Protein AF-A0A958LBF4-F1 (afdb_monomer)

Solvent-accessible surface area (backbone atoms only — not comparable to full-atom values): 52488 Å² total; per-residue (Å²): 83,80,51,74,54,86,59,98,53,86,76,56,64,68,56,76,49,94,62,93,76,89,83,53,56,71,64,43,35,74,8,26,39,38,38,33,26,55,41,72,91,46,64,19,62,81,35,43,85,58,71,73,93,57,57,78,72,31,59,48,83,30,60,42,61,59,42,44,60,36,98,88,55,16,48,36,95,36,93,44,46,43,25,23,31,40,34,43,38,33,29,40,54,34,90,59,62,45,45,36,32,69,46,79,40,49,35,83,29,74,34,31,30,48,65,91,47,69,69,59,84,61,76,40,84,43,61,56,44,81,39,42,36,38,41,28,28,4,24,68,37,50,86,35,50,51,34,35,43,25,38,19,59,75,81,46,78,71,38,72,55,59,37,94,35,26,17,25,53,48,73,72,30,47,24,38,68,61,47,56,81,46,63,48,44,30,73,33,68,51,80,44,58,39,35,33,36,27,46,32,60,55,85,54,25,30,45,30,53,54,94,46,73,43,75,48,61,55,66,49,94,44,32,33,36,51,45,67,42,68,60,49,72,52,73,32,50,32,34,40,35,27,92,51,35,62,27,61,72,49,66,32,34,36,36,94,62,82,60,64,90,45,64,50,77,45,76,48,46,70,38,78,82,29,33,27,47,28,63,36,76,44,80,87,68,28,44,34,35,27,16,50,69,12,38,31,41,39,33,36,53,50,88,82,52,45,67,76,46,79,45,80,35,60,68,43,34,85,45,85,34,16,28,27,32,16,39,38,63,59,62,72,62,64,58,47,78,83,88,29,58,66,59,42,38,37,19,17,11,36,56,31,75,73,75,28,38,55,62,94,62,90,38,66,42,50,5,31,33,30,37,28,23,63,78,82,40,65,41,78,41,81,55,31,40,49,34,46,44,12,21,24,90,29,24,27,20,17,42,31,61,54,83,76,46,28,38,35,37,14,15,8,17,17,26,39,21,37,26,52,20,40,59,25,14,48,21,39,26,32,68,59,25,13,14,29,30,39,30,49,64,62,43,95,80,56,32,34,66,52,47,29,17,27,66,91,76,68,45,82,48,71,39,38,70,46,11,57,50,36,40,76,41,88,81,43,40,60,42,66,48,44,47,16,28,32,32,21,40,18,47,38,74,43,97,86,77,48,40,36,32,23,25,39,43,38,52,58,84,33,34,34,28,13,68,34,84,88,44,68,45,79,51,89,56,66,44,57,8,35,36,34,75,63,52,54,56,46,28,57,22,29,14,28,40,27,52,16,77,83,38,64,56,34,7,30,44,49,60,80,84,47,80,61,37,82,79,49,36,48,54,51,52,42,77,45,72,66,53,35,29,18,53,35,63,36,73,20,43,56,41,84,34,76,56,43,69,16,38,36,41,18,17,53,42,28,45,32,34,40,36,37,47,40,98,84,64,75,41,59,78,43,80,41,75,77,48,80,32,77,29,20,27,19,44,45,76,41,66,31,44,20,41,32,34,29,11,45,41,97,80,20,43,24,36,34,36,38,31,38,64,50,54,87,86,67,85,55,52,39,58,22,27,56,36,65,43,53,40,42,37,81,28,61,42,51,36,38,36,7,32,38,59,40,48,46,58,94,43,46,51,45,23,58,54,90,43,68,38,51,75,75,45,46,41,48,34,37,37,31,28,31,42,53,53,56,97,77,68,53,72,57,64,25,37,36,38,36,38,33,70,92,44,74,27,64,36,73,60,48,33,24,35,27,59,60,91,93,56,76,69,47,50,77,47,78,54,74,58,49,98,57,66,26,10,31,24,30,44,39,72,44,42,44,26,40,37,39,38,27,34,74,52,44,61,30,34,37,36,35,68,74,81,65,48,76,48,68,88,51,51,56,53,93,52,32,25,23,32,32,22,54,47,66,52,94,75,27,38,35,38,37,24,5,44,56,58,83,11,30,34,34,26,39,35,38,35,69,92,73,53,41,67,49,74,57,58,62,50,97,56,50,17,16,27,25,31,47,32,64,41,89,83,22,43,39,42,38,24,1,26,21,76,90,74,45,28,46,28,29,54,22,33,38,35,35,71,89,78,52,44,78,43,84,52,64,52,51,95,67,46,27,19,27,21,23,13,23,38,85,57,69,37,42,38,37,42,32,3,34,72,53,50,100,61,70,45,79,27,31,30,48,30,41,38,37,36,73,92,72,57,44,70,51,36,31,83,45,93,85,61,71,41,64,55,48,94,70,56,26,16,31,17,37,31,23,36,60,55,97,79,27,37,40,42,43,38,4,25,29,31,91,84,38,90,89,42,48,88,46,20,9,18,26,48,27,42,34,37,31,77,86,80,44,46,77,48,74,51,60,57,47,97,65,39,25,14,24,23,34,46,43,78,55,90,81,27,40,39,38,53,38,5,9,48,30,49,66,95,38,48,26,30,51,26,38,36,40,39,116

Secondary structure (DSSP, 8-state):
-EEE--SS-SSPPEEE---------TTSEESEEEEEEE-TTS-HHHHTT--TTPPEEEEEEESSSEE-B-TTS-BTTSS--EEEEEEEEEEEEESS-EEEEEEEESSSEEEEEETTEES--S-EEE-SEEEEEEEEEEEEEGGGPPEEEEEEETTPPPEEPPGGGEEE-GGGPPPEEEE---EEETT---EEEEEEE---SGGG-EEEETTEEEES-EEETTTEEEEEPPP--SEEEEEEEETTEE---EEEEEE--PPP--EEEEEEE--TTB-EEEEEE-TTSPEEEEETTS-EEEEEE-TT--EEEEEEE-SSTTSTT-EEEEEE--TTS--BTTTB---EEEEEE-TTTTTTS--SS--B--EEEEEEESGGG-EEEEEEEEE---SSS--EEEEEE-TTS-EEEEE--SSSSBS--GGGTS-PPPTTSSEEEEE-TTSTT---B--EEETTT--B--BGGGGGGEEEPTT-SEEEEEE--S-EEEEEE-TTS-EEEEEPPP-TTS-EEESSSS-EEE--SPPPEEEEEE-TT---S---HHHHTT-GGGGS---TTSPPBTTTBPPPSEEEPSPEEEEEEE---TGGGTTTTEEEEEETTSEEEEEEEPTTSSSEEEEEEEEE-TTEEEEEEETTTEEEEEE--TT-B--EEEEEE--TT--S-EEEEEE-SEEETT---EEEEEEES---GGGEEEEETTEEPEEEEE-SSEEEEEPPPPSS--SSEEEEEEEETTEEEEEEEEEEEEPPTT-S--EEEE-PPPSS-B-S-EEEEETTEEEEE-TT----EEEETTTTEEE--SPPPS---BS-EEEEETTEEEEE--BSTT-TT-EEEEETTTTEEEE-PPPSS--BT-EEEEETTEEEEE--EETTTTEE---EEEEETTTTEEEEEPPPSS--BS-EEEE-SS-EEEE--B-SSSS----B--EEEEETTTTEEEETTSTT--PPPPSS-BB---B-EEETTEEEEE--B-STT-TTPBTTTB---EEEEETTTTEEEE-PPPSS--BS---EEETTEEEEE--BSSSSS--B--EEEEE-

pLDDT: mean 91.41, std 8.75, range [41.84, 98.81]

Nearest PDB structures (foldseek):
  4ch9-assembly1_B  TM=8.287E-01  e=9.960E-17  Homo sapiens
  8pjz-assembly1_A  TM=9.263E-01  e=3.633E-15  synthetic construct
  8pjt-assembly1_A  TM=8.640E-01  e=5.745E-16  synthetic construct
  2xn4-assembly2_B  TM=8.241E-01  e=1.989E-16  Homo sapiens
  2woz-assembly1_A-2  TM=8.251E-01  e=1.599E-12  Rattus norvegicus

Foldseek 3Di:
DWDFDPDPDVVTDIDDDDDDDDDDDLFWAFAWKKWKWAPDPDQLQVCQQPVPPTDTQAIDGDLFQKWAADPVQATRPGPHFFRMKIKTWFKFADQAWAKKDKDKAFAPHKWKDKAPRTRDDGIDTDHGGIIIIMIMHGGGGNVRDIIFIWMDGPPDDTDTRRRVRTTHNLQQDAKAFNDKAQEDALQWFDWIKTFTASCPPLQFKWKDWAPDIDGRADDDPRGIGTDTTHRHAAKTWIWIDGPNGIYDTGIHHHDHDFFDFAWDKDFQDWDFPWAWQDWDQFLVRWIWTFTQLQKIKTFDADLVRHGPDIAIQNLLNVDQQRGWAEKDFQQAQFDDPPVRWGKIKTWTGNELVVPQFADPDFDFQGIFIWIQTDVSSNDTHTPAGLHHAWNHPWGFHYWDADLQRKIKIFGAAQAQFQQADGSGHSFGAAQRHAAIKIAPVSDPPAARYWWKAQQVPRHTDRTRNCRLGIDTDPPHRIGGWGHAANHFNYWDQDLVRWIKTKGAWGAAPRDFHFQWLPDTHHDDHTAFIAIATDFGLAHAFGAHSSVCVLPGLNRGGDGLPDDADPSRHDHGLDTDHPDKHAKDAQCWCASVCPLHRWMWIDHAQFFTWTFRADPVNLHGPDIDTNDTHRFFHYWDADAARKIWGFGRDPSNTGTIMIIHTDHSVDPAWEFIAKPPQEHALQWFRKMKTFHAQFAFPVFKWKDFANHTWAWDGDDRTITMGIGDRDPQFDQFQTKMWMGGPNDIYISHSRHHHRYHPPHDFWDKDWADFAPDWFALKEWDDFSQKIWMDADQDQWIKIARNSNSDIDGPFGGWQFRAGQWAWDDASRKIWTAAHEDSPRQFWIWIAHPVVSDIDTFDTHPAGARQWAWDDAPRKIKTAWHARNVVQWIDQWIWIARPVVSDIDTFDGWPDTFHQWAWDDPNFKIKTAWHDTGGPFAAFIGQKIKIAGPVVSDIDIPPDPPSLAPTHPGGFGQQRYWYDASQKIKGAKHAHDPPDPQADPQRIFQWIWIARPVNNDIDTHDGHPAHFGSWDWDDTPQKIWTAWGARHGDDGTTRIIMIIHD

Mean predicted aligned error: 12.85 Å

Radius of gyration: 39.53 Å; Cα contacts (8 Å, |Δi|>4): 3244; chains: 1; bounding box: 92×86×118 Å

Structure (mmCIF, N/CA/C/O backbone):
data_AF-A0A958LBF4-F1
#
_entry.id   AF-A0A958LBF4-F1
#
loop_
_atom_site.group_PDB
_atom_site.id
_atom_site.type_symbol
_atom_site.label_atom_id
_atom_site.label_alt_id
_atom_site.label_comp_id
_atom_site.label_asym_id
_atom_site.label_entity_id
_atom_site.label_seq_id
_atom_site.pdbx_PDB_ins_code
_atom_site.Cartn_x
_atom_site.Cartn_y
_atom_site.Cartn_z
_atom_site.occupancy
_atom_site.B_iso_or_equiv
_atom_site.auth_seq_id
_atom_site.auth_comp_id
_atom_site.auth_asym_id
_atom_site.auth_atom_id
_atom_site.pdbx_PDB_model_num
ATOM 1 N N . VAL A 1 1 ? -6.743 30.317 44.798 1.00 52.84 1 VAL A N 1
ATOM 2 C CA . VAL A 1 1 ? -6.906 28.929 44.279 1.00 52.84 1 VAL A CA 1
ATOM 3 C C . VAL A 1 1 ? -5.659 28.583 43.491 1.00 52.84 1 VAL A C 1
ATOM 5 O O . VAL A 1 1 ? -5.178 29.447 42.772 1.00 52.84 1 VAL A O 1
ATOM 8 N N . SER A 1 2 ? -5.110 27.378 43.641 1.00 43.31 2 SER A N 1
ATOM 9 C CA . SER A 1 2 ? -3.934 26.956 42.870 1.00 43.31 2 SER A CA 1
ATOM 10 C C . SER A 1 2 ? -4.379 26.064 41.723 1.00 43.31 2 SER A C 1
ATOM 12 O O . SER A 1 2 ? -4.946 24.999 41.963 1.00 43.31 2 SER A O 1
ATOM 14 N N . LEU A 1 3 ? -4.133 26.507 40.491 1.00 42.78 3 LEU A N 1
ATOM 15 C CA . LEU A 1 3 ? -4.229 25.651 39.318 1.00 42.78 3 LEU A CA 1
ATOM 16 C C . LEU A 1 3 ? -2.807 25.210 38.968 1.00 42.78 3 LEU A C 1
ATOM 18 O O . LEU A 1 3 ? -1.949 26.040 38.671 1.00 42.78 3 LEU A O 1
ATOM 22 N N . THR A 1 4 ? -2.548 23.909 39.042 1.00 45.41 4 THR A N 1
ATOM 23 C CA . THR A 1 4 ? -1.289 23.332 38.568 1.00 45.41 4 THR A CA 1
ATOM 24 C C . THR A 1 4 ? -1.542 22.776 37.180 1.00 45.41 4 THR A C 1
ATOM 26 O O . THR A 1 4 ? -2.269 21.794 37.032 1.00 45.41 4 THR A O 1
ATOM 29 N N . ILE A 1 5 ? -0.971 23.422 36.168 1.00 48.47 5 ILE A N 1
ATOM 30 C CA . ILE A 1 5 ? -0.960 22.893 34.808 1.00 48.47 5 ILE A CA 1
ATOM 31 C C . ILE A 1 5 ? 0.285 22.018 34.717 1.00 48.47 5 ILE A C 1
ATOM 33 O O . ILE A 1 5 ? 1.406 22.509 34.794 1.00 48.47 5 ILE A O 1
ATOM 37 N N . ALA A 1 6 ? 0.082 20.706 34.637 1.00 45.62 6 ALA A N 1
ATOM 38 C CA . ALA A 1 6 ? 1.160 19.778 34.335 1.00 45.62 6 ALA A CA 1
ATOM 39 C C . ALA A 1 6 ? 1.329 19.732 32.812 1.00 45.62 6 ALA A C 1
ATOM 41 O O . ALA A 1 6 ? 0.741 18.882 32.148 1.00 45.62 6 ALA A O 1
ATOM 42 N N . ASP A 1 7 ? 2.070 20.694 32.266 1.00 53.75 7 ASP A N 1
ATOM 43 C CA . ASP A 1 7 ? 2.657 20.581 30.931 1.00 53.75 7 ASP A CA 1
ATOM 44 C C . ASP A 1 7 ? 4.134 20.154 31.038 1.00 53.75 7 ASP A C 1
ATOM 46 O O . ASP A 1 7 ? 4.621 19.799 32.114 1.00 53.75 7 ASP A O 1
ATOM 50 N N . SER A 1 8 ? 4.849 20.126 29.914 1.00 41.84 8 SER A N 1
ATOM 51 C CA . SER A 1 8 ? 6.235 19.654 29.821 1.00 41.84 8 SER A CA 1
ATOM 52 C C . SER A 1 8 ? 7.284 20.549 30.506 1.00 41.84 8 SER A C 1
ATOM 54 O O . SER A 1 8 ? 8.477 20.256 30.404 1.00 41.84 8 SER A O 1
ATOM 56 N N . ASN A 1 9 ? 6.900 21.621 31.205 1.00 45.81 9 ASN A N 1
ATOM 57 C CA . ASN A 1 9 ? 7.839 22.463 31.947 1.00 45.81 9 ASN A CA 1
ATOM 58 C C . ASN A 1 9 ? 8.195 21.865 33.324 1.00 45.81 9 ASN A C 1
ATOM 60 O O . ASN A 1 9 ? 7.325 21.453 34.091 1.00 45.81 9 ASN A O 1
ATOM 64 N N . ASN A 1 10 ? 9.493 21.841 33.671 1.00 53.38 10 ASN A N 1
ATOM 65 C CA . ASN A 1 10 ? 9.979 21.375 34.978 1.00 53.38 10 ASN A CA 1
ATOM 66 C C . ASN A 1 10 ? 10.886 22.428 35.660 1.00 53.38 10 ASN A C 1
ATOM 68 O O . ASN A 1 10 ? 11.991 22.681 35.168 1.00 53.38 10 ASN A O 1
ATOM 72 N N . PRO A 1 11 ? 10.476 23.009 36.807 1.00 57.34 11 PRO A N 1
ATOM 73 C CA . PRO A 1 11 ? 9.266 22.687 37.570 1.00 57.34 11 PRO A CA 1
ATOM 74 C C . PRO A 1 11 ? 7.978 23.190 36.890 1.00 57.34 11 PRO A C 1
ATOM 76 O O . PRO A 1 11 ? 8.045 24.178 36.161 1.00 57.34 11 PRO A O 1
ATOM 79 N N . PRO A 1 12 ? 6.818 22.550 37.145 1.00 56.31 12 PRO A N 1
ATOM 80 C CA . PRO A 1 12 ? 5.534 22.999 36.616 1.00 56.31 12 PRO A CA 1
ATOM 81 C C . PRO A 1 12 ? 5.275 24.460 36.976 1.00 56.31 12 PRO A C 1
ATOM 83 O O . PRO A 1 12 ? 5.442 24.861 38.137 1.00 56.31 12 PRO A O 1
ATOM 86 N N . GLU A 1 13 ? 4.836 25.254 36.004 1.00 51.25 13 GLU A N 1
ATOM 87 C CA . GLU A 1 13 ? 4.416 26.618 36.289 1.00 51.25 13 GLU A CA 1
ATOM 88 C C . GLU A 1 13 ? 3.139 26.588 37.131 1.00 51.25 13 GLU A C 1
ATOM 90 O O . GLU A 1 13 ? 2.146 25.929 36.821 1.00 51.25 13 GLU A O 1
ATOM 95 N N . THR A 1 14 ? 3.179 27.287 38.261 1.00 52.84 14 THR A N 1
ATOM 96 C CA . THR A 1 14 ? 2.030 27.406 39.152 1.00 52.84 14 THR A CA 1
ATOM 97 C C . THR A 1 14 ? 1.458 28.802 38.997 1.00 52.84 14 THR A C 1
ATOM 99 O O . THR A 1 14 ? 2.079 29.782 39.406 1.00 52.84 14 THR A O 1
ATOM 102 N N . LEU A 1 15 ? 0.255 28.889 38.433 1.00 48.91 15 LEU A N 1
ATOM 103 C CA . LEU A 1 15 ? -0.544 30.105 38.472 1.00 48.91 15 LEU A CA 1
ATOM 104 C C . LEU A 1 15 ? -1.271 30.140 39.815 1.00 48.91 15 LEU A C 1
ATOM 106 O O . LEU A 1 15 ? -2.221 29.396 40.074 1.00 48.91 15 LEU A O 1
ATOM 110 N N . THR A 1 16 ? -0.771 30.987 40.704 1.00 51.22 16 THR A N 1
ATOM 111 C CA . THR A 1 16 ? -1.457 31.351 41.941 1.00 51.22 16 THR A CA 1
ATOM 112 C C . THR A 1 16 ? -2.230 32.631 41.717 1.00 51.22 16 THR A C 1
ATOM 114 O O . THR A 1 16 ? -1.639 33.663 41.406 1.00 51.22 16 THR A O 1
ATOM 117 N N . ASP A 1 17 ? -3.540 32.542 41.912 1.00 53.88 17 ASP A N 1
ATOM 118 C CA . ASP A 1 17 ? -4.413 33.699 42.030 1.00 53.88 17 ASP A CA 1
ATOM 119 C C . ASP A 1 17 ? -5.045 33.720 43.426 1.00 53.88 17 ASP A C 1
ATOM 121 O O . ASP A 1 17 ? -5.439 32.675 43.976 1.00 53.88 17 ASP A O 1
ATOM 125 N N . ASP A 1 18 ? -5.143 34.919 43.984 1.00 52.12 18 ASP A N 1
ATOM 126 C CA . ASP A 1 18 ? -5.770 35.184 45.269 1.00 52.12 18 ASP A CA 1
ATOM 127 C C . ASP A 1 18 ? -7.205 35.627 44.996 1.00 52.12 18 ASP A C 1
ATOM 129 O O . ASP A 1 18 ? -7.501 36.795 44.749 1.00 52.12 18 ASP A O 1
ATOM 133 N N . THR A 1 19 ? -8.113 34.654 45.024 1.00 53.62 19 THR A N 1
ATOM 134 C CA . THR A 1 19 ? -9.550 34.910 45.005 1.00 53.62 19 THR A CA 1
ATOM 135 C C . THR A 1 19 ? -10.136 34.490 46.343 1.00 53.62 19 THR A C 1
ATOM 137 O O . THR A 1 19 ? -9.820 33.409 46.857 1.00 53.62 19 THR A O 1
ATOM 140 N N . ASP A 1 20 ? -10.969 35.350 46.915 1.00 55.06 20 ASP A N 1
ATOM 141 C CA . ASP A 1 20 ? -11.750 35.013 48.093 1.00 55.06 20 ASP A CA 1
ATOM 142 C C . ASP A 1 20 ? -12.796 33.965 47.689 1.00 55.06 20 ASP A C 1
ATOM 144 O O . ASP A 1 20 ? -13.635 34.197 46.819 1.00 55.06 20 ASP A O 1
ATOM 148 N N . LEU A 1 21 ? -12.724 32.782 48.300 1.00 50.97 21 LEU A N 1
ATOM 149 C CA . LEU A 1 21 ? -13.748 31.753 48.160 1.00 50.97 21 LEU A CA 1
ATOM 150 C C . LEU A 1 21 ? -14.696 31.842 49.347 1.00 50.97 21 LEU A C 1
ATOM 152 O O . LEU A 1 21 ? -14.311 31.551 50.483 1.00 50.97 21 LEU A O 1
ATOM 156 N N . ASP A 1 22 ? -15.954 32.166 49.077 1.00 55.41 22 ASP A N 1
ATOM 157 C CA . ASP A 1 22 ? -17.003 32.031 50.076 1.00 55.41 22 ASP A CA 1
ATOM 158 C C . ASP A 1 22 ? -17.306 30.537 50.292 1.00 55.41 22 ASP A C 1
ATOM 160 O O . ASP A 1 22 ? -17.981 29.878 49.498 1.00 55.41 22 ASP A O 1
ATOM 164 N N . VAL A 1 23 ? -16.763 29.970 51.373 1.00 56.16 23 VAL A N 1
ATOM 165 C CA . VAL A 1 23 ? -17.036 28.587 51.785 1.00 56.16 23 VAL A CA 1
ATOM 166 C C . VAL A 1 23 ? -18.292 28.569 52.642 1.00 56.16 23 VAL A C 1
ATOM 168 O O . VAL A 1 23 ? -18.279 28.920 53.823 1.00 56.16 23 VAL A O 1
ATOM 171 N N . TYR A 1 24 ? -19.388 28.124 52.045 1.00 63.56 24 TYR A N 1
ATOM 172 C CA . TYR A 1 24 ? -20.656 27.988 52.739 1.00 63.56 24 TYR A CA 1
ATOM 173 C C . TYR A 1 24 ? -20.817 26.599 53.370 1.00 63.56 24 TYR A C 1
ATOM 175 O O . TYR A 1 24 ? -20.451 25.589 52.761 1.00 63.56 24 TYR A O 1
ATOM 183 N N . PRO A 1 25 ? -21.426 26.498 54.564 1.00 68.94 25 PRO A N 1
ATOM 184 C CA . PRO A 1 25 ? -21.970 25.239 55.043 1.00 68.94 25 PRO A CA 1
ATOM 185 C C . PRO A 1 25 ? -22.982 24.689 54.039 1.00 68.94 25 PRO A C 1
ATOM 187 O O . PRO A 1 25 ? -23.722 25.440 53.405 1.00 68.94 25 PRO A O 1
ATOM 190 N N . ILE A 1 26 ? -23.086 23.366 53.973 1.00 68.56 26 ILE A N 1
ATOM 191 C CA . ILE A 1 26 ? -24.016 22.669 53.081 1.00 68.56 26 ILE A CA 1
ATOM 192 C C . ILE A 1 26 ? -25.484 23.103 53.256 1.00 68.56 26 ILE A C 1
ATOM 194 O O . ILE A 1 26 ? -26.272 22.955 52.339 1.00 68.56 26 ILE A O 1
ATOM 198 N N . THR A 1 27 ? -25.864 23.648 54.410 1.00 77.81 27 THR A N 1
ATOM 199 C CA . THR A 1 27 ? -27.225 24.124 54.712 1.00 77.81 27 THR A CA 1
ATOM 200 C C . THR A 1 27 ? -27.420 25.626 54.475 1.00 77.81 27 THR A C 1
ATOM 202 O O . THR A 1 27 ? -28.479 26.159 54.789 1.00 77.81 27 THR A O 1
ATOM 205 N N . ALA A 1 28 ? -26.391 26.342 54.017 1.00 79.62 28 ALA A N 1
ATOM 206 C CA . ALA A 1 28 ? -26.402 27.798 53.896 1.00 79.62 28 ALA A CA 1
ATOM 207 C C . ALA A 1 28 ? -25.572 28.273 52.696 1.00 79.62 28 ALA A C 1
ATOM 209 O O . ALA A 1 28 ? -24.772 29.196 52.833 1.00 79.62 28 ALA A O 1
ATOM 210 N N . VAL A 1 29 ? -25.758 27.638 51.537 1.00 85.12 29 VAL A N 1
ATOM 211 C CA . VAL A 1 29 ? -25.072 27.984 50.283 1.00 85.12 29 VAL A CA 1
ATOM 212 C C . VAL A 1 29 ? -25.466 29.385 49.838 1.00 85.12 29 VAL A C 1
ATOM 214 O O . VAL A 1 29 ? -26.648 29.714 49.869 1.00 85.12 29 VAL A O 1
ATOM 217 N N . GLY A 1 30 ? -24.495 30.202 49.429 1.00 86.44 30 GLY A N 1
ATOM 218 C CA . GLY A 1 30 ? -24.724 31.576 48.987 1.00 86.44 30 GLY A CA 1
ATOM 219 C C . GLY A 1 30 ? -25.755 31.697 47.863 1.00 86.44 30 GLY A C 1
ATOM 220 O O . GLY A 1 30 ? -25.855 30.835 46.988 1.00 86.44 30 GLY A O 1
ATOM 221 N N . GLY A 1 31 ? -26.520 32.788 47.887 1.00 90.88 31 GLY A N 1
ATOM 222 C CA . GLY A 1 31 ? -27.554 33.073 46.893 1.00 90.88 31 GLY A CA 1
ATOM 223 C C . GLY A 1 31 ? -28.918 32.450 47.206 1.00 90.88 31 GLY A C 1
ATOM 224 O O . GLY A 1 31 ? -29.181 31.992 48.316 1.00 90.88 31 GLY A O 1
ATOM 225 N N . VAL A 1 32 ? -29.812 32.466 46.220 1.00 92.75 32 VAL A N 1
ATOM 226 C CA . VAL A 1 32 ? -31.219 32.046 46.325 1.00 92.75 32 VAL A CA 1
ATOM 227 C C . VAL A 1 32 ? -31.610 31.125 45.182 1.00 92.75 32 VAL A C 1
ATOM 229 O O . VAL A 1 32 ? -30.976 31.111 44.130 1.00 92.75 32 VAL A O 1
ATOM 232 N N . LEU A 1 33 ? -32.697 30.385 45.361 1.00 92.69 33 LEU A N 1
ATOM 233 C CA . LEU A 1 33 ? -33.246 29.515 44.331 1.00 92.69 33 LEU A CA 1
ATOM 234 C C . LEU A 1 33 ? -34.309 30.256 43.536 1.00 92.69 33 LEU A C 1
ATOM 236 O O . LEU A 1 33 ? -35.301 30.718 44.104 1.00 92.69 33 LEU A O 1
ATOM 240 N N . ALA A 1 34 ? -34.107 30.343 42.226 1.00 94.81 34 ALA A N 1
ATOM 241 C CA . ALA A 1 34 ? -35.078 30.863 41.284 1.00 94.81 34 ALA A CA 1
ATOM 242 C C . ALA A 1 34 ? -35.840 29.710 40.625 1.00 94.81 34 ALA A C 1
ATOM 244 O O . ALA A 1 34 ? -35.262 28.960 39.847 1.00 94.81 34 ALA A O 1
ATOM 245 N N . GLY A 1 35 ? -37.126 29.571 40.940 1.00 94.62 35 GLY A N 1
ATOM 246 C CA . GLY A 1 35 ? -38.040 28.616 40.312 1.00 94.62 35 GLY A CA 1
ATOM 247 C C . GLY A 1 35 ? -38.934 29.296 39.280 1.00 94.62 35 GLY A C 1
ATOM 248 O O . GLY A 1 35 ? -39.452 30.384 39.534 1.00 94.62 35 GLY A O 1
ATOM 249 N N . TYR A 1 36 ? -39.131 28.653 38.132 1.00 95.81 36 TYR A N 1
ATOM 250 C CA . TYR A 1 36 ? -39.909 29.182 37.011 1.00 95.81 36 TYR A CA 1
ATOM 251 C C . TYR A 1 36 ? -41.090 28.264 36.714 1.00 95.81 36 TYR A C 1
ATOM 253 O O . TYR A 1 36 ? -40.898 27.086 36.414 1.00 95.81 36 TYR A O 1
ATOM 261 N N . PHE A 1 37 ? -42.303 28.801 36.791 1.00 94.94 37 PHE A N 1
ATOM 262 C CA . PHE A 1 37 ? -43.543 28.042 36.665 1.00 94.94 37 PHE A CA 1
ATOM 263 C C . PHE A 1 37 ? -44.358 28.575 35.492 1.00 94.94 37 PHE A C 1
ATOM 265 O O . PHE A 1 37 ? -44.768 29.738 35.505 1.00 94.94 37 PHE A O 1
ATOM 272 N N . ASP A 1 38 ? -44.606 27.733 34.494 1.00 92.81 38 ASP A N 1
ATOM 273 C CA . ASP A 1 38 ? -45.508 28.043 33.392 1.00 92.81 38 ASP A CA 1
ATOM 274 C C . ASP A 1 38 ? -46.960 27.964 33.879 1.00 92.81 38 ASP A C 1
ATOM 276 O O . ASP A 1 38 ? -47.402 26.990 34.497 1.00 92.81 38 ASP A O 1
ATOM 280 N N . THR A 1 39 ? -47.709 29.025 33.613 1.00 91.50 39 THR A N 1
ATOM 281 C CA . THR A 1 39 ? -49.126 29.140 33.982 1.00 91.50 39 THR A CA 1
ATOM 282 C C . THR A 1 39 ? -50.067 28.797 32.822 1.00 91.50 39 THR A C 1
ATOM 284 O O . THR A 1 39 ? -51.295 28.784 32.986 1.00 91.50 39 THR A O 1
ATOM 287 N N . GLY A 1 40 ? -49.506 28.470 31.655 1.00 87.69 40 GLY A N 1
ATOM 288 C CA . GLY A 1 40 ? -50.216 28.119 30.437 1.00 87.69 40 GLY A CA 1
ATOM 289 C C . GLY A 1 40 ? -51.094 29.272 29.964 1.00 87.69 40 GLY A C 1
ATOM 290 O O . GLY A 1 40 ? -50.615 30.348 29.612 1.00 87.69 40 GLY A O 1
ATOM 291 N N . THR A 1 41 ? -52.408 29.048 29.950 1.00 86.25 41 THR A N 1
ATOM 292 C CA . THR A 1 41 ? -53.399 30.068 29.574 1.00 86.25 41 THR A CA 1
ATOM 293 C C . THR A 1 41 ? -53.930 30.875 30.761 1.00 86.25 41 THR A C 1
ATOM 295 O O . THR A 1 41 ? -54.724 31.793 30.558 1.00 86.25 41 THR A O 1
ATOM 298 N N . THR A 1 42 ? -53.570 30.520 31.998 1.00 90.38 42 THR A N 1
ATOM 299 C CA . THR A 1 42 ? -54.037 31.237 33.194 1.00 90.38 42 THR A CA 1
ATOM 300 C C . THR A 1 42 ? -53.157 32.464 33.409 1.00 90.38 42 THR A C 1
ATOM 302 O O . THR A 1 42 ? -51.950 32.295 33.515 1.00 90.38 42 THR A O 1
ATOM 305 N N . PRO A 1 43 ? -53.698 33.691 33.516 1.00 92.25 43 PRO A N 1
ATOM 306 C CA . PRO A 1 43 ? -52.864 34.871 33.730 1.00 92.25 43 PRO A CA 1
ATOM 307 C C . PRO A 1 43 ? -52.002 34.738 35.004 1.00 92.25 43 PRO A C 1
ATOM 309 O O . PRO A 1 43 ? -52.573 34.532 36.083 1.00 92.25 43 PRO A O 1
ATOM 312 N N . PRO A 1 44 ? -50.665 34.915 34.936 1.00 93.88 44 PRO A N 1
ATOM 313 C CA . PRO A 1 44 ? -49.764 34.735 36.080 1.00 93.88 44 PRO A CA 1
ATOM 314 C C . PRO A 1 44 ? -50.161 35.537 37.322 1.00 93.88 44 PRO A C 1
ATOM 316 O O . PRO A 1 44 ? -50.053 35.059 38.454 1.00 93.88 44 PRO A O 1
ATOM 319 N N . ALA A 1 45 ? -50.696 36.744 37.121 1.00 93.81 45 ALA A N 1
ATOM 320 C CA . ALA A 1 45 ? -51.154 37.614 38.200 1.00 93.81 45 ALA A CA 1
ATOM 321 C C . ALA A 1 45 ? -52.279 37.004 39.059 1.00 93.81 45 ALA A C 1
ATOM 323 O O . ALA A 1 45 ? -52.408 37.360 40.228 1.00 93.81 45 ALA A O 1
ATOM 324 N N . GLN A 1 46 ? -53.077 36.073 38.519 1.00 92.50 46 GLN A N 1
ATOM 325 C CA . GLN A 1 46 ? -54.143 35.400 39.273 1.00 92.50 46 GLN A CA 1
ATOM 326 C C . GLN A 1 46 ? -53.604 34.324 40.224 1.00 92.50 46 GLN A C 1
ATOM 328 O O . GLN A 1 46 ? -54.245 34.021 41.229 1.00 92.50 46 GLN A O 1
ATOM 333 N N . VAL A 1 47 ? -52.426 33.768 39.931 1.00 91.75 47 VAL A N 1
ATOM 334 C CA . VAL A 1 47 ? -51.862 32.616 40.652 1.00 91.75 47 VAL A CA 1
ATOM 335 C C . VAL A 1 47 ? -50.598 32.946 41.446 1.00 91.75 47 VAL A C 1
ATOM 337 O O . VAL A 1 47 ? -50.214 32.166 42.311 1.00 91.75 47 VAL A O 1
ATOM 340 N N . VAL A 1 48 ? -49.987 34.122 41.256 1.00 92.69 48 VAL A N 1
ATOM 341 C CA . VAL A 1 48 ? -48.733 34.524 41.930 1.00 92.69 48 VAL A CA 1
ATOM 342 C C . VAL A 1 48 ? -48.774 34.370 43.460 1.00 92.69 48 VAL A C 1
ATOM 344 O O . VAL A 1 48 ? -47.815 33.897 44.069 1.00 92.69 48 VAL A O 1
ATOM 347 N N . ALA A 1 49 ? -49.905 34.678 44.102 1.00 89.44 49 ALA A N 1
ATOM 348 C CA . ALA A 1 49 ? -50.074 34.531 45.551 1.00 89.44 49 ALA A CA 1
ATOM 349 C C . ALA A 1 49 ? -50.441 33.098 45.994 1.00 89.44 49 ALA A C 1
ATOM 351 O O . ALA A 1 49 ? -50.284 32.756 47.165 1.00 89.44 49 ALA A O 1
ATOM 352 N N . THR A 1 50 ? -50.931 32.253 45.082 1.00 86.44 50 THR A N 1
ATOM 353 C CA . THR A 1 50 ? -51.556 30.951 45.376 1.00 86.44 50 THR A CA 1
ATOM 354 C C . THR A 1 50 ? -51.038 29.837 44.463 1.00 86.44 50 THR A C 1
ATOM 356 O O . THR A 1 50 ? -51.821 28.988 44.060 1.00 86.44 50 THR A O 1
ATOM 359 N N . LEU A 1 51 ? -49.728 29.834 44.168 1.00 81.56 51 LEU A N 1
ATOM 360 C CA . LEU A 1 51 ? -48.987 28.966 43.223 1.00 81.56 51 LEU A CA 1
ATOM 361 C C . LEU A 1 51 ? -49.041 27.439 43.508 1.00 81.56 51 LEU A C 1
ATOM 363 O O . LEU A 1 51 ? -48.092 26.698 43.282 1.00 81.56 51 LEU A O 1
ATOM 367 N N . ALA A 1 52 ? -50.139 26.940 44.058 1.00 70.44 52 ALA A N 1
ATOM 368 C CA . ALA A 1 52 ? -50.459 25.533 44.142 1.00 70.44 52 ALA A CA 1
ATOM 369 C C . ALA A 1 52 ? -51.038 25.075 42.794 1.00 70.44 52 ALA A C 1
ATOM 371 O O . ALA A 1 52 ? -51.921 25.730 42.242 1.00 70.44 52 ALA A O 1
ATOM 372 N N . ASN A 1 53 ? -50.592 23.911 42.316 1.00 64.19 53 ASN A N 1
ATOM 373 C CA . ASN A 1 53 ? -51.031 23.248 41.075 1.00 64.19 53 ASN A CA 1
ATOM 374 C C . ASN A 1 53 ? -50.404 23.744 39.755 1.00 64.19 53 ASN A C 1
ATOM 376 O O . ASN A 1 53 ? -50.909 23.391 38.692 1.00 64.19 53 ASN A O 1
ATOM 380 N N . THR A 1 54 ? -49.306 24.503 39.788 1.00 73.81 54 THR A N 1
ATOM 381 C CA . THR A 1 54 ? -48.495 24.815 38.592 1.00 73.81 54 THR A CA 1
ATOM 382 C C . THR A 1 54 ? -47.242 23.949 38.539 1.00 73.81 54 THR A C 1
ATOM 384 O O . THR A 1 54 ? -46.589 23.732 39.561 1.00 73.81 54 THR A O 1
ATOM 387 N N . THR A 1 55 ? -46.889 23.466 37.351 1.00 81.81 55 THR A N 1
ATOM 388 C CA . THR A 1 55 ? -45.683 22.660 37.138 1.00 81.81 55 THR A CA 1
ATOM 389 C C . THR A 1 55 ? -44.446 23.556 37.152 1.00 81.81 55 THR A C 1
ATOM 391 O O . THR A 1 55 ? -44.455 24.642 36.584 1.00 81.81 55 THR A O 1
ATOM 394 N N . LEU A 1 56 ? -43.389 23.114 37.830 1.00 90.19 56 LEU A N 1
ATOM 395 C CA . LEU A 1 56 ? -42.081 23.763 37.796 1.00 90.19 56 LEU A CA 1
ATOM 396 C C . LEU A 1 56 ? -41.367 23.381 36.493 1.00 90.19 56 LEU A C 1
ATOM 398 O O . LEU A 1 56 ? -41.230 22.194 36.202 1.00 90.19 56 LEU A O 1
ATOM 402 N N . ASN A 1 57 ? -40.930 24.367 35.714 1.00 92.38 57 ASN A N 1
ATOM 403 C CA . ASN A 1 57 ? -40.320 24.168 34.395 1.00 92.38 57 ASN A CA 1
ATOM 404 C C . ASN A 1 57 ? -38.799 24.323 34.407 1.00 92.38 57 ASN A C 1
ATOM 406 O O . ASN A 1 57 ? -38.124 23.729 33.573 1.00 92.38 57 ASN A O 1
ATOM 410 N N . HIS A 1 58 ? -38.264 25.137 35.315 1.00 93.06 58 HIS A N 1
ATOM 411 C CA . HIS A 1 58 ? -36.831 25.383 35.437 1.00 93.06 58 HIS A CA 1
ATOM 412 C C . HIS A 1 58 ? -36.496 25.818 36.861 1.00 93.06 58 HIS A C 1
ATOM 414 O O . HIS A 1 58 ? -37.324 26.458 37.520 1.00 93.06 58 HIS A O 1
ATOM 420 N N . VAL A 1 59 ? -35.284 25.507 37.321 1.00 92.81 59 VAL A N 1
ATOM 421 C CA . VAL A 1 59 ? -34.749 26.007 38.591 1.00 92.81 59 VAL A CA 1
ATOM 422 C C . VAL A 1 59 ? -33.278 26.348 38.439 1.00 92.81 59 VAL A C 1
ATOM 424 O O . VAL A 1 59 ? -32.509 25.537 37.938 1.00 92.81 59 VAL A O 1
ATOM 427 N N . GLU A 1 60 ? -32.852 27.499 38.942 1.00 91.31 60 GLU A N 1
ATOM 428 C CA . GLU A 1 60 ? -31.432 27.857 38.985 1.00 91.31 60 GLU A CA 1
ATOM 429 C C . GLU A 1 60 ? -31.049 28.495 40.323 1.00 91.31 60 GLU A C 1
ATOM 431 O O . GLU A 1 60 ? -31.886 29.067 41.026 1.00 91.31 60 GLU A O 1
ATOM 436 N N . VAL A 1 61 ? -29.765 28.412 40.671 1.00 89.75 61 VAL A N 1
ATOM 437 C CA . VAL A 1 61 ? -29.200 29.160 41.797 1.00 89.75 61 VAL A CA 1
ATOM 438 C C . VAL A 1 61 ? -28.784 30.540 41.297 1.00 89.75 61 VAL A C 1
ATOM 440 O O . VAL A 1 61 ? -28.033 30.668 40.331 1.00 89.75 61 VAL A O 1
ATOM 443 N N . ARG A 1 62 ? -29.267 31.588 41.960 1.00 91.12 62 ARG A N 1
ATOM 444 C CA . ARG A 1 62 ? -28.942 32.983 41.656 1.00 91.12 62 ARG A CA 1
ATOM 445 C C . ARG A 1 62 ? -28.098 33.568 42.786 1.00 91.12 62 ARG A C 1
ATOM 447 O O . ARG A 1 62 ? -28.490 33.433 43.943 1.00 91.12 62 ARG A O 1
ATOM 454 N N . PRO A 1 63 ? -26.991 34.269 42.493 1.00 90.62 63 PRO A N 1
ATOM 455 C CA . PRO A 1 63 ? -26.186 34.911 43.534 1.00 90.62 63 PRO A CA 1
ATOM 456 C C . PRO A 1 63 ? -26.922 36.090 44.190 1.00 90.62 63 PRO A C 1
ATOM 458 O O . PRO A 1 63 ? -26.628 36.455 45.324 1.00 90.62 63 PRO A O 1
ATOM 461 N N . ASP A 1 64 ? -27.889 36.686 43.490 1.00 92.31 64 ASP A N 1
ATOM 462 C CA . ASP A 1 64 ? -28.668 37.829 43.945 1.00 92.31 64 ASP A CA 1
ATOM 463 C C . ASP A 1 64 ? -30.179 37.616 43.769 1.00 92.31 64 ASP A C 1
ATOM 465 O O . ASP A 1 64 ? -30.655 36.709 43.085 1.00 92.31 64 ASP A O 1
ATOM 469 N N . MET A 1 65 ? -30.967 38.495 44.387 1.00 94.38 65 MET A N 1
ATOM 470 C CA . MET A 1 65 ? -32.423 38.525 44.240 1.00 94.38 65 MET A CA 1
ATOM 471 C C . MET A 1 65 ? -32.849 39.245 42.949 1.00 94.38 65 MET A C 1
ATOM 473 O O . MET A 1 65 ? -33.720 40.120 42.985 1.00 94.38 65 MET A O 1
ATOM 477 N N . LYS A 1 66 ? -32.206 38.937 41.815 1.00 94.94 66 LYS A N 1
ATOM 478 C CA . LYS A 1 66 ? -32.468 39.570 40.517 1.00 94.94 66 LYS A CA 1
ATOM 479 C C . LYS A 1 66 ? -32.613 38.526 39.416 1.00 94.94 66 LYS A C 1
ATOM 481 O O . LYS A 1 66 ? -31.835 37.581 39.350 1.00 94.94 66 LYS A O 1
ATOM 486 N N . VAL A 1 67 ? -33.559 38.739 38.503 1.00 96.00 67 VAL A N 1
ATOM 487 C CA . VAL A 1 67 ? -33.741 37.942 37.279 1.00 96.00 67 VAL A CA 1
ATOM 488 C C . VAL A 1 67 ? -33.806 38.885 36.083 1.00 96.00 67 VAL A C 1
ATOM 490 O O . VAL A 1 67 ? -34.524 39.882 36.106 1.00 96.00 67 VAL A O 1
ATOM 493 N N . VAL A 1 68 ? -33.031 38.591 35.043 1.00 95.56 68 VAL A N 1
ATOM 494 C CA . VAL A 1 68 ? -32.927 39.388 33.808 1.00 95.56 68 VAL A CA 1
ATOM 495 C C . VAL A 1 68 ? -33.341 38.545 32.605 1.00 95.56 68 VAL A C 1
ATOM 497 O O . VAL A 1 68 ? -33.471 37.329 32.733 1.00 95.56 68 VAL A O 1
ATOM 500 N N . SER A 1 69 ? -33.552 39.170 31.444 1.00 91.75 69 SER A N 1
ATOM 501 C CA . SER A 1 69 ? -33.711 38.397 30.212 1.00 91.75 69 SER A CA 1
ATOM 502 C C . SER A 1 69 ? -32.386 37.762 29.813 1.00 91.75 69 SER A C 1
ATOM 504 O O . SER A 1 69 ? -31.340 38.414 29.891 1.00 91.75 69 SER A O 1
ATOM 506 N N . SER A 1 70 ? -32.437 36.525 29.338 1.00 87.06 70 SER A N 1
ATOM 507 C CA . SER A 1 70 ? -31.302 35.912 28.655 1.00 87.06 70 SER A CA 1
ATOM 508 C C . SER A 1 70 ? -31.029 36.618 27.312 1.00 87.06 70 SER A C 1
ATOM 510 O O . SER A 1 70 ? -31.909 37.313 26.786 1.00 87.06 70 SER A O 1
ATOM 512 N N . PRO A 1 71 ? -29.840 36.434 26.705 1.00 82.50 71 PRO A N 1
ATOM 513 C CA . PRO A 1 71 ? -29.547 36.948 25.363 1.00 82.50 71 PRO A CA 1
ATOM 514 C C . PRO A 1 71 ? -30.513 36.448 24.278 1.00 82.50 71 PRO A C 1
ATOM 516 O O . PRO A 1 71 ? -30.707 37.124 23.272 1.00 82.50 71 PRO A O 1
ATOM 519 N N . THR A 1 72 ? -31.137 35.284 24.482 1.00 81.38 72 THR A N 1
ATOM 520 C CA . THR A 1 72 ? -32.120 34.683 23.568 1.00 81.38 72 THR A CA 1
ATOM 521 C C . THR A 1 72 ? -33.556 35.141 23.841 1.00 81.38 72 THR A C 1
ATOM 523 O O . THR A 1 72 ? -34.484 34.684 23.178 1.00 81.38 72 THR A O 1
ATOM 526 N N . GLY A 1 73 ? -33.755 36.071 24.783 1.00 89.69 73 GLY A N 1
ATOM 527 C CA . GLY A 1 73 ? -35.054 36.678 25.065 1.00 89.69 73 GLY A CA 1
ATOM 528 C C . GLY A 1 73 ? -35.968 35.834 25.956 1.00 89.69 73 GLY A C 1
ATOM 529 O O . GLY A 1 73 ? -37.184 35.993 25.879 1.00 89.69 73 GLY A O 1
ATOM 530 N N . THR A 1 74 ? -35.411 34.955 26.793 1.00 94.62 74 THR A N 1
ATOM 531 C CA . THR A 1 74 ? -36.156 34.161 27.789 1.00 94.62 74 THR A CA 1
ATOM 532 C C . THR A 1 74 ? -36.107 34.786 29.186 1.00 94.62 74 THR A C 1
ATOM 534 O O . THR A 1 74 ? -35.322 35.700 29.452 1.00 94.62 74 THR A O 1
ATOM 537 N N . ILE A 1 75 ? -36.982 34.331 30.084 1.00 95.19 75 ILE A N 1
ATOM 538 C CA . ILE A 1 75 ? -37.088 34.787 31.474 1.00 95.19 75 ILE A CA 1
ATOM 539 C C . ILE A 1 75 ? -36.060 34.027 32.325 1.00 95.19 75 ILE A C 1
ATOM 541 O O . ILE A 1 75 ? -36.242 32.838 32.595 1.00 95.19 75 ILE A O 1
ATOM 545 N N . GLY A 1 76 ? -34.995 34.706 32.767 1.00 92.88 76 GLY A N 1
ATOM 546 C CA . GLY A 1 76 ? -33.900 34.077 33.516 1.00 92.88 76 GLY A CA 1
ATOM 547 C C . GLY A 1 76 ? -33.178 32.994 32.710 1.00 92.88 76 GLY A C 1
ATOM 548 O O . GLY A 1 76 ? -33.031 33.131 31.496 1.00 92.88 76 GLY A O 1
ATOM 549 N N . GLY A 1 77 ? -32.745 31.922 33.379 1.00 89.25 77 GLY A N 1
ATOM 550 C CA . GLY A 1 77 ? -32.167 30.730 32.740 1.00 89.25 77 GLY A CA 1
ATOM 551 C C . GLY A 1 77 ? -33.180 29.786 32.072 1.00 89.25 77 GLY A C 1
ATOM 552 O O . GLY A 1 77 ? -32.788 28.799 31.457 1.00 89.25 77 GLY A O 1
ATOM 553 N N . SER A 1 78 ? -34.485 30.069 32.168 1.00 91.94 78 SER A N 1
ATOM 554 C CA . SER A 1 78 ? -35.530 29.179 31.646 1.00 91.94 78 SER A CA 1
ATOM 555 C C . SER A 1 78 ? -35.697 29.251 30.120 1.00 91.94 78 SER A C 1
ATOM 557 O O . SER A 1 78 ? -35.193 30.158 29.456 1.00 91.94 78 SER A O 1
ATOM 559 N N . SER A 1 79 ? -36.488 28.329 29.559 1.00 90.69 79 SER A N 1
ATOM 560 C CA . SER A 1 79 ? -36.958 28.373 28.165 1.00 90.69 79 SER A CA 1
ATOM 561 C C . SER A 1 79 ? -38.232 29.210 27.963 1.00 90.69 79 SER A C 1
ATOM 563 O O . SER A 1 79 ? -38.757 29.270 26.852 1.00 90.69 79 SER A O 1
ATOM 565 N N . LEU A 1 80 ? -38.776 29.818 29.022 1.00 93.69 80 LEU A N 1
ATOM 566 C CA . LEU A 1 80 ? -40.060 30.520 28.987 1.00 93.69 80 LEU A CA 1
ATOM 567 C C . LEU A 1 80 ? -39.885 31.982 28.559 1.00 93.69 80 LEU A C 1
ATOM 569 O O . LEU A 1 80 ? -38.920 32.644 28.937 1.00 93.69 80 LEU A O 1
ATOM 573 N N . THR A 1 81 ? -40.846 32.513 27.801 1.00 94.38 81 THR A N 1
ATOM 574 C CA . THR A 1 81 ? -40.828 33.906 27.302 1.00 94.38 81 THR A CA 1
ATOM 575 C C . THR A 1 81 ? -41.996 34.760 27.807 1.00 94.38 81 THR A C 1
ATOM 577 O O . THR A 1 81 ? -41.986 35.985 27.666 1.00 94.38 81 THR A O 1
ATOM 580 N N . ASN A 1 82 ? -43.036 34.127 28.347 1.00 94.25 82 ASN A N 1
ATOM 581 C CA . ASN A 1 82 ? -44.281 34.748 28.801 1.00 94.25 82 ASN A CA 1
ATOM 582 C C . ASN A 1 82 ? -45.008 33.828 29.793 1.00 94.25 82 ASN A C 1
ATOM 584 O O . ASN A 1 82 ? -44.534 32.728 30.075 1.00 94.25 82 ASN A O 1
ATOM 588 N N . ASN A 1 83 ? -46.135 34.300 30.333 1.00 94.31 83 ASN A N 1
ATOM 589 C CA . ASN A 1 83 ? -47.053 33.539 31.186 1.00 94.31 83 ASN A CA 1
ATOM 590 C C . ASN A 1 83 ? -46.366 32.739 32.308 1.00 94.31 83 ASN A C 1
ATOM 592 O O . ASN A 1 83 ? -46.718 31.594 32.590 1.00 94.31 83 ASN A O 1
ATOM 596 N N . THR A 1 84 ? -45.383 33.345 32.968 1.00 95.44 84 THR A N 1
ATOM 597 C CA . THR A 1 84 ? -44.533 32.672 33.954 1.00 95.44 84 THR A CA 1
ATOM 598 C C . THR A 1 84 ? -44.722 33.277 35.337 1.00 95.44 84 THR A C 1
ATOM 600 O O . THR A 1 84 ? -44.804 34.496 35.477 1.00 95.44 84 THR A O 1
ATOM 603 N N . VAL A 1 85 ? -44.731 32.453 36.383 1.00 97.00 85 VAL A N 1
ATOM 604 C CA . VAL A 1 85 ? -44.449 32.920 37.745 1.00 97.00 85 VAL A CA 1
ATOM 605 C C . VAL A 1 85 ? -43.011 32.567 38.097 1.00 97.00 85 VAL A C 1
ATOM 607 O O . VAL A 1 85 ? -42.621 31.405 38.023 1.00 97.00 85 VAL A O 1
ATOM 610 N N . VAL A 1 86 ? -42.226 33.569 38.485 1.00 97.25 86 VAL A N 1
ATOM 611 C CA . VAL A 1 86 ? -40.854 33.387 38.973 1.00 97.25 86 VAL A CA 1
ATOM 612 C C . VAL A 1 86 ? -40.850 33.500 40.487 1.00 97.25 86 VAL A C 1
ATOM 614 O O . VAL A 1 86 ? -41.351 34.487 41.024 1.00 97.25 86 VAL A O 1
ATOM 617 N N . THR A 1 87 ? -40.278 32.520 41.180 1.00 95.62 87 THR A N 1
ATOM 618 C CA . THR A 1 87 ? -40.137 32.512 42.640 1.00 95.62 87 THR A CA 1
ATOM 619 C C . THR A 1 87 ? -38.668 32.583 43.024 1.00 95.62 87 THR A C 1
ATOM 621 O O . THR A 1 87 ? -37.901 31.744 42.577 1.00 95.62 87 THR A O 1
ATOM 624 N N . LEU A 1 88 ? -38.279 33.522 43.878 1.00 95.94 88 LEU A N 1
ATOM 625 C CA . LEU A 1 88 ? -36.957 33.603 44.490 1.00 95.94 88 LEU A CA 1
ATOM 626 C C . LEU A 1 88 ? -37.078 33.200 45.958 1.00 95.94 88 LEU A C 1
ATOM 628 O O . LEU A 1 88 ? -37.727 33.909 46.730 1.00 95.94 88 LEU A O 1
ATOM 632 N N . VAL A 1 89 ? -36.489 32.065 46.331 1.00 93.75 89 VAL A N 1
ATOM 633 C CA . VAL A 1 89 ? -36.615 31.458 47.663 1.00 93.75 89 VAL A CA 1
ATOM 634 C C . VAL A 1 89 ? -35.243 31.306 48.308 1.00 93.75 89 VAL A C 1
ATOM 636 O O . VAL A 1 89 ? -34.312 30.789 47.694 1.00 93.75 89 VAL A O 1
ATOM 639 N N . GLY A 1 90 ? -35.124 31.717 49.565 1.00 93.69 90 GLY A N 1
ATOM 640 C CA . GLY A 1 90 ? -33.922 31.510 50.361 1.00 93.69 90 GLY A CA 1
ATOM 641 C C . GLY A 1 90 ? -34.058 32.110 51.752 1.00 93.69 90 GLY A C 1
ATOM 642 O O . GLY A 1 90 ? -35.157 32.258 52.287 1.00 93.69 90 GLY A O 1
ATOM 643 N N . SER A 1 91 ? -32.925 32.490 52.314 1.00 93.69 91 SER A N 1
ATOM 644 C CA . SER A 1 91 ? -32.773 33.154 53.594 1.00 93.69 91 SER A CA 1
ATOM 645 C C . SER A 1 91 ? -31.959 34.427 53.410 1.00 93.69 91 SER A C 1
ATOM 647 O O . SER A 1 91 ? -30.995 34.463 52.650 1.00 93.69 91 SER A O 1
ATOM 649 N N . ILE A 1 92 ? -32.345 35.478 54.124 1.00 94.25 92 ILE A N 1
ATOM 650 C CA . ILE A 1 92 ? -31.612 36.732 54.221 1.00 94.25 92 ILE A CA 1
ATOM 651 C C . ILE A 1 92 ? -31.043 36.876 55.635 1.00 94.25 92 ILE A C 1
ATOM 653 O O . ILE A 1 92 ? -31.763 36.793 56.631 1.00 94.25 92 ILE A O 1
ATOM 657 N N . ALA A 1 93 ? -29.735 37.084 55.737 1.00 93.25 93 ALA A N 1
ATOM 658 C CA . ALA A 1 93 ? -29.056 37.410 56.978 1.00 93.25 93 ALA A CA 1
ATOM 659 C C . ALA A 1 93 ? -29.268 38.895 57.300 1.00 93.25 93 ALA A C 1
ATOM 661 O O . ALA A 1 93 ? -28.790 39.784 56.597 1.00 93.25 93 ALA A O 1
ATOM 662 N N . ILE A 1 94 ? -29.992 39.169 58.380 1.00 94.12 94 ILE A N 1
ATOM 663 C CA . ILE A 1 94 ? -30.254 40.511 58.884 1.00 94.12 94 ILE A CA 1
ATOM 664 C C . ILE A 1 94 ? -29.147 40.893 59.878 1.00 94.12 94 ILE A C 1
ATOM 666 O O . ILE A 1 94 ? -29.038 40.274 60.940 1.00 94.12 94 ILE A O 1
ATOM 670 N N . PRO A 1 95 ? -28.315 41.907 59.571 1.00 88.94 95 PRO A N 1
ATOM 671 C CA . PRO A 1 95 ? -27.147 42.237 60.388 1.00 88.94 95 PRO A CA 1
ATOM 672 C C . PRO A 1 95 ? -27.496 42.992 61.679 1.00 88.94 95 PRO A C 1
ATOM 674 O O . PRO A 1 95 ? -26.732 42.950 62.640 1.00 88.94 95 PRO A O 1
ATOM 677 N N . ALA A 1 96 ? -28.634 43.692 61.721 1.00 92.31 96 ALA A N 1
ATOM 678 C CA . ALA A 1 96 ? -29.073 44.469 62.876 1.00 92.31 96 ALA A CA 1
ATOM 679 C C . ALA A 1 96 ? -30.601 44.461 62.988 1.00 92.31 96 ALA A C 1
ATOM 681 O O . ALA A 1 96 ? -31.298 44.521 61.983 1.00 92.31 96 ALA A O 1
ATOM 682 N N . ALA A 1 97 ? -31.132 44.428 64.210 1.00 92.50 97 ALA A N 1
ATOM 683 C CA . ALA A 1 97 ? -32.574 44.523 64.410 1.00 92.50 97 ALA A CA 1
ATOM 684 C C . ALA A 1 97 ? -33.103 45.916 64.012 1.00 92.50 97 ALA A C 1
ATOM 686 O O . ALA A 1 97 ? -32.472 46.931 64.321 1.00 92.50 97 ALA A O 1
ATOM 687 N N . GLY A 1 98 ? -34.269 45.986 63.367 1.00 93.12 98 GLY A N 1
ATOM 688 C CA . GLY A 1 98 ? -34.896 47.259 63.004 1.00 93.12 98 GLY A CA 1
ATOM 689 C C . GLY A 1 98 ? -36.034 47.144 61.992 1.00 93.12 98 GLY A C 1
ATOM 690 O O . GLY A 1 98 ? -36.537 46.054 61.718 1.00 93.12 98 GLY A O 1
ATOM 691 N N . SER A 1 99 ? -36.445 48.294 61.447 1.00 93.25 99 SER A N 1
ATOM 692 C CA . SER A 1 99 ? -37.523 48.390 60.460 1.00 93.25 99 SER A CA 1
ATOM 693 C C . SER A 1 99 ? -36.977 48.177 59.050 1.00 93.25 99 SER A C 1
ATOM 695 O O . SER A 1 99 ? -36.262 49.038 58.534 1.00 93.25 99 SER A O 1
ATOM 697 N N . TYR A 1 100 ? -37.329 47.063 58.417 1.00 94.94 100 TYR A N 1
ATOM 698 C CA . TYR A 1 100 ? -36.946 46.733 57.045 1.00 94.94 100 TYR A CA 1
ATOM 699 C C . TYR A 1 100 ? -38.147 46.834 56.114 1.00 94.94 100 TYR A C 1
ATOM 701 O O . TYR A 1 100 ? -39.219 46.329 56.431 1.00 94.94 100 TYR A O 1
ATOM 709 N N . GLN A 1 101 ? -37.985 47.448 54.946 1.00 94.44 101 GLN A N 1
ATOM 710 C CA . GLN A 1 101 ? -39.015 47.435 53.910 1.00 94.44 101 GLN A CA 1
ATOM 711 C C . GLN A 1 101 ? -38.444 46.856 52.623 1.00 94.44 101 GLN A C 1
ATOM 713 O O . GLN A 1 101 ? -37.464 47.355 52.075 1.00 94.44 101 GLN A O 1
ATOM 718 N N . PHE A 1 102 ? -39.088 45.804 52.132 1.00 94.19 102 PHE A N 1
ATOM 719 C CA . PHE A 1 102 ? -38.739 45.165 50.874 1.00 94.19 102 PHE A CA 1
ATOM 720 C C . PHE A 1 102 ? -39.628 45.714 49.762 1.00 94.19 102 PHE A C 1
ATOM 722 O O . PHE A 1 102 ? -40.841 45.830 49.925 1.00 94.19 102 PHE A O 1
ATOM 729 N N . SER A 1 103 ? -39.020 46.075 48.639 1.00 92.00 103 SER A N 1
ATOM 730 C CA . SER A 1 103 ? -39.710 46.568 47.448 1.00 92.00 103 SER A CA 1
ATOM 731 C C . SER A 1 103 ? -39.418 45.634 46.284 1.00 92.00 103 SER A C 1
ATOM 733 O O . SER A 1 103 ? -38.259 45.344 45.997 1.00 92.00 103 SER A O 1
ATOM 735 N N . LEU A 1 104 ? -40.466 45.162 45.618 1.00 94.56 104 LEU A N 1
ATOM 736 C CA . LEU A 1 104 ? -40.361 44.288 44.454 1.00 94.56 104 LEU A CA 1
ATOM 737 C C . LEU A 1 104 ? -40.476 45.129 43.180 1.00 94.56 104 LEU A C 1
ATOM 739 O O . LEU A 1 104 ? -41.382 45.952 43.066 1.00 94.56 104 LEU A O 1
ATOM 743 N N . ASN A 1 105 ? -39.551 44.935 42.244 1.00 94.69 105 ASN A N 1
ATOM 744 C CA . ASN A 1 105 ? -39.529 45.607 40.945 1.00 94.69 105 ASN A CA 1
ATOM 745 C C . ASN A 1 105 ? -39.676 44.581 39.815 1.00 94.69 105 ASN A C 1
ATOM 747 O O . ASN A 1 105 ? -39.154 43.474 39.938 1.00 94.69 105 ASN A O 1
ATOM 751 N N . GLY A 1 106 ? -40.341 44.973 38.728 1.00 94.88 106 GLY A N 1
ATOM 752 C CA . GLY A 1 106 ? -40.672 44.102 37.602 1.00 94.88 106 GLY A CA 1
ATOM 753 C C . GLY A 1 106 ? -41.919 43.241 37.835 1.00 94.88 106 GLY A C 1
ATOM 754 O O . GLY A 1 106 ? -42.507 43.235 38.918 1.00 94.88 106 GLY A O 1
ATOM 755 N N . GLY A 1 107 ? -42.321 42.513 36.792 1.00 95.81 107 GLY A N 1
ATOM 756 C CA . GLY A 1 107 ? -43.547 41.707 36.767 1.00 95.81 107 GLY A CA 1
ATOM 757 C C . GLY A 1 107 ? -44.847 42.528 36.708 1.00 95.81 107 GLY A C 1
ATOM 758 O O . GLY A 1 107 ? -44.862 43.733 36.958 1.00 95.81 107 GLY A O 1
ATOM 759 N N . SER A 1 108 ? -45.963 41.883 36.361 1.00 95.31 108 SER A N 1
ATOM 760 C CA . SER A 1 108 ? -47.309 42.485 36.377 1.00 95.31 108 SER A CA 1
ATOM 761 C C . SER A 1 108 ? -48.001 42.423 37.732 1.00 95.31 108 SER A C 1
ATOM 763 O O . SER A 1 108 ? -48.871 43.241 38.028 1.00 95.31 108 SER A O 1
ATOM 765 N N . ALA A 1 109 ? -47.613 41.463 38.563 1.00 95.88 109 ALA A N 1
ATOM 766 C CA . ALA A 1 109 ? -48.031 41.346 39.949 1.00 95.88 109 ALA A CA 1
ATOM 767 C C . ALA A 1 109 ? -46.916 40.691 40.759 1.00 95.88 109 ALA A C 1
ATOM 769 O O . ALA A 1 109 ? -46.121 39.910 40.235 1.00 95.88 109 ALA A O 1
ATOM 770 N N . THR A 1 110 ? -46.857 40.998 42.047 1.00 95.94 110 THR A N 1
ATOM 771 C CA . THR A 1 110 ? -45.801 40.499 42.920 1.00 95.94 110 THR A CA 1
ATOM 772 C C . THR A 1 110 ? -46.367 40.050 44.257 1.00 95.94 110 THR A C 1
ATOM 774 O O . THR A 1 110 ? -47.450 40.466 44.673 1.00 95.94 110 THR A O 1
ATOM 777 N N . TRP A 1 111 ? -45.648 39.157 44.924 1.00 95.94 111 TRP A N 1
ATOM 778 C CA . TRP A 1 111 ? -46.017 38.650 46.238 1.00 95.94 111 TRP A CA 1
ATOM 779 C C . TRP A 1 111 ? -44.757 38.374 47.049 1.00 95.94 111 TRP A C 1
ATOM 781 O O . TRP A 1 111 ? -43.796 37.818 46.527 1.00 95.94 111 TRP A O 1
ATOM 791 N N . LEU A 1 112 ? -44.752 38.765 48.321 1.00 95.38 112 LEU A N 1
ATOM 792 C CA . LEU A 1 112 ? -43.607 38.599 49.211 1.00 95.38 112 LEU A CA 1
ATOM 793 C C . LEU A 1 112 ? -44.020 37.895 50.496 1.00 95.38 112 LEU A C 1
ATOM 795 O O . LEU A 1 112 ? -45.018 38.269 51.121 1.00 95.38 112 LEU A O 1
ATOM 799 N N . ARG A 1 113 ? -43.194 36.952 50.938 1.00 95.00 113 ARG A N 1
ATOM 800 C CA . ARG A 1 113 ? -43.229 36.388 52.282 1.00 95.00 113 ARG A CA 1
ATOM 801 C C . ARG A 1 113 ? -41.873 36.545 52.958 1.00 95.00 113 ARG A C 1
ATOM 803 O O . ARG A 1 113 ? -40.849 36.243 52.352 1.00 95.00 113 ARG A O 1
ATOM 810 N N . ILE A 1 114 ? -41.900 36.993 54.211 1.00 94.50 114 ILE A N 1
ATOM 811 C CA . ILE A 1 114 ? -40.749 37.016 55.118 1.00 94.50 114 ILE A CA 1
ATOM 812 C C . ILE A 1 114 ? -41.136 36.214 56.357 1.00 94.50 114 ILE A C 1
ATOM 814 O O . ILE A 1 114 ? -42.122 36.541 57.017 1.00 94.50 114 ILE A O 1
ATOM 818 N N . ASP A 1 115 ? -40.401 35.152 56.666 1.00 93.88 115 ASP A N 1
ATOM 819 C CA . ASP A 1 115 ? -40.767 34.194 57.713 1.00 93.88 115 ASP A CA 1
ATOM 820 C C . ASP A 1 115 ? -42.215 33.696 57.566 1.00 93.88 115 ASP A C 1
ATOM 822 O O . ASP A 1 115 ? -42.632 33.215 56.511 1.00 93.88 115 ASP A O 1
ATOM 826 N N . SER A 1 116 ? -43.011 33.822 58.628 1.00 90.56 116 SER A N 1
ATOM 827 C CA . SER A 1 116 ? -44.434 33.477 58.634 1.00 90.56 116 SER A CA 1
ATOM 828 C C . SER A 1 116 ? -45.340 34.596 58.095 1.00 90.56 116 SER A C 1
ATOM 830 O O . SER A 1 116 ? -46.545 34.388 57.949 1.00 90.56 116 SER A O 1
ATOM 832 N N . MET A 1 117 ? -44.794 35.775 57.774 1.00 91.94 117 MET A N 1
ATOM 833 C CA . MET A 1 117 ? -45.554 36.936 57.303 1.00 91.94 117 MET A CA 1
ATOM 834 C C . MET A 1 117 ? -45.718 36.880 55.786 1.00 91.94 117 MET A C 1
ATOM 836 O O . MET A 1 117 ? -44.772 37.109 55.040 1.00 91.94 117 MET A O 1
ATOM 840 N N . SER A 1 118 ? -46.932 36.585 55.329 1.00 90.00 118 SER A N 1
ATOM 841 C CA . SER A 1 118 ? -47.288 36.434 53.913 1.00 90.00 118 SER A CA 1
ATOM 842 C C . SER A 1 118 ? -47.975 37.685 53.361 1.00 90.00 118 SER A C 1
ATOM 844 O O . SER A 1 118 ? -48.831 38.261 54.029 1.00 90.00 118 SER A O 1
ATOM 846 N N . GLY A 1 119 ? -47.668 38.058 52.115 1.00 85.44 119 GLY A N 1
ATOM 847 C CA . GLY A 1 119 ? -48.252 39.228 51.455 1.00 85.44 119 GLY A CA 1
ATOM 848 C C . GLY A 1 119 ? -47.719 40.549 52.012 1.00 85.44 119 GLY A C 1
ATOM 849 O O . GLY A 1 119 ? -48.482 41.491 52.206 1.00 85.44 119 GLY A O 1
ATOM 850 N N . VAL A 1 120 ? -46.423 40.609 52.321 1.00 89.94 120 VAL A N 1
ATOM 851 C CA . VAL A 1 120 ? -45.776 41.788 52.912 1.00 89.94 120 VAL A CA 1
ATOM 852 C C . VAL A 1 120 ? -45.769 42.951 51.912 1.00 89.94 120 VAL A C 1
ATOM 854 O O . VAL A 1 120 ? -45.173 42.843 50.845 1.00 89.94 120 VAL A O 1
ATOM 857 N N . THR A 1 121 ? -46.395 44.078 52.268 1.00 87.06 121 THR A N 1
ATOM 858 C CA . THR A 1 121 ? -46.470 45.291 51.421 1.00 87.06 121 THR A CA 1
ATOM 859 C C . THR A 1 121 ? -45.928 46.561 52.089 1.00 87.06 121 THR A C 1
ATOM 861 O O . THR A 1 121 ? -45.949 47.631 51.484 1.00 87.06 121 THR A O 1
ATOM 864 N N . GLY A 1 122 ? -45.461 46.478 53.338 1.00 87.31 122 GLY A N 1
ATOM 865 C CA . GLY A 1 122 ? -44.976 47.617 54.126 1.00 87.31 122 GLY A CA 1
ATOM 866 C C . GLY A 1 122 ? -43.791 47.248 55.026 1.00 87.31 122 GLY A C 1
ATOM 867 O O . GLY A 1 122 ? -43.298 46.123 54.942 1.00 87.31 122 GLY A O 1
ATOM 868 N N . PRO A 1 123 ? -43.311 48.180 55.872 1.00 89.56 123 PRO A N 1
ATOM 869 C CA . PRO A 1 123 ? -42.187 47.924 56.768 1.00 89.56 123 PRO A CA 1
ATOM 870 C C . PRO A 1 123 ? -42.467 46.788 57.762 1.00 89.56 123 PRO A C 1
ATOM 872 O O . PRO A 1 123 ? -43.554 46.705 58.335 1.00 89.56 123 PRO A O 1
ATOM 875 N N . VAL A 1 124 ? -41.460 45.955 58.006 1.00 92.88 124 VAL A N 1
ATOM 876 C CA . VAL A 1 124 ? -41.477 44.801 58.908 1.00 92.88 124 VAL A CA 1
ATOM 877 C C . VAL A 1 124 ? -40.368 44.957 59.945 1.00 92.88 124 VAL A C 1
ATOM 879 O O . VAL A 1 124 ? -39.256 45.366 59.618 1.00 92.88 124 VAL A O 1
ATOM 882 N N . GLN A 1 125 ? -40.661 44.636 61.205 1.00 93.44 125 GLN A N 1
ATOM 883 C CA . GLN A 1 125 ? -39.644 44.593 62.256 1.00 93.44 125 GLN A CA 1
ATOM 884 C C . GLN A 1 125 ? -38.939 43.239 62.226 1.00 93.44 125 GLN A C 1
ATOM 886 O O . GLN A 1 125 ? -39.576 42.218 62.476 1.00 93.44 125 GLN A O 1
ATOM 891 N N . LEU A 1 126 ? -37.638 43.241 61.939 1.00 94.44 126 LEU A N 1
ATOM 892 C CA . LEU A 1 126 ? -36.808 42.036 61.934 1.00 94.44 126 LEU A CA 1
ATOM 893 C C . LEU A 1 126 ? -35.752 42.118 63.034 1.00 94.44 126 LEU A C 1
ATOM 895 O O . LEU A 1 126 ? -35.278 43.201 63.384 1.00 94.44 126 LEU A O 1
ATOM 899 N N . THR A 1 127 ? -35.398 40.967 63.596 1.00 94.25 127 THR A N 1
ATOM 900 C CA . THR A 1 127 ? -34.283 40.820 64.539 1.00 94.25 127 THR A CA 1
ATOM 901 C C . THR A 1 127 ? -32.972 40.607 63.785 1.00 94.25 127 THR A C 1
ATOM 903 O O . THR A 1 127 ? -32.984 40.290 62.604 1.00 94.25 127 THR A O 1
ATOM 906 N N . ALA A 1 128 ? -31.823 40.764 64.447 1.00 93.06 128 ALA A N 1
ATOM 907 C CA . ALA A 1 128 ? -30.570 40.294 63.856 1.00 93.06 128 ALA A CA 1
ATOM 908 C C . ALA A 1 128 ? -30.582 38.755 63.790 1.00 93.06 128 ALA A C 1
ATOM 910 O O . ALA A 1 128 ? -30.937 38.111 64.779 1.00 93.06 128 ALA A O 1
ATOM 911 N N . GLY A 1 129 ? -30.208 38.172 62.651 1.00 91.56 129 GLY A N 1
ATOM 912 C CA . GLY A 1 129 ? -30.269 36.724 62.425 1.00 91.56 129 GLY A CA 1
ATOM 913 C C . GLY A 1 129 ? -30.691 36.345 61.007 1.00 91.56 129 GLY A C 1
ATOM 914 O O . GLY A 1 129 ? -30.814 37.198 60.135 1.00 91.56 129 GLY A O 1
ATOM 915 N N . SER A 1 130 ? -30.884 35.050 60.759 1.00 91.56 130 SER A N 1
ATOM 916 C CA . SER A 1 130 ? -31.346 34.539 59.464 1.00 91.56 130 SER A CA 1
ATOM 917 C C . SER A 1 130 ? -32.873 34.540 59.404 1.00 91.56 130 SER A C 1
ATOM 919 O O . SER A 1 130 ? -33.521 34.035 60.321 1.00 91.56 130 SER A O 1
ATOM 921 N N . HIS A 1 131 ? -33.430 35.101 58.334 1.00 94.62 131 HIS A N 1
ATOM 922 C CA . HIS A 1 131 ? -34.867 35.187 58.084 1.00 94.62 131 HIS A CA 1
ATOM 923 C C . HIS A 1 131 ? -35.190 34.566 56.727 1.00 94.62 131 HIS A C 1
ATOM 925 O O . HIS A 1 131 ? -34.496 34.836 55.750 1.00 94.62 131 HIS A O 1
ATOM 931 N N . SER A 1 132 ? -36.240 33.754 56.639 1.00 94.31 132 SER A N 1
ATOM 932 C CA . SER A 1 132 ? -36.637 33.156 55.356 1.00 94.31 132 SER A CA 1
ATOM 933 C C . SER A 1 132 ? -37.332 34.188 54.472 1.00 94.31 132 SER A C 1
ATOM 935 O O . SER A 1 132 ? -38.099 35.022 54.956 1.00 94.31 132 SER A O 1
ATOM 937 N N . ILE A 1 133 ? -37.073 34.136 53.171 1.00 95.12 133 ILE A N 1
ATOM 938 C CA . ILE A 1 133 ? -37.629 35.054 52.182 1.00 95.12 133 ILE A CA 1
ATOM 939 C C . ILE A 1 133 ? -38.103 34.279 50.953 1.00 95.12 133 ILE A C 1
ATOM 941 O O . ILE A 1 133 ? -37.397 33.433 50.409 1.00 95.12 133 ILE A O 1
ATOM 945 N N . GLU A 1 134 ? -39.317 34.589 50.510 1.00 95.31 134 GLU A N 1
ATOM 946 C CA . GLU A 1 134 ? -39.868 34.123 49.242 1.00 95.31 134 GLU A CA 1
ATOM 947 C C . GLU A 1 134 ? -40.503 35.303 48.508 1.00 95.31 134 GLU A C 1
ATOM 949 O O . GLU A 1 134 ? -41.517 35.847 48.949 1.00 95.31 134 GLU A O 1
ATOM 954 N N . ALA A 1 135 ? -39.917 35.690 47.380 1.00 96.38 135 ALA A N 1
ATOM 955 C CA . ALA A 1 135 ? -40.477 36.688 46.479 1.00 96.38 135 ALA A CA 1
ATOM 956 C C . ALA A 1 135 ? -41.018 35.999 45.227 1.00 96.38 135 ALA A C 1
ATOM 958 O O . ALA A 1 135 ? -40.344 35.161 44.641 1.00 96.38 135 ALA A O 1
ATOM 959 N N . ARG A 1 136 ? -42.222 36.358 44.793 1.00 96.94 136 ARG A N 1
ATOM 960 C CA . ARG A 1 136 ? -42.842 35.837 43.575 1.00 96.94 136 ARG A CA 1
ATOM 961 C C . ARG A 1 136 ? -43.224 36.971 42.644 1.00 96.94 136 ARG A C 1
ATOM 963 O O . ARG A 1 136 ? -43.708 38.009 43.098 1.00 96.94 136 ARG A O 1
ATOM 970 N N . PHE A 1 137 ? -43.059 36.741 41.351 1.00 97.56 137 PHE A N 1
ATOM 971 C CA . PHE A 1 137 ? -43.353 37.700 40.295 1.00 97.56 137 PHE A CA 1
ATOM 972 C C . PHE A 1 137 ? -44.178 37.017 39.209 1.00 97.56 137 PHE A C 1
ATOM 974 O O . PHE A 1 137 ? -43.762 36.000 38.664 1.00 97.56 137 PHE A O 1
ATOM 981 N N . ALA A 1 138 ? -45.332 37.586 38.889 1.00 96.81 138 ALA A N 1
ATOM 982 C CA . ALA A 1 138 ? -46.094 37.280 37.688 1.00 96.81 138 ALA A CA 1
ATOM 983 C C . ALA A 1 138 ? -45.441 37.980 36.493 1.00 96.81 138 ALA A C 1
ATOM 985 O O . ALA A 1 138 ? -45.234 39.191 36.537 1.00 96.81 138 ALA A O 1
ATOM 986 N N . VAL A 1 139 ? -45.117 37.231 35.445 1.00 96.88 139 VAL A N 1
ATOM 987 C CA . VAL A 1 139 ? -44.439 37.723 34.245 1.00 96.88 139 VAL A CA 1
ATOM 988 C C . VAL A 1 139 ? -45.253 37.337 33.018 1.00 96.88 139 VAL A C 1
ATOM 990 O O . VAL A 1 139 ? -45.208 36.199 32.555 1.00 96.88 139 VAL A O 1
ATOM 993 N N . ASP A 1 140 ? -45.992 38.297 32.470 1.00 95.44 140 ASP A N 1
ATOM 994 C CA . ASP A 1 140 ? -46.778 38.100 31.250 1.00 95.44 140 ASP A CA 1
ATOM 995 C C . ASP A 1 140 ? -45.884 38.105 30.007 1.00 95.44 140 ASP A C 1
ATOM 997 O O . ASP A 1 140 ? -46.219 37.475 29.014 1.00 95.44 140 ASP A O 1
ATOM 1001 N N . SER A 1 141 ? -44.748 38.811 30.032 1.00 93.94 141 SER A N 1
ATOM 1002 C CA . SER A 1 141 ? -43.734 38.765 28.969 1.00 93.94 141 SER A CA 1
ATOM 1003 C C . SER A 1 141 ? -42.379 39.294 29.445 1.00 93.94 141 SER A C 1
ATOM 1005 O O . SER A 1 141 ? -42.296 40.015 30.443 1.00 93.94 141 SER A O 1
ATOM 1007 N N . VAL A 1 142 ? -41.317 39.000 28.690 1.00 94.25 142 VAL A N 1
ATOM 1008 C CA . VAL A 1 142 ? -39.942 39.446 28.989 1.00 94.25 142 VAL A CA 1
ATOM 1009 C C . VAL A 1 142 ? -39.759 40.962 29.112 1.00 94.25 142 VAL A C 1
ATOM 1011 O O . VAL A 1 142 ? -38.791 41.401 29.726 1.00 94.25 142 VAL A O 1
ATOM 1014 N N . SER A 1 143 ? -40.691 41.783 28.611 1.00 93.69 143 SER A N 1
ATOM 1015 C CA . SER A 1 143 ? -40.627 43.244 28.769 1.00 93.69 143 SER A CA 1
ATOM 1016 C C . SER A 1 143 ? -40.806 43.713 30.219 1.00 93.69 143 SER A C 1
ATOM 1018 O O . SER A 1 143 ? -40.594 44.886 30.510 1.00 93.69 143 SER A O 1
ATOM 1020 N N . GLN A 1 144 ? -41.247 42.830 31.119 1.00 95.62 144 GLN A N 1
ATOM 1021 C CA . GLN A 1 144 ? -41.446 43.114 32.544 1.00 95.62 144 GLN A CA 1
ATOM 1022 C C . GLN A 1 144 ? -40.199 42.808 33.394 1.00 95.62 144 GLN A C 1
ATOM 1024 O O . GLN A 1 144 ? -40.259 42.877 34.623 1.00 95.62 144 GLN A O 1
ATOM 1029 N N . LEU A 1 145 ? -39.081 42.462 32.746 1.00 95.06 145 LEU A N 1
ATOM 1030 C CA . LEU A 1 145 ? -37.770 42.263 33.358 1.00 95.06 145 LEU A CA 1
ATOM 1031 C C . LEU A 1 145 ? -36.982 43.589 33.403 1.00 95.06 145 LEU A C 1
ATOM 1033 O O . LEU A 1 145 ? -37.194 44.457 32.555 1.00 95.06 145 LEU A O 1
ATOM 1037 N N . PRO A 1 146 ? -36.041 43.764 34.350 1.00 96.06 146 PRO A N 1
ATOM 1038 C CA . PRO A 1 146 ? -35.612 42.795 35.356 1.00 96.06 146 PRO A CA 1
ATOM 1039 C C . PRO A 1 146 ? -36.589 42.662 36.528 1.00 96.06 146 PRO A C 1
ATOM 1041 O O . PRO A 1 146 ? -37.183 43.646 36.965 1.00 96.06 146 PRO A O 1
ATOM 1044 N N . LEU A 1 147 ? -36.684 41.454 37.083 1.00 97.38 147 LEU A N 1
ATOM 1045 C CA . LEU A 1 147 ? -37.268 41.246 38.406 1.00 97.38 147 LEU A CA 1
ATOM 1046 C C . LEU A 1 147 ? -36.195 41.528 39.445 1.00 97.38 147 LEU A C 1
ATOM 1048 O O . LEU A 1 147 ? -35.065 41.063 39.285 1.00 97.38 147 LEU A O 1
ATOM 1052 N N . SER A 1 148 ? -36.516 42.254 40.510 1.00 95.19 148 SER A N 1
ATOM 1053 C CA . SER A 1 148 ? -35.570 42.414 41.614 1.00 95.19 148 SER A CA 1
ATOM 1054 C C . SER A 1 148 ? -36.237 42.669 42.955 1.00 95.19 148 SER A C 1
ATOM 1056 O O . SER A 1 148 ? -37.227 43.399 43.023 1.00 95.19 148 SER A O 1
ATOM 1058 N N . VAL A 1 149 ? -35.631 42.155 44.026 1.00 96.00 149 VAL A N 1
ATOM 1059 C CA . VAL A 1 149 ? -35.956 42.531 45.408 1.00 96.00 149 VAL A CA 1
ATOM 1060 C C . VAL A 1 149 ? -34.984 43.613 45.880 1.00 96.00 149 VAL A C 1
ATOM 1062 O O . VAL A 1 149 ? -33.769 43.412 45.911 1.00 96.00 149 VAL A O 1
ATOM 1065 N N . LEU A 1 150 ? -35.526 44.764 46.265 1.00 94.19 150 LEU A N 1
ATOM 1066 C CA . LEU A 1 150 ? -34.805 45.850 46.925 1.00 94.19 150 LEU A CA 1
ATOM 1067 C C . LEU A 1 150 ? -35.171 45.878 48.411 1.00 94.19 150 LEU A C 1
ATOM 1069 O O . LEU A 1 150 ? -36.280 45.503 48.784 1.00 94.19 150 LEU A O 1
ATOM 1073 N N . VAL A 1 151 ? -34.272 46.365 49.257 1.00 94.19 151 VAL A N 1
ATOM 1074 C CA . VAL A 1 151 ? -34.458 46.493 50.704 1.00 94.19 151 VAL A CA 1
ATOM 1075 C C . VAL A 1 151 ? -34.075 47.897 51.167 1.00 94.19 151 VAL A C 1
ATOM 1077 O O . VAL A 1 151 ? -33.094 48.469 50.697 1.00 94.19 151 VAL A O 1
ATOM 1080 N N . SER A 1 152 ? -34.843 48.468 52.091 1.00 92.44 152 SER A N 1
ATOM 1081 C CA . SER A 1 152 ? -34.474 49.665 52.849 1.00 92.44 152 SER A CA 1
ATOM 1082 C C . SER A 1 152 ? -34.450 49.377 54.347 1.00 92.44 152 SER A C 1
ATOM 1084 O O . SER A 1 152 ? -35.214 48.549 54.845 1.00 92.44 152 SER A O 1
ATOM 1086 N N . PHE A 1 153 ? -33.572 50.074 55.070 1.00 92.06 153 PHE A N 1
ATOM 1087 C CA . PHE A 1 153 ? -33.403 49.952 56.515 1.00 92.06 153 PHE A CA 1
ATOM 1088 C C . PHE A 1 153 ? -33.702 51.292 57.186 1.00 92.06 153 PHE A C 1
ATOM 1090 O O . PHE A 1 153 ? -33.124 52.317 56.828 1.00 92.06 153 PHE A O 1
ATOM 1097 N N . ASN A 1 154 ? -34.628 51.298 58.146 1.00 88.44 154 ASN A N 1
ATOM 1098 C CA . ASN A 1 154 ? -35.062 52.481 58.898 1.00 88.44 154 ASN A CA 1
ATOM 1099 C C . ASN A 1 154 ? -35.412 53.694 58.009 1.00 88.44 154 ASN A C 1
ATOM 1101 O O . ASN A 1 154 ? -35.129 54.838 58.359 1.00 88.44 154 ASN A O 1
ATOM 1105 N N . GLY A 1 155 ? -36.041 53.442 56.856 1.00 83.19 155 GLY A N 1
ATOM 1106 C CA . GLY A 1 155 ? -36.476 54.487 55.923 1.00 83.19 155 GLY A CA 1
ATOM 1107 C C . GLY A 1 155 ? -35.391 55.009 54.975 1.00 83.19 155 GLY A C 1
ATOM 1108 O O . GLY A 1 155 ? -35.593 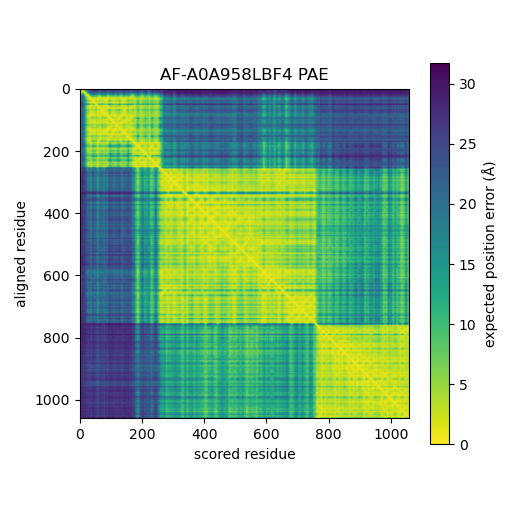56.047 54.348 1.00 83.19 155 GLY A O 1
ATOM 1109 N N . SER A 1 156 ? -34.253 54.314 54.849 1.00 90.69 156 SER A N 1
ATOM 1110 C CA . SER A 1 156 ? -33.249 54.605 53.817 1.00 90.69 156 SER A CA 1
ATOM 1111 C C . SER A 1 156 ? -33.813 54.453 52.395 1.00 90.69 156 SER A C 1
ATOM 1113 O O . SER A 1 156 ? -34.881 53.879 52.180 1.00 90.69 156 SER A O 1
ATOM 1115 N N . SER A 1 157 ? -33.073 54.930 51.389 1.00 90.56 157 SER A N 1
ATOM 1116 C CA . SER A 1 157 ? -33.405 54.608 49.994 1.00 90.56 157 SER A CA 1
ATOM 1117 C C . SER A 1 157 ? -33.320 53.088 49.759 1.00 90.56 157 SER A C 1
ATOM 1119 O O . SER A 1 157 ? -32.400 52.467 50.299 1.00 90.56 157 SER A O 1
ATOM 1121 N N . PRO A 1 158 ? -34.248 52.478 48.993 1.00 92.06 158 PRO A N 1
ATOM 1122 C CA . PRO A 1 158 ? -34.185 51.058 48.653 1.00 92.06 158 PRO A CA 1
ATOM 1123 C C . PRO A 1 158 ? -32.940 50.722 47.826 1.00 92.06 158 PRO A C 1
ATOM 1125 O O . PRO A 1 158 ? -32.673 51.369 46.814 1.00 92.06 158 PRO A O 1
ATOM 1128 N N . THR A 1 159 ? -32.205 49.687 48.226 1.00 93.50 159 THR A N 1
ATOM 1129 C CA . THR A 1 159 ? -31.024 49.168 47.517 1.00 93.50 159 THR A CA 1
ATOM 1130 C C . THR A 1 159 ? -31.179 47.674 47.221 1.00 93.50 159 THR A C 1
ATOM 1132 O O . THR A 1 159 ? -31.928 47.008 47.932 1.00 93.50 159 THR A O 1
ATOM 1135 N N . PRO A 1 160 ? -30.493 47.102 46.214 1.00 93.62 160 PRO A N 1
ATOM 1136 C CA . PRO A 1 160 ? -30.472 45.652 46.005 1.00 93.62 160 PRO A CA 1
ATOM 1137 C C . PRO A 1 160 ? -30.038 44.908 47.269 1.00 93.62 160 PRO A C 1
ATOM 1139 O O . PRO A 1 160 ? -29.180 45.398 48.005 1.00 93.62 160 PRO A O 1
ATOM 1142 N N . VAL A 1 161 ? -30.621 43.734 47.518 1.00 92.69 161 VAL A N 1
ATOM 1143 C CA . VAL A 1 161 ? -30.166 42.871 48.615 1.00 92.69 161 VAL A CA 1
ATOM 1144 C C . VAL A 1 161 ? -28.741 42.395 48.300 1.00 92.69 161 VAL A C 1
ATOM 1146 O O . VAL A 1 161 ? -28.548 41.772 47.254 1.00 92.69 161 VAL A O 1
ATOM 1149 N N . PRO A 1 162 ? -27.741 42.677 49.155 1.00 91.00 162 PRO A N 1
ATOM 1150 C CA . PRO A 1 162 ? -26.378 42.210 48.927 1.00 91.00 162 PRO A CA 1
ATOM 1151 C C . PRO A 1 162 ? -26.317 40.679 48.870 1.00 91.00 162 PRO A C 1
ATOM 1153 O O . PRO A 1 162 ? -26.838 40.015 49.765 1.00 91.00 162 PRO A O 1
ATOM 1156 N N . ALA A 1 163 ? -25.635 40.133 47.860 1.00 89.50 163 ALA A N 1
ATOM 1157 C CA . ALA A 1 163 ? -25.466 38.689 47.665 1.00 89.50 163 ALA A CA 1
ATOM 1158 C C . ALA A 1 163 ? -24.895 37.979 48.906 1.00 89.50 163 ALA A C 1
ATOM 1160 O O . ALA A 1 163 ? -25.370 36.917 49.285 1.00 89.50 163 ALA A O 1
ATOM 1161 N N . ALA A 1 164 ? -23.955 38.622 49.607 1.00 87.94 164 ALA A N 1
ATOM 1162 C CA . ALA A 1 164 ? -23.342 38.099 50.831 1.00 87.94 164 ALA A CA 1
ATOM 1163 C C . ALA A 1 164 ? -24.327 37.895 52.001 1.00 87.94 164 ALA A C 1
ATOM 1165 O O . ALA A 1 164 ? -23.996 37.224 52.975 1.00 87.94 164 ALA A O 1
ATOM 1166 N N . LEU A 1 165 ? -25.525 38.488 51.938 1.00 91.38 165 LEU A N 1
ATOM 1167 C CA . LEU A 1 165 ? -26.576 38.273 52.933 1.00 91.38 165 LEU A CA 1
ATOM 1168 C C . LEU A 1 165 ? -27.539 37.156 52.534 1.00 91.38 165 LEU A C 1
ATOM 1170 O O . LEU A 1 165 ? -28.424 36.834 53.318 1.00 91.38 165 LEU A O 1
ATOM 1174 N N . LEU A 1 166 ? -27.422 36.602 51.332 1.00 93.69 166 LEU A N 1
ATOM 1175 C CA . LEU A 1 166 ? -28.345 35.609 50.810 1.00 93.69 166 LEU A CA 1
ATOM 1176 C C . LEU A 1 166 ? -27.757 34.215 50.952 1.00 93.69 166 LEU A C 1
ATOM 1178 O O . LEU A 1 166 ? -26.605 33.975 50.593 1.00 93.69 166 LEU A O 1
ATOM 1182 N N . SER A 1 167 ? -28.579 33.291 51.425 1.00 91.69 167 SER A N 1
ATOM 1183 C CA . SER A 1 167 ? -28.258 31.874 51.394 1.00 91.69 167 SER A CA 1
ATOM 1184 C C . SER A 1 167 ? -29.494 31.016 51.162 1.00 91.69 167 SER A C 1
ATOM 1186 O O . SER A 1 167 ? -30.625 31.468 51.322 1.00 91.69 167 SER A O 1
ATOM 1188 N N . HIS A 1 168 ? -29.295 29.756 50.808 1.00 89.94 168 HIS A N 1
ATOM 1189 C CA . HIS A 1 168 ? -30.348 28.753 50.742 1.00 89.94 168 HIS A CA 1
ATOM 1190 C C . HIS A 1 168 ? -29.853 27.415 51.298 1.00 89.94 168 HIS A C 1
ATOM 1192 O O . HIS A 1 168 ? -28.650 27.160 51.405 1.00 89.94 168 HIS A O 1
ATOM 1198 N N . ASP A 1 169 ? -30.800 26.555 51.665 1.00 86.81 169 ASP A N 1
ATOM 1199 C CA . ASP A 1 169 ? -30.512 25.204 52.134 1.00 86.81 169 ASP A CA 1
ATOM 1200 C C . ASP A 1 169 ? -30.639 24.215 50.973 1.00 86.81 169 ASP A C 1
ATOM 1202 O O . ASP A 1 169 ? -31.743 23.915 50.518 1.00 86.81 169 ASP A O 1
ATOM 1206 N N . GLN A 1 170 ? -29.507 23.699 50.495 1.00 81.12 170 GLN A N 1
ATOM 1207 C CA . GLN A 1 170 ? -29.497 22.674 49.447 1.00 81.12 170 GLN A CA 1
ATOM 1208 C C . GLN A 1 170 ? -29.822 21.270 49.975 1.00 81.12 170 GLN A C 1
ATOM 1210 O O . GLN A 1 170 ? -30.158 20.381 49.194 1.00 81.12 170 GLN A O 1
ATOM 1215 N N . THR A 1 171 ? -29.763 21.049 51.293 1.00 79.88 171 THR A N 1
ATOM 1216 C CA . THR A 1 171 ? -29.994 19.727 51.890 1.00 79.88 171 THR A CA 1
ATOM 1217 C C . THR A 1 171 ? -31.450 19.302 51.896 1.00 79.88 171 THR A C 1
ATOM 1219 O O . THR A 1 171 ? -31.716 18.120 52.078 1.00 79.88 171 THR A O 1
ATOM 1222 N N . ALA A 1 172 ? -32.372 20.233 51.657 1.00 79.19 172 ALA A N 1
ATOM 1223 C CA . ALA A 1 172 ? -33.807 19.987 51.583 1.00 79.19 172 ALA A CA 1
ATOM 1224 C C . ALA A 1 172 ? -34.356 20.065 50.147 1.00 79.19 172 ALA A C 1
ATOM 1226 O O . ALA A 1 172 ? -35.571 20.010 49.954 1.00 79.19 172 ALA A O 1
ATOM 1227 N N . LEU A 1 173 ? -33.489 20.215 49.136 1.00 86.50 173 LEU A N 1
ATOM 1228 C CA . LEU A 1 173 ? -33.931 20.389 47.756 1.00 86.50 173 LEU A CA 1
ATOM 1229 C C . LEU A 1 173 ? -34.319 19.064 47.108 1.00 86.50 173 LEU A C 1
ATOM 1231 O O . LEU A 1 173 ? -33.484 18.156 47.044 1.00 86.50 173 LEU A O 1
ATOM 1235 N N . PRO A 1 174 ? -35.548 18.960 46.570 1.00 88.69 174 PRO A N 1
ATOM 1236 C CA . PRO A 1 174 ? -35.864 17.931 45.599 1.00 88.69 174 PRO A CA 1
ATOM 1237 C C . PRO A 1 174 ? -34.989 18.145 44.357 1.00 88.69 174 PRO A C 1
ATOM 1239 O O . PRO A 1 174 ? -34.800 19.293 43.941 1.00 88.69 174 PRO A O 1
ATOM 1242 N N . PRO A 1 175 ? -34.462 17.073 43.749 1.00 92.44 175 PRO A N 1
ATOM 1243 C CA . PRO A 1 175 ? -33.673 17.204 42.537 1.00 92.44 175 PRO A CA 1
ATOM 1244 C C . PRO A 1 175 ? -34.546 17.714 41.383 1.00 92.44 175 PRO A C 1
ATOM 1246 O O . PRO A 1 175 ? -35.729 17.385 41.297 1.00 92.44 175 PRO A O 1
ATOM 1249 N N . PHE A 1 176 ? -33.962 18.480 40.467 1.00 94.06 176 PHE A N 1
ATOM 1250 C CA . PHE A 1 176 ? -34.610 18.916 39.229 1.00 94.06 176 PHE A CA 1
ATOM 1251 C C . PHE A 1 176 ? -33.596 18.902 38.087 1.00 94.06 176 PHE A C 1
ATOM 1253 O O . PHE A 1 176 ? -32.494 19.421 38.247 1.00 94.06 176 PHE A O 1
ATOM 1260 N N . ILE A 1 177 ? -33.961 18.313 36.948 1.00 94.81 177 ILE A N 1
ATOM 1261 C CA . ILE A 1 177 ? -33.140 18.285 35.735 1.00 94.81 177 ILE A CA 1
ATOM 1262 C C . ILE A 1 177 ? -33.574 19.443 34.838 1.00 94.81 177 ILE A C 1
ATOM 1264 O O . ILE A 1 177 ? -34.709 19.471 34.359 1.00 94.81 177 ILE A O 1
ATOM 1268 N N . ASN A 1 178 ? -32.660 20.379 34.593 1.00 92.94 178 ASN A N 1
ATOM 1269 C CA . ASN A 1 178 ? -32.867 21.500 33.682 1.00 92.94 178 ASN A CA 1
ATOM 1270 C C . ASN A 1 178 ? -32.652 21.090 32.224 1.00 92.94 178 ASN A C 1
ATOM 1272 O O . ASN A 1 178 ? -33.461 21.443 31.368 1.00 92.94 178 ASN A O 1
ATOM 1276 N N . SER A 1 179 ? -31.578 20.349 31.939 1.00 91.94 179 SER A N 1
ATOM 1277 C CA . SER A 1 179 ? -31.236 19.928 30.578 1.00 91.94 179 SER A CA 1
ATOM 1278 C C . SER A 1 179 ? -30.314 18.714 30.544 1.00 91.94 179 SER A C 1
ATOM 1280 O O . SER A 1 179 ? -29.550 18.461 31.470 1.00 91.94 179 SER A O 1
ATOM 1282 N N . MET A 1 180 ? -30.384 17.974 29.439 1.00 93.62 180 MET A N 1
ATOM 1283 C CA . MET A 1 180 ? -29.427 16.943 29.031 1.00 93.62 180 MET A CA 1
ATOM 1284 C C . MET A 1 180 ? -29.586 16.681 27.523 1.00 93.62 180 MET A C 1
ATOM 1286 O O . MET A 1 180 ? -30.651 16.990 26.974 1.00 93.62 180 MET A O 1
ATOM 1290 N N . PRO A 1 181 ? -28.594 16.084 26.839 1.00 93.50 181 PRO A N 1
ATOM 1291 C CA . PRO A 1 181 ? -28.808 15.493 25.519 1.00 93.50 181 PRO A CA 1
ATOM 1292 C C . PRO A 1 181 ? -29.977 14.497 25.546 1.00 93.50 181 PRO A C 1
ATOM 1294 O O . PRO A 1 181 ? -30.075 13.686 26.463 1.00 93.50 181 PRO A O 1
ATOM 1297 N N . VAL A 1 182 ? -30.869 14.553 24.552 1.00 93.31 182 VAL A N 1
ATOM 1298 C CA . VAL A 1 182 ? -32.118 13.755 24.510 1.00 93.31 182 VAL A CA 1
ATOM 1299 C C . VAL A 1 182 ? -32.090 12.606 23.499 1.00 93.31 182 VAL A C 1
ATOM 1301 O O . VAL A 1 182 ? -33.090 11.912 23.318 1.00 93.31 182 VAL A O 1
ATOM 1304 N N . GLN A 1 183 ? -30.965 12.402 22.819 1.00 91.38 183 GLN A N 1
ATOM 1305 C CA . GLN A 1 183 ? -30.787 11.339 21.836 1.00 91.38 183 GLN A CA 1
ATOM 1306 C C . GLN A 1 183 ? -29.329 10.873 21.774 1.00 91.38 183 GLN A C 1
ATOM 1308 O O . GLN A 1 183 ? -28.428 11.661 22.071 1.00 91.38 183 GLN A O 1
ATOM 1313 N N . GLY A 1 184 ? -29.117 9.627 21.353 1.00 82.25 184 GLY A N 1
ATOM 1314 C CA . GLY A 1 184 ? -27.802 9.058 21.040 1.00 82.25 184 GLY A CA 1
ATOM 1315 C C . GLY A 1 184 ? -27.895 7.606 20.580 1.00 82.25 184 GLY A C 1
ATOM 1316 O O . GLY A 1 184 ? -28.991 7.102 20.327 1.00 82.25 184 GLY A O 1
ATOM 1317 N N . SER A 1 185 ? -26.748 6.963 20.399 1.00 83.19 185 SER A N 1
ATOM 1318 C CA . SER A 1 185 ? -26.607 5.654 19.766 1.00 83.19 185 SER A CA 1
ATOM 1319 C C . SER A 1 185 ? -27.200 4.534 20.609 1.00 83.19 185 SER A C 1
ATOM 1321 O O . SER A 1 185 ? -27.015 4.493 21.824 1.00 83.19 185 SER A O 1
ATOM 1323 N N . GLU A 1 186 ? -27.852 3.564 19.963 1.00 87.06 186 GLU A N 1
ATOM 1324 C CA . GLU A 1 186 ? -28.311 2.321 20.603 1.00 87.06 186 GLU A CA 1
ATOM 1325 C C . GLU A 1 186 ? -27.181 1.523 21.279 1.00 87.06 186 GLU A C 1
ATOM 1327 O O . GLU A 1 186 ? -27.415 0.787 22.242 1.00 87.06 186 GLU A O 1
ATOM 1332 N N . PHE A 1 187 ? -25.937 1.730 20.843 1.00 82.06 187 PHE A N 1
ATOM 1333 C CA . PHE A 1 187 ? -24.756 1.128 21.457 1.00 82.06 187 PHE A CA 1
ATOM 1334 C C . PHE A 1 187 ? -24.314 1.822 22.756 1.00 82.06 187 PHE A C 1
ATOM 1336 O O . PHE A 1 187 ? -23.561 1.225 23.524 1.00 82.06 187 PHE A O 1
ATOM 1343 N N . GLY A 1 188 ? -24.798 3.035 23.042 1.00 79.94 188 GLY A N 1
ATOM 1344 C CA . GLY A 1 188 ? -24.358 3.846 24.177 1.00 79.94 188 GLY A CA 1
ATOM 1345 C C . GLY A 1 188 ? -22.877 4.245 24.102 1.00 79.94 188 GLY A C 1
ATOM 1346 O O . GLY A 1 188 ? -22.252 4.240 23.042 1.00 79.94 188 GLY A O 1
ATOM 1347 N N . GLY A 1 189 ? -22.298 4.557 25.263 1.00 74.06 189 GLY A N 1
ATOM 1348 C CA . GLY A 1 189 ? -20.892 4.931 25.425 1.00 74.06 189 GLY A CA 1
ATOM 1349 C C . GLY A 1 189 ? -20.621 6.434 25.338 1.00 74.06 189 GLY A C 1
ATOM 1350 O O . GLY A 1 189 ? -19.523 6.870 25.675 1.00 74.06 189 GLY A O 1
ATOM 1351 N N . GLU A 1 190 ? -21.602 7.247 24.948 1.00 80.94 190 GLU A N 1
ATOM 1352 C CA . GLU A 1 190 ? -21.445 8.696 24.913 1.00 80.94 190 GLU A CA 1
ATOM 1353 C C . GLU A 1 190 ? -21.342 9.281 26.325 1.00 80.94 190 GLU A C 1
ATOM 1355 O O . GLU A 1 190 ? -22.123 8.945 27.220 1.00 80.94 190 GLU A O 1
ATOM 1360 N N . HIS A 1 191 ? -20.406 10.210 26.518 1.00 81.44 191 HIS A N 1
ATOM 1361 C CA . HIS A 1 191 ? -20.322 11.007 27.737 1.00 81.44 191 HIS A CA 1
ATOM 1362 C C . HIS A 1 191 ? -21.238 12.225 27.621 1.00 81.44 191 HIS A C 1
ATOM 1364 O O . HIS A 1 191 ? -21.046 13.081 26.758 1.00 81.44 191 HIS A O 1
ATOM 1370 N N . ILE A 1 192 ? -22.229 12.313 28.504 1.00 87.12 192 ILE A N 1
ATOM 1371 C CA . ILE A 1 192 ? -23.196 13.407 28.548 1.00 87.12 192 ILE A CA 1
ATOM 1372 C C . ILE A 1 192 ? -23.140 14.138 29.887 1.00 87.12 192 ILE A C 1
ATOM 1374 O O . ILE A 1 192 ? -22.792 13.563 30.922 1.00 87.12 192 ILE A O 1
ATOM 1378 N N . VAL A 1 193 ? -23.534 15.408 29.862 1.00 91.38 193 VAL A N 1
ATOM 1379 C CA . VAL A 1 193 ? -23.737 16.224 31.061 1.00 91.38 193 VAL A CA 1
ATOM 1380 C C . VAL A 1 193 ? -25.236 16.390 31.285 1.00 91.38 193 VAL A C 1
ATOM 1382 O O . VAL A 1 193 ? -25.980 16.727 30.362 1.00 91.38 193 VAL A O 1
ATOM 1385 N N . ILE A 1 194 ? -25.675 16.113 32.510 1.00 93.31 194 ILE A N 1
ATOM 1386 C CA . ILE A 1 194 ? -27.038 16.356 32.979 1.00 93.31 194 ILE A CA 1
ATOM 1387 C C . ILE A 1 194 ? -26.980 17.548 33.934 1.00 93.31 194 ILE A C 1
ATOM 1389 O O . ILE A 1 194 ? -26.434 17.436 35.034 1.00 93.31 194 ILE A O 1
ATOM 1393 N N . ASP A 1 195 ? -27.543 18.676 33.511 1.00 92.81 195 ASP A N 1
ATOM 1394 C CA . ASP A 1 195 ? -27.598 19.919 34.277 1.00 92.81 195 ASP A CA 1
ATOM 1395 C C . ASP A 1 195 ? -28.874 19.989 35.113 1.00 92.81 195 ASP A C 1
ATOM 1397 O O . ASP A 1 195 ? -29.974 19.669 34.651 1.00 92.81 195 ASP A O 1
ATOM 1401 N N . GLY A 1 196 ? -28.753 20.473 36.344 1.00 91.94 196 GLY A N 1
ATOM 1402 C CA . GLY A 1 196 ? -29.866 20.558 37.273 1.00 91.94 196 GLY A CA 1
ATOM 1403 C C . GLY A 1 196 ? -29.515 21.197 38.610 1.00 91.94 196 GLY A C 1
ATOM 1404 O O . GLY A 1 196 ? -28.510 21.886 38.765 1.00 91.94 196 GLY A O 1
ATOM 1405 N N . VAL A 1 197 ? -30.381 20.969 39.592 1.00 90.00 197 VAL A N 1
ATOM 1406 C CA . VAL A 1 197 ? -30.197 21.383 40.989 1.00 90.00 197 VAL A CA 1
ATOM 1407 C C . VAL A 1 197 ? -30.663 20.271 41.927 1.00 90.00 197 VAL A C 1
ATOM 1409 O O . VAL A 1 197 ? -31.421 19.387 41.530 1.00 90.00 197 VAL A O 1
ATOM 1412 N N . GLY A 1 198 ? -30.240 20.322 43.191 1.00 88.81 198 GLY A N 1
ATOM 1413 C CA . GLY A 1 198 ? -30.704 19.387 44.221 1.00 88.81 198 GLY A CA 1
ATOM 1414 C C . GLY A 1 198 ? -30.070 17.993 44.147 1.00 88.81 198 GLY A C 1
ATOM 1415 O O . GLY A 1 198 ? -30.618 17.044 44.708 1.00 88.81 198 GLY A O 1
ATOM 1416 N N . PHE A 1 199 ? -28.909 17.846 43.496 1.00 90.00 199 PHE A N 1
ATOM 1417 C CA . PHE A 1 199 ? -28.131 16.599 43.471 1.00 90.00 199 PHE A CA 1
ATOM 1418 C C . PHE A 1 199 ? -27.358 16.399 44.789 1.00 90.00 199 PHE A C 1
ATOM 1420 O O . PHE A 1 199 ? -26.128 16.353 44.821 1.00 90.00 199 PHE A O 1
ATOM 1427 N N . PHE A 1 200 ? -28.093 16.313 45.904 1.00 83.62 200 PHE A N 1
ATOM 1428 C CA . PHE A 1 200 ? -27.540 16.283 47.257 1.00 83.62 200 PHE A CA 1
ATOM 1429 C C . PHE A 1 200 ? -28.249 15.265 48.188 1.00 83.62 200 PHE A C 1
ATOM 1431 O O . PHE A 1 200 ? -29.469 15.120 48.102 1.00 83.62 200 PHE A O 1
ATOM 1438 N N . PRO A 1 201 ? -27.530 14.599 49.124 1.00 84.38 201 PRO A N 1
ATOM 1439 C CA . PRO A 1 201 ? -26.071 14.515 49.208 1.00 84.38 201 PRO A CA 1
ATOM 1440 C C . PRO A 1 201 ? -25.506 13.710 48.046 1.00 84.38 201 PRO A C 1
ATOM 1442 O O . PRO A 1 201 ? -26.099 12.709 47.656 1.00 84.38 201 PRO A O 1
ATOM 1445 N N . ALA A 1 202 ? -24.350 14.125 47.519 1.00 80.88 202 ALA A N 1
ATOM 1446 C CA . ALA A 1 202 ? -23.743 13.527 46.326 1.00 80.88 202 ALA A CA 1
ATOM 1447 C C . ALA A 1 202 ? -23.622 11.991 46.413 1.00 80.88 202 ALA A C 1
ATOM 1449 O O . ALA A 1 202 ? -23.913 11.280 45.458 1.00 80.88 202 ALA A O 1
ATOM 1450 N N . SER A 1 203 ? -23.296 11.466 47.598 1.00 82.88 203 SER A N 1
ATOM 1451 C CA . SER A 1 203 ? -23.181 10.026 47.866 1.00 82.88 203 SER A CA 1
ATOM 1452 C C . SER A 1 203 ? -24.503 9.247 47.830 1.00 82.88 203 SER A C 1
ATOM 1454 O O . SER A 1 203 ? -24.482 8.021 47.865 1.00 82.88 203 SER A O 1
ATOM 1456 N N . SER A 1 204 ? -25.649 9.929 47.809 1.00 87.12 204 SER A N 1
ATOM 1457 C CA . SER A 1 204 ? -26.995 9.334 47.787 1.00 87.12 204 SER A CA 1
ATOM 1458 C C . SER A 1 204 ? -27.782 9.684 46.522 1.00 87.12 204 SER A C 1
ATOM 1460 O O . SER A 1 204 ? -28.981 9.417 46.462 1.00 87.12 204 SER A O 1
ATOM 1462 N N . VAL A 1 205 ? -27.135 10.297 45.528 1.00 90.88 205 VAL A N 1
ATOM 1463 C CA . VAL A 1 205 ? -27.750 10.582 44.229 1.00 90.88 205 VAL A CA 1
ATOM 1464 C C . VAL A 1 205 ? -27.832 9.292 43.421 1.00 90.88 205 VAL A C 1
ATOM 1466 O O . VAL A 1 205 ? -26.835 8.589 43.246 1.00 90.88 205 VAL A O 1
ATOM 1469 N N . VAL A 1 206 ? -29.028 8.994 42.919 1.00 93.94 206 VAL A N 1
ATOM 1470 C CA . VAL A 1 206 ? -29.299 7.861 42.034 1.00 93.94 206 VAL A CA 1
ATOM 1471 C C . VAL A 1 206 ? -29.834 8.391 40.712 1.00 93.94 206 VAL A C 1
ATOM 1473 O O . VAL A 1 206 ? -30.895 9.012 40.681 1.00 93.94 206 VAL A O 1
ATOM 1476 N N . LEU A 1 207 ? -29.116 8.145 39.619 1.00 95.50 207 LEU A N 1
ATOM 1477 C CA . LEU A 1 207 ? -29.606 8.422 38.272 1.00 95.50 207 LEU A CA 1
ATOM 1478 C C . LEU A 1 207 ? -30.392 7.207 37.773 1.00 95.50 207 LEU A C 1
ATOM 1480 O O . LEU A 1 207 ? -29.841 6.116 37.649 1.00 95.50 207 LEU A O 1
ATOM 1484 N N . ASN A 1 208 ? -31.675 7.390 37.485 1.00 95.62 208 ASN A N 1
ATOM 1485 C CA . ASN A 1 208 ? -32.532 6.373 36.891 1.00 95.62 208 ASN A CA 1
ATOM 1486 C C . ASN A 1 208 ? -32.594 6.582 35.378 1.00 95.62 208 ASN A C 1
ATOM 1488 O O . ASN A 1 208 ? -32.952 7.667 34.917 1.00 95.62 208 ASN A O 1
ATOM 1492 N N . TRP A 1 209 ? -32.289 5.532 34.625 1.00 94.62 209 TRP A N 1
ATOM 1493 C CA . TRP A 1 209 ? -32.251 5.502 33.169 1.00 94.62 209 TRP A CA 1
ATOM 1494 C C . TRP A 1 209 ? -33.138 4.358 32.667 1.00 94.62 209 TRP A C 1
ATOM 1496 O O . TRP A 1 209 ? -32.734 3.193 32.608 1.00 94.62 209 TRP A O 1
ATOM 1506 N N . GLY A 1 210 ? -34.403 4.665 32.383 1.00 91.69 210 GLY A N 1
ATOM 1507 C CA . GLY A 1 210 ? -35.421 3.648 32.134 1.00 91.69 210 GLY A CA 1
ATOM 1508 C C . GLY A 1 210 ? -35.618 2.740 33.351 1.00 91.69 210 GLY A C 1
ATOM 1509 O O . GLY A 1 210 ? -36.024 3.199 34.416 1.00 91.69 210 GLY A O 1
ATOM 1510 N N . THR A 1 211 ? -35.348 1.442 33.195 1.00 89.31 211 THR A N 1
ATOM 1511 C CA . THR A 1 211 ? -35.434 0.450 34.283 1.00 89.31 211 THR A CA 1
ATOM 1512 C C . THR A 1 211 ? -34.125 0.273 35.057 1.00 89.31 211 THR A C 1
ATOM 1514 O O . THR A 1 211 ? -34.085 -0.527 35.990 1.00 89.31 211 THR A O 1
ATOM 1517 N N . GLN A 1 212 ? -33.048 0.951 34.650 1.00 91.56 212 GLN A N 1
ATOM 1518 C CA . GLN A 1 212 ? -31.733 0.861 35.286 1.00 91.56 212 GLN A CA 1
ATOM 1519 C C . GLN A 1 212 ? -31.524 2.027 36.258 1.00 91.56 212 GLN A C 1
ATOM 1521 O O . GLN A 1 212 ? -32.007 3.132 36.018 1.00 91.56 212 GLN A O 1
ATOM 1526 N N . SER A 1 213 ? -30.774 1.795 37.336 1.00 92.38 213 SER A N 1
ATOM 1527 C CA . SER A 1 213 ? -30.444 2.815 38.337 1.00 92.38 213 SER A CA 1
ATOM 1528 C C . SER A 1 213 ? -28.948 2.790 38.641 1.00 92.38 213 SER A C 1
ATOM 1530 O O . SER A 1 213 ? -28.385 1.730 38.914 1.00 92.38 213 SER A O 1
ATOM 1532 N N . PHE A 1 214 ? -28.318 3.961 38.635 1.00 91.06 214 PHE A N 1
ATOM 1533 C CA . PHE A 1 214 ? -26.885 4.151 38.842 1.00 91.06 214 PHE A CA 1
ATOM 1534 C C . PHE A 1 214 ? -26.658 4.985 40.102 1.00 91.06 214 PHE A C 1
ATOM 1536 O O . PHE A 1 214 ? -27.111 6.127 40.190 1.00 91.06 214 PHE A O 1
ATOM 1543 N N . VAL A 1 215 ? -25.984 4.405 41.096 1.00 85.88 215 VAL A N 1
ATOM 1544 C CA . VAL A 1 215 ? -25.725 5.045 42.395 1.00 85.88 215 VAL A CA 1
ATOM 1545 C C . VAL A 1 215 ? -24.409 5.816 42.341 1.00 85.88 215 VAL A C 1
ATOM 1547 O O . VAL A 1 215 ? -23.409 5.274 41.879 1.00 85.88 215 VAL A O 1
ATOM 1550 N N . ALA A 1 216 ? -24.411 7.041 42.871 1.00 68.38 216 ALA A N 1
ATOM 1551 C CA . ALA A 1 216 ? -23.238 7.908 42.998 1.00 68.38 216 ALA A CA 1
ATOM 1552 C C . ALA A 1 216 ? -22.504 8.189 41.665 1.00 68.38 216 ALA A C 1
ATOM 1554 O O . ALA A 1 216 ? -21.301 7.934 41.565 1.00 68.38 216 ALA A O 1
ATOM 1555 N N . PRO A 1 217 ? -23.193 8.721 40.635 1.00 72.44 217 PRO A N 1
ATOM 1556 C CA . PRO A 1 217 ? -22.513 9.179 39.425 1.00 72.44 217 PRO A CA 1
ATOM 1557 C C . PRO A 1 217 ? -21.565 10.355 39.740 1.00 72.44 217 PRO A C 1
ATOM 1559 O O . PRO A 1 217 ? -21.689 10.999 40.785 1.00 72.44 217 PRO A O 1
ATOM 1562 N N . THR A 1 218 ? -20.610 10.653 38.851 1.00 79.75 218 THR A N 1
ATOM 1563 C CA . THR A 1 218 ? -19.662 11.760 39.065 1.00 79.75 218 THR A CA 1
ATOM 1564 C C . THR A 1 218 ? -20.412 13.091 39.045 1.00 79.75 218 THR A C 1
ATOM 1566 O O . THR A 1 218 ? -20.916 13.514 38.006 1.00 79.75 218 THR A O 1
ATOM 1569 N N . ILE A 1 219 ? -20.484 13.756 40.201 1.00 76.69 219 ILE A N 1
ATOM 1570 C CA . ILE A 1 219 ? -21.176 15.038 40.374 1.00 76.69 219 ILE A CA 1
ATOM 1571 C C . ILE A 1 219 ? -20.162 16.174 40.394 1.00 76.69 219 ILE A C 1
ATOM 1573 O O . ILE A 1 219 ? -19.204 16.146 41.166 1.00 76.69 219 ILE A O 1
ATOM 1577 N N . GLN A 1 220 ? -20.421 17.209 39.603 1.00 72.69 220 GLN A N 1
ATOM 1578 C CA . GLN A 1 220 ? -19.691 18.469 39.658 1.00 72.69 220 GLN A CA 1
ATOM 1579 C C . GLN A 1 220 ? -20.577 19.529 40.323 1.00 72.69 220 GLN A C 1
ATOM 1581 O O . GLN A 1 220 ? -21.709 19.772 39.906 1.00 72.69 220 GLN A O 1
ATOM 1586 N N . TYR A 1 221 ? -20.079 20.109 41.420 1.00 67.50 221 TYR A N 1
ATOM 1587 C CA . TYR A 1 221 ? -20.676 21.244 42.146 1.00 67.50 221 TYR A CA 1
ATOM 1588 C C . TYR A 1 221 ? -22.145 21.092 42.605 1.00 67.50 221 TYR A C 1
ATOM 1590 O O . TYR A 1 221 ? -22.779 22.080 42.959 1.00 67.50 221 TYR A O 1
ATOM 1598 N N . GLY A 1 222 ? -22.703 19.874 42.636 1.00 71.12 222 GLY A N 1
ATOM 1599 C CA . GLY A 1 222 ? -24.094 19.623 43.052 1.00 71.12 222 GLY A CA 1
ATOM 1600 C C . GLY A 1 222 ? -25.163 20.041 42.030 1.00 71.12 222 GLY A C 1
ATOM 1601 O O . GLY A 1 222 ? -26.356 19.917 42.316 1.00 71.12 222 GLY A O 1
ATOM 1602 N N . THR A 1 223 ? -24.748 20.506 40.850 1.00 82.25 223 THR A N 1
ATOM 1603 C CA . THR A 1 223 ? -25.619 20.992 39.765 1.00 82.25 223 THR A CA 1
ATOM 1604 C C . THR A 1 223 ? -25.412 20.253 38.447 1.00 82.25 223 THR A C 1
ATOM 1606 O O . THR A 1 223 ? -26.210 20.410 37.529 1.00 82.25 223 THR A O 1
ATOM 1609 N N . GLN A 1 224 ? -24.375 19.421 38.342 1.00 89.12 224 GLN A N 1
ATOM 1610 C CA . GLN A 1 224 ? -24.088 18.644 37.141 1.00 89.12 224 GLN A CA 1
ATOM 1611 C C . GLN A 1 224 ? -23.783 17.191 37.475 1.00 89.12 224 GLN A C 1
ATOM 1613 O O . GLN A 1 224 ? -23.074 16.901 38.440 1.00 89.12 224 GLN A O 1
ATOM 1618 N N . ILE A 1 225 ? -24.288 16.283 36.643 1.00 90.31 225 ILE A N 1
ATOM 1619 C CA . ILE A 1 225 ? -23.918 14.867 36.634 1.00 90.31 225 ILE A CA 1
ATOM 1620 C C . ILE A 1 225 ? -23.222 14.571 35.305 1.00 90.31 225 ILE A C 1
ATOM 1622 O O . ILE A 1 225 ? -23.821 14.747 34.245 1.00 90.31 225 ILE A O 1
ATOM 1626 N N . LEU A 1 226 ? -21.979 14.091 35.364 1.00 86.62 226 LEU A N 1
ATOM 1627 C CA . LEU A 1 226 ? -21.286 13.512 34.216 1.00 86.62 226 LEU A CA 1
ATOM 1628 C C . LEU A 1 226 ? -21.633 12.023 34.142 1.00 86.62 226 LEU A C 1
ATOM 1630 O O . LEU A 1 226 ? -21.397 11.275 35.096 1.00 86.62 226 LEU A O 1
ATOM 1634 N N . PHE A 1 227 ? -22.205 11.592 33.021 1.00 90.38 227 PHE A N 1
ATOM 1635 C CA . PHE A 1 227 ? -22.732 10.240 32.864 1.00 90.38 227 PHE A CA 1
ATOM 1636 C C . PHE A 1 227 ? -22.333 9.626 31.523 1.00 90.38 227 PHE A C 1
ATOM 1638 O O . PHE A 1 227 ? -22.279 10.319 30.513 1.00 90.38 227 PHE A O 1
ATOM 1645 N N . THR A 1 228 ? -22.069 8.319 31.519 1.00 86.06 228 THR A N 1
ATOM 1646 C CA . THR A 1 228 ? -21.833 7.554 30.287 1.00 86.06 228 THR A CA 1
ATOM 1647 C C . THR A 1 228 ? -23.108 6.801 29.948 1.00 86.06 228 THR A C 1
ATOM 1649 O O . THR A 1 228 ? -23.578 6.002 30.759 1.00 86.06 228 THR A O 1
ATOM 1652 N N . VAL A 1 229 ? -23.675 7.078 28.777 1.00 87.94 229 VAL A N 1
ATOM 1653 C CA . VAL A 1 229 ? -24.944 6.501 28.329 1.00 87.94 229 VAL A CA 1
ATOM 1654 C C . VAL A 1 229 ? -24.811 4.973 28.235 1.00 87.94 229 VAL A C 1
ATOM 1656 O O . VAL A 1 229 ? -23.895 4.488 27.572 1.00 87.94 229 VAL A O 1
ATOM 1659 N N . PRO A 1 230 ? -25.683 4.177 28.880 1.00 87.75 230 PRO A N 1
ATOM 1660 C CA . PRO A 1 230 ? -25.660 2.727 28.721 1.00 87.75 230 PRO A CA 1
ATOM 1661 C C . PRO A 1 230 ? -26.227 2.334 27.346 1.00 87.75 230 PRO A C 1
ATOM 1663 O O . PRO A 1 230 ? -27.050 3.075 26.807 1.00 87.75 230 PRO A O 1
ATOM 1666 N N . PRO A 1 231 ? -25.879 1.162 26.793 1.00 85.25 231 PRO A N 1
ATOM 1667 C CA . PRO A 1 231 ? -26.552 0.632 25.608 1.00 85.25 231 PRO A CA 1
ATOM 1668 C C . PRO A 1 231 ? -28.060 0.461 25.845 1.00 85.25 231 PRO A C 1
ATOM 1670 O O . PRO A 1 231 ? -28.496 0.140 26.959 1.00 85.25 231 PRO A O 1
ATOM 1673 N N . GLY A 1 232 ? -28.871 0.636 24.804 1.00 86.56 232 GLY A N 1
ATOM 1674 C CA . GLY A 1 232 ? -30.323 0.526 24.911 1.00 86.56 232 GLY A CA 1
ATOM 1675 C C . GLY A 1 232 ? -31.047 0.715 23.584 1.00 86.56 232 GLY A C 1
ATOM 1676 O O . GLY A 1 232 ? -30.443 0.942 22.548 1.00 86.56 232 GLY A O 1
ATOM 1677 N N . THR A 1 233 ? -32.372 0.591 23.602 1.00 88.19 233 THR A N 1
ATOM 1678 C CA . THR A 1 233 ? -33.210 0.765 22.406 1.00 88.19 233 THR A CA 1
ATOM 1679 C C . THR A 1 233 ? -34.470 1.555 22.743 1.00 88.19 233 THR A C 1
ATOM 1681 O O . THR A 1 233 ? -34.924 1.577 23.890 1.00 88.19 233 THR A O 1
ATOM 1684 N N . GLY A 1 234 ? -35.050 2.209 21.736 1.00 90.44 234 GLY A N 1
ATOM 1685 C CA . GLY A 1 234 ? -36.288 2.972 21.887 1.00 90.44 234 GLY A CA 1
ATOM 1686 C C . GLY A 1 234 ? -36.142 4.210 22.776 1.00 90.44 234 GLY A C 1
ATOM 1687 O O . GLY A 1 234 ? -35.097 4.852 22.814 1.00 90.44 234 GLY A O 1
ATOM 1688 N N . GLN A 1 235 ? -37.220 4.582 23.465 1.00 94.44 235 GLN A N 1
ATOM 1689 C CA . GLN A 1 235 ? -37.261 5.759 24.335 1.00 94.44 235 GLN A CA 1
ATOM 1690 C C . GLN A 1 235 ? -37.230 5.351 25.805 1.00 94.44 235 GLN A C 1
ATOM 1692 O O . GLN A 1 235 ? -38.010 4.495 26.226 1.00 94.44 235 GLN A O 1
ATOM 1697 N N . VAL A 1 236 ? -36.371 5.996 26.595 1.00 95.00 236 VAL A N 1
ATOM 1698 C CA . VAL A 1 236 ? -36.240 5.751 28.035 1.00 95.00 236 VAL A CA 1
ATOM 1699 C C . VAL A 1 236 ? -36.400 7.046 28.838 1.00 95.00 236 VAL A C 1
ATOM 1701 O O . VAL A 1 236 ? -35.810 8.068 28.487 1.00 95.00 236 VAL A O 1
ATOM 1704 N N . PRO A 1 237 ? -37.199 7.048 29.919 1.00 96.75 237 PRO A N 1
ATOM 1705 C CA . PRO A 1 237 ? -37.280 8.190 30.820 1.00 96.75 237 PRO A CA 1
ATOM 1706 C C . PRO A 1 237 ? -36.039 8.257 31.717 1.00 96.75 237 PRO A C 1
ATOM 1708 O O . PRO A 1 237 ? -35.603 7.247 32.270 1.00 96.75 237 PRO A O 1
ATOM 1711 N N . VAL A 1 238 ? -35.513 9.461 31.908 1.00 96.94 238 VAL A N 1
ATOM 1712 C CA . VAL A 1 238 ? -34.350 9.753 32.746 1.00 96.94 238 VAL A CA 1
ATOM 1713 C C . VAL A 1 238 ? -34.779 10.647 33.899 1.00 96.94 238 VAL A C 1
ATOM 1715 O O . VAL A 1 238 ? -35.434 11.665 33.686 1.00 96.94 238 VAL A O 1
ATOM 1718 N N . SER A 1 239 ? -34.443 10.257 35.128 1.00 96.38 239 SER A N 1
ATOM 1719 C CA . SER A 1 239 ? -34.732 11.032 36.345 1.00 96.38 239 SER A CA 1
ATOM 1720 C C . SER A 1 239 ? -33.642 10.846 37.389 1.00 96.38 239 SER A C 1
ATOM 1722 O O . SER A 1 239 ? -32.927 9.850 37.374 1.00 96.38 239 SER A O 1
ATOM 1724 N N . VAL A 1 240 ? -33.540 11.776 38.331 1.00 95.44 240 VAL A N 1
ATOM 1725 C CA . VAL A 1 240 ? -32.615 11.702 39.461 1.00 95.44 240 VAL A CA 1
ATOM 1726 C C . VAL A 1 240 ? -33.410 11.557 40.752 1.00 95.44 240 VAL A C 1
ATOM 1728 O O . VAL A 1 240 ? -34.342 12.320 41.003 1.00 95.44 240 VAL A O 1
ATOM 1731 N N . THR A 1 241 ? -33.033 10.594 41.587 1.00 94.56 241 THR A N 1
ATOM 1732 C CA . THR A 1 241 ? -33.580 10.397 42.930 1.00 94.56 241 THR A CA 1
ATOM 1733 C C . THR A 1 241 ? -32.525 10.736 43.977 1.00 94.56 241 THR A C 1
ATOM 1735 O O . THR A 1 241 ? -31.376 10.310 43.885 1.00 94.56 241 THR A O 1
ATOM 1738 N N . THR A 1 242 ? -32.933 11.481 44.998 1.00 91.81 242 THR A N 1
ATOM 1739 C CA . THR A 1 242 ? -32.164 11.736 46.222 1.00 91.81 242 THR A CA 1
ATOM 1740 C C . THR A 1 242 ? -33.048 11.436 47.440 1.00 91.81 242 THR A C 1
ATOM 1742 O O . THR A 1 242 ? -34.250 11.191 47.281 1.00 91.81 242 THR A O 1
ATOM 1745 N N . PRO A 1 243 ? -32.522 11.475 48.681 1.00 90.25 243 PRO A N 1
ATOM 1746 C CA . PRO A 1 243 ? -33.353 11.352 49.882 1.00 90.25 243 PRO A CA 1
ATOM 1747 C C . PRO A 1 243 ? -34.496 12.379 49.967 1.00 90.25 243 PRO A C 1
ATOM 1749 O O . PRO A 1 243 ? -35.474 12.141 50.672 1.00 90.25 243 PRO A O 1
ATOM 1752 N N . ASN A 1 244 ? -34.392 13.494 49.235 1.00 88.56 244 ASN A N 1
ATOM 1753 C CA . ASN A 1 244 ? -35.361 14.590 49.248 1.00 88.56 244 ASN A CA 1
ATOM 1754 C C . ASN A 1 244 ? -36.446 14.477 48.169 1.00 88.56 244 ASN A C 1
ATOM 1756 O O . ASN A 1 244 ? -37.353 15.308 48.129 1.00 88.56 244 ASN A O 1
ATOM 1760 N N . GLY A 1 245 ? -36.374 13.479 47.285 1.00 92.50 245 GLY A N 1
ATOM 1761 C CA . GLY A 1 245 ? -37.393 13.248 46.265 1.00 92.50 245 GLY A CA 1
ATOM 1762 C C . GLY A 1 245 ? -36.836 12.735 44.944 1.00 92.50 245 GLY A C 1
ATOM 1763 O O . GLY A 1 245 ? -35.677 12.347 44.832 1.00 92.50 245 GLY A O 1
ATOM 1764 N N . THR A 1 246 ? -37.694 12.721 43.928 1.00 93.38 246 THR A N 1
ATOM 1765 C CA . THR A 1 246 ? -37.332 12.374 42.547 1.00 93.38 246 THR A CA 1
ATOM 1766 C C . THR A 1 246 ? -37.630 13.556 41.640 1.00 93.38 246 THR A C 1
ATOM 1768 O O . THR A 1 246 ? -38.626 14.251 41.845 1.00 93.38 246 THR A O 1
ATOM 1771 N N . SER A 1 247 ? -36.757 13.786 40.665 1.00 94.94 247 SER A N 1
ATOM 1772 C CA . SER A 1 247 ? -36.857 14.901 39.734 1.00 94.94 247 SER A CA 1
ATOM 1773 C C . SER A 1 247 ? -37.998 14.735 38.735 1.00 94.94 247 SER A C 1
ATOM 1775 O O . SER A 1 247 ? -38.639 13.686 38.635 1.00 94.94 247 SER A O 1
ATOM 1777 N N . ASN A 1 248 ? -38.199 15.770 37.921 1.00 93.69 248 ASN A N 1
ATOM 1778 C CA . ASN A 1 248 ? -38.848 15.632 36.622 1.00 93.69 248 ASN A CA 1
ATOM 1779 C C . ASN A 1 248 ? -38.151 14.563 35.757 1.00 93.69 248 ASN A C 1
ATOM 1781 O O . ASN A 1 248 ? -36.994 14.198 35.991 1.00 93.69 248 ASN A O 1
ATOM 1785 N N . GLN A 1 249 ? -38.875 14.077 34.749 1.00 94.44 249 GLN A N 1
ATOM 1786 C CA . GLN A 1 249 ? -38.359 13.132 33.765 1.00 94.44 249 GLN A CA 1
ATOM 1787 C C . GLN A 1 249 ? -38.040 13.842 32.451 1.00 94.44 249 GLN A C 1
ATOM 1789 O O . GLN A 1 249 ? -38.863 14.606 31.945 1.00 94.44 249 GLN A O 1
ATOM 1794 N N . ILE A 1 250 ? -36.877 13.541 31.878 1.00 95.00 250 ILE A N 1
ATOM 1795 C CA . ILE A 1 250 ? -36.530 13.878 30.493 1.00 95.00 250 ILE A CA 1
ATOM 1796 C C . ILE A 1 250 ? -36.470 12.574 29.696 1.00 95.00 250 ILE A C 1
ATOM 1798 O O . ILE A 1 250 ? -35.967 11.571 30.189 1.00 95.00 250 ILE A O 1
ATOM 1802 N N . THR A 1 251 ? -37.028 12.548 28.485 1.00 96.25 251 THR A N 1
ATOM 1803 C CA . THR A 1 251 ? -36.977 11.351 27.629 1.00 96.25 251 THR A CA 1
ATOM 1804 C C . THR A 1 251 ? -35.688 11.345 26.819 1.00 96.25 251 THR A C 1
ATOM 1806 O O . THR A 1 251 ? -35.406 12.315 26.119 1.00 96.25 251 THR A O 1
ATOM 1809 N N . TYR A 1 252 ? -34.947 10.242 26.881 1.00 94.81 252 TYR A N 1
ATOM 1810 C CA . TYR A 1 252 ? -33.809 9.962 26.016 1.00 94.81 252 TYR A CA 1
ATOM 1811 C C . TYR A 1 252 ? -34.209 8.958 24.931 1.00 94.81 252 TYR A C 1
ATOM 1813 O O . TYR A 1 252 ? -34.861 7.956 25.223 1.00 94.81 252 TYR A O 1
ATOM 1821 N N . THR A 1 253 ? -33.841 9.218 23.679 1.00 94.12 253 THR A N 1
ATOM 1822 C CA . THR A 1 253 ? -34.173 8.367 22.528 1.00 94.12 253 THR A CA 1
ATOM 1823 C C . THR A 1 253 ? -32.919 7.709 21.964 1.00 94.12 253 THR A C 1
ATOM 1825 O O . THR A 1 253 ? -32.050 8.395 21.431 1.00 94.12 253 THR A O 1
ATOM 1828 N N . TYR A 1 254 ? -32.863 6.381 22.020 1.00 89.44 254 TYR A N 1
ATOM 1829 C CA . TYR A 1 254 ? -31.863 5.597 21.307 1.00 89.44 254 TYR A CA 1
ATOM 1830 C C . TYR A 1 254 ? -32.172 5.571 19.812 1.00 89.44 254 TYR A C 1
ATOM 1832 O O . TYR A 1 254 ? -33.296 5.264 19.401 1.00 89.44 254 TYR A O 1
ATOM 1840 N N . GLN A 1 255 ? -31.170 5.895 19.007 1.00 85.31 255 GLN A N 1
ATOM 1841 C CA . GLN A 1 255 ? -31.228 5.885 17.553 1.00 85.31 255 GLN A CA 1
ATOM 1842 C C . GLN A 1 255 ? -30.340 4.770 17.016 1.00 85.31 255 GLN A C 1
ATOM 1844 O O . GLN A 1 255 ? -29.269 4.504 17.564 1.00 85.31 255 GLN A O 1
ATOM 1849 N N . SER A 1 256 ? -30.783 4.137 15.927 1.00 74.44 256 SER A N 1
ATOM 1850 C CA . SER A 1 256 ? -29.904 3.227 15.203 1.00 74.44 256 SER A CA 1
ATOM 1851 C C . SER A 1 256 ? -28.771 4.037 14.587 1.00 74.44 256 SER A C 1
ATOM 1853 O O . SER A 1 256 ? -29.015 5.046 13.920 1.00 74.44 256 SER A O 1
ATOM 1855 N N . GLY A 1 257 ? -27.542 3.645 14.900 1.00 68.31 257 GLY A N 1
ATOM 1856 C CA . GLY A 1 257 ? -26.344 4.430 14.637 1.00 68.31 257 GLY A CA 1
ATOM 1857 C C . GLY A 1 257 ? -25.201 3.568 14.125 1.00 68.31 257 GLY A C 1
ATOM 1858 O O . GLY A 1 257 ? -25.303 2.346 14.027 1.00 68.31 257 GLY A O 1
ATOM 1859 N N . THR A 1 258 ? -24.094 4.216 13.780 1.00 73.00 258 THR A N 1
ATOM 1860 C CA . THR A 1 258 ? -22.851 3.522 13.452 1.00 73.00 258 THR A CA 1
ATOM 1861 C C . THR A 1 258 ? -22.266 2.878 14.705 1.00 73.00 258 THR A C 1
ATOM 1863 O O . THR A 1 258 ? -22.358 3.421 15.808 1.00 73.00 258 THR A O 1
ATOM 1866 N N . VAL A 1 259 ? -21.665 1.698 14.541 1.00 83.25 259 VAL A N 1
ATOM 1867 C CA . VAL A 1 259 ? -20.948 1.038 15.635 1.00 83.25 259 VAL A CA 1
ATOM 1868 C C . VAL A 1 259 ? -19.751 1.921 16.002 1.00 83.25 259 VAL A C 1
ATOM 1870 O O . VAL A 1 259 ? -18.958 2.228 15.109 1.00 83.25 259 VAL A O 1
ATOM 1873 N N . PRO A 1 260 ? -19.594 2.357 17.262 1.00 83.56 260 PRO A N 1
ATOM 1874 C CA . PRO A 1 260 ? -18.445 3.163 17.652 1.00 83.56 260 PRO A CA 1
ATOM 1875 C C . PRO A 1 260 ? -17.133 2.420 17.385 1.00 83.56 260 PRO A C 1
ATOM 1877 O O . PRO A 1 260 ? -17.005 1.245 17.724 1.00 83.56 260 PRO A O 1
ATOM 1880 N N . ILE A 1 261 ? -16.145 3.109 16.811 1.00 89.19 261 ILE A N 1
ATOM 1881 C CA . ILE A 1 261 ? -14.790 2.570 16.651 1.00 89.19 261 ILE A CA 1
ATOM 1882 C C . ILE A 1 261 ? -14.074 2.751 17.989 1.00 89.19 261 ILE A C 1
ATOM 1884 O O . ILE A 1 261 ? -13.645 3.852 18.331 1.00 89.19 261 ILE A O 1
ATOM 1888 N N . GLN A 1 262 ? -14.004 1.682 18.778 1.00 89.75 262 GLN A N 1
ATOM 1889 C CA . GLN A 1 262 ? -13.433 1.698 20.124 1.00 89.75 262 GLN A CA 1
ATOM 1890 C C . GLN A 1 262 ? -12.480 0.528 20.335 1.00 89.75 262 GLN A C 1
ATOM 1892 O O . GLN A 1 262 ? -12.753 -0.600 19.930 1.00 89.75 262 GLN A O 1
ATOM 1897 N N . PHE A 1 263 ? -11.380 0.790 21.035 1.00 93.31 263 PHE A N 1
ATOM 1898 C CA . PHE A 1 263 ? -10.385 -0.215 21.387 1.00 93.31 263 PHE A CA 1
ATOM 1899 C C . PHE A 1 263 ? -10.086 -0.166 22.886 1.00 93.31 263 PHE A C 1
ATOM 1901 O O . PHE A 1 263 ? -10.032 0.907 23.485 1.00 93.31 263 PHE A O 1
ATOM 1908 N N . SER A 1 264 ? -9.848 -1.327 23.494 1.00 93.19 264 SER A N 1
ATOM 1909 C CA . SER A 1 264 ? -9.190 -1.415 24.798 1.00 93.19 264 SER A CA 1
ATOM 1910 C C . SER A 1 264 ? -7.683 -1.514 24.595 1.00 93.19 264 SER A C 1
ATOM 1912 O O . SER A 1 264 ? -7.246 -2.378 23.834 1.00 93.19 264 SER A O 1
ATOM 1914 N N . SER A 1 265 ? -6.904 -0.711 25.312 1.00 93.19 265 SER A N 1
ATOM 1915 C CA . SER A 1 265 ? -5.440 -0.699 25.211 1.00 93.19 265 SER A CA 1
ATOM 1916 C C . SER A 1 265 ? -4.795 -1.342 26.437 1.00 93.19 265 SER A C 1
ATOM 1918 O O . SER A 1 265 ? -5.179 -1.039 27.569 1.00 93.19 265 SER A O 1
ATOM 1920 N N . ALA A 1 266 ? -3.797 -2.197 26.230 1.00 93.44 266 ALA A N 1
ATOM 1921 C CA . ALA A 1 266 ? -2.990 -2.772 27.301 1.00 93.44 266 ALA A CA 1
ATOM 1922 C C . ALA A 1 266 ? -1.547 -3.006 26.842 1.00 93.44 266 ALA A C 1
ATOM 1924 O O . ALA A 1 266 ? -1.314 -3.494 25.739 1.00 93.44 266 ALA A O 1
ATOM 1925 N N . VAL A 1 267 ? -0.577 -2.709 27.710 1.00 92.94 267 VAL A N 1
ATOM 1926 C CA . VAL A 1 267 ? 0.822 -3.094 27.482 1.00 92.94 267 VAL A CA 1
ATOM 1927 C C . VAL A 1 267 ? 0.931 -4.605 27.669 1.00 92.94 267 VAL A C 1
ATOM 1929 O O . VAL A 1 267 ? 0.746 -5.108 28.778 1.00 92.94 267 VAL A O 1
ATOM 1932 N N . ALA A 1 268 ? 1.203 -5.334 26.589 1.00 92.38 268 ALA A N 1
ATOM 1933 C CA . ALA A 1 268 ? 1.321 -6.789 26.618 1.00 92.38 268 ALA A CA 1
ATOM 1934 C C . ALA A 1 268 ? 2.647 -7.242 27.235 1.00 92.38 268 ALA A C 1
ATOM 1936 O O . ALA A 1 268 ? 2.693 -8.253 27.937 1.00 92.38 268 ALA A O 1
ATOM 1937 N N . THR A 1 269 ? 3.726 -6.500 26.983 1.00 94.38 269 THR A N 1
ATOM 1938 C CA . THR A 1 269 ? 5.051 -6.772 27.547 1.00 94.38 269 THR A CA 1
ATOM 1939 C C . THR A 1 269 ? 5.941 -5.536 27.493 1.00 94.38 269 THR A C 1
ATOM 1941 O O . THR A 1 269 ? 5.751 -4.661 26.649 1.00 94.38 269 THR A O 1
ATOM 1944 N N . THR A 1 270 ? 6.938 -5.507 28.378 1.00 92.38 270 THR A N 1
ATOM 1945 C CA . THR A 1 270 ? 8.044 -4.545 28.375 1.00 92.38 270 THR A CA 1
ATOM 1946 C C . THR A 1 270 ? 9.369 -5.302 28.410 1.00 92.38 270 THR A C 1
ATOM 1948 O O . THR A 1 270 ? 9.460 -6.379 29.009 1.00 92.38 270 THR A O 1
ATOM 1951 N N . THR A 1 271 ? 10.396 -4.769 27.754 1.00 92.56 271 THR A N 1
ATOM 1952 C CA . THR A 1 271 ? 11.733 -5.373 27.683 1.00 92.56 271 THR A CA 1
ATOM 1953 C C . THR A 1 271 ? 12.781 -4.303 27.989 1.00 92.56 271 THR A C 1
ATOM 1955 O O . THR A 1 271 ? 13.314 -3.680 27.073 1.00 92.56 271 THR A O 1
ATOM 1958 N N . PRO A 1 272 ? 13.077 -4.057 29.280 1.00 90.38 272 PRO A N 1
ATOM 1959 C CA . PRO A 1 272 ? 13.991 -2.993 29.678 1.00 90.38 272 PRO A CA 1
ATOM 1960 C C . PRO A 1 272 ? 15.390 -3.150 29.074 1.00 90.38 272 PRO A C 1
ATOM 1962 O O . PRO A 1 272 ? 15.987 -4.225 29.156 1.00 90.38 272 PRO A O 1
ATOM 1965 N N . GLY A 1 273 ? 15.937 -2.052 28.552 1.00 89.19 273 GLY A N 1
ATOM 1966 C CA . GLY A 1 273 ? 17.246 -2.013 27.897 1.00 89.19 273 GLY A CA 1
ATOM 1967 C C . GLY A 1 273 ? 17.198 -2.214 26.382 1.00 89.19 273 GLY A C 1
ATOM 1968 O O . GLY A 1 273 ? 18.255 -2.311 25.764 1.00 89.19 273 GLY A O 1
ATOM 1969 N N . GLU A 1 274 ? 16.004 -2.253 25.792 1.00 91.25 274 GLU A N 1
ATOM 1970 C CA . GLU A 1 274 ? 15.787 -2.334 24.347 1.00 91.25 274 GLU A CA 1
ATOM 1971 C C . GLU A 1 274 ? 14.943 -1.162 23.847 1.00 91.25 274 GLU A C 1
ATOM 1973 O O . GLU A 1 274 ? 14.091 -0.633 24.563 1.00 91.25 274 GLU A O 1
ATOM 1978 N N . THR A 1 275 ? 15.134 -0.811 22.578 1.00 91.69 275 THR A N 1
ATOM 1979 C CA . THR A 1 275 ? 14.152 -0.059 21.788 1.00 91.69 275 THR A CA 1
ATOM 1980 C C . THR A 1 275 ? 13.720 -0.915 20.615 1.00 91.69 275 THR A C 1
ATOM 1982 O O . THR A 1 275 ? 14.564 -1.481 19.914 1.00 91.69 275 THR A O 1
ATOM 1985 N N . PHE A 1 276 ? 12.408 -1.039 20.424 1.00 95.06 276 PHE A N 1
ATOM 1986 C CA . PHE A 1 276 ? 11.848 -1.815 19.331 1.00 95.06 276 PHE A CA 1
ATOM 1987 C C . PHE A 1 276 ? 11.631 -0.937 18.113 1.00 95.06 276 PHE A C 1
ATOM 1989 O O . PHE A 1 276 ? 11.171 0.195 18.219 1.00 95.06 276 PHE A O 1
ATOM 1996 N N . SER A 1 277 ? 11.995 -1.477 16.959 1.00 93.81 277 SER A N 1
ATOM 1997 C CA . SER A 1 277 ? 11.950 -0.782 15.672 1.00 93.81 277 SER A CA 1
ATOM 1998 C C . SER A 1 277 ? 10.915 -1.373 14.728 1.00 93.81 277 SER A C 1
ATOM 2000 O O . SER A 1 277 ? 10.338 -0.649 13.926 1.00 93.81 277 SER A O 1
ATOM 2002 N N . ARG A 1 278 ? 10.697 -2.691 14.809 1.00 95.38 278 ARG A N 1
ATOM 2003 C CA . ARG A 1 278 ? 9.862 -3.416 13.855 1.00 95.38 278 ARG A CA 1
ATOM 2004 C C . ARG A 1 278 ? 9.213 -4.648 14.461 1.00 95.38 278 ARG A C 1
ATOM 2006 O O . ARG A 1 278 ? 9.844 -5.338 15.268 1.00 95.38 278 ARG A O 1
ATOM 2013 N N . ALA A 1 279 ? 8.016 -4.993 13.996 1.00 96.88 279 ALA A N 1
ATOM 2014 C CA . ALA A 1 279 ? 7.402 -6.288 14.254 1.00 96.88 279 ALA A CA 1
ATOM 2015 C C . ALA A 1 279 ? 6.930 -7.027 12.991 1.00 96.88 279 ALA A C 1
ATOM 2017 O O . ALA A 1 279 ? 6.673 -6.435 11.952 1.00 96.88 279 ALA A O 1
ATOM 2018 N N . ALA A 1 280 ? 6.806 -8.352 13.097 1.00 96.38 280 ALA A N 1
ATOM 2019 C CA . ALA A 1 280 ? 6.191 -9.207 12.084 1.00 96.38 280 ALA A CA 1
ATOM 2020 C C . ALA A 1 280 ? 5.503 -10.417 12.735 1.00 96.38 280 ALA A C 1
ATOM 2022 O O . ALA A 1 280 ? 6.040 -11.030 13.664 1.00 96.38 280 ALA A O 1
ATOM 2023 N N . TRP A 1 281 ? 4.336 -10.815 12.225 1.00 94.25 281 TRP A N 1
ATOM 2024 C CA . TRP A 1 281 ? 3.715 -12.085 12.605 1.00 94.25 281 TRP A CA 1
ATOM 2025 C C . TRP A 1 281 ? 4.349 -13.245 11.845 1.00 94.25 281 TRP A C 1
ATOM 2027 O O . TRP A 1 281 ? 4.414 -13.243 10.616 1.00 94.25 281 TRP A O 1
ATOM 2037 N N . GLY A 1 282 ? 4.799 -14.256 12.584 1.00 93.00 282 GLY A N 1
ATOM 2038 C CA . GLY A 1 282 ? 5.299 -15.497 12.013 1.00 93.00 282 GLY A CA 1
ATOM 2039 C C . GLY A 1 282 ? 4.168 -16.453 11.633 1.00 93.00 282 GLY A C 1
ATOM 2040 O O . GLY A 1 282 ? 3.122 -16.471 12.287 1.00 93.00 282 GLY A O 1
ATOM 2041 N N . PRO A 1 283 ? 4.371 -17.322 10.626 1.00 89.94 283 PRO A N 1
ATOM 2042 C CA . PRO A 1 283 ? 3.409 -18.369 10.278 1.00 89.94 283 PRO A CA 1
ATOM 2043 C C . PRO A 1 283 ? 3.197 -19.369 11.425 1.00 89.94 283 PRO A C 1
ATOM 2045 O O . PRO A 1 283 ? 2.179 -20.042 11.479 1.00 89.94 283 PRO A O 1
ATOM 2048 N N . ASP A 1 284 ? 4.108 -19.451 12.390 1.00 89.62 284 ASP A N 1
ATOM 2049 C CA . ASP A 1 284 ? 3.926 -20.251 13.601 1.00 89.62 284 ASP A CA 1
ATOM 2050 C C . ASP A 1 284 ? 3.008 -19.596 14.655 1.00 89.62 284 ASP A C 1
ATOM 2052 O O . ASP A 1 284 ? 2.843 -20.137 15.750 1.00 89.62 284 ASP A O 1
ATOM 2056 N N . GLY A 1 285 ? 2.400 -18.449 14.332 1.00 89.62 285 GLY A N 1
ATOM 2057 C CA . GLY A 1 285 ? 1.446 -17.739 15.181 1.00 89.62 285 GLY A CA 1
ATOM 2058 C C . GLY A 1 285 ? 2.089 -16.913 16.295 1.00 89.62 285 GLY A C 1
ATOM 2059 O O . GLY A 1 285 ? 1.382 -16.493 17.210 1.00 89.62 285 GLY A O 1
ATOM 2060 N N . ARG A 1 286 ? 3.410 -16.693 16.255 1.00 94.50 286 ARG A N 1
ATOM 2061 C CA . ARG A 1 286 ? 4.132 -15.840 17.211 1.00 94.50 286 ARG A CA 1
ATOM 2062 C C . ARG A 1 286 ? 4.373 -14.446 16.645 1.00 94.50 286 ARG A C 1
ATOM 2064 O O . ARG A 1 286 ? 4.547 -14.280 15.439 1.00 94.50 286 ARG A O 1
ATOM 2071 N N . LEU A 1 287 ? 4.433 -13.456 17.530 1.00 97.38 287 LEU A N 1
ATOM 2072 C CA . LEU A 1 287 ? 4.840 -12.095 17.189 1.00 97.38 287 LEU A CA 1
ATOM 2073 C C . LEU A 1 287 ? 6.356 -11.974 17.341 1.00 97.38 287 LEU A C 1
ATOM 2075 O O . LEU A 1 287 ? 6.880 -12.239 18.421 1.00 97.38 287 LEU A O 1
ATOM 2079 N N . TYR A 1 288 ? 7.051 -11.564 16.287 1.00 98.12 288 TYR A N 1
ATOM 2080 C CA . TYR A 1 288 ? 8.488 -11.309 16.295 1.00 98.12 288 TYR A CA 1
ATOM 2081 C C . TYR A 1 288 ? 8.727 -9.812 16.347 1.00 98.12 288 TYR A C 1
ATOM 2083 O O . TYR A 1 288 ? 8.211 -9.096 15.498 1.00 98.12 288 TYR A O 1
ATOM 2091 N N . VAL A 1 289 ? 9.510 -9.351 17.319 1.00 98.12 289 VAL A N 1
ATOM 2092 C CA . VAL A 1 289 ? 9.811 -7.929 17.512 1.00 98.12 289 VAL A CA 1
ATOM 2093 C C . VAL A 1 289 ? 11.321 -7.722 17.511 1.00 98.12 289 VAL A C 1
ATOM 2095 O O . VAL A 1 289 ? 12.036 -8.369 18.278 1.00 98.12 289 VAL A O 1
ATOM 2098 N N . GLY A 1 290 ? 11.806 -6.869 16.613 1.00 97.25 290 GLY A N 1
ATOM 2099 C CA . GLY A 1 290 ? 13.218 -6.548 16.432 1.00 97.25 290 GLY A CA 1
ATOM 2100 C C . GLY A 1 290 ? 13.633 -5.354 17.282 1.00 97.25 290 GLY A C 1
ATOM 2101 O O . GLY A 1 290 ? 12.918 -4.354 17.344 1.00 97.25 290 GLY A O 1
ATOM 2102 N N . GLY A 1 291 ? 14.786 -5.473 17.939 1.00 95.12 291 GLY A N 1
ATOM 2103 C CA . GLY A 1 291 ? 15.403 -4.403 18.714 1.00 95.12 291 GLY A CA 1
ATOM 2104 C C . GLY A 1 291 ? 16.652 -3.826 18.049 1.00 95.12 291 GLY A C 1
ATOM 2105 O O . GLY A 1 291 ? 17.371 -4.512 17.316 1.00 95.12 291 GLY A O 1
ATOM 2106 N N . THR A 1 292 ? 16.959 -2.570 18.366 1.00 92.56 292 THR A N 1
ATOM 2107 C CA . THR A 1 292 ? 18.143 -1.855 17.850 1.00 92.56 292 THR A CA 1
ATOM 2108 C C . THR A 1 292 ? 19.478 -2.425 18.341 1.00 92.56 292 THR A C 1
ATOM 2110 O O . THR A 1 292 ? 20.521 -2.131 17.763 1.00 92.56 292 THR A O 1
ATOM 2113 N N . THR A 1 293 ? 19.475 -3.283 19.365 1.00 93.38 293 THR A N 1
ATOM 2114 C CA . THR A 1 293 ? 20.677 -3.987 19.850 1.00 93.38 293 THR A CA 1
ATOM 2115 C C . THR A 1 293 ? 20.972 -5.294 19.093 1.00 93.38 293 THR A C 1
ATOM 2117 O O . THR A 1 293 ? 21.950 -5.986 19.390 1.00 93.38 293 THR A O 1
ATOM 2120 N N . GLY A 1 294 ? 20.123 -5.663 18.125 1.00 96.44 294 GLY A N 1
ATOM 2121 C CA . GLY A 1 294 ? 20.243 -6.884 17.322 1.00 96.44 294 GLY A CA 1
ATOM 2122 C C . GLY A 1 294 ? 19.625 -8.134 17.934 1.00 96.44 294 GLY A C 1
ATOM 2123 O O . GLY A 1 294 ? 19.855 -9.244 17.439 1.00 96.44 294 GLY A O 1
ATOM 2124 N N . ASN A 1 295 ? 18.841 -7.978 18.999 1.00 97.44 295 ASN A N 1
ATOM 2125 C CA . ASN A 1 295 ? 17.996 -9.039 19.529 1.00 97.44 295 ASN A CA 1
ATOM 2126 C C . ASN A 1 295 ? 16.620 -9.031 18.854 1.00 97.44 295 ASN A C 1
ATOM 2128 O O . ASN A 1 295 ? 16.047 -7.978 18.585 1.00 97.44 295 ASN A O 1
ATOM 2132 N N . ILE A 1 296 ? 16.070 -10.223 18.634 1.00 98.44 296 ILE A N 1
ATOM 2133 C CA . ILE A 1 296 ? 14.683 -10.424 18.205 1.00 98.44 296 ILE A CA 1
ATOM 2134 C C . ILE A 1 296 ? 13.953 -11.187 19.304 1.00 98.44 296 ILE A C 1
ATOM 2136 O O . ILE A 1 296 ? 14.446 -12.204 19.798 1.00 98.44 296 ILE A O 1
ATOM 2140 N N . TYR A 1 297 ? 12.765 -10.724 19.667 1.00 97.88 297 TYR A N 1
ATOM 2141 C CA . TYR A 1 297 ? 11.920 -11.329 20.686 1.00 97.88 297 TYR A CA 1
ATOM 2142 C C . TYR A 1 297 ? 10.702 -11.961 20.019 1.00 97.88 297 TYR A C 1
ATOM 2144 O O . TYR A 1 297 ? 9.864 -11.269 19.452 1.00 97.88 297 TYR A O 1
ATOM 2152 N N . ALA A 1 298 ? 10.618 -13.291 20.061 1.00 98.00 298 ALA A N 1
ATOM 2153 C CA . ALA A 1 298 ? 9.471 -14.043 19.570 1.00 98.00 298 ALA A CA 1
ATOM 2154 C C . ALA A 1 298 ? 8.513 -14.339 20.734 1.00 98.00 298 ALA A C 1
ATOM 2156 O O . ALA A 1 298 ? 8.792 -15.198 21.580 1.00 98.00 298 ALA A O 1
ATOM 2157 N N . TYR A 1 299 ? 7.388 -13.630 20.773 1.00 97.94 299 TYR A N 1
ATOM 2158 C CA . TYR A 1 299 ? 6.351 -13.743 21.792 1.00 97.94 299 TYR A CA 1
ATOM 2159 C C . TYR A 1 299 ? 5.251 -14.715 21.359 1.00 97.94 299 TYR A C 1
ATOM 2161 O O . TYR A 1 299 ? 4.670 -14.601 20.280 1.00 97.94 299 TYR A O 1
ATOM 2169 N N . THR A 1 300 ? 4.935 -15.668 22.233 1.00 96.88 300 THR A N 1
ATOM 2170 C CA . THR A 1 300 ? 3.739 -16.510 22.116 1.00 96.88 300 THR A CA 1
ATOM 2171 C C . THR A 1 300 ? 2.611 -15.838 22.878 1.00 96.88 300 THR A C 1
ATOM 2173 O O . THR A 1 300 ? 2.677 -15.708 24.102 1.00 96.88 300 THR A O 1
ATOM 2176 N N . LEU A 1 301 ? 1.589 -15.409 22.150 1.00 95.31 301 LEU A N 1
ATOM 2177 C CA . LEU A 1 301 ? 0.448 -14.675 22.684 1.00 95.31 301 LEU A CA 1
ATOM 2178 C C . LEU A 1 301 ? -0.761 -15.609 22.759 1.00 95.31 301 LEU A C 1
ATOM 2180 O O . LEU A 1 301 ? -1.019 -16.368 21.824 1.00 95.31 301 LEU A O 1
ATOM 2184 N N . ASP A 1 302 ? -1.490 -15.576 23.873 1.00 94.31 302 ASP A N 1
ATOM 2185 C CA . ASP A 1 302 ? -2.771 -16.274 23.962 1.00 94.31 302 ASP A CA 1
ATOM 2186 C C . ASP A 1 302 ? -3.896 -15.507 23.237 1.00 94.31 302 ASP A C 1
ATOM 2188 O O . ASP A 1 302 ? -3.697 -14.478 22.589 1.00 94.31 302 ASP A O 1
ATOM 2192 N N . GLU A 1 303 ? -5.120 -16.017 23.332 1.00 92.56 303 GLU A N 1
ATOM 2193 C CA . GLU A 1 303 ? -6.305 -15.415 22.710 1.00 92.56 303 GLU A CA 1
ATOM 2194 C C . GLU A 1 303 ? -6.727 -14.055 23.287 1.00 92.56 303 GLU A C 1
ATOM 2196 O O . GLU A 1 303 ? -7.573 -13.377 22.702 1.00 92.56 303 GLU A O 1
ATOM 2201 N N . ASN A 1 304 ? -6.157 -13.662 24.427 1.00 93.50 304 ASN A N 1
ATOM 2202 C CA . ASN A 1 304 ? -6.331 -12.358 25.056 1.00 93.50 304 ASN A CA 1
ATOM 2203 C C . ASN A 1 304 ? -5.079 -11.484 24.899 1.00 93.50 304 ASN A C 1
ATOM 2205 O O . ASN A 1 304 ? -4.988 -10.451 25.556 1.00 93.50 304 ASN A O 1
ATOM 2209 N N . TYR A 1 305 ? -4.137 -11.891 24.040 1.00 95.31 305 TYR A N 1
ATOM 2210 C CA . TYR A 1 305 ? -2.855 -11.226 23.825 1.00 95.31 305 TYR A CA 1
ATOM 2211 C C . TYR A 1 305 ? -1.965 -11.137 25.072 1.00 95.31 305 TYR A C 1
ATOM 2213 O O . TYR A 1 305 ? -1.065 -10.300 25.140 1.00 95.31 305 TYR A O 1
ATOM 2221 N N . ALA A 1 306 ? -2.160 -12.021 26.051 1.00 95.44 306 ALA A N 1
ATOM 2222 C CA . ALA A 1 306 ? -1.204 -12.164 27.136 1.00 95.44 306 ALA A CA 1
ATOM 2223 C C . ALA A 1 306 ? 0.013 -12.962 26.647 1.00 95.44 306 ALA A C 1
ATOM 2225 O O . ALA A 1 306 ? -0.127 -14.004 25.997 1.00 95.44 306 ALA A O 1
ATOM 2226 N N . VAL A 1 307 ? 1.219 -12.493 26.974 1.00 97.06 307 VAL A N 1
ATOM 2227 C CA . VAL A 1 307 ? 2.455 -13.220 26.663 1.00 97.06 307 VAL A CA 1
ATOM 2228 C C . VAL A 1 307 ? 2.550 -14.461 27.550 1.00 97.06 307 VAL A C 1
ATOM 2230 O O . VAL A 1 307 ? 2.641 -14.370 28.772 1.00 97.06 307 VAL A O 1
ATOM 2233 N N . THR A 1 308 ? 2.555 -15.636 26.924 1.00 97.62 308 THR A N 1
ATOM 2234 C CA . THR A 1 308 ? 2.653 -16.940 27.604 1.00 97.62 308 THR A CA 1
ATOM 2235 C C . THR A 1 308 ? 4.050 -17.547 27.528 1.00 97.62 308 THR A C 1
ATOM 2237 O O . THR A 1 308 ? 4.432 -18.332 28.396 1.00 97.62 308 THR A O 1
ATOM 2240 N N . ALA A 1 309 ? 4.829 -17.178 26.512 1.00 98.00 309 ALA A N 1
ATOM 2241 C CA . ALA A 1 309 ? 6.225 -17.566 26.366 1.00 98.00 309 ALA A CA 1
ATOM 2242 C C . ALA A 1 309 ? 6.985 -16.541 25.520 1.00 98.00 309 ALA A C 1
ATOM 2244 O O . ALA A 1 309 ? 6.424 -15.955 24.595 1.00 98.00 309 ALA A O 1
ATOM 2245 N N . THR A 1 310 ? 8.280 -16.399 25.794 1.00 97.31 310 THR A N 1
ATOM 2246 C CA . THR A 1 310 ? 9.191 -15.522 25.049 1.00 97.31 310 THR A CA 1
ATOM 2247 C C . THR A 1 310 ? 10.441 -16.300 24.667 1.00 97.31 310 THR A C 1
ATOM 2249 O O . THR A 1 310 ? 11.030 -16.986 25.504 1.00 97.31 310 THR A O 1
ATOM 2252 N N . GLN A 1 311 ? 10.867 -16.173 23.413 1.00 97.19 311 GLN A N 1
ATOM 2253 C CA . GLN A 1 311 ? 12.178 -16.615 22.945 1.00 97.19 311 GLN A CA 1
ATOM 2254 C C . GLN A 1 311 ? 12.987 -15.399 22.496 1.00 97.19 311 GLN A C 1
ATOM 2256 O O . GLN A 1 311 ? 12.545 -14.663 21.621 1.00 97.19 311 GLN A O 1
ATOM 2261 N N . THR A 1 312 ? 14.192 -15.233 23.037 1.00 97.31 312 THR A N 1
ATOM 2262 C CA . THR A 1 312 ? 15.160 -14.246 22.542 1.00 97.31 312 THR A CA 1
ATOM 2263 C C . THR A 1 312 ? 16.083 -14.896 21.515 1.00 97.31 312 THR A C 1
ATOM 2265 O O . THR A 1 312 ? 16.654 -15.962 21.761 1.00 97.31 312 THR A O 1
ATOM 2268 N N . ILE A 1 313 ? 16.225 -14.256 20.360 1.00 98.12 313 ILE A N 1
ATOM 2269 C CA . ILE A 1 313 ? 17.091 -14.650 19.251 1.00 98.12 313 ILE A CA 1
ATOM 2270 C C . ILE A 1 313 ? 18.160 -13.565 19.112 1.00 98.12 313 ILE A C 1
ATOM 2272 O O . ILE A 1 313 ? 17.884 -12.467 18.643 1.00 98.12 313 ILE A O 1
ATOM 2276 N N . SER A 1 314 ? 19.389 -13.885 19.506 1.00 97.25 314 SER A N 1
ATOM 2277 C CA . SER A 1 314 ? 20.519 -12.940 19.521 1.00 97.25 314 SER A CA 1
ATOM 2278 C C . SER A 1 314 ? 21.520 -13.213 18.398 1.00 97.25 314 SER A C 1
ATOM 2280 O O . SER A 1 314 ? 22.713 -12.990 18.565 1.00 97.25 314 SER A O 1
ATOM 2282 N N . ALA A 1 315 ? 21.071 -13.778 17.274 1.00 97.25 315 ALA A N 1
ATOM 2283 C CA . ALA A 1 315 ? 21.965 -14.177 16.185 1.00 97.25 315 ALA A CA 1
ATOM 2284 C C . ALA A 1 315 ? 22.572 -12.972 15.435 1.00 97.25 315 ALA A C 1
ATOM 2286 O O . ALA A 1 315 ? 23.681 -13.079 14.919 1.00 97.25 315 ALA A O 1
ATOM 2287 N N . ILE A 1 316 ? 21.867 -11.833 15.409 1.00 98.31 316 ILE A N 1
ATOM 2288 C CA . ILE A 1 316 ? 22.308 -10.582 14.767 1.00 98.31 316 ILE A CA 1
ATOM 2289 C C . ILE A 1 316 ? 23.112 -9.696 15.729 1.00 98.31 316 ILE A C 1
ATOM 2291 O O . ILE A 1 316 ? 24.060 -9.047 15.299 1.00 98.31 316 ILE A O 1
ATOM 2295 N N . ALA A 1 317 ? 22.805 -9.720 17.030 1.00 97.44 317 ALA A N 1
ATOM 2296 C CA . ALA A 1 317 ? 23.455 -8.899 18.059 1.00 97.44 317 ALA A CA 1
ATOM 2297 C C . ALA A 1 317 ? 25.004 -8.842 18.014 1.00 97.44 317 ALA A C 1
ATOM 2299 O O . ALA A 1 317 ? 25.543 -7.766 18.274 1.00 97.44 317 ALA A O 1
ATOM 2300 N N . PRO A 1 318 ? 25.749 -9.923 17.683 1.00 97.50 318 PRO A N 1
ATOM 2301 C CA . PRO A 1 318 ? 27.212 -9.890 17.605 1.00 97.50 318 PRO A CA 1
ATOM 2302 C C . PRO A 1 318 ? 27.780 -9.174 16.371 1.00 97.50 318 PRO A C 1
ATOM 2304 O O . PRO A 1 318 ? 28.996 -8.983 16.299 1.00 97.50 318 PRO A O 1
ATOM 2307 N N . LEU A 1 319 ? 26.952 -8.858 15.372 1.00 96.94 319 LEU A N 1
ATOM 2308 C CA . LEU A 1 319 ? 27.379 -8.178 14.151 1.00 96.94 319 LEU A CA 1
ATOM 2309 C C . LEU A 1 319 ? 27.603 -6.681 14.415 1.00 96.94 319 LEU A C 1
ATOM 2311 O O . LEU A 1 319 ? 27.046 -6.111 15.346 1.00 96.94 319 LEU A O 1
ATOM 2315 N N . GLN A 1 320 ? 28.428 -6.025 13.596 1.00 94.44 320 GLN A N 1
ATOM 2316 C CA . GLN A 1 320 ? 28.651 -4.575 13.724 1.00 94.44 320 GLN A CA 1
ATOM 2317 C C . GLN A 1 320 ? 27.451 -3.752 13.238 1.00 94.44 320 GLN A C 1
ATOM 2319 O O . GLN A 1 320 ? 27.203 -2.665 13.744 1.00 94.44 320 GLN A O 1
ATOM 2324 N N . ASN A 1 321 ? 26.712 -4.280 12.266 1.00 96.81 321 ASN A N 1
ATOM 2325 C CA . ASN A 1 321 ? 25.495 -3.719 11.693 1.00 96.81 321 ASN A CA 1
ATOM 2326 C C . ASN A 1 321 ? 24.256 -4.365 12.322 1.00 96.81 321 ASN A C 1
ATOM 2328 O O . ASN A 1 321 ? 23.437 -4.949 11.620 1.00 96.81 321 ASN A O 1
ATOM 2332 N N . ASN A 1 322 ? 24.171 -4.359 13.649 1.00 97.19 322 ASN A N 1
ATOM 2333 C CA . ASN A 1 322 ? 23.173 -5.130 14.385 1.00 97.19 322 ASN A CA 1
ATOM 2334 C C . ASN A 1 322 ? 21.840 -4.407 14.616 1.00 97.19 322 ASN A C 1
ATOM 2336 O O . ASN A 1 322 ? 20.928 -5.042 15.136 1.00 97.19 322 ASN A O 1
ATOM 2340 N N . ALA A 1 323 ? 21.684 -3.137 14.234 1.00 96.81 323 ALA A N 1
ATOM 2341 C CA . ALA A 1 323 ? 20.406 -2.453 14.391 1.00 96.81 323 ALA A CA 1
ATOM 2342 C C . ALA A 1 323 ? 19.387 -3.052 13.421 1.00 96.81 323 ALA A C 1
ATOM 2344 O O . ALA A 1 323 ? 19.517 -2.893 12.210 1.00 96.81 323 ALA A O 1
ATOM 2345 N N . ILE A 1 324 ? 18.400 -3.773 13.950 1.00 98.06 324 ILE A N 1
ATOM 2346 C CA . ILE A 1 324 ? 17.327 -4.378 13.158 1.00 98.06 324 ILE A CA 1
ATOM 2347 C C . ILE A 1 324 ? 16.304 -3.297 12.852 1.00 98.06 324 ILE A C 1
ATOM 2349 O O . ILE A 1 324 ? 15.896 -2.596 13.772 1.00 98.06 324 ILE A O 1
ATOM 2353 N N . LEU A 1 325 ? 15.883 -3.170 11.597 1.00 96.88 325 LEU A N 1
ATOM 2354 C CA . LEU A 1 325 ? 14.909 -2.153 11.170 1.00 96.88 325 LEU A CA 1
ATOM 2355 C C . LEU A 1 325 ? 13.774 -2.738 10.313 1.00 96.88 325 LEU A C 1
ATOM 2357 O O . LEU A 1 325 ? 12.781 -2.067 10.061 1.00 96.88 325 LEU A O 1
ATOM 2361 N N . GLY A 1 326 ? 13.871 -4.010 9.923 1.00 97.38 326 GLY A N 1
ATOM 2362 C CA . GLY A 1 326 ? 12.852 -4.704 9.141 1.00 97.38 326 GLY A CA 1
ATOM 2363 C C . GLY A 1 326 ? 12.830 -6.200 9.437 1.00 97.38 326 GLY A C 1
ATOM 2364 O O . GLY A 1 326 ? 13.868 -6.840 9.626 1.00 97.38 326 GLY A O 1
ATOM 2365 N N . LEU A 1 327 ? 11.625 -6.764 9.477 1.00 98.38 327 LEU A N 1
ATOM 2366 C CA . LEU A 1 327 ? 11.356 -8.181 9.693 1.00 98.38 327 LEU A CA 1
ATOM 2367 C C . LEU A 1 327 ? 10.283 -8.626 8.705 1.00 98.38 327 LEU A C 1
ATOM 2369 O O . LEU A 1 327 ? 9.265 -7.958 8.568 1.00 98.38 327 LEU A O 1
ATOM 2373 N N . ALA A 1 328 ? 10.485 -9.766 8.049 1.00 97.62 328 ALA A N 1
ATOM 2374 C CA . ALA A 1 328 ? 9.487 -10.336 7.153 1.00 97.62 328 ALA A CA 1
ATOM 2375 C C . ALA A 1 328 ? 9.577 -11.863 7.071 1.00 97.62 328 ALA A C 1
ATOM 2377 O O . ALA A 1 328 ? 10.618 -12.479 7.319 1.00 97.62 328 ALA A O 1
ATOM 2378 N N . PHE A 1 329 ? 8.472 -12.471 6.651 1.00 96.00 329 PHE A N 1
ATOM 2379 C CA . PHE A 1 329 ? 8.384 -13.885 6.306 1.00 96.00 329 PHE A CA 1
ATOM 2380 C C . PHE A 1 329 ? 7.993 -14.011 4.836 1.00 96.00 329 PHE A C 1
ATOM 2382 O O . PHE A 1 329 ? 7.019 -13.394 4.403 1.00 96.00 329 PHE A O 1
ATOM 2389 N N . ASN A 1 330 ? 8.739 -14.810 4.070 1.00 94.56 330 ASN A N 1
ATOM 2390 C CA . ASN A 1 330 ? 8.385 -15.073 2.680 1.00 94.56 330 ASN A CA 1
ATOM 2391 C C . ASN A 1 330 ? 7.118 -15.942 2.645 1.00 94.56 330 ASN A C 1
ATOM 2393 O O . ASN A 1 330 ? 7.140 -17.049 3.191 1.00 94.56 330 ASN A O 1
ATOM 2397 N N . PRO A 1 331 ? 6.022 -15.502 2.002 1.00 91.62 331 PRO A N 1
ATOM 2398 C CA . PRO A 1 331 ? 4.797 -16.288 1.966 1.00 91.62 331 PRO A CA 1
ATOM 2399 C C . PRO A 1 331 ? 4.945 -17.607 1.185 1.00 91.62 331 PRO A C 1
ATOM 2401 O O . PRO A 1 331 ? 4.127 -18.500 1.377 1.00 91.62 331 PRO A O 1
ATOM 2404 N N . TYR A 1 332 ? 5.978 -17.770 0.347 1.00 88.06 332 TYR A N 1
ATOM 2405 C CA . TYR A 1 332 ? 6.279 -19.026 -0.354 1.00 88.06 332 TYR A CA 1
ATOM 2406 C C . TYR A 1 332 ? 7.122 -20.017 0.453 1.00 88.06 332 TYR A C 1
ATOM 2408 O O . TYR A 1 332 ? 7.210 -21.188 0.070 1.00 88.06 332 TYR A O 1
ATOM 2416 N N . ASP A 1 333 ? 7.728 -19.602 1.568 1.00 88.25 333 ASP A N 1
ATOM 2417 C CA . ASP A 1 333 ? 8.463 -20.537 2.412 1.00 88.25 333 ASP A CA 1
ATOM 2418 C C . ASP A 1 333 ? 7.488 -21.506 3.088 1.00 88.25 333 ASP A C 1
ATOM 2420 O O . ASP A 1 333 ? 6.665 -21.138 3.928 1.00 88.25 333 ASP A O 1
ATOM 2424 N N . SER A 1 334 ? 7.590 -22.788 2.739 1.00 72.75 334 SER A N 1
ATOM 2425 C CA . SER A 1 334 ? 6.781 -23.818 3.382 1.00 72.75 334 SER A CA 1
ATOM 2426 C C . SER A 1 334 ? 7.159 -23.960 4.856 1.00 72.75 334 SER A C 1
ATOM 2428 O O . SER A 1 334 ? 8.325 -24.177 5.180 1.00 72.75 334 SER A O 1
ATOM 2430 N N . TYR A 1 335 ? 6.167 -23.920 5.745 1.00 76.62 335 TYR A N 1
ATOM 2431 C CA . TYR A 1 335 ? 6.342 -24.190 7.170 1.00 76.62 335 TYR A CA 1
ATOM 2432 C C . TYR A 1 335 ? 5.753 -25.560 7.529 1.00 76.62 335 TYR A C 1
ATOM 2434 O O . TYR A 1 335 ? 4.539 -25.737 7.583 1.00 76.62 335 TYR A O 1
ATOM 2442 N N . ASN A 1 336 ? 6.628 -26.544 7.760 1.00 70.31 336 ASN A N 1
ATOM 2443 C CA . ASN A 1 336 ? 6.261 -27.892 8.212 1.00 70.31 336 ASN A CA 1
ATOM 2444 C C . ASN A 1 336 ? 7.362 -28.451 9.135 1.00 70.31 336 ASN A C 1
ATOM 2446 O O . ASN A 1 336 ? 8.215 -29.240 8.703 1.00 70.31 336 ASN A O 1
ATOM 2450 N N . PRO A 1 337 ? 7.415 -28.000 10.397 1.00 61.62 337 PRO A N 1
ATOM 2451 C CA . PRO A 1 337 ? 8.465 -28.407 11.319 1.00 61.62 337 PRO A CA 1
ATOM 2452 C C . PRO A 1 337 ? 8.333 -29.900 11.699 1.00 61.62 337 PRO A C 1
ATOM 2454 O O . PRO A 1 337 ? 7.226 -30.376 11.939 1.00 61.62 337 PRO A O 1
ATOM 2457 N N . PRO A 1 338 ? 9.443 -30.663 11.806 1.00 59.78 338 PRO A N 1
ATOM 2458 C CA . PRO A 1 338 ? 10.837 -30.215 11.723 1.00 59.78 338 PRO A CA 1
ATOM 2459 C C . PRO A 1 338 ? 11.444 -30.274 10.310 1.00 59.78 338 PRO A C 1
ATOM 2461 O O . PRO A 1 338 ? 12.574 -29.830 10.134 1.00 59.78 338 PRO A O 1
ATOM 2464 N N . ALA A 1 339 ? 10.744 -30.845 9.323 1.00 66.81 339 ALA A N 1
ATOM 2465 C CA . ALA A 1 339 ? 11.285 -31.092 7.982 1.00 66.81 339 ALA A CA 1
ATOM 2466 C C . ALA A 1 339 ? 11.583 -29.798 7.206 1.00 66.81 339 ALA A C 1
ATOM 2468 O O . ALA A 1 339 ? 12.523 -29.753 6.418 1.00 66.81 339 ALA A O 1
ATOM 2469 N N . GLN A 1 340 ? 10.785 -28.760 7.450 1.00 74.94 340 GLN A N 1
ATOM 2470 C CA . GLN A 1 340 ? 10.880 -27.435 6.846 1.00 74.94 340 GLN A CA 1
ATOM 2471 C C . GLN A 1 340 ? 10.833 -26.397 7.985 1.00 74.94 340 GLN A C 1
ATOM 2473 O O . GLN A 1 340 ? 9.738 -26.031 8.429 1.00 74.94 340 GLN A O 1
ATOM 2478 N N . PRO A 1 341 ? 11.992 -26.012 8.560 1.00 80.94 341 PRO A N 1
ATOM 2479 C CA . PRO A 1 341 ? 12.051 -25.035 9.643 1.00 80.94 341 PRO A CA 1
ATOM 2480 C C . PRO A 1 341 ? 11.732 -23.623 9.141 1.00 80.94 341 PRO A C 1
ATOM 2482 O O . PRO A 1 341 ? 11.947 -23.300 7.975 1.00 80.94 341 PRO A O 1
ATOM 2485 N N . LEU A 1 342 ? 11.256 -22.778 10.054 1.00 90.62 342 LEU A N 1
ATOM 2486 C CA . LEU A 1 342 ? 10.908 -21.391 9.766 1.00 90.62 342 LEU A CA 1
ATOM 2487 C C . LEU A 1 342 ? 12.140 -20.572 9.340 1.00 90.62 342 LEU A C 1
ATOM 2489 O O . LEU A 1 342 ? 13.217 -20.721 9.924 1.00 90.62 342 LEU A O 1
ATOM 2493 N N . LYS A 1 343 ? 11.959 -19.696 8.348 1.00 94.69 343 LYS A N 1
ATOM 2494 C CA . LYS A 1 343 ? 12.946 -18.706 7.910 1.00 94.69 343 LYS A CA 1
ATOM 2495 C C . LYS A 1 343 ? 12.438 -17.306 8.228 1.00 94.69 343 LYS A C 1
ATOM 2497 O O . LYS A 1 343 ? 11.295 -16.995 7.914 1.00 94.69 343 LYS A O 1
ATOM 2502 N N . LEU A 1 344 ? 13.279 -16.486 8.846 1.00 97.88 344 LEU A N 1
ATOM 2503 C CA . LEU A 1 344 ? 12.982 -15.088 9.154 1.00 97.88 344 LEU A CA 1
ATOM 2504 C C . LEU A 1 344 ? 13.942 -14.191 8.373 1.00 97.88 344 LEU A C 1
ATOM 2506 O O . LEU A 1 344 ? 15.156 -14.355 8.488 1.00 97.88 344 LEU A O 1
ATOM 2510 N N . TYR A 1 345 ? 13.402 -13.264 7.590 1.00 98.62 345 TYR A N 1
ATOM 2511 C CA . TYR A 1 345 ? 14.171 -12.278 6.838 1.00 98.62 345 TYR A CA 1
ATOM 2512 C C . TYR A 1 345 ? 14.313 -11.029 7.701 1.00 98.62 345 TYR A C 1
ATOM 2514 O O . TYR A 1 345 ? 13.325 -10.537 8.243 1.00 98.62 345 TYR A O 1
ATOM 2522 N N . VAL A 1 346 ? 15.545 -10.559 7.861 1.00 98.81 346 VAL A N 1
ATOM 2523 C CA . VAL A 1 346 ? 15.900 -9.480 8.784 1.00 98.81 346 VAL A CA 1
ATOM 2524 C C . VAL A 1 346 ? 16.752 -8.474 8.037 1.00 98.81 346 VAL A C 1
ATOM 2526 O O . VAL A 1 346 ? 17.839 -8.834 7.578 1.00 98.81 346 VAL A O 1
ATOM 2529 N N . SER A 1 347 ? 16.291 -7.232 7.927 1.00 98.62 347 SER A N 1
ATOM 2530 C CA . SER A 1 347 ? 17.157 -6.126 7.527 1.00 98.62 347 SER A CA 1
ATOM 2531 C C . SER A 1 347 ? 17.838 -5.549 8.758 1.00 98.62 347 SER A C 1
ATOM 2533 O O . SER A 1 347 ? 17.238 -5.409 9.831 1.00 98.62 347 SER A O 1
ATOM 2535 N N . HIS A 1 348 ? 19.131 -5.281 8.618 1.00 98.38 348 HIS A N 1
ATOM 2536 C CA . HIS A 1 348 ? 19.934 -4.748 9.698 1.00 98.38 348 HIS A CA 1
ATOM 2537 C C . HIS A 1 348 ? 21.061 -3.847 9.179 1.00 98.38 348 HIS A C 1
ATOM 2539 O O . HIS A 1 348 ? 21.658 -4.098 8.125 1.00 98.38 348 HIS A O 1
ATOM 2545 N N . SER A 1 349 ? 21.336 -2.787 9.937 1.00 97.31 349 SER A N 1
ATOM 2546 C CA . SER A 1 349 ? 22.225 -1.685 9.562 1.00 97.31 349 SER A CA 1
ATOM 2547 C C . SER A 1 349 ? 23.175 -1.304 10.694 1.00 97.31 349 SER A C 1
ATOM 2549 O O . SER A 1 349 ? 22.939 -1.593 11.868 1.00 97.31 349 SER A O 1
ATOM 2551 N N . GLN A 1 350 ? 24.278 -0.642 10.340 1.00 95.50 350 GLN A N 1
ATOM 2552 C CA . GLN A 1 350 ? 25.139 0.027 11.312 1.00 95.50 350 GLN A CA 1
ATOM 2553 C C . GLN A 1 350 ? 24.776 1.510 11.359 1.00 95.50 350 GLN A C 1
ATOM 2555 O O . GLN A 1 350 ? 25.343 2.315 10.624 1.00 95.50 350 GLN A O 1
ATOM 2560 N N . LEU A 1 351 ? 23.843 1.858 12.240 1.00 93.75 351 LEU A N 1
ATOM 2561 C CA . LEU A 1 351 ? 23.475 3.249 12.493 1.00 93.75 351 LEU A CA 1
ATOM 2562 C C . LEU A 1 351 ? 24.584 3.962 13.277 1.00 93.75 351 LEU A C 1
ATOM 2564 O O . LEU A 1 351 ? 25.285 3.339 14.080 1.00 93.75 351 LEU A O 1
ATOM 2568 N N . PHE A 1 352 ? 24.743 5.267 13.050 1.00 93.88 352 PHE A N 1
ATOM 2569 C CA . PHE A 1 352 ? 25.709 6.115 13.765 1.00 93.88 352 PHE A CA 1
ATOM 2570 C C . PHE A 1 352 ? 27.141 5.537 13.837 1.00 93.88 352 PHE A C 1
ATOM 2572 O O . PHE A 1 352 ? 27.810 5.641 14.870 1.00 93.88 352 PHE A O 1
ATOM 2579 N N . ALA A 1 353 ? 27.645 4.930 12.757 1.00 91.06 353 ALA A N 1
ATOM 2580 C CA . ALA A 1 353 ? 28.948 4.253 12.709 1.00 91.06 353 ALA A CA 1
ATOM 2581 C C . ALA A 1 353 ? 30.141 5.095 13.229 1.00 91.06 353 ALA A C 1
ATOM 2583 O O . ALA A 1 353 ? 31.063 4.541 13.832 1.00 91.06 353 ALA A O 1
ATOM 2584 N N . GLN A 1 354 ? 30.127 6.422 13.038 1.00 88.12 354 GLN A N 1
ATOM 2585 C CA . GLN A 1 354 ? 31.078 7.377 13.644 1.00 88.12 354 GLN A CA 1
ATOM 2586 C C . GLN A 1 354 ? 30.390 8.401 14.566 1.00 88.12 354 GLN A C 1
ATOM 2588 O O . GLN A 1 354 ? 30.815 9.551 14.663 1.00 88.12 354 GLN A O 1
ATOM 2593 N N . GLY A 1 355 ? 29.310 7.996 15.235 1.00 87.88 355 GLY A N 1
ATOM 2594 C CA . GLY A 1 355 ? 28.588 8.814 16.208 1.00 87.88 355 GLY A CA 1
ATOM 2595 C C . GLY A 1 355 ? 27.756 9.953 15.612 1.00 87.88 355 GLY A C 1
ATOM 2596 O O . GLY A 1 355 ? 27.521 10.927 16.320 1.00 87.88 355 GLY A O 1
ATOM 2597 N N . GLY A 1 356 ? 27.344 9.874 14.340 1.00 86.88 356 GLY A N 1
ATOM 2598 C CA . GLY A 1 356 ? 26.500 10.907 13.714 1.00 86.88 356 GLY A CA 1
ATOM 2599 C C . GLY A 1 356 ? 27.239 12.004 12.942 1.00 86.88 356 GLY A C 1
ATOM 2600 O O . GLY A 1 356 ? 26.595 12.832 12.313 1.00 86.88 356 GLY A O 1
ATOM 2601 N N . GLY A 1 357 ? 28.575 12.064 13.010 1.00 88.19 357 GLY A N 1
ATOM 2602 C CA . GLY A 1 357 ? 29.372 13.124 12.368 1.00 88.19 357 GLY A CA 1
ATOM 2603 C C . GLY A 1 357 ? 29.789 12.819 10.925 1.00 88.19 357 GLY A C 1
ATOM 2604 O O . GLY A 1 357 ? 29.438 11.786 10.372 1.00 88.19 357 GLY A O 1
ATOM 2605 N N . CYS A 1 358 ? 30.612 13.673 10.310 1.00 91.25 358 CYS A N 1
ATOM 2606 C CA . CYS A 1 358 ? 31.154 13.390 8.974 1.00 91.25 358 CYS A CA 1
ATOM 2607 C C . CYS A 1 358 ? 32.109 12.182 8.997 1.00 91.25 358 CYS A C 1
ATOM 2609 O O . CYS A 1 358 ? 32.922 12.041 9.917 1.00 91.25 358 CYS A O 1
ATOM 2611 N N . PHE A 1 359 ? 32.089 11.369 7.942 1.00 92.19 359 PHE A N 1
ATOM 2612 C CA . PHE A 1 359 ? 33.125 10.368 7.716 1.00 92.19 359 PHE A CA 1
ATOM 2613 C C . PHE A 1 359 ? 34.460 11.045 7.364 1.00 92.19 359 PHE A C 1
ATOM 2615 O O . PHE A 1 359 ? 34.549 11.888 6.480 1.00 92.19 359 PHE A O 1
ATOM 2622 N N . SER A 1 360 ? 35.532 10.660 8.059 1.00 86.62 360 SER A N 1
ATOM 2623 C CA . SER A 1 360 ? 36.897 11.172 7.813 1.00 86.62 360 SER A CA 1
ATOM 2624 C C . SER A 1 360 ? 37.740 10.284 6.881 1.00 86.62 360 SER A C 1
ATOM 2626 O O . SER A 1 360 ? 38.917 10.560 6.643 1.00 86.62 360 SER A O 1
ATOM 2628 N N . GLY A 1 361 ? 37.148 9.205 6.367 1.00 88.31 361 GLY A N 1
ATOM 2629 C CA . GLY A 1 361 ? 37.773 8.179 5.534 1.00 88.31 361 GLY A CA 1
ATOM 2630 C C . GLY A 1 361 ? 36.706 7.325 4.837 1.00 88.31 361 GLY A C 1
ATOM 2631 O O . GLY A 1 361 ? 35.582 7.800 4.694 1.00 88.31 361 GLY A O 1
ATOM 2632 N N . PRO A 1 362 ? 37.024 6.080 4.437 1.00 92.69 362 PRO A N 1
ATOM 2633 C CA . PRO A 1 362 ? 36.072 5.219 3.740 1.00 92.69 362 PRO A CA 1
ATOM 2634 C C . PRO A 1 362 ? 34.788 4.979 4.536 1.00 92.69 362 PRO A C 1
ATOM 2636 O O . PRO A 1 362 ? 34.840 4.723 5.745 1.00 92.69 362 PRO A O 1
ATOM 2639 N N . ALA A 1 363 ? 33.658 4.996 3.839 1.00 95.06 363 ALA A N 1
ATOM 2640 C CA . ALA A 1 363 ? 32.342 4.667 4.363 1.00 95.06 363 ALA A CA 1
ATOM 2641 C C . ALA A 1 363 ? 31.866 3.358 3.707 1.00 95.06 363 ALA A C 1
ATOM 2643 O O . ALA A 1 363 ? 31.425 3.375 2.561 1.00 95.06 363 ALA A O 1
ATOM 2644 N N . PRO A 1 364 ? 31.984 2.193 4.368 1.00 94.25 364 PRO A N 1
ATOM 2645 C CA . PRO A 1 364 ? 31.553 0.930 3.774 1.00 94.25 364 PRO A CA 1
ATOM 2646 C C . PRO A 1 364 ? 30.023 0.840 3.676 1.00 94.25 364 PRO A C 1
ATOM 2648 O O . PRO A 1 364 ? 29.310 1.337 4.544 1.00 94.25 364 PRO A O 1
ATOM 2651 N N . TYR A 1 365 ? 29.521 0.128 2.665 1.00 96.75 365 TYR A N 1
ATOM 2652 C CA . TYR A 1 365 ? 28.111 -0.271 2.583 1.00 96.75 365 TYR A CA 1
ATOM 2653 C C . TYR A 1 365 ? 27.821 -1.377 3.609 1.00 96.75 365 TYR A C 1
ATOM 2655 O O . TYR A 1 365 ? 28.157 -2.544 3.389 1.00 96.75 365 TYR A O 1
ATOM 2663 N N . THR A 1 366 ? 27.245 -1.010 4.755 1.00 95.50 366 THR A N 1
ATOM 2664 C CA . THR A 1 366 ? 27.011 -1.925 5.889 1.00 95.50 366 THR A CA 1
ATOM 2665 C C . THR A 1 366 ? 25.585 -2.459 5.970 1.00 95.50 366 THR A C 1
ATOM 2667 O O . THR A 1 366 ? 25.339 -3.384 6.744 1.00 95.50 366 THR A O 1
ATOM 2670 N N . GLY A 1 367 ? 24.648 -1.919 5.191 1.00 97.88 367 GLY A N 1
ATOM 2671 C CA . GLY A 1 367 ? 23.274 -2.402 5.147 1.00 97.88 367 GLY A CA 1
ATOM 2672 C C . GLY A 1 367 ? 23.198 -3.823 4.586 1.00 97.88 367 GLY A C 1
ATOM 2673 O O . GLY A 1 367 ? 23.893 -4.178 3.622 1.00 97.88 367 GLY A O 1
ATOM 2674 N N . GLN A 1 368 ? 22.351 -4.652 5.193 1.00 98.44 368 GLN A N 1
ATOM 2675 C CA . GLN A 1 368 ? 22.230 -6.060 4.834 1.00 98.44 368 GLN A CA 1
ATOM 2676 C C . GLN A 1 368 ? 20.817 -6.591 5.088 1.00 98.44 368 GLN A C 1
ATOM 2678 O O . GLN A 1 368 ? 20.158 -6.202 6.048 1.00 98.44 368 GLN A O 1
ATOM 2683 N N . VAL A 1 369 ? 20.387 -7.541 4.254 1.00 98.81 369 VAL A N 1
ATOM 2684 C CA . VAL A 1 369 ? 19.263 -8.438 4.552 1.00 98.81 369 VAL A CA 1
ATOM 2685 C C . VAL A 1 369 ? 19.810 -9.844 4.774 1.00 98.81 369 VAL A C 1
ATOM 2687 O O . VAL A 1 369 ? 20.506 -10.396 3.918 1.00 98.81 369 VAL A O 1
ATOM 2690 N N . SER A 1 370 ? 19.489 -10.437 5.920 1.00 98.62 370 SER A N 1
ATOM 2691 C CA . SER A 1 370 ? 19.882 -11.795 6.303 1.00 98.62 370 SER A CA 1
ATOM 2692 C C . SER A 1 370 ? 18.671 -12.701 6.469 1.00 98.62 370 SER A C 1
ATOM 2694 O O . SER A 1 370 ? 17.617 -12.270 6.924 1.00 98.62 370 SER A O 1
ATOM 2696 N N . VAL A 1 371 ? 18.849 -13.988 6.177 1.00 98.31 371 VAL A N 1
ATOM 2697 C CA . VAL A 1 371 ? 17.884 -15.041 6.499 1.00 98.31 371 VAL A CA 1
ATOM 2698 C C . VAL A 1 371 ? 18.359 -15.792 7.734 1.00 98.31 371 VAL A C 1
ATOM 2700 O O . VAL A 1 371 ? 19.419 -16.426 7.724 1.00 98.31 371 VAL A O 1
ATOM 2703 N N . LEU A 1 372 ? 17.557 -15.743 8.794 1.00 98.00 372 LEU A N 1
ATOM 2704 C CA . LEU A 1 372 ? 17.735 -16.547 9.992 1.00 98.00 372 LEU A CA 1
ATOM 2705 C C . LEU A 1 372 ? 16.979 -17.867 9.857 1.00 98.00 372 LEU A C 1
ATOM 2707 O O . LEU A 1 372 ? 15.787 -17.882 9.555 1.00 98.00 372 LEU A O 1
ATOM 2711 N N . SER A 1 373 ? 17.664 -18.982 10.097 1.00 94.31 373 SER A N 1
ATOM 2712 C CA . SER A 1 373 ? 17.090 -20.325 9.966 1.00 94.31 373 SER A CA 1
ATOM 2713 C C . SER A 1 373 ? 17.742 -21.344 10.909 1.00 94.31 373 SER A C 1
ATOM 2715 O O . SER A 1 373 ? 18.616 -21.020 11.723 1.00 94.31 373 SER A O 1
ATOM 2717 N N . GLY A 1 374 ? 17.296 -22.599 10.815 1.00 89.44 374 GLY A N 1
ATOM 2718 C CA . GLY A 1 374 ? 17.784 -23.703 11.637 1.00 89.44 374 GLY A CA 1
ATOM 2719 C C . GLY A 1 374 ? 17.248 -23.671 13.075 1.00 89.44 374 GLY A C 1
ATOM 2720 O O . GLY A 1 374 ? 16.399 -22.845 13.422 1.00 89.44 374 GLY A O 1
ATOM 2721 N N . PRO A 1 375 ? 17.712 -24.589 13.942 1.00 87.12 375 PRO A N 1
ATOM 2722 C CA . PRO A 1 375 ? 17.277 -24.640 15.332 1.00 87.12 375 PRO A CA 1
ATOM 2723 C C . PRO A 1 375 ? 17.522 -23.302 16.037 1.00 87.12 375 PRO A C 1
ATOM 2725 O O . PRO A 1 375 ? 18.636 -22.773 16.006 1.00 87.12 375 PRO A O 1
ATOM 2728 N N . ASN A 1 376 ? 16.478 -22.765 16.672 1.00 87.69 376 ASN A N 1
ATOM 2729 C CA . ASN A 1 376 ? 16.503 -21.483 17.383 1.00 87.69 376 ASN A CA 1
ATOM 2730 C C . ASN A 1 376 ? 17.023 -20.295 16.553 1.00 87.69 376 ASN A C 1
ATOM 2732 O O . ASN A 1 376 ? 17.581 -19.372 17.137 1.00 87.69 376 ASN A O 1
ATOM 2736 N N . PHE A 1 377 ? 16.868 -20.320 15.221 1.00 94.88 377 PHE A N 1
ATOM 2737 C CA . PHE A 1 377 ? 17.325 -19.240 14.331 1.00 94.88 377 PHE A CA 1
ATOM 2738 C C . PHE A 1 377 ? 18.837 -18.964 14.413 1.00 94.88 377 PHE A C 1
ATOM 2740 O O . PHE A 1 377 ? 19.300 -17.853 14.174 1.00 94.88 377 PHE A O 1
ATOM 2747 N N . SER A 1 378 ? 19.622 -19.983 14.774 1.00 92.00 378 SER A N 1
ATOM 2748 C CA . SER A 1 378 ? 21.069 -19.858 14.998 1.00 92.00 378 SER A CA 1
ATOM 2749 C C . SER A 1 378 ? 21.898 -19.723 13.717 1.00 92.00 378 SER A C 1
ATOM 2751 O O . SER A 1 378 ? 23.073 -19.369 13.792 1.00 92.00 378 SER A O 1
ATOM 2753 N N . THR A 1 379 ? 21.324 -20.011 12.545 1.00 95.44 379 THR A N 1
ATOM 2754 C CA . THR A 1 379 ? 22.017 -19.883 11.256 1.00 95.44 379 THR A CA 1
ATOM 2755 C C . THR A 1 379 ? 21.668 -18.552 10.610 1.00 95.44 379 THR A C 1
ATOM 2757 O O . THR A 1 379 ? 20.524 -18.359 10.205 1.00 95.44 379 THR A O 1
ATOM 2760 N N . VAL A 1 380 ? 22.659 -17.671 10.474 1.00 97.50 380 VAL A N 1
ATOM 2761 C CA . VAL A 1 380 ? 22.553 -16.391 9.760 1.00 97.50 380 VAL A CA 1
ATOM 2762 C C . VAL A 1 380 ? 23.120 -16.571 8.355 1.00 97.50 380 VAL A C 1
ATOM 2764 O O . VAL A 1 380 ? 24.305 -16.864 8.206 1.00 97.50 380 VAL A O 1
ATOM 2767 N N . THR A 1 381 ? 22.292 -16.411 7.326 1.00 97.69 381 THR A N 1
ATOM 2768 C CA . THR A 1 381 ? 22.737 -16.437 5.923 1.00 97.69 381 THR A CA 1
ATOM 2769 C C . THR A 1 381 ? 22.542 -15.053 5.311 1.00 97.69 381 THR A C 1
ATOM 2771 O O . THR A 1 381 ? 21.392 -14.637 5.177 1.00 97.69 381 THR A O 1
ATOM 2774 N N . PRO A 1 382 ? 23.611 -14.328 4.937 1.00 97.81 382 PRO A N 1
ATOM 2775 C CA . PRO A 1 382 ? 23.477 -13.086 4.181 1.00 97.81 382 PRO A CA 1
ATOM 2776 C C . PRO A 1 382 ? 22.758 -13.363 2.858 1.00 97.81 382 PRO A C 1
ATOM 2778 O O . PRO A 1 382 ? 23.215 -14.195 2.075 1.00 97.81 382 PRO A O 1
ATOM 2781 N N . LEU A 1 383 ? 21.627 -12.699 2.632 1.00 98.31 383 LEU A N 1
ATOM 2782 C CA . LEU A 1 383 ? 20.869 -12.796 1.385 1.00 98.31 383 LEU A CA 1
ATOM 2783 C C . LEU A 1 383 ? 21.226 -11.643 0.454 1.00 98.31 383 LEU A C 1
ATOM 2785 O O . LEU A 1 383 ? 21.477 -11.868 -0.725 1.00 98.31 383 LEU A O 1
ATOM 2789 N N . ILE A 1 384 ? 21.255 -10.425 0.998 1.00 98.75 384 ILE A N 1
ATOM 2790 C CA . ILE A 1 384 ? 21.593 -9.204 0.269 1.00 98.75 384 ILE A CA 1
ATOM 2791 C C . ILE A 1 384 ? 22.635 -8.441 1.066 1.00 98.75 384 ILE A C 1
ATOM 2793 O O . ILE A 1 384 ? 22.403 -8.129 2.229 1.00 98.75 384 ILE A O 1
ATOM 2797 N N . THR A 1 385 ? 23.768 -8.131 0.447 1.00 98.44 385 THR A N 1
ATOM 2798 C CA . THR A 1 385 ? 24.886 -7.415 1.080 1.00 98.44 385 THR A CA 1
ATOM 2799 C C . THR A 1 385 ? 25.291 -6.219 0.237 1.00 98.44 385 THR A C 1
ATOM 2801 O O . THR A 1 385 ? 25.194 -6.292 -0.986 1.00 98.44 385 THR A O 1
ATOM 2804 N N . GLY A 1 386 ? 25.834 -5.176 0.867 1.00 97.69 386 GLY A N 1
ATOM 2805 C CA . GLY A 1 386 ? 26.272 -3.970 0.161 1.00 97.69 386 GLY A CA 1
ATOM 2806 C C . GLY A 1 386 ? 25.147 -2.952 -0.037 1.00 97.69 386 GLY A C 1
ATOM 2807 O O . GLY A 1 386 ? 25.179 -2.177 -0.991 1.00 97.69 386 GLY A O 1
ATOM 2808 N N . LEU A 1 387 ? 24.141 -2.953 0.842 1.00 98.44 387 LEU A N 1
ATOM 2809 C CA . LEU A 1 387 ? 23.109 -1.919 0.848 1.00 98.44 387 LEU A CA 1
ATOM 2810 C C . LEU A 1 387 ? 23.618 -0.669 1.577 1.00 98.44 387 LEU A C 1
ATOM 2812 O O . LEU A 1 387 ? 24.452 -0.787 2.487 1.00 98.44 387 LEU A O 1
ATOM 2816 N N . PRO A 1 388 ? 23.153 0.525 1.179 1.00 97.44 388 PRO A N 1
ATOM 2817 C CA . PRO A 1 388 ? 23.602 1.750 1.805 1.00 97.44 388 PRO A CA 1
ATOM 2818 C C . PRO A 1 388 ? 23.026 1.924 3.211 1.00 97.44 388 PRO A C 1
ATOM 2820 O O . PRO A 1 388 ? 21.989 1.362 3.562 1.00 97.44 388 PRO A O 1
ATOM 2823 N N . SER A 1 389 ? 23.749 2.684 4.024 1.00 95.50 389 SER A N 1
ATOM 2824 C CA . SER A 1 389 ? 23.331 3.117 5.355 1.00 95.50 389 SER A CA 1
ATOM 2825 C C . SER A 1 389 ? 23.980 4.466 5.636 1.00 95.50 389 SER A C 1
ATOM 2827 O O . SER A 1 389 ? 25.187 4.624 5.403 1.00 95.50 389 SER A O 1
ATOM 2829 N N . SER A 1 390 ? 23.209 5.418 6.157 1.00 94.50 390 SER A N 1
ATOM 2830 C CA . SER A 1 390 ? 23.756 6.725 6.516 1.00 94.50 390 SER A CA 1
ATOM 2831 C C . SER A 1 390 ? 24.595 6.625 7.788 1.00 94.50 390 SER A C 1
ATOM 2833 O O . SER A 1 390 ? 24.581 5.613 8.497 1.00 94.50 390 SER A O 1
ATOM 2835 N N . ASN A 1 391 ? 25.323 7.696 8.120 1.00 94.19 391 ASN A N 1
ATOM 2836 C CA . ASN A 1 391 ? 25.981 7.778 9.423 1.00 94.19 391 ASN A CA 1
ATOM 2837 C C . ASN A 1 391 ? 25.048 8.254 10.543 1.00 94.19 391 ASN A C 1
ATOM 2839 O O . ASN A 1 391 ? 25.525 8.835 11.512 1.00 94.19 391 ASN A O 1
ATOM 2843 N N . HIS A 1 392 ? 23.743 8.061 10.409 1.00 93.88 392 HIS A N 1
ATOM 2844 C CA . HIS A 1 392 ? 22.745 8.536 11.358 1.00 93.88 392 HIS A CA 1
ATOM 2845 C C . HIS A 1 392 ? 21.718 7.419 11.595 1.00 93.88 392 HIS A C 1
ATOM 2847 O O . HIS A 1 392 ? 22.115 6.267 11.772 1.00 93.88 392 HIS A O 1
ATOM 2853 N N . ASP A 1 393 ? 20.432 7.745 11.613 1.00 90.62 393 ASP A N 1
ATOM 2854 C CA . ASP A 1 393 ? 19.287 6.855 11.821 1.00 90.62 393 ASP A CA 1
ATOM 2855 C C . ASP A 1 393 ? 18.673 6.295 10.524 1.00 90.62 393 ASP A C 1
ATOM 2857 O O . ASP A 1 393 ? 17.741 5.498 10.599 1.00 90.62 393 ASP A O 1
ATOM 2861 N N . HIS A 1 394 ? 19.211 6.625 9.344 1.00 95.06 394 HIS A N 1
ATOM 2862 C CA . HIS A 1 394 ? 18.746 6.051 8.075 1.00 95.06 394 HIS A CA 1
ATOM 2863 C C . HIS A 1 394 ? 19.485 4.742 7.748 1.00 95.06 394 HIS A C 1
ATOM 2865 O O . HIS A 1 394 ? 20.721 4.687 7.715 1.00 95.06 394 HIS A O 1
ATOM 2871 N N . GLY A 1 395 ? 18.730 3.684 7.448 1.00 95.88 395 GLY A N 1
ATOM 2872 C CA . GLY A 1 395 ? 19.276 2.361 7.151 1.00 95.88 395 GLY A CA 1
ATOM 2873 C C . GLY A 1 395 ? 18.400 1.534 6.214 1.00 95.88 395 GLY A C 1
ATOM 2874 O O . GLY A 1 395 ? 17.618 2.063 5.428 1.00 95.88 395 GLY A O 1
ATOM 2875 N N . VAL A 1 396 ? 18.561 0.212 6.276 1.00 98.12 396 VAL A N 1
ATOM 2876 C CA . VAL A 1 396 ? 17.730 -0.739 5.529 1.00 98.12 396 VAL A CA 1
ATOM 2877 C C . VAL A 1 396 ? 16.512 -1.062 6.387 1.00 98.12 396 VAL A C 1
ATOM 2879 O O . VAL A 1 396 ? 16.618 -1.868 7.308 1.00 98.12 396 VAL A O 1
ATOM 2882 N N . ASN A 1 397 ? 15.387 -0.417 6.100 1.00 97.19 397 ASN A N 1
ATOM 2883 C CA . ASN A 1 397 ? 14.188 -0.384 6.934 1.00 97.19 397 ASN A CA 1
ATOM 2884 C C . ASN A 1 397 ? 13.226 -1.543 6.595 1.00 97.19 397 ASN A C 1
ATOM 2886 O O . ASN A 1 397 ? 13.662 -2.695 6.478 1.00 97.19 397 ASN A O 1
ATOM 2890 N N . GLY A 1 398 ? 11.924 -1.253 6.472 1.00 96.88 398 GLY A N 1
ATOM 2891 C CA . GLY A 1 398 ? 10.849 -2.214 6.236 1.00 96.88 398 GLY A CA 1
ATOM 2892 C C . GLY A 1 398 ? 11.079 -3.164 5.054 1.00 96.88 398 GLY A C 1
ATOM 2893 O O . GLY A 1 398 ? 11.688 -2.824 4.036 1.00 96.88 398 GLY A O 1
ATOM 2894 N N . LEU A 1 399 ? 10.569 -4.388 5.212 1.00 98.44 399 LEU A N 1
ATOM 2895 C CA . LEU A 1 399 ? 10.671 -5.484 4.252 1.00 98.44 399 LEU A CA 1
ATOM 2896 C C . LEU A 1 399 ? 9.273 -5.971 3.875 1.00 98.44 399 LEU A C 1
ATOM 2898 O O . LEU A 1 399 ? 8.501 -6.349 4.753 1.00 98.44 399 LEU A O 1
ATOM 2902 N N . GLN A 1 400 ? 8.984 -6.064 2.579 1.00 97.44 400 GLN A N 1
ATOM 2903 C CA . GLN A 1 400 ? 7.676 -6.497 2.092 1.00 97.44 400 GLN A CA 1
ATOM 2904 C C . GLN A 1 400 ? 7.818 -7.446 0.907 1.00 97.44 400 GLN A C 1
ATOM 2906 O O . GLN A 1 400 ? 8.389 -7.101 -0.122 1.00 97.44 400 GLN A O 1
ATOM 2911 N N . PHE A 1 401 ? 7.263 -8.651 1.026 1.00 96.44 401 PHE A N 1
ATOM 2912 C CA . PHE A 1 401 ? 7.166 -9.565 -0.112 1.00 96.44 401 PHE A CA 1
ATOM 2913 C C . PHE A 1 401 ? 5.974 -9.205 -1.000 1.00 96.44 401 PHE A C 1
ATOM 2915 O O . PHE A 1 401 ? 4.899 -8.855 -0.496 1.00 96.44 401 PHE A O 1
ATOM 2922 N N . ASP A 1 402 ? 6.126 -9.344 -2.312 1.00 91.31 402 ASP A N 1
ATOM 2923 C CA . ASP A 1 402 ? 4.997 -9.293 -3.235 1.00 91.31 402 ASP A CA 1
ATOM 2924 C C . ASP A 1 402 ? 4.231 -10.633 -3.282 1.00 91.31 402 ASP A C 1
ATOM 2926 O O . ASP A 1 402 ? 4.474 -11.552 -2.492 1.00 91.31 402 ASP A O 1
ATOM 2930 N N . ASN A 1 403 ? 3.245 -10.746 -4.175 1.00 88.31 403 ASN A N 1
ATOM 2931 C CA . ASN A 1 403 ? 2.474 -11.985 -4.343 1.00 88.31 403 ASN A CA 1
ATOM 2932 C C . ASN A 1 403 ? 3.234 -13.073 -5.129 1.00 88.31 403 ASN A C 1
ATOM 2934 O O . ASN A 1 403 ? 2.740 -14.193 -5.259 1.00 88.31 403 ASN A O 1
ATOM 2938 N N . PHE A 1 404 ? 4.433 -12.771 -5.623 1.00 82.06 404 PHE A N 1
ATOM 2939 C CA . PHE A 1 404 ? 5.280 -13.642 -6.445 1.00 82.06 404 PHE A CA 1
ATOM 2940 C C . PHE A 1 404 ? 6.536 -14.097 -5.685 1.00 82.06 404 PHE A C 1
ATOM 2942 O O . PHE A 1 404 ? 7.272 -14.965 -6.140 1.00 82.06 404 PHE A O 1
ATOM 2949 N N . GLY A 1 405 ? 6.730 -13.577 -4.471 1.00 87.12 405 GLY A N 1
ATOM 2950 C CA . GLY A 1 405 ? 7.816 -13.960 -3.582 1.00 87.12 405 GLY A CA 1
ATOM 2951 C C . GLY A 1 405 ? 9.075 -13.121 -3.764 1.00 87.12 405 GLY A C 1
ATOM 2952 O O . GLY A 1 405 ? 10.075 -13.450 -3.130 1.00 87.12 405 GLY A O 1
ATOM 2953 N N . ASP A 1 406 ? 9.033 -12.046 -4.557 1.00 91.38 406 ASP A N 1
ATOM 2954 C CA . ASP A 1 406 ? 10.110 -11.059 -4.620 1.00 91.38 406 ASP A CA 1
ATOM 2955 C C . ASP A 1 406 ? 10.026 -10.082 -3.446 1.00 91.38 406 ASP A C 1
ATOM 2957 O O . ASP A 1 406 ? 8.955 -9.831 -2.886 1.00 91.38 406 ASP A O 1
ATOM 2961 N N . LEU A 1 407 ? 11.180 -9.545 -3.050 1.00 97.38 407 LEU A N 1
ATOM 2962 C CA . LEU A 1 407 ? 11.326 -8.743 -1.842 1.00 97.38 407 LEU A CA 1
ATOM 2963 C C . LEU A 1 407 ? 11.492 -7.262 -2.188 1.00 97.38 407 LEU A C 1
ATOM 2965 O O . LEU A 1 407 ? 12.391 -6.895 -2.940 1.00 97.38 407 LEU A O 1
ATOM 2969 N N . TYR A 1 408 ? 10.667 -6.420 -1.581 1.00 97.88 408 TYR A N 1
ATOM 2970 C CA . TYR A 1 408 ? 10.775 -4.967 -1.600 1.00 97.88 408 TYR A CA 1
ATOM 2971 C C . TYR A 1 408 ? 11.395 -4.497 -0.286 1.00 97.88 408 TYR A C 1
ATOM 2973 O O . TYR A 1 408 ? 11.087 -5.030 0.784 1.00 97.88 408 TYR A O 1
ATOM 2981 N N . ILE A 1 409 ? 12.313 -3.540 -0.388 1.00 98.50 409 ILE A N 1
ATOM 2982 C CA . ILE A 1 409 ? 13.188 -3.119 0.706 1.00 98.50 409 ILE A CA 1
ATOM 2983 C C . ILE A 1 409 ? 13.163 -1.600 0.757 1.00 98.50 409 ILE A C 1
ATOM 2985 O O . ILE A 1 409 ? 13.626 -0.962 -0.187 1.00 98.50 409 ILE A O 1
ATOM 2989 N N . ALA A 1 410 ? 12.646 -1.033 1.841 1.00 98.25 410 ALA A N 1
ATOM 2990 C CA . ALA A 1 410 ? 12.740 0.398 2.086 1.00 98.25 410 ALA A CA 1
ATOM 2991 C C . ALA A 1 410 ? 14.168 0.740 2.546 1.00 98.25 410 ALA A C 1
ATOM 2993 O O . ALA A 1 410 ? 14.709 0.095 3.448 1.00 98.25 410 ALA A O 1
ATOM 2994 N N . ILE A 1 411 ? 14.821 1.692 1.881 1.00 98.25 411 ILE A N 1
ATOM 2995 C CA . ILE A 1 411 ? 16.221 2.048 2.119 1.00 98.25 411 ILE A CA 1
ATOM 2996 C C . ILE A 1 411 ? 16.325 3.559 2.294 1.00 98.25 411 ILE A C 1
ATOM 2998 O O . ILE A 1 411 ? 16.076 4.334 1.366 1.00 98.25 411 ILE A O 1
ATOM 3002 N N . GLY A 1 412 ? 16.740 3.967 3.488 1.00 97.06 412 GLY A N 1
ATOM 3003 C CA . GLY A 1 412 ? 16.971 5.361 3.815 1.00 97.06 412 GLY A CA 1
ATOM 3004 C C . GLY A 1 412 ? 18.098 5.992 2.996 1.00 97.06 412 GLY A C 1
ATOM 3005 O O . GLY A 1 412 ? 19.056 5.336 2.578 1.00 97.06 412 GLY A O 1
ATOM 3006 N N . GLY A 1 413 ? 17.954 7.283 2.733 1.00 95.88 413 GLY A N 1
ATOM 3007 C CA . GLY A 1 413 ? 18.921 8.113 2.032 1.00 95.88 413 GLY A CA 1
ATOM 3008 C C . GLY A 1 413 ? 20.110 8.484 2.908 1.00 95.88 413 GLY A C 1
ATOM 3009 O O . GLY A 1 413 ? 20.044 8.493 4.137 1.00 95.88 413 GLY A O 1
ATOM 3010 N N . ASN A 1 414 ? 21.216 8.828 2.263 1.00 96.38 414 ASN A N 1
ATOM 3011 C CA . ASN A 1 414 ? 22.415 9.337 2.928 1.00 96.38 414 ASN A CA 1
ATOM 3012 C C . ASN A 1 414 ? 22.407 10.867 3.073 1.00 96.38 414 ASN A C 1
ATOM 3014 O O . ASN A 1 414 ? 23.304 11.442 3.691 1.00 96.38 414 ASN A O 1
ATOM 3018 N N . THR A 1 415 ? 21.411 11.535 2.493 1.00 96.19 415 THR A N 1
ATOM 3019 C CA . THR A 1 415 ? 21.292 12.991 2.468 1.00 96.19 415 THR A CA 1
ATOM 3020 C C . THR A 1 415 ? 19.921 13.448 2.948 1.00 96.19 415 THR A C 1
ATOM 3022 O O . THR A 1 415 ? 18.971 12.673 2.997 1.00 96.19 415 THR A O 1
ATOM 3025 N N . ASN A 1 416 ? 19.816 14.730 3.300 1.00 95.19 416 ASN A N 1
ATOM 3026 C CA . ASN A 1 416 ? 18.563 15.299 3.785 1.00 95.19 416 ASN A CA 1
ATOM 3027 C C . ASN A 1 416 ? 17.607 15.657 2.642 1.00 95.19 416 ASN A C 1
ATOM 3029 O O . ASN A 1 416 ? 16.410 15.476 2.767 1.00 95.19 416 ASN A O 1
ATOM 3033 N N . ALA A 1 417 ? 18.150 16.178 1.540 1.00 96.19 417 ALA A N 1
ATOM 3034 C CA . ALA A 1 417 ? 17.391 16.603 0.362 1.00 96.19 417 ALA A CA 1
ATOM 3035 C C . ALA A 1 417 ? 18.255 16.554 -0.916 1.00 96.19 417 ALA A C 1
ATOM 3037 O O . ALA A 1 417 ? 18.255 17.468 -1.746 1.00 96.19 417 ALA A O 1
ATOM 3038 N N . GLY A 1 418 ? 19.071 15.505 -1.048 1.00 95.44 418 GLY A N 1
ATOM 3039 C CA . GLY A 1 418 ? 19.953 15.252 -2.191 1.00 95.44 418 GLY A CA 1
ATOM 3040 C C . GLY A 1 418 ? 21.309 15.951 -2.159 1.00 95.44 418 GLY A C 1
ATOM 3041 O O . GLY A 1 418 ? 22.079 15.815 -3.109 1.00 95.44 418 GLY A O 1
ATOM 3042 N N . VAL A 1 419 ? 21.621 16.697 -1.095 1.00 96.88 419 VAL A N 1
ATOM 3043 C CA . VAL A 1 419 ? 22.951 17.273 -0.853 1.00 96.88 419 VAL A CA 1
ATOM 3044 C C . VAL A 1 419 ? 23.531 16.667 0.412 1.00 96.88 419 VAL A C 1
ATOM 3046 O O . VAL A 1 419 ? 22.931 16.748 1.485 1.00 96.88 419 VAL A O 1
ATOM 3049 N N . HIS A 1 420 ? 24.704 16.055 0.287 1.00 93.94 420 HIS A N 1
ATOM 3050 C CA . HIS A 1 420 ? 25.396 15.469 1.425 1.00 93.94 420 HIS A CA 1
ATOM 3051 C C . HIS A 1 420 ? 25.853 16.551 2.411 1.00 93.94 420 HIS A C 1
ATOM 3053 O O . HIS A 1 420 ? 26.272 17.647 2.035 1.00 93.94 420 HIS A O 1
ATOM 3059 N N . ALA A 1 421 ? 25.731 16.235 3.695 1.00 94.00 421 ALA A N 1
ATOM 3060 C CA . ALA A 1 421 ? 26.133 17.101 4.788 1.00 94.00 421 ALA A CA 1
ATOM 3061 C C . ALA A 1 421 ? 26.591 16.254 5.974 1.00 94.00 421 ALA A C 1
ATOM 3063 O O . ALA A 1 421 ? 26.154 15.116 6.164 1.00 94.00 421 ALA A O 1
ATOM 3064 N N . CYS A 1 422 ? 27.437 16.834 6.821 1.00 92.88 422 CYS A N 1
ATOM 3065 C CA . CYS A 1 422 ? 27.991 16.149 7.987 1.00 92.88 422 CYS A CA 1
ATOM 3066 C C . CYS A 1 422 ? 26.949 15.579 8.954 1.00 92.88 422 CYS A C 1
ATOM 3068 O O . CYS A 1 422 ? 27.254 14.591 9.611 1.00 92.88 422 CYS A O 1
ATOM 3070 N N . ALA A 1 423 ? 25.752 16.169 9.030 1.00 91.31 423 ALA A N 1
ATOM 3071 C CA . ALA A 1 423 ? 24.674 15.696 9.899 1.00 91.31 423 ALA A CA 1
ATOM 3072 C C . ALA A 1 423 ? 24.205 14.264 9.565 1.00 91.31 423 ALA A C 1
ATOM 3074 O O . ALA A 1 423 ? 23.666 13.585 10.429 1.00 91.31 423 ALA A O 1
ATOM 3075 N N . LEU A 1 424 ? 24.451 13.797 8.334 1.00 92.81 424 LEU A N 1
ATOM 3076 C CA . LEU A 1 424 ? 24.118 12.445 7.864 1.00 92.81 424 LEU A CA 1
ATOM 3077 C C . LEU A 1 424 ? 25.354 11.642 7.424 1.00 92.81 424 LEU A C 1
ATOM 3079 O O . LEU A 1 424 ? 25.245 10.588 6.799 1.00 92.81 424 LEU A O 1
ATOM 3083 N N . GLY A 1 425 ? 26.554 12.112 7.774 1.00 93.44 425 GLY A N 1
ATOM 3084 C CA . GLY A 1 425 ? 27.805 11.423 7.456 1.00 93.44 425 GLY A CA 1
ATOM 3085 C C . GLY A 1 425 ? 28.662 12.061 6.376 1.00 93.44 425 GLY A C 1
ATOM 3086 O O . GLY A 1 425 ? 29.785 11.602 6.191 1.00 93.44 425 GLY A O 1
ATOM 3087 N N . ASP A 1 426 ? 28.186 13.119 5.714 1.00 94.50 426 ASP A N 1
ATOM 3088 C CA . ASP A 1 426 ? 28.808 13.691 4.508 1.00 94.50 426 ASP A CA 1
ATOM 3089 C C . ASP A 1 426 ? 28.973 12.648 3.387 1.00 94.50 426 ASP A C 1
ATOM 3091 O O . ASP A 1 426 ? 29.975 12.600 2.678 1.00 94.50 426 ASP A O 1
ATOM 3095 N N . ILE A 1 427 ? 27.977 11.765 3.270 1.00 95.50 427 ILE A N 1
ATOM 3096 C CA . ILE A 1 427 ? 27.938 10.677 2.299 1.00 95.50 427 ILE A CA 1
ATOM 3097 C C . ILE A 1 427 ? 26.910 11.039 1.220 1.00 95.50 427 ILE A C 1
ATOM 3099 O O . ILE A 1 427 ? 25.773 11.367 1.559 1.00 95.50 427 ILE A O 1
ATOM 3103 N N . PRO A 1 428 ? 27.264 10.984 -0.071 1.00 96.31 428 PRO A N 1
ATOM 3104 C CA . PRO A 1 428 ? 26.289 11.170 -1.132 1.00 96.31 428 PRO A CA 1
ATOM 3105 C C . PRO A 1 428 ? 25.326 9.990 -1.294 1.00 96.31 428 PRO A C 1
ATOM 3107 O O . PRO A 1 428 ? 25.577 8.865 -0.852 1.00 96.31 428 PRO A O 1
ATOM 3110 N N . GLU A 1 429 ? 24.236 10.229 -2.020 1.00 97.19 429 GLU A N 1
ATOM 3111 C CA . GLU A 1 429 ? 23.346 9.146 -2.427 1.00 97.19 429 GLU A CA 1
ATOM 3112 C C . GLU A 1 429 ? 24.043 8.190 -3.402 1.00 97.19 429 GLU A C 1
ATOM 3114 O O . GLU A 1 429 ? 24.734 8.605 -4.332 1.00 97.19 429 GLU A O 1
ATOM 3119 N N . SER A 1 430 ? 23.826 6.894 -3.192 1.00 97.06 430 SER A N 1
ATOM 3120 C CA . SER A 1 430 ? 24.191 5.817 -4.119 1.00 97.06 430 SER A CA 1
ATOM 3121 C C . SER A 1 430 ? 22.943 5.346 -4.887 1.00 97.06 430 SER A C 1
ATOM 3123 O O . SER A 1 430 ? 21.832 5.745 -4.526 1.00 97.06 430 SER A O 1
ATOM 3125 N N . PRO A 1 431 ? 23.057 4.487 -5.922 1.00 95.88 431 PRO A N 1
ATOM 3126 C CA . PRO A 1 431 ? 21.899 4.059 -6.714 1.00 95.88 431 PRO A CA 1
ATOM 3127 C C . PRO A 1 431 ? 20.735 3.438 -5.923 1.00 95.88 431 PRO A C 1
ATOM 3129 O O . PRO A 1 431 ? 19.606 3.487 -6.399 1.00 95.88 431 PRO A O 1
ATOM 3132 N N . LEU A 1 432 ? 20.998 2.836 -4.754 1.00 97.44 432 LEU A N 1
ATOM 3133 C CA . LEU A 1 432 ? 19.982 2.207 -3.897 1.00 97.44 432 LEU A CA 1
ATOM 3134 C C . LEU A 1 432 ? 19.594 3.053 -2.675 1.00 97.44 432 LEU A C 1
ATOM 3136 O O . LEU A 1 432 ? 18.730 2.630 -1.917 1.00 97.44 432 LEU A O 1
ATOM 3140 N N . ALA A 1 433 ? 20.246 4.195 -2.450 1.00 97.06 433 ALA A N 1
ATOM 3141 C CA . ALA A 1 433 ? 19.966 5.043 -1.296 1.00 97.06 433 ALA A CA 1
ATOM 3142 C C . ALA A 1 433 ? 18.786 5.980 -1.589 1.00 97.06 433 ALA A C 1
ATOM 3144 O O . ALA A 1 433 ? 18.660 6.497 -2.705 1.00 97.06 433 ALA A O 1
ATOM 3145 N N . GLY A 1 434 ? 17.933 6.188 -0.587 1.00 95.44 434 GLY A N 1
ATOM 3146 C CA . GLY A 1 434 ? 16.789 7.087 -0.693 1.00 95.44 434 GLY A CA 1
ATOM 3147 C C . GLY A 1 434 ? 15.691 6.556 -1.621 1.00 95.44 434 GLY A C 1
ATOM 3148 O O . GLY A 1 434 ? 15.371 7.150 -2.661 1.00 95.44 434 GLY A O 1
ATOM 3149 N N . GLY A 1 435 ? 15.140 5.390 -1.280 1.00 95.56 435 GLY A N 1
ATOM 3150 C CA . GLY A 1 435 ? 14.091 4.759 -2.073 1.00 95.56 435 GLY A CA 1
ATOM 3151 C C . GLY A 1 435 ? 13.733 3.346 -1.642 1.00 95.56 435 GLY A C 1
ATOM 3152 O O . GLY A 1 435 ? 14.206 2.829 -0.634 1.00 95.56 435 GLY A O 1
ATOM 3153 N N . ILE A 1 436 ? 12.904 2.698 -2.455 1.00 97.44 436 ILE A N 1
ATOM 3154 C CA . ILE A 1 436 ? 12.545 1.291 -2.308 1.00 97.44 436 ILE A CA 1
ATOM 3155 C C . ILE A 1 436 ? 13.223 0.488 -3.414 1.00 97.44 436 ILE A C 1
ATOM 3157 O O . ILE A 1 436 ? 13.035 0.741 -4.610 1.00 97.44 436 ILE A O 1
ATOM 3161 N N . ALA A 1 437 ? 14.011 -0.504 -3.012 1.00 97.06 437 ALA A N 1
ATOM 3162 C CA . ALA A 1 437 ? 14.641 -1.456 -3.915 1.00 97.06 437 ALA A CA 1
ATOM 3163 C C . ALA A 1 437 ? 13.769 -2.705 -4.094 1.00 97.06 437 ALA A C 1
ATOM 3165 O O . ALA A 1 437 ? 13.108 -3.144 -3.152 1.00 97.06 437 ALA A O 1
ATOM 3166 N N . LYS A 1 438 ? 13.822 -3.317 -5.283 1.00 95.31 438 LYS A N 1
ATOM 3167 C CA . LYS A 1 438 ? 13.271 -4.655 -5.543 1.00 95.31 438 LYS A CA 1
ATOM 3168 C C . LYS A 1 438 ? 14.416 -5.654 -5.666 1.00 95.31 438 LYS A C 1
ATOM 3170 O O . LYS A 1 438 ? 15.356 -5.441 -6.432 1.00 95.31 438 LYS A O 1
ATOM 3175 N N . ALA A 1 439 ? 14.320 -6.749 -4.927 1.00 96.44 439 ALA A N 1
ATOM 3176 C CA . ALA A 1 439 ? 15.210 -7.893 -4.999 1.00 96.44 439 ALA A CA 1
ATOM 3177 C C . ALA A 1 439 ? 14.452 -9.094 -5.570 1.00 96.44 439 ALA A C 1
ATOM 3179 O O . ALA A 1 439 ? 13.482 -9.571 -4.975 1.00 96.44 439 ALA A O 1
ATOM 3180 N N . PHE A 1 440 ? 14.921 -9.602 -6.710 1.00 88.50 440 PHE A N 1
ATOM 3181 C CA . PHE A 1 440 ? 14.282 -10.703 -7.438 1.00 88.50 440 PHE A CA 1
ATOM 3182 C C . PHE A 1 440 ? 14.592 -12.077 -6.820 1.00 88.50 440 PHE A C 1
ATOM 3184 O O . PHE A 1 440 ? 15.147 -12.961 -7.476 1.00 88.50 440 PHE A O 1
ATOM 3191 N N . VAL A 1 441 ? 14.308 -12.242 -5.526 1.00 92.31 441 VAL A N 1
ATOM 3192 C CA . VAL A 1 441 ? 14.687 -13.426 -4.735 1.00 92.31 441 VAL A CA 1
ATOM 3193 C C . VAL A 1 441 ? 13.956 -14.702 -5.162 1.00 92.31 441 VAL A C 1
ATOM 3195 O O . VAL A 1 441 ? 14.389 -15.794 -4.794 1.00 92.31 441 VAL A O 1
ATOM 3198 N N . SER A 1 442 ? 12.890 -14.590 -5.961 1.00 84.38 442 SER A N 1
ATOM 3199 C CA . SER A 1 442 ? 12.236 -15.728 -6.621 1.00 84.38 442 SER A CA 1
ATOM 3200 C C . SER A 1 442 ? 13.128 -16.399 -7.680 1.00 84.38 442 SER A C 1
ATOM 3202 O O . SER A 1 442 ? 12.947 -17.581 -7.986 1.00 84.38 442 SER A O 1
ATOM 3204 N N . LYS A 1 443 ? 14.143 -15.699 -8.213 1.00 80.38 443 LYS A N 1
ATOM 3205 C CA . LYS A 1 443 ? 15.077 -16.262 -9.199 1.00 80.38 443 LYS A CA 1
ATOM 3206 C C . LYS A 1 443 ? 15.904 -17.398 -8.578 1.00 80.38 443 LYS A C 1
ATOM 3208 O O . LYS A 1 443 ? 16.642 -17.164 -7.620 1.00 80.38 443 LYS A O 1
ATOM 3213 N N . PRO A 1 444 ? 15.934 -18.607 -9.176 1.00 78.56 444 PRO A N 1
ATOM 3214 C CA . PRO A 1 444 ? 16.762 -19.709 -8.673 1.00 78.56 444 PRO A CA 1
ATOM 3215 C C . PRO A 1 444 ? 18.267 -19.400 -8.610 1.00 78.56 444 PRO A C 1
ATOM 3217 O O . PRO A 1 444 ? 18.994 -20.011 -7.831 1.00 78.56 444 PRO A O 1
ATOM 3220 N N . SER A 1 445 ? 18.739 -18.469 -9.443 1.00 85.50 445 SER A N 1
ATOM 3221 C CA . SER A 1 445 ? 20.127 -18.003 -9.507 1.00 85.50 445 SER A CA 1
ATOM 3222 C C . SER A 1 445 ? 20.320 -16.609 -8.901 1.00 85.50 445 SER A C 1
ATOM 3224 O O . SER A 1 445 ? 21.228 -15.903 -9.333 1.00 85.50 445 SER A O 1
ATOM 3226 N N . PHE A 1 446 ? 19.452 -16.200 -7.968 1.00 93.06 446 PHE A N 1
ATOM 3227 C CA . PHE A 1 446 ? 19.463 -14.865 -7.370 1.00 93.06 446 PHE A CA 1
ATOM 3228 C C . PHE A 1 446 ? 20.855 -14.456 -6.867 1.00 93.06 446 PHE A C 1
ATOM 3230 O O . PHE A 1 446 ? 21.465 -15.145 -6.044 1.00 93.06 446 PHE A O 1
ATOM 3237 N N . ASN A 1 447 ? 21.330 -13.303 -7.335 1.00 95.75 447 ASN A N 1
ATOM 3238 C CA . ASN A 1 447 ? 22.561 -12.669 -6.884 1.00 95.75 447 ASN A CA 1
ATOM 3239 C C . ASN A 1 447 ? 22.271 -11.405 -6.057 1.00 95.75 447 ASN A C 1
ATOM 3241 O O . ASN A 1 447 ? 22.121 -10.307 -6.599 1.00 95.75 447 ASN A O 1
ATOM 3245 N N . GLY A 1 448 ? 22.252 -11.555 -4.731 1.00 97.25 448 GLY A N 1
ATOM 3246 C CA . GLY A 1 448 ? 22.080 -10.451 -3.781 1.00 97.25 448 GLY A CA 1
ATOM 3247 C C . GLY A 1 448 ? 23.374 -9.750 -3.349 1.00 97.25 448 GLY A C 1
ATOM 3248 O O . GLY A 1 448 ? 23.338 -8.877 -2.482 1.00 97.25 448 GLY A O 1
ATOM 3249 N N . THR A 1 449 ? 24.538 -10.104 -3.903 1.00 97.88 449 THR A N 1
ATOM 3250 C CA . THR A 1 449 ? 25.788 -9.394 -3.596 1.00 97.88 449 THR A CA 1
ATOM 3251 C C . THR A 1 449 ? 25.874 -8.118 -4.428 1.00 97.88 449 THR A C 1
ATOM 3253 O O . THR A 1 449 ? 26.354 -8.133 -5.563 1.00 97.88 449 THR A O 1
ATOM 3256 N N . VAL A 1 450 ? 25.424 -6.999 -3.857 1.00 98.00 450 VAL A N 1
ATOM 3257 C CA . VAL A 1 450 ? 25.479 -5.698 -4.524 1.00 98.00 450 VAL A CA 1
ATOM 3258 C C . VAL A 1 450 ? 26.934 -5.254 -4.629 1.00 98.00 450 VAL A C 1
ATOM 3260 O O . VAL A 1 450 ? 27.636 -5.089 -3.633 1.00 98.00 450 VAL A O 1
ATOM 3263 N N . THR A 1 451 ? 27.394 -5.097 -5.866 1.00 95.75 451 THR A N 1
ATOM 3264 C CA . THR A 1 451 ? 28.716 -4.559 -6.189 1.00 95.75 451 THR A CA 1
ATOM 3265 C C . THR A 1 451 ? 28.521 -3.284 -6.983 1.00 95.75 451 THR A C 1
ATOM 3267 O O . THR A 1 451 ? 27.729 -3.267 -7.925 1.00 95.75 451 THR A O 1
ATOM 3270 N N . TYR A 1 452 ? 29.261 -2.244 -6.627 1.00 97.56 452 TYR A N 1
ATOM 3271 C CA . TYR A 1 452 ? 29.222 -0.965 -7.321 1.00 97.56 452 TYR A CA 1
ATOM 3272 C C . TYR A 1 452 ? 30.452 -0.814 -8.209 1.00 97.56 452 TYR A C 1
ATOM 3274 O O . TYR A 1 452 ? 31.553 -1.200 -7.812 1.00 97.56 452 TYR A O 1
ATOM 3282 N N . LEU A 1 453 ? 30.274 -0.266 -9.407 1.00 95.50 453 LEU A N 1
ATOM 3283 C CA . LEU A 1 453 ? 31.341 0.043 -10.353 1.00 95.50 453 LEU A CA 1
ATOM 3284 C C . LEU A 1 453 ? 31.447 1.555 -10.501 1.00 95.50 453 LEU A C 1
ATOM 3286 O O . LEU A 1 453 ? 30.442 2.218 -10.726 1.00 95.50 453 LEU A O 1
ATOM 3290 N N . GLU A 1 454 ? 32.650 2.110 -10.415 1.00 96.62 454 GLU A N 1
ATOM 3291 C CA . GLU A 1 454 ? 32.873 3.516 -10.744 1.00 96.62 454 GLU A CA 1
ATOM 3292 C C . GLU A 1 454 ? 32.510 3.763 -12.213 1.00 96.62 454 GLU A C 1
ATOM 3294 O O . GLU A 1 454 ? 33.083 3.146 -13.111 1.00 96.62 454 GLU A O 1
ATOM 3299 N N . THR A 1 455 ? 31.591 4.693 -12.471 1.00 88.69 455 THR A N 1
ATOM 3300 C CA . THR A 1 455 ? 31.025 4.921 -13.810 1.00 88.69 455 THR A CA 1
ATOM 3301 C C . THR A 1 455 ? 32.094 5.234 -14.856 1.00 88.69 455 THR A C 1
ATOM 3303 O O . THR A 1 455 ? 32.005 4.799 -16.001 1.00 88.69 455 THR A O 1
ATOM 3306 N N . ALA A 1 456 ? 33.133 5.984 -14.475 1.00 90.12 456 ALA A N 1
ATOM 3307 C CA . ALA A 1 456 ? 34.180 6.411 -15.398 1.00 90.12 456 ALA A CA 1
ATOM 3308 C C . ALA A 1 456 ? 35.134 5.276 -15.812 1.00 90.12 456 ALA A C 1
ATOM 3310 O O . ALA A 1 456 ? 35.691 5.318 -16.911 1.00 90.12 456 ALA A O 1
ATOM 3311 N N . THR A 1 457 ? 35.363 4.289 -14.940 1.00 93.75 457 THR A N 1
ATOM 3312 C CA . THR A 1 457 ? 36.405 3.263 -15.134 1.00 93.75 457 THR A CA 1
ATOM 3313 C C . THR A 1 457 ? 35.849 1.849 -15.284 1.00 93.75 457 THR A C 1
ATOM 3315 O O . THR A 1 457 ? 36.549 0.977 -15.800 1.00 93.75 457 THR A O 1
ATOM 3318 N N . GLY A 1 458 ? 34.614 1.604 -14.840 1.00 90.19 458 GLY A N 1
ATOM 3319 C CA . GLY A 1 458 ? 34.008 0.277 -14.738 1.00 90.19 458 GLY A CA 1
ATOM 3320 C C . GLY A 1 458 ? 34.642 -0.612 -13.662 1.00 90.19 458 GLY A C 1
ATOM 3321 O O . GLY A 1 458 ? 34.376 -1.814 -13.638 1.00 90.19 458 GLY A O 1
ATOM 3322 N N . LEU A 1 459 ? 35.506 -0.066 -12.797 1.00 94.88 459 LEU A N 1
ATOM 3323 C CA . LEU A 1 459 ? 36.180 -0.821 -11.739 1.00 94.88 459 LEU A CA 1
ATOM 3324 C C . LEU A 1 459 ? 35.337 -0.857 -10.454 1.00 94.88 459 LEU A C 1
ATOM 3326 O O . LEU A 1 459 ? 34.686 0.139 -10.139 1.00 94.88 459 LEU A O 1
ATOM 3330 N N . PRO A 1 460 ? 35.369 -1.956 -9.675 1.00 96.31 460 PRO A N 1
ATOM 3331 C CA . PRO A 1 460 ? 34.635 -2.034 -8.416 1.00 96.31 460 PRO A CA 1
ATOM 3332 C C . PRO A 1 460 ? 35.029 -0.944 -7.411 1.00 96.31 460 PRO A C 1
ATOM 3334 O O . PRO A 1 460 ? 36.214 -0.778 -7.116 1.00 96.31 460 PRO A O 1
ATOM 3337 N N . ASN A 1 461 ? 34.038 -0.258 -6.843 1.00 95.94 461 ASN A N 1
ATOM 3338 C CA . ASN A 1 461 ? 34.211 0.752 -5.802 1.00 95.94 461 ASN A CA 1
ATOM 3339 C C . ASN A 1 461 ? 33.062 0.688 -4.780 1.00 95.94 461 ASN A C 1
ATOM 3341 O O . ASN A 1 461 ? 32.006 1.277 -4.976 1.00 95.94 461 ASN A O 1
ATOM 3345 N N . ASN A 1 462 ? 33.286 -0.027 -3.674 1.00 91.75 462 ASN A N 1
ATOM 3346 C CA . ASN A 1 462 ? 32.295 -0.242 -2.612 1.00 91.75 462 ASN A CA 1
ATOM 3347 C C . ASN A 1 462 ? 32.483 0.726 -1.427 1.00 91.75 462 ASN A C 1
ATOM 3349 O O . ASN A 1 462 ? 32.377 0.320 -0.268 1.00 91.75 462 ASN A O 1
ATOM 3353 N N . ASP A 1 463 ? 32.791 1.988 -1.713 1.00 95.94 463 ASP A N 1
ATOM 3354 C CA . ASP A 1 463 ? 32.901 3.057 -0.721 1.00 95.94 463 ASP A CA 1
ATOM 3355 C C . ASP A 1 463 ? 31.827 4.122 -0.993 1.00 95.94 463 ASP A C 1
ATOM 3357 O O . ASP A 1 463 ? 31.770 4.711 -2.075 1.00 95.94 463 ASP A O 1
ATOM 3361 N N . GLN A 1 464 ? 30.941 4.339 -0.017 1.00 96.12 464 GLN A N 1
ATOM 3362 C CA . GLN A 1 464 ? 29.776 5.214 -0.144 1.00 96.12 464 GLN A CA 1
ATOM 3363 C C . GLN A 1 464 ? 30.164 6.676 -0.389 1.00 96.12 464 GLN A C 1
ATOM 3365 O O . GLN A 1 464 ? 29.360 7.418 -0.945 1.00 96.12 464 GLN A O 1
ATOM 3370 N N . VAL A 1 465 ? 31.388 7.102 -0.046 1.00 95.19 465 VAL A N 1
ATOM 3371 C CA . VAL A 1 465 ? 31.852 8.474 -0.342 1.00 95.19 465 VAL A CA 1
ATOM 3372 C C . VAL A 1 465 ? 31.912 8.762 -1.850 1.00 95.19 465 VAL A C 1
ATOM 3374 O O . VAL A 1 465 ? 31.922 9.920 -2.254 1.00 95.19 465 VAL A O 1
ATOM 3377 N N . PHE A 1 466 ? 31.905 7.720 -2.691 1.00 95.25 466 PHE A N 1
ATOM 3378 C CA . PHE A 1 466 ? 31.806 7.812 -4.152 1.00 95.25 466 PHE A CA 1
ATOM 3379 C C . PHE A 1 466 ? 30.387 7.546 -4.676 1.00 95.25 466 PHE A C 1
ATOM 3381 O O . PHE A 1 466 ? 30.212 7.297 -5.869 1.00 95.25 466 PHE A O 1
ATOM 3388 N N . GLY A 1 467 ? 29.376 7.592 -3.803 1.00 95.19 467 GLY A N 1
ATOM 3389 C CA . GLY A 1 467 ? 27.979 7.281 -4.108 1.00 95.19 467 GLY A CA 1
ATOM 3390 C C . GLY A 1 467 ? 27.452 7.952 -5.377 1.00 95.19 467 GLY A C 1
ATOM 3391 O O . GLY A 1 467 ? 26.817 7.269 -6.169 1.00 95.19 467 GLY A O 1
ATOM 3392 N N . GLU A 1 468 ? 27.787 9.220 -5.661 1.00 94.44 468 GLU A N 1
ATOM 3393 C CA . GLU A 1 468 ? 27.299 9.930 -6.866 1.00 94.44 468 GLU A CA 1
ATOM 3394 C C . GLU A 1 468 ? 27.922 9.443 -8.184 1.00 94.44 468 GLU A C 1
ATOM 3396 O O . GLU A 1 468 ? 27.411 9.757 -9.259 1.00 94.44 468 GLU A O 1
ATOM 3401 N N . THR A 1 469 ? 29.029 8.696 -8.128 1.00 95.19 469 THR A N 1
ATOM 3402 C CA . THR A 1 469 ? 29.858 8.350 -9.297 1.00 95.19 469 THR A CA 1
ATOM 3403 C C . THR A 1 469 ? 29.985 6.848 -9.533 1.00 95.19 469 THR A C 1
ATOM 3405 O O . THR A 1 469 ? 30.924 6.404 -10.199 1.00 95.19 469 THR A O 1
ATOM 3408 N N . VAL A 1 470 ? 29.072 6.055 -8.974 1.00 97.12 470 VAL A N 1
ATOM 3409 C CA . VAL A 1 470 ? 29.049 4.598 -9.134 1.00 97.12 470 VAL A CA 1
ATOM 3410 C C . VAL A 1 470 ? 27.725 4.103 -9.707 1.00 97.12 470 VAL A C 1
ATOM 3412 O O . VAL A 1 470 ? 26.685 4.721 -9.513 1.00 97.12 470 VAL A O 1
ATOM 3415 N N . ASP A 1 471 ? 27.749 2.954 -10.370 1.00 94.06 471 ASP A N 1
ATOM 3416 C CA . ASP A 1 471 ? 26.570 2.239 -10.856 1.00 94.06 471 ASP A CA 1
ATOM 3417 C C . ASP A 1 471 ? 26.535 0.824 -10.275 1.00 94.06 471 ASP A C 1
ATOM 3419 O O . ASP A 1 471 ? 27.564 0.273 -9.881 1.00 94.06 471 ASP A O 1
ATOM 3423 N N . ILE A 1 472 ? 25.355 0.208 -10.234 1.00 94.06 472 ILE A N 1
ATOM 3424 C CA . ILE A 1 472 ? 25.230 -1.201 -9.846 1.00 94.06 472 ILE A CA 1
ATOM 3425 C C . ILE A 1 472 ? 25.850 -2.072 -10.948 1.00 94.06 472 ILE A C 1
ATOM 3427 O O . ILE A 1 472 ? 25.570 -1.889 -12.133 1.00 94.06 472 ILE A O 1
ATOM 3431 N N . ALA A 1 473 ? 26.692 -3.031 -10.563 1.00 90.12 473 ALA A N 1
ATOM 3432 C CA . ALA A 1 473 ? 27.326 -3.949 -11.499 1.00 90.12 473 ALA A CA 1
ATOM 3433 C C . ALA A 1 473 ? 26.285 -4.809 -12.255 1.00 90.12 473 ALA A C 1
ATOM 3435 O O . ALA A 1 473 ? 25.306 -5.265 -11.654 1.00 90.12 473 ALA A O 1
ATOM 3436 N N . PRO A 1 474 ? 26.504 -5.118 -13.548 1.00 83.50 474 PRO A N 1
ATOM 3437 C CA . PRO A 1 474 ? 25.652 -6.052 -14.280 1.00 83.50 474 PRO A CA 1
ATOM 3438 C C . PRO A 1 474 ? 25.549 -7.420 -13.588 1.00 83.50 474 PRO A C 1
ATOM 3440 O O . PRO A 1 474 ? 26.545 -7.956 -13.101 1.00 83.50 474 PRO A O 1
ATOM 3443 N N . GLY A 1 475 ? 24.350 -8.009 -13.586 1.00 80.50 475 GLY A N 1
ATOM 3444 C CA . GLY A 1 475 ? 24.086 -9.322 -12.983 1.00 80.50 475 GLY A CA 1
ATOM 3445 C C . GLY A 1 475 ? 23.781 -9.300 -11.480 1.00 80.50 475 GLY A C 1
ATOM 3446 O O . GLY A 1 475 ? 23.627 -10.367 -10.891 1.00 80.50 475 GLY A O 1
ATOM 3447 N N . VAL A 1 476 ? 23.696 -8.123 -10.855 1.00 91.62 476 VAL A N 1
ATOM 3448 C CA . VAL A 1 476 ? 23.089 -7.946 -9.525 1.00 91.62 476 VAL A CA 1
ATOM 3449 C C . VAL A 1 476 ? 21.563 -7.984 -9.664 1.00 91.62 476 VAL A C 1
ATOM 3451 O O . VAL A 1 476 ? 21.002 -7.309 -10.524 1.00 91.62 476 VAL A O 1
ATOM 3454 N N . ASP A 1 477 ? 20.886 -8.759 -8.815 1.00 93.00 477 ASP A N 1
ATOM 3455 C CA . ASP A 1 477 ? 19.424 -8.945 -8.851 1.00 93.00 477 ASP A CA 1
ATOM 3456 C C . ASP A 1 477 ? 18.668 -8.036 -7.862 1.00 93.00 477 ASP A C 1
ATOM 3458 O O . ASP A 1 477 ? 17.516 -8.299 -7.512 1.00 93.00 477 ASP A O 1
ATOM 3462 N N . VAL A 1 478 ? 19.318 -6.966 -7.403 1.00 96.88 478 VAL A N 1
ATOM 3463 C CA . VAL A 1 478 ? 18.754 -5.933 -6.527 1.00 96.88 478 VAL A CA 1
ATOM 3464 C C . VAL A 1 478 ? 18.844 -4.597 -7.249 1.00 96.88 478 VAL A C 1
ATOM 3466 O O . VAL A 1 478 ? 19.939 -4.158 -7.600 1.00 96.88 478 VAL A O 1
ATOM 3469 N N . VAL A 1 479 ? 17.698 -3.967 -7.496 1.00 91.50 479 VAL A N 1
ATOM 3470 C CA . VAL A 1 479 ? 17.596 -2.766 -8.337 1.00 91.50 479 VAL A CA 1
ATOM 3471 C C . VAL A 1 479 ? 16.793 -1.666 -7.643 1.00 91.50 479 VAL A C 1
ATOM 3473 O O . VAL A 1 479 ? 15.874 -1.985 -6.882 1.00 91.50 479 VAL A O 1
ATOM 3476 N N . PRO A 1 480 ? 17.085 -0.377 -7.906 1.00 91.62 480 PRO A N 1
ATOM 3477 C CA . PRO A 1 480 ? 16.192 0.700 -7.493 1.00 91.62 480 PRO A CA 1
ATOM 3478 C C . PRO A 1 480 ? 14.848 0.540 -8.210 1.00 91.62 480 PRO A C 1
ATOM 3480 O O . PRO A 1 480 ? 14.826 0.376 -9.432 1.00 91.62 480 PRO A O 1
ATOM 3483 N N . TYR A 1 481 ? 13.743 0.569 -7.462 1.00 90.25 481 TYR A N 1
ATOM 3484 C CA . TYR A 1 481 ? 12.406 0.320 -8.010 1.00 90.25 481 TYR A CA 1
ATOM 3485 C C . TYR A 1 481 ? 11.484 1.536 -7.856 1.00 90.25 481 TYR A C 1
ATOM 3487 O O . TYR A 1 481 ? 11.026 2.071 -8.865 1.00 90.25 481 TYR A O 1
ATOM 3495 N N . PHE A 1 482 ? 11.304 2.041 -6.631 1.00 90.81 482 PHE A N 1
ATOM 3496 C CA . PHE A 1 482 ? 10.622 3.315 -6.364 1.00 90.81 482 PHE A CA 1
ATOM 3497 C C . PHE A 1 482 ? 11.617 4.307 -5.737 1.00 90.81 482 PHE A C 1
ATOM 3499 O O . PHE A 1 482 ? 11.828 4.277 -4.525 1.00 90.81 482 PHE A O 1
ATOM 3506 N N . PRO A 1 483 ? 12.320 5.125 -6.536 1.00 88.81 483 PRO A N 1
ATOM 3507 C CA . PRO A 1 483 ? 13.251 6.123 -6.019 1.00 88.81 483 PRO A CA 1
ATOM 3508 C C . PRO A 1 483 ? 12.511 7.388 -5.569 1.00 88.81 483 PRO A C 1
ATOM 3510 O O . PRO A 1 483 ? 11.366 7.614 -5.953 1.00 88.81 483 PRO A O 1
ATOM 3513 N N . GLY A 1 484 ? 13.209 8.261 -4.848 1.00 93.06 484 GLY A N 1
ATOM 3514 C CA . GLY A 1 484 ? 12.704 9.600 -4.541 1.00 93.06 484 GLY A CA 1
ATOM 3515 C C . GLY A 1 484 ? 12.184 9.763 -3.120 1.00 93.06 484 GLY A C 1
ATOM 3516 O O . GLY A 1 484 ? 11.365 10.639 -2.888 1.00 93.06 484 GLY A O 1
ATOM 3517 N N . PHE A 1 485 ? 12.690 8.951 -2.194 1.00 95.56 485 PHE A N 1
ATOM 3518 C CA . PHE A 1 485 ? 12.364 8.982 -0.770 1.00 95.56 485 PHE A CA 1
ATOM 3519 C C . PHE A 1 485 ? 13.601 9.403 0.028 1.00 95.56 485 PHE A C 1
ATOM 3521 O O . PHE A 1 485 ? 14.700 8.965 -0.298 1.00 95.56 485 PHE A O 1
ATOM 3528 N N . ARG A 1 486 ? 13.475 10.240 1.053 1.00 95.62 486 ARG A N 1
ATOM 3529 C CA . ARG A 1 486 ? 14.570 10.596 1.965 1.00 95.62 486 ARG A CA 1
ATOM 3530 C C . ARG A 1 486 ? 14.802 9.489 2.983 1.00 95.62 486 ARG A C 1
ATOM 3532 O O . ARG A 1 486 ? 15.943 9.065 3.136 1.00 95.62 486 ARG A O 1
ATOM 3539 N N . ASN A 1 487 ? 13.774 9.002 3.671 1.00 95.50 487 ASN A N 1
ATOM 3540 C CA . ASN A 1 487 ? 13.882 7.866 4.585 1.00 95.50 487 ASN A CA 1
ATOM 3541 C C . ASN A 1 487 ? 12.565 7.089 4.658 1.00 95.50 487 ASN A C 1
ATOM 3543 O O . ASN A 1 487 ? 11.816 7.253 5.627 1.00 95.50 487 ASN A O 1
ATOM 3547 N N . PRO A 1 488 ? 12.304 6.199 3.683 1.00 96.25 488 PRO A N 1
ATOM 3548 C CA . PRO A 1 488 ? 11.081 5.434 3.708 1.00 96.25 488 PRO A CA 1
ATOM 3549 C C . PRO A 1 488 ? 11.220 4.422 4.837 1.00 96.25 488 PRO A C 1
ATOM 3551 O O . PRO A 1 488 ? 12.108 3.559 4.806 1.00 96.25 488 PRO A O 1
ATOM 3554 N N . PHE A 1 489 ? 10.413 4.557 5.886 1.00 95.44 489 PHE A N 1
ATOM 3555 C CA . PHE A 1 489 ? 10.519 3.655 7.032 1.00 95.44 489 PHE A CA 1
ATOM 3556 C C . PHE A 1 489 ? 9.846 2.321 6.725 1.00 95.44 489 PHE A C 1
ATOM 3558 O O . PHE A 1 489 ? 10.339 1.258 7.112 1.00 95.44 489 PHE A O 1
ATOM 3565 N N . ASP A 1 490 ? 8.742 2.369 5.982 1.00 96.06 490 ASP A N 1
ATOM 3566 C CA . ASP A 1 490 ? 7.963 1.194 5.659 1.00 96.06 490 ASP A CA 1
ATOM 3567 C C . ASP A 1 490 ? 7.445 1.181 4.222 1.00 96.06 490 ASP A C 1
ATOM 3569 O O . ASP A 1 490 ? 7.240 2.219 3.598 1.00 96.06 490 ASP A O 1
ATOM 3573 N N . VAL A 1 491 ? 7.208 -0.025 3.713 1.00 97.38 491 VAL A N 1
ATOM 3574 C CA . VAL A 1 491 ? 6.564 -0.293 2.432 1.00 97.38 491 VAL A CA 1
ATOM 3575 C C . VAL A 1 491 ? 5.511 -1.380 2.629 1.00 97.38 491 VAL A C 1
ATOM 3577 O O . VAL A 1 491 ? 5.791 -2.440 3.181 1.00 97.38 491 VAL A O 1
ATOM 3580 N N . LEU A 1 492 ? 4.296 -1.138 2.146 1.00 97.19 492 LEU A N 1
ATOM 3581 C CA . LEU A 1 492 ? 3.143 -2.005 2.365 1.00 97.19 492 LEU A CA 1
ATOM 3582 C C . LEU A 1 492 ? 2.492 -2.395 1.039 1.00 97.19 492 LEU A C 1
ATOM 3584 O O . LEU A 1 492 ? 2.138 -1.538 0.232 1.00 97.19 492 LEU A O 1
ATOM 3588 N N . LEU A 1 493 ? 2.261 -3.697 0.857 1.00 95.00 493 LEU A N 1
ATOM 3589 C CA . LEU A 1 493 ? 1.386 -4.231 -0.186 1.00 95.00 493 LEU A CA 1
ATOM 3590 C C . LEU A 1 493 ? 0.045 -4.621 0.437 1.00 95.00 493 LEU A C 1
ATOM 3592 O O . LEU A 1 493 ? -0.021 -5.547 1.247 1.00 95.00 493 LEU A O 1
ATOM 3596 N N . THR A 1 494 ? -1.019 -3.951 0.011 1.00 94.06 494 THR A N 1
ATOM 3597 C CA . THR A 1 494 ? -2.379 -4.188 0.516 1.00 94.06 494 THR A CA 1
ATOM 3598 C C . THR A 1 494 ? -3.064 -5.374 -0.162 1.00 94.06 494 THR A C 1
ATOM 3600 O O . THR A 1 494 ? -2.693 -5.801 -1.261 1.00 94.06 494 THR A O 1
ATOM 3603 N N . THR A 1 495 ? -4.144 -5.868 0.449 1.00 91.38 495 THR A N 1
ATOM 3604 C CA . THR A 1 495 ? -5.017 -6.897 -0.137 1.00 91.38 495 THR A CA 1
ATOM 3605 C C . THR A 1 495 ? -5.582 -6.504 -1.507 1.00 91.38 495 THR A C 1
ATOM 3607 O O . THR A 1 495 ? -5.843 -7.376 -2.334 1.00 91.38 495 THR A O 1
ATOM 3610 N N . ARG A 1 496 ? -5.700 -5.200 -1.790 1.00 86.12 496 ARG A N 1
ATOM 3611 C CA . ARG A 1 496 ? -6.165 -4.643 -3.072 1.00 86.12 496 ARG A CA 1
ATOM 3612 C C . ARG A 1 496 ? -5.059 -4.460 -4.122 1.00 86.12 496 ARG A C 1
ATOM 3614 O O . ARG A 1 496 ? -5.320 -3.876 -5.166 1.00 86.12 496 ARG A O 1
ATOM 3621 N N . ASN A 1 497 ? -3.848 -4.968 -3.875 1.00 85.38 497 ASN A N 1
ATOM 3622 C CA . ASN A 1 497 ? -2.678 -4.847 -4.757 1.00 85.38 497 ASN A CA 1
ATOM 3623 C C . ASN A 1 497 ? -2.199 -3.406 -5.002 1.00 85.38 497 ASN A C 1
ATOM 3625 O O . ASN A 1 497 ? -1.623 -3.118 -6.050 1.00 85.38 497 ASN A O 1
ATOM 3629 N N . PHE A 1 498 ? -2.408 -2.518 -4.031 1.00 88.81 498 PHE A N 1
ATOM 3630 C CA . PHE A 1 498 ? -1.777 -1.200 -4.014 1.00 88.81 498 PHE A CA 1
ATOM 3631 C C . PHE A 1 498 ? -0.563 -1.204 -3.098 1.00 88.81 498 PHE A C 1
ATOM 3633 O O . PHE A 1 498 ? -0.586 -1.838 -2.035 1.00 88.81 498 PHE A O 1
ATOM 3640 N N . TRP A 1 499 ? 0.463 -0.483 -3.535 1.00 92.88 499 TRP A N 1
ATOM 3641 C CA . TRP A 1 499 ? 1.708 -0.283 -2.818 1.00 92.88 499 TRP A CA 1
ATOM 3642 C C . TRP A 1 499 ? 1.716 1.094 -2.172 1.00 92.88 499 TRP A C 1
ATOM 3644 O O . TRP A 1 499 ? 1.414 2.081 -2.838 1.00 92.88 499 TRP A O 1
ATOM 3654 N N . PHE A 1 500 ? 2.093 1.153 -0.902 1.00 97.12 500 PHE A N 1
ATOM 3655 C CA . PHE A 1 500 ? 2.236 2.404 -0.169 1.00 97.12 500 PHE A CA 1
ATOM 3656 C C . PHE A 1 500 ? 3.575 2.456 0.554 1.00 97.12 500 PHE A C 1
ATOM 3658 O O . PHE A 1 500 ? 4.109 1.406 0.918 1.00 97.12 500 PHE A O 1
ATOM 3665 N N . ALA A 1 501 ? 4.091 3.659 0.781 1.00 97.25 501 ALA A N 1
ATOM 3666 C CA . ALA A 1 501 ? 5.221 3.888 1.672 1.00 97.25 501 ALA A CA 1
ATOM 3667 C C . ALA A 1 501 ? 4.928 5.033 2.631 1.00 97.25 501 ALA A C 1
ATOM 3669 O O . ALA A 1 501 ? 4.212 5.971 2.283 1.00 97.25 501 ALA A O 1
ATOM 3670 N N . SER A 1 502 ? 5.489 4.931 3.828 1.00 96.00 502 SER A N 1
ATOM 3671 C CA . SER A 1 502 ? 5.651 6.070 4.722 1.00 96.00 502 SER A CA 1
ATOM 3672 C C . SER A 1 502 ? 7.004 6.709 4.474 1.00 96.00 502 SER A C 1
ATOM 3674 O O . SER A 1 502 ? 7.985 6.001 4.238 1.00 96.00 502 SER A O 1
ATOM 3676 N N . GLU A 1 503 ? 7.060 8.030 4.567 1.00 94.56 503 GLU A N 1
ATOM 3677 C CA . GLU A 1 503 ? 8.254 8.789 4.235 1.00 94.56 503 GLU A CA 1
ATOM 3678 C C . GLU A 1 503 ? 8.488 9.944 5.211 1.00 94.56 503 GLU A C 1
ATOM 3680 O O . GLU A 1 503 ? 7.569 10.700 5.529 1.00 94.56 503 GLU A O 1
ATOM 3685 N N . ASN A 1 504 ? 9.727 10.073 5.702 1.00 94.19 504 ASN A N 1
ATOM 3686 C CA . ASN A 1 504 ? 10.096 11.156 6.612 1.00 94.19 504 ASN A CA 1
ATOM 3687 C C . ASN A 1 504 ? 10.576 12.392 5.849 1.00 94.19 504 ASN A C 1
ATOM 3689 O O . ASN A 1 504 ? 11.575 12.324 5.133 1.00 94.19 504 ASN A O 1
ATOM 3693 N N . GLY A 1 505 ? 9.937 13.536 6.092 1.00 92.06 505 GLY A N 1
ATOM 3694 C CA . GLY A 1 505 ? 10.279 14.807 5.459 1.00 92.06 505 GLY A CA 1
ATOM 3695 C C . GLY A 1 505 ? 11.703 15.292 5.768 1.00 92.06 505 GLY A C 1
ATOM 3696 O O . GLY A 1 505 ? 12.370 14.832 6.697 1.00 92.06 505 GLY A O 1
ATOM 3697 N N . ALA A 1 506 ? 12.207 16.229 4.961 1.00 93.94 506 ALA A N 1
ATOM 3698 C CA . ALA A 1 506 ? 13.503 16.861 5.200 1.00 93.94 506 ALA A CA 1
ATOM 3699 C C . ALA A 1 506 ? 13.470 17.849 6.379 1.00 93.94 506 ALA A C 1
ATOM 3701 O O . ALA A 1 506 ? 12.544 18.649 6.505 1.00 93.94 506 ALA A O 1
ATOM 3702 N N . ASP A 1 507 ? 14.544 17.862 7.174 1.00 92.62 507 ASP A N 1
ATOM 3703 C CA . ASP A 1 507 ? 14.658 18.678 8.390 1.00 92.62 507 ASP A CA 1
ATOM 3704 C C . ASP A 1 507 ? 15.564 19.903 8.195 1.00 92.62 507 ASP A C 1
ATOM 3706 O O . ASP A 1 507 ? 16.606 19.845 7.525 1.00 92.62 507 ASP A O 1
ATOM 3710 N N . ILE A 1 508 ? 15.245 21.019 8.849 1.00 94.31 508 ILE A N 1
ATOM 3711 C CA . ILE A 1 508 ? 16.129 22.181 8.893 1.00 94.31 508 ILE A CA 1
ATOM 3712 C C . ILE A 1 508 ? 17.445 21.835 9.611 1.00 94.31 508 ILE A C 1
ATOM 3714 O O . ILE A 1 508 ? 17.481 21.263 10.697 1.00 94.31 508 ILE A O 1
ATOM 3718 N N . GLY A 1 509 ? 18.573 22.222 9.009 1.00 91.06 509 GLY A N 1
ATOM 3719 C CA . GLY A 1 509 ? 19.906 22.023 9.594 1.00 91.06 509 GLY A CA 1
ATOM 3720 C C . GLY A 1 509 ? 20.596 20.701 9.238 1.00 91.06 509 GLY A C 1
ATOM 3721 O O . GLY A 1 509 ? 21.758 20.529 9.607 1.00 91.06 509 GLY A O 1
ATOM 3722 N N . PHE A 1 510 ? 19.951 19.817 8.469 1.00 93.75 510 PHE A N 1
ATOM 3723 C CA . PHE A 1 510 ? 20.529 18.535 8.036 1.00 93.75 510 PHE A CA 1
ATOM 3724 C C . PHE A 1 510 ? 21.146 18.553 6.626 1.00 93.75 510 PHE A C 1
ATOM 3726 O O . PHE A 1 510 ? 21.652 17.537 6.156 1.00 93.75 510 PHE A O 1
ATOM 3733 N N . GLY A 1 511 ? 21.165 19.706 5.958 1.00 94.06 511 GLY A N 1
ATOM 3734 C CA . GLY A 1 511 ? 21.773 19.888 4.639 1.00 94.06 511 GLY A CA 1
ATOM 3735 C C . GLY A 1 511 ? 20.949 20.813 3.749 1.00 94.06 511 GLY A C 1
ATOM 3736 O O . GLY A 1 511 ? 19.842 21.210 4.109 1.00 94.06 511 GLY A O 1
ATOM 3737 N N . ASP A 1 512 ? 21.506 21.158 2.593 1.00 97.00 512 ASP A N 1
ATOM 3738 C CA . ASP A 1 512 ? 20.802 21.930 1.568 1.00 97.00 512 ASP A CA 1
ATOM 3739 C C . ASP A 1 512 ? 19.902 21.019 0.712 1.00 97.00 512 ASP A C 1
ATOM 3741 O O . ASP A 1 512 ? 20.107 19.808 0.627 1.00 97.00 512 ASP A O 1
ATOM 3745 N N . ALA A 1 513 ? 18.930 21.620 0.028 1.00 97.56 513 ALA A N 1
ATOM 3746 C CA . ALA A 1 513 ? 18.113 20.970 -0.987 1.00 97.56 513 ALA A CA 1
ATOM 3747 C C . ALA A 1 513 ? 18.776 21.053 -2.366 1.00 97.56 513 ALA A C 1
ATOM 3749 O O . ALA A 1 513 ? 19.244 22.112 -2.800 1.00 97.56 513 ALA A O 1
ATOM 3750 N N . SER A 1 514 ? 18.801 19.933 -3.084 1.00 98.06 514 SER A N 1
ATOM 3751 C CA . SER A 1 514 ? 19.322 19.869 -4.445 1.00 98.06 514 SER A CA 1
ATOM 3752 C C . SER A 1 514 ? 18.357 20.541 -5.425 1.00 98.06 514 SER A C 1
ATOM 3754 O O . SER A 1 514 ? 17.178 20.206 -5.475 1.00 98.06 514 SER A O 1
ATOM 3756 N N . THR A 1 515 ? 18.856 21.475 -6.239 1.00 96.38 515 THR A N 1
ATOM 3757 C CA . THR A 1 515 ? 18.062 22.158 -7.284 1.00 96.38 515 THR A CA 1
ATOM 3758 C C . THR A 1 515 ? 18.471 21.757 -8.700 1.00 96.38 515 THR A C 1
ATOM 3760 O O . THR A 1 515 ? 17.783 22.075 -9.666 1.00 96.38 515 THR A O 1
ATOM 3763 N N . SER A 1 516 ? 19.604 21.072 -8.838 1.00 94.19 516 SER A N 1
ATOM 3764 C CA . SER A 1 516 ? 20.053 20.374 -10.042 1.00 94.19 516 SER A CA 1
ATOM 3765 C C . SER A 1 516 ? 21.200 19.430 -9.666 1.00 94.19 516 SER A C 1
ATOM 3767 O O . SER A 1 516 ? 21.617 19.376 -8.509 1.00 94.19 516 SER A O 1
ATOM 3769 N N . LEU A 1 517 ? 21.801 18.766 -10.656 1.00 92.81 517 LEU A N 1
ATOM 3770 C CA . LEU A 1 517 ? 23.026 17.980 -10.468 1.00 92.81 517 LEU A CA 1
ATOM 3771 C C . LEU A 1 517 ? 24.199 18.766 -9.860 1.00 92.81 517 LEU A C 1
ATOM 3773 O O . LEU A 1 517 ? 25.101 18.161 -9.293 1.00 92.81 517 LEU A O 1
ATOM 3777 N N . THR A 1 518 ? 24.224 20.095 -9.998 1.00 93.06 518 THR A N 1
ATOM 3778 C CA . THR A 1 518 ? 25.375 20.923 -9.590 1.00 93.06 518 THR A CA 1
ATOM 3779 C C . THR A 1 518 ? 24.997 22.153 -8.770 1.00 93.06 518 THR A C 1
ATOM 3781 O O . THR A 1 518 ? 25.863 22.968 -8.458 1.00 93.06 518 THR A O 1
ATOM 3784 N N . THR A 1 519 ? 23.715 22.345 -8.458 1.00 96.81 519 THR A N 1
ATOM 3785 C CA . THR A 1 519 ? 23.227 23.512 -7.710 1.00 96.81 519 THR A CA 1
ATOM 3786 C C . THR A 1 519 ? 22.354 23.085 -6.542 1.00 96.81 519 THR A C 1
ATOM 3788 O O . THR A 1 519 ? 21.736 22.021 -6.555 1.00 96.81 519 THR A O 1
ATOM 3791 N N . GLN A 1 520 ? 22.304 23.935 -5.522 1.00 97.56 520 GLN A N 1
ATOM 3792 C CA . GLN A 1 520 ? 21.564 23.693 -4.289 1.00 97.56 520 GLN A CA 1
ATOM 3793 C C . GLN A 1 520 ? 21.033 24.997 -3.697 1.00 97.56 520 GLN A C 1
ATOM 3795 O O . GLN A 1 520 ? 21.483 26.082 -4.078 1.00 97.56 520 GLN A O 1
ATOM 3800 N N . ALA A 1 521 ? 20.081 24.876 -2.779 1.00 97.12 521 ALA A N 1
ATOM 3801 C CA . ALA A 1 521 ? 19.519 25.977 -2.011 1.00 97.12 521 ALA A CA 1
ATOM 3802 C C . ALA A 1 521 ? 19.300 25.557 -0.545 1.00 97.12 521 ALA A C 1
ATOM 3804 O O . ALA A 1 521 ? 19.041 24.382 -0.296 1.00 97.12 521 ALA A O 1
ATOM 3805 N N . PRO A 1 522 ? 19.366 26.483 0.427 1.00 96.19 522 PRO A N 1
ATOM 3806 C CA . PRO A 1 522 ? 19.102 26.156 1.827 1.00 96.19 522 PRO A CA 1
ATOM 3807 C C . PRO A 1 522 ? 17.670 25.663 2.060 1.00 96.19 522 PRO A C 1
ATOM 3809 O O . PRO A 1 522 ? 16.729 26.218 1.489 1.00 96.19 522 PRO A O 1
ATOM 3812 N N . ILE A 1 523 ? 17.504 24.693 2.961 1.00 94.12 523 ILE A N 1
ATOM 3813 C CA . ILE A 1 523 ? 16.198 24.346 3.539 1.00 94.12 523 ILE A CA 1
ATOM 3814 C C . ILE A 1 523 ? 15.845 25.378 4.611 1.00 94.12 523 ILE A C 1
ATOM 3816 O O . ILE A 1 523 ? 16.661 25.691 5.479 1.00 94.12 523 ILE A O 1
ATOM 3820 N N . THR A 1 524 ? 14.632 25.929 4.538 1.00 90.00 524 THR A N 1
ATOM 3821 C CA . THR A 1 524 ? 14.172 27.002 5.439 1.00 90.00 524 THR A CA 1
ATOM 3822 C C . THR A 1 524 ? 13.097 26.568 6.429 1.00 90.00 524 THR A C 1
ATOM 3824 O O . THR A 1 524 ? 12.757 27.354 7.312 1.00 90.00 524 THR A O 1
ATOM 3827 N N . GLN A 1 525 ? 12.552 25.362 6.279 1.00 91.00 525 GLN A N 1
ATOM 3828 C CA . GLN A 1 525 ? 11.515 24.793 7.137 1.00 91.00 525 GLN A CA 1
ATOM 3829 C C . GLN A 1 525 ? 11.587 23.266 7.102 1.00 91.00 525 GLN A C 1
ATOM 3831 O O . GLN A 1 525 ? 12.029 22.713 6.094 1.00 91.00 525 GLN A O 1
ATOM 3836 N N . ASP A 1 526 ? 11.118 22.624 8.167 1.00 92.38 526 ASP A N 1
ATOM 3837 C CA . ASP A 1 526 ? 10.882 21.181 8.179 1.00 92.38 526 ASP A CA 1
ATOM 3838 C C . ASP 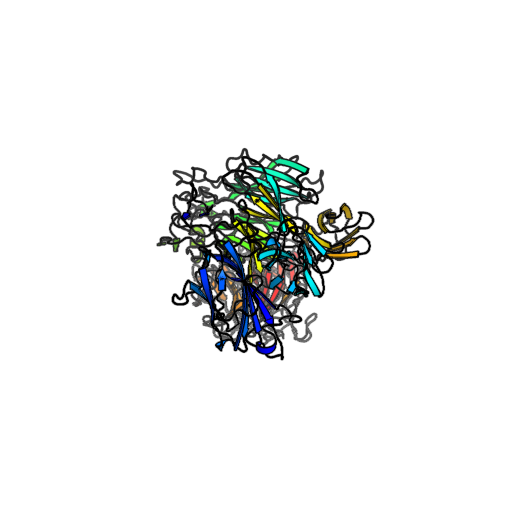A 1 526 ? 9.748 20.838 7.201 1.00 92.38 526 ASP A C 1
ATOM 3840 O O . ASP A 1 526 ? 8.805 21.624 7.023 1.00 92.38 526 ASP A O 1
ATOM 3844 N N . ALA A 1 527 ? 9.858 19.694 6.534 1.00 92.56 527 ALA A N 1
ATOM 3845 C CA . ALA A 1 527 ? 8.783 19.131 5.732 1.00 92.56 527 ALA A CA 1
ATOM 3846 C C . ALA A 1 527 ? 7.932 18.181 6.585 1.00 92.56 527 ALA A C 1
ATOM 3848 O O . ALA A 1 527 ? 8.452 17.477 7.448 1.00 92.56 527 ALA A O 1
ATOM 3849 N N . ASP A 1 528 ? 6.622 18.176 6.337 1.00 92.56 528 ASP A N 1
ATOM 3850 C CA . ASP A 1 528 ? 5.735 17.153 6.889 1.00 92.56 528 ASP A CA 1
ATOM 3851 C C . ASP A 1 528 ? 6.101 15.774 6.325 1.00 92.56 528 ASP A C 1
ATOM 3853 O O . ASP A 1 528 ? 6.708 15.667 5.258 1.00 92.56 528 ASP A O 1
ATOM 3857 N N . ASP A 1 529 ? 5.702 14.727 7.039 1.00 94.75 529 ASP A N 1
ATOM 3858 C CA . ASP A 1 529 ? 5.890 13.354 6.590 1.00 94.75 529 ASP A CA 1
ATOM 3859 C C . ASP A 1 529 ? 4.796 12.959 5.599 1.00 94.75 529 ASP A C 1
ATOM 3861 O O . ASP A 1 529 ? 3.677 13.483 5.619 1.00 94.75 529 ASP A O 1
ATOM 3865 N N . GLU A 1 530 ? 5.116 12.004 4.740 1.00 94.94 530 GLU A N 1
ATOM 3866 C CA . GLU A 1 530 ? 4.322 11.666 3.568 1.00 94.94 530 GLU A CA 1
ATOM 3867 C C . GLU A 1 530 ? 3.792 10.228 3.659 1.00 94.94 530 GLU A C 1
ATOM 3869 O O . GLU A 1 530 ? 4.442 9.312 4.173 1.00 94.94 530 GLU A O 1
ATOM 3874 N N . LEU A 1 531 ? 2.564 10.034 3.175 1.00 96.75 531 LEU A N 1
ATOM 3875 C CA . LEU A 1 531 ? 2.070 8.738 2.729 1.00 96.75 531 LEU A CA 1
ATOM 3876 C C . LEU A 1 531 ? 2.027 8.766 1.204 1.00 96.75 531 LEU A C 1
ATOM 3878 O O . LEU A 1 531 ? 1.248 9.528 0.628 1.00 96.75 531 LEU A O 1
ATOM 3882 N N . ASP A 1 532 ? 2.763 7.867 0.567 1.00 95.38 532 ASP A N 1
ATOM 3883 C CA . ASP A 1 532 ? 2.869 7.802 -0.887 1.00 95.38 532 ASP A CA 1
ATOM 3884 C C . ASP A 1 532 ? 2.157 6.592 -1.470 1.00 95.38 532 ASP A C 1
ATOM 3886 O O . ASP A 1 532 ? 2.261 5.480 -0.953 1.00 95.38 532 ASP A O 1
ATOM 3890 N N . LEU A 1 533 ? 1.468 6.804 -2.594 1.00 94.06 533 LEU A N 1
ATOM 3891 C CA . LEU A 1 533 ? 0.980 5.729 -3.453 1.00 94.06 533 LEU A CA 1
ATOM 3892 C C . LEU A 1 533 ? 2.058 5.384 -4.488 1.00 94.06 533 LEU A C 1
ATOM 3894 O O . LEU A 1 533 ? 2.409 6.204 -5.344 1.00 94.06 533 LEU A O 1
ATOM 3898 N N . LEU A 1 534 ? 2.569 4.154 -4.428 1.00 90.88 534 LEU A N 1
ATOM 3899 C CA . LEU A 1 534 ? 3.727 3.751 -5.219 1.00 90.88 534 LEU A CA 1
ATOM 3900 C C . LEU A 1 534 ? 3.341 3.260 -6.618 1.00 90.88 534 LEU A C 1
ATOM 3902 O O . LEU A 1 534 ? 2.462 2.410 -6.772 1.00 90.88 534 LEU A O 1
ATOM 3906 N N . ALA A 1 535 ? 4.051 3.764 -7.625 1.00 82.19 535 ALA A N 1
ATOM 3907 C CA . ALA A 1 535 ? 3.944 3.393 -9.031 1.00 82.19 535 ALA A CA 1
ATOM 3908 C C . ALA A 1 535 ? 5.323 3.510 -9.700 1.00 82.19 535 ALA A C 1
ATOM 3910 O O . ALA A 1 535 ? 6.126 4.390 -9.378 1.00 82.19 535 ALA A O 1
ATOM 3911 N N . SER A 1 536 ? 5.649 2.603 -10.616 1.00 72.00 536 SER A N 1
ATOM 3912 C CA . SER A 1 536 ? 6.978 2.568 -11.227 1.00 72.00 536 SER A CA 1
ATOM 3913 C C . SER A 1 536 ? 7.219 3.780 -12.125 1.00 72.00 536 SER A C 1
ATOM 3915 O O . SER A 1 536 ? 6.338 4.275 -12.820 1.00 72.00 536 SER A O 1
ATOM 3917 N N . GLY A 1 537 ? 8.450 4.292 -12.122 1.00 72.25 537 GLY A N 1
ATOM 3918 C CA . GLY A 1 537 ? 8.840 5.463 -12.918 1.00 72.25 537 GLY A CA 1
ATOM 3919 C C . GLY A 1 537 ? 8.432 6.824 -12.335 1.00 72.25 537 GLY A C 1
ATOM 3920 O O . GLY A 1 537 ? 8.876 7.854 -12.866 1.00 72.25 537 GLY A O 1
ATOM 3921 N N . HIS A 1 538 ? 7.662 6.830 -11.244 1.00 82.00 538 HIS A N 1
ATOM 3922 C CA . HIS A 1 538 ? 7.346 8.021 -10.457 1.00 82.00 538 HIS A CA 1
ATOM 3923 C C . HIS A 1 538 ? 8.551 8.473 -9.612 1.00 82.00 538 HIS A C 1
ATOM 3925 O O . HIS A 1 538 ? 9.534 7.746 -9.446 1.00 82.00 538 HIS A O 1
ATOM 3931 N N . HIS A 1 539 ? 8.479 9.714 -9.130 1.00 88.12 539 HIS A N 1
ATOM 3932 C CA . HIS A 1 539 ? 9.473 10.362 -8.273 1.00 88.12 539 HIS A CA 1
ATOM 3933 C C . HIS A 1 539 ? 8.744 11.119 -7.163 1.00 88.12 539 HIS A C 1
ATOM 3935 O O . HIS A 1 539 ? 7.887 11.949 -7.476 1.00 88.12 539 HIS A O 1
ATOM 3941 N N . TYR A 1 540 ? 9.101 10.839 -5.911 1.00 92.38 540 TYR A N 1
ATOM 3942 C CA . TYR A 1 540 ? 8.366 11.259 -4.706 1.00 92.38 540 TYR A CA 1
ATOM 3943 C C . TYR A 1 540 ? 9.012 12.437 -3.967 1.00 92.38 540 TYR A C 1
ATOM 3945 O O . TYR A 1 540 ? 8.689 12.740 -2.835 1.00 92.38 540 TYR A O 1
ATOM 3953 N N . GLY A 1 541 ? 9.911 13.157 -4.639 1.00 93.38 541 GLY A N 1
ATOM 3954 C CA . GLY A 1 541 ? 10.379 14.462 -4.177 1.00 93.38 541 GLY A CA 1
ATOM 3955 C C . GLY A 1 541 ? 11.795 14.476 -3.620 1.00 93.38 541 GLY A C 1
ATOM 3956 O O . GLY A 1 541 ? 12.501 15.442 -3.895 1.00 93.38 541 GLY A O 1
ATOM 3957 N N . HIS A 1 542 ? 12.294 13.423 -2.965 1.00 96.12 542 HIS A N 1
ATOM 3958 C CA . HIS A 1 542 ? 13.690 13.421 -2.495 1.00 96.12 542 HIS A CA 1
ATOM 3959 C C . HIS A 1 542 ? 14.686 13.262 -3.642 1.00 96.12 542 HIS A C 1
ATOM 3961 O O . HIS A 1 542 ? 14.597 12.340 -4.447 1.00 96.12 542 HIS A O 1
ATOM 3967 N N . ALA A 1 543 ? 15.692 14.128 -3.709 1.00 96.81 543 ALA A N 1
ATOM 3968 C CA . ALA A 1 543 ? 16.681 14.073 -4.775 1.00 96.81 543 ALA A CA 1
ATOM 3969 C C . ALA A 1 543 ? 17.758 13.001 -4.530 1.00 96.81 543 ALA A C 1
ATOM 3971 O O . ALA A 1 543 ? 18.388 12.948 -3.481 1.00 96.81 543 ALA A O 1
ATOM 3972 N N . ASN A 1 544 ? 18.068 12.227 -5.567 1.00 97.00 544 ASN A N 1
ATOM 3973 C CA . ASN A 1 544 ? 19.230 11.356 -5.662 1.00 97.00 544 ASN A CA 1
ATOM 3974 C C . ASN A 1 544 ? 20.073 11.769 -6.882 1.00 97.00 544 ASN A C 1
ATOM 3976 O O . ASN A 1 544 ? 19.777 11.416 -8.028 1.00 97.00 544 ASN A O 1
ATOM 3980 N N . ARG A 1 545 ? 21.156 12.522 -6.640 1.00 96.12 545 ARG A N 1
ATOM 3981 C CA . ARG A 1 545 ? 22.044 13.033 -7.701 1.00 96.12 545 ARG A CA 1
ATOM 3982 C C . ARG A 1 545 ? 22.770 11.939 -8.480 1.00 96.12 545 ARG A C 1
ATOM 3984 O O . ARG A 1 545 ? 23.081 12.169 -9.647 1.00 96.12 545 ARG A O 1
ATOM 3991 N N . ASN A 1 546 ? 22.984 10.751 -7.901 1.00 95.81 546 ASN A N 1
ATOM 3992 C CA . ASN A 1 546 ? 23.516 9.615 -8.654 1.00 95.81 546 ASN A CA 1
ATOM 3993 C C . ASN A 1 546 ? 22.564 9.241 -9.799 1.00 95.81 546 ASN A C 1
ATOM 3995 O O . ASN A 1 546 ? 22.975 9.220 -10.962 1.00 95.81 546 ASN A O 1
ATOM 3999 N N . LEU A 1 547 ? 21.293 8.993 -9.469 1.00 92.88 547 LEU A N 1
ATOM 4000 C CA . LEU A 1 547 ? 20.262 8.647 -10.451 1.00 92.88 547 LEU A CA 1
ATOM 4001 C C . LEU A 1 547 ? 19.928 9.842 -11.359 1.00 92.88 547 LEU A C 1
ATOM 4003 O O . LEU A 1 547 ? 19.610 9.664 -12.536 1.00 92.88 547 LEU A O 1
ATOM 4007 N N . GLY A 1 548 ? 20.095 11.058 -10.836 1.00 91.25 548 GLY A N 1
ATOM 4008 C CA . GLY A 1 548 ? 19.974 12.328 -11.546 1.00 91.25 548 GLY A CA 1
ATOM 4009 C C . GLY A 1 548 ? 20.801 12.436 -12.832 1.00 91.25 548 GLY A C 1
ATOM 4010 O O . GLY A 1 548 ? 20.437 13.187 -13.735 1.00 91.25 548 GLY A O 1
ATOM 4011 N N . ARG A 1 549 ? 21.918 11.696 -12.931 1.00 90.19 549 ARG A N 1
ATOM 4012 C CA . ARG A 1 549 ? 22.803 11.681 -14.114 1.00 90.19 549 ARG A CA 1
ATOM 4013 C C . ARG A 1 549 ? 22.124 11.094 -15.350 1.00 90.19 549 ARG A C 1
ATOM 4015 O O . ARG A 1 549 ? 22.496 11.442 -16.468 1.00 90.19 549 ARG A O 1
ATOM 4022 N N . TYR A 1 550 ? 21.154 10.211 -15.130 1.00 82.44 550 TYR A N 1
ATOM 4023 C CA . TYR A 1 550 ? 20.389 9.526 -16.172 1.00 82.44 550 TYR A CA 1
ATOM 4024 C C . TYR A 1 550 ? 18.966 10.076 -16.290 1.00 82.44 550 TYR A C 1
ATOM 4026 O O . TYR A 1 550 ? 18.366 10.018 -17.359 1.00 82.44 550 TYR A O 1
ATOM 4034 N N . ASP A 1 551 ? 18.439 10.636 -15.202 1.00 83.00 551 ASP A N 1
ATOM 4035 C CA . ASP A 1 551 ? 17.094 11.190 -15.123 1.00 83.00 551 ASP A CA 1
ATOM 4036 C C . ASP A 1 551 ? 17.106 12.482 -14.298 1.00 83.00 551 ASP A C 1
ATOM 4038 O O . ASP A 1 551 ? 17.051 12.453 -13.069 1.00 83.00 551 ASP A O 1
ATOM 4042 N N . ALA A 1 552 ? 17.171 13.628 -14.981 1.00 85.31 552 ALA A N 1
ATOM 4043 C CA . ALA A 1 552 ? 17.361 14.937 -14.352 1.00 85.31 552 ALA A CA 1
ATOM 4044 C C . ALA A 1 552 ? 16.297 15.285 -13.294 1.00 85.31 552 ALA A C 1
ATOM 4046 O O . ALA A 1 552 ? 16.582 16.067 -12.386 1.00 85.31 552 ALA A O 1
ATOM 4047 N N . ARG A 1 553 ? 15.101 14.682 -13.370 1.00 86.00 553 ARG A N 1
ATOM 4048 C CA . ARG A 1 553 ? 14.032 14.841 -12.370 1.00 86.00 553 ARG A CA 1
ATOM 4049 C C . ARG A 1 553 ? 14.493 14.426 -10.979 1.00 86.00 553 ARG A C 1
ATOM 4051 O O . ARG A 1 553 ? 14.206 15.098 -9.997 1.00 86.00 553 ARG A O 1
ATOM 4058 N N . ARG A 1 554 ? 15.286 13.354 -10.917 1.00 91.31 554 ARG A N 1
ATOM 4059 C CA . ARG A 1 554 ? 15.794 12.772 -9.673 1.00 91.31 554 ARG A CA 1
ATOM 4060 C C . ARG A 1 554 ? 16.891 13.616 -9.035 1.00 91.31 554 ARG A C 1
ATOM 4062 O O . ARG A 1 554 ? 17.292 13.327 -7.921 1.00 91.31 554 ARG A O 1
ATOM 4069 N N . ALA A 1 555 ? 17.387 14.658 -9.703 1.00 94.62 555 ALA A N 1
ATOM 4070 C CA . ALA A 1 555 ? 18.366 15.582 -9.133 1.00 94.62 555 ALA A CA 1
ATOM 4071 C C . ALA A 1 555 ? 17.726 16.781 -8.411 1.00 94.62 555 ALA A C 1
ATOM 4073 O O . ALA A 1 555 ? 18.460 17.621 -7.882 1.00 94.62 555 ALA A O 1
ATOM 4074 N N . VAL A 1 556 ? 16.396 16.900 -8.427 1.00 95.44 556 VAL A N 1
ATOM 4075 C CA . VAL A 1 556 ? 15.661 18.049 -7.891 1.00 95.44 556 VAL A CA 1
ATOM 4076 C C . VAL A 1 556 ? 14.822 17.610 -6.701 1.00 95.44 556 VAL A C 1
ATOM 4078 O O . VAL A 1 556 ? 14.095 16.619 -6.783 1.00 95.44 556 VAL A O 1
ATOM 4081 N N . TYR A 1 557 ? 14.966 18.344 -5.599 1.00 96.44 557 TYR A N 1
ATOM 4082 C CA . TYR A 1 557 ? 14.139 18.177 -4.417 1.00 96.44 557 TYR A CA 1
ATOM 4083 C C . TYR A 1 557 ? 12.804 18.906 -4.602 1.00 96.44 557 TYR A C 1
ATOM 4085 O O . TYR A 1 557 ? 12.797 20.061 -5.037 1.00 96.44 557 TYR A O 1
ATOM 4093 N N . PHE A 1 558 ? 11.707 18.249 -4.239 1.00 95.00 558 PHE A N 1
ATOM 4094 C CA . PHE A 1 558 ? 10.369 18.834 -4.172 1.00 95.00 558 PHE A CA 1
ATOM 4095 C C . PHE A 1 558 ? 9.843 18.707 -2.747 1.00 95.00 558 PHE A C 1
ATOM 4097 O O . PHE A 1 558 ? 10.038 17.676 -2.109 1.00 95.00 558 PHE A O 1
ATOM 4104 N N . TYR A 1 559 ? 9.190 19.754 -2.250 1.00 93.50 559 TYR A N 1
ATOM 4105 C CA . TYR A 1 559 ? 8.480 19.682 -0.980 1.00 93.50 559 TYR A CA 1
ATOM 4106 C C . TYR A 1 559 ? 7.139 18.959 -1.164 1.00 93.50 559 TYR A C 1
ATOM 4108 O O . TYR A 1 559 ? 6.497 19.167 -2.193 1.00 93.50 559 TYR A O 1
ATOM 4116 N N . PRO A 1 560 ? 6.622 18.269 -0.131 1.00 92.44 560 PRO A N 1
ATOM 4117 C CA . PRO A 1 560 ? 5.290 17.650 -0.157 1.00 92.44 560 PRO A CA 1
ATOM 4118 C C . PRO A 1 560 ? 4.136 18.604 -0.515 1.00 92.44 560 PRO A C 1
ATOM 4120 O O . PRO A 1 560 ? 3.058 18.183 -0.927 1.00 92.44 560 PRO A O 1
ATOM 4123 N N . THR A 1 561 ? 4.341 19.912 -0.323 1.00 91.06 561 THR A N 1
ATOM 4124 C CA . THR A 1 561 ? 3.353 20.965 -0.615 1.00 91.06 561 THR A CA 1
ATOM 4125 C C . THR A 1 561 ? 3.504 21.584 -2.006 1.00 91.06 561 THR A C 1
ATOM 4127 O O . THR A 1 561 ? 2.668 22.405 -2.402 1.00 91.06 561 THR A O 1
ATOM 4130 N N . ASP A 1 562 ? 4.546 21.212 -2.754 1.00 92.12 562 ASP A N 1
ATOM 4131 C CA . ASP A 1 562 ? 4.721 21.659 -4.128 1.00 92.12 562 ASP A CA 1
ATOM 4132 C C . ASP A 1 562 ? 3.626 21.066 -5.020 1.00 92.12 562 ASP A C 1
ATOM 4134 O O . ASP A 1 562 ? 3.108 19.970 -4.805 1.00 92.12 562 ASP A O 1
ATOM 4138 N N . SER A 1 563 ? 3.242 21.809 -6.058 1.00 89.88 563 SER A N 1
ATOM 4139 C CA . SER A 1 563 ? 2.278 21.283 -7.024 1.00 89.88 563 SER A CA 1
ATOM 4140 C C . SER A 1 563 ? 2.902 20.113 -7.794 1.00 89.88 563 SER A C 1
ATOM 4142 O O . SER A 1 563 ? 4.024 20.265 -8.288 1.00 89.88 563 SER A O 1
ATOM 4144 N N . PRO A 1 564 ? 2.191 18.981 -7.961 1.00 87.56 564 PRO A N 1
ATOM 4145 C CA . PRO A 1 564 ? 2.700 17.873 -8.755 1.00 87.56 564 PRO A CA 1
ATOM 4146 C C . PRO A 1 564 ? 2.976 18.344 -10.182 1.00 87.56 564 PRO A C 1
ATOM 4148 O O . PRO A 1 564 ? 2.198 19.092 -10.782 1.00 87.56 564 PRO A O 1
ATOM 4151 N N . VAL A 1 565 ? 4.092 17.884 -10.736 1.00 82.56 565 VAL A N 1
ATOM 4152 C CA . VAL A 1 565 ? 4.479 18.168 -12.116 1.00 82.56 565 VAL A CA 1
ATOM 4153 C C . VAL A 1 565 ? 4.402 16.851 -12.863 1.00 82.56 565 VAL A C 1
ATOM 4155 O O . VAL A 1 565 ? 5.153 15.923 -12.578 1.00 82.56 565 VAL A O 1
ATOM 4158 N N . HIS A 1 566 ? 3.470 16.751 -13.805 1.00 71.38 566 HIS A N 1
ATOM 4159 C CA . HIS A 1 566 ? 3.195 15.510 -14.524 1.00 71.38 566 HIS A CA 1
ATOM 4160 C C . HIS A 1 566 ? 4.465 14.907 -15.148 1.00 71.38 566 HIS A C 1
ATOM 4162 O O . HIS A 1 566 ? 5.275 15.627 -15.730 1.00 71.38 566 HIS A O 1
ATOM 4168 N N . SER A 1 567 ? 4.647 13.588 -15.011 1.00 70.69 567 SER A N 1
ATOM 4169 C CA . SER A 1 567 ? 5.874 12.862 -15.384 1.00 70.69 567 SER A CA 1
ATOM 4170 C C . SER A 1 567 ? 7.164 13.343 -14.696 1.00 70.69 567 SER A C 1
ATOM 4172 O O . SER A 1 567 ? 8.230 12.833 -15.034 1.00 70.69 567 SER A O 1
ATOM 4174 N N . VAL A 1 568 ? 7.120 14.291 -13.751 1.00 82.25 568 VAL A N 1
ATOM 4175 C CA . VAL A 1 568 ? 8.299 14.887 -13.095 1.00 82.25 568 VAL A CA 1
ATOM 4176 C C . VAL A 1 568 ? 8.326 14.655 -11.588 1.00 82.25 568 VAL A C 1
ATOM 4178 O O . VAL A 1 568 ? 9.297 14.096 -11.090 1.00 82.25 568 VAL A O 1
ATOM 4181 N N . TYR A 1 569 ? 7.269 15.063 -10.892 1.00 89.12 569 TYR A N 1
ATOM 4182 C CA . TYR A 1 569 ? 7.104 14.961 -9.446 1.00 89.12 569 TYR A CA 1
ATOM 4183 C C . TYR A 1 569 ? 5.685 14.485 -9.134 1.00 89.12 569 TYR A C 1
ATOM 4185 O O . TYR A 1 569 ? 4.710 15.045 -9.643 1.00 89.12 569 TYR A O 1
ATOM 4193 N N . THR A 1 570 ? 5.589 13.440 -8.318 1.00 89.31 570 THR A N 1
ATOM 4194 C CA . THR A 1 570 ? 4.330 12.895 -7.806 1.00 89.31 570 THR A CA 1
ATOM 4195 C C . THR A 1 570 ? 4.142 13.399 -6.388 1.00 89.31 570 THR A C 1
ATOM 4197 O O . THR A 1 570 ? 4.989 13.143 -5.544 1.00 89.31 570 THR A O 1
ATOM 4200 N N . ALA A 1 571 ? 3.050 14.124 -6.154 1.00 90.69 571 ALA A N 1
ATOM 4201 C CA . ALA A 1 571 ? 2.699 14.584 -4.819 1.00 90.69 571 ALA A CA 1
ATOM 4202 C C . ALA A 1 571 ? 2.243 13.405 -3.941 1.00 90.69 571 ALA A C 1
ATOM 4204 O O . ALA A 1 571 ? 1.655 12.453 -4.477 1.00 90.69 571 ALA A O 1
ATOM 4205 N N . PRO A 1 572 ? 2.446 13.492 -2.618 1.00 94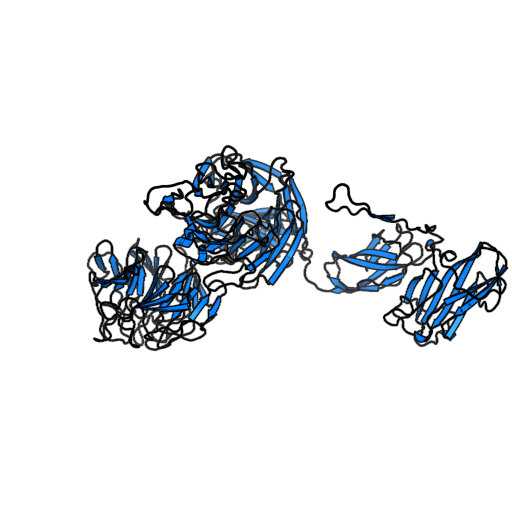.31 572 PRO A N 1
ATOM 4206 C CA . PRO A 1 572 ? 2.008 12.461 -1.694 1.00 94.31 572 PRO A CA 1
ATOM 4207 C C . PRO A 1 572 ? 0.489 12.309 -1.690 1.00 94.31 572 PRO A C 1
ATOM 4209 O O . PRO A 1 572 ? -0.274 13.238 -1.974 1.00 94.31 572 PRO A O 1
ATOM 4212 N N . LEU A 1 573 ? 0.034 11.118 -1.309 1.00 93.69 573 LEU A N 1
ATOM 4213 C CA . LEU A 1 573 ? -1.384 10.810 -1.144 1.00 93.69 573 LEU A CA 1
ATOM 4214 C C . LEU A 1 573 ? -1.991 11.555 0.052 1.00 93.69 573 LEU A C 1
ATOM 4216 O O . LEU A 1 573 ? -3.162 11.941 0.024 1.00 93.69 573 LEU A O 1
ATOM 4220 N N . ALA A 1 574 ? -1.198 11.720 1.112 1.00 94.19 574 ALA A N 1
ATOM 4221 C CA . ALA A 1 574 ? -1.511 12.527 2.280 1.00 94.19 574 ALA A CA 1
ATOM 4222 C C . ALA A 1 574 ? -0.224 12.991 2.970 1.00 94.19 574 ALA A C 1
ATOM 4224 O O . ALA A 1 574 ? 0.790 12.300 2.925 1.00 94.19 574 ALA A O 1
ATOM 4225 N N . VAL A 1 575 ? -0.308 14.128 3.660 1.00 93.44 575 VAL A N 1
ATOM 4226 C CA . VAL A 1 575 ? 0.734 14.614 4.572 1.00 93.44 575 VAL A CA 1
ATOM 4227 C C . VAL A 1 575 ? 0.285 14.423 6.019 1.00 93.44 575 VAL A C 1
ATOM 4229 O O . VAL A 1 575 ? -0.896 14.603 6.339 1.00 93.44 575 VAL A O 1
ATOM 4232 N N . VAL A 1 576 ? 1.213 14.048 6.893 1.00 90.88 576 VAL A N 1
ATOM 4233 C CA . VAL A 1 576 ? 0.985 13.826 8.326 1.00 90.88 576 VAL A CA 1
ATOM 4234 C C . VAL A 1 576 ? 2.098 14.457 9.158 1.00 90.88 576 VAL A C 1
ATOM 4236 O O . VAL A 1 576 ? 3.188 14.739 8.670 1.00 90.88 576 VAL A O 1
ATOM 4239 N N . ALA A 1 577 ? 1.827 14.680 10.445 1.00 88.44 577 ALA A N 1
ATOM 4240 C CA . ALA A 1 577 ? 2.816 15.284 11.328 1.00 88.44 577 ALA A CA 1
ATOM 4241 C C . ALA A 1 577 ? 4.056 14.389 11.476 1.00 88.44 577 ALA A C 1
ATOM 4243 O O . ALA A 1 577 ? 3.944 13.188 11.754 1.00 88.44 577 ALA A O 1
ATOM 4244 N N . SER A 1 578 ? 5.230 15.006 11.366 1.00 88.81 578 SER A N 1
ATOM 4245 C CA . SER A 1 578 ? 6.510 14.326 11.533 1.00 88.81 578 SER A CA 1
ATOM 4246 C C . SER A 1 578 ? 6.801 13.974 13.009 1.00 88.81 578 SER A C 1
ATOM 4248 O O . SER A 1 578 ? 6.378 14.671 13.940 1.00 88.81 578 SER A O 1
ATOM 4250 N N . SER A 1 579 ? 7.494 12.877 13.324 1.00 91.25 579 SER A N 1
ATOM 4251 C CA . SER A 1 579 ? 7.885 11.773 12.432 1.00 91.25 579 SER A CA 1
ATOM 4252 C C . SER A 1 579 ? 6.829 10.659 12.461 1.00 91.25 579 SER A C 1
ATOM 4254 O O . SER A 1 579 ? 6.346 10.319 13.540 1.00 91.25 579 SER A O 1
ATOM 4256 N N . SER A 1 580 ? 6.450 10.123 11.302 1.00 93.81 580 SER A N 1
ATOM 4257 C CA . SER A 1 580 ? 5.507 9.028 11.069 1.00 93.81 580 SER A CA 1
ATOM 4258 C C . SER A 1 580 ? 6.194 7.889 10.312 1.00 93.81 580 SER A C 1
ATOM 4260 O O . SER A 1 580 ? 6.897 8.110 9.333 1.00 93.81 580 SER A O 1
ATOM 4262 N N . ASN A 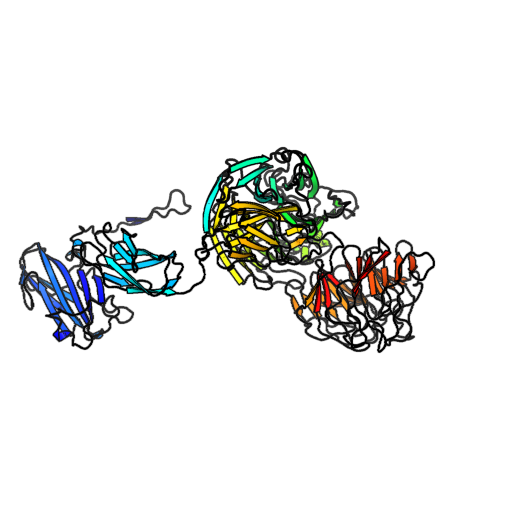1 581 ? 6.033 6.656 10.795 1.00 94.62 581 ASN A N 1
ATOM 4263 C CA . ASN A 1 581 ? 6.913 5.542 10.446 1.00 94.62 581 ASN A CA 1
ATOM 4264 C C . ASN A 1 581 ? 6.135 4.274 10.064 1.00 94.62 581 ASN A C 1
ATOM 4266 O O . ASN A 1 581 ? 5.890 4.062 8.883 1.00 94.62 581 ASN A O 1
ATOM 4270 N N . GLY A 1 582 ? 5.763 3.400 11.004 1.00 95.62 582 GLY A N 1
ATOM 4271 C CA . GLY A 1 582 ? 5.162 2.105 10.651 1.00 95.62 582 GLY A CA 1
ATOM 4272 C C . GLY A 1 582 ? 3.836 2.220 9.905 1.00 95.62 582 GLY A C 1
ATOM 4273 O O . GLY A 1 582 ? 3.015 3.078 10.238 1.00 95.62 582 GLY A O 1
ATOM 4274 N N . LEU A 1 583 ? 3.619 1.325 8.940 1.00 97.19 583 LEU A N 1
ATOM 4275 C CA . LEU A 1 583 ? 2.479 1.333 8.031 1.00 97.19 583 LEU A CA 1
ATOM 4276 C C . LEU A 1 583 ? 1.835 -0.062 7.947 1.00 97.19 583 LEU A C 1
ATOM 4278 O O . LEU A 1 583 ? 2.507 -1.063 7.726 1.00 97.19 583 LEU A O 1
ATOM 4282 N N . GLU A 1 584 ? 0.511 -0.143 8.076 1.00 97.31 584 GLU A N 1
ATOM 4283 C CA . GLU A 1 584 ? -0.219 -1.421 8.047 1.00 97.31 584 GLU A CA 1
ATOM 4284 C C . GLU A 1 584 ? -1.632 -1.264 7.463 1.00 97.31 584 GLU A C 1
ATOM 4286 O O . GLU A 1 584 ? -2.237 -0.198 7.549 1.00 97.31 584 GLU A O 1
ATOM 4291 N N . GLU A 1 585 ? -2.203 -2.327 6.889 1.00 97.25 585 GLU A N 1
ATOM 4292 C CA . GLU A 1 585 ? -3.594 -2.329 6.415 1.00 97.25 585 GLU A CA 1
ATOM 4293 C C . GLU A 1 585 ? -4.550 -2.830 7.509 1.00 97.25 585 GLU A C 1
ATOM 4295 O O . GLU A 1 585 ? -4.416 -3.952 8.006 1.00 97.25 585 GLU A O 1
ATOM 4300 N N . TYR A 1 586 ? -5.608 -2.076 7.826 1.00 97.44 586 TYR A N 1
ATOM 4301 C CA . TYR A 1 586 ? -6.654 -2.572 8.724 1.00 97.44 586 TYR A CA 1
ATOM 4302 C C . TYR A 1 586 ? -7.604 -3.536 7.993 1.00 97.44 586 TYR A C 1
ATOM 4304 O O . TYR A 1 586 ? -8.566 -3.133 7.345 1.00 97.44 586 TYR A O 1
ATOM 4312 N N . ARG A 1 587 ? -7.360 -4.847 8.099 1.00 95.81 587 ARG A N 1
ATOM 4313 C CA . ARG A 1 587 ? -8.108 -5.889 7.351 1.00 95.81 587 ARG A CA 1
ATOM 4314 C C . ARG A 1 587 ? -9.388 -6.399 8.033 1.00 95.81 587 ARG A C 1
ATOM 4316 O O . ARG A 1 587 ? -10.168 -7.133 7.423 1.00 95.81 587 ARG A O 1
ATOM 4323 N N . SER A 1 588 ? -9.613 -6.023 9.290 1.00 96.38 588 SER A N 1
ATOM 4324 C CA . SER A 1 588 ? -10.678 -6.593 10.123 1.00 96.38 588 SER A CA 1
ATOM 4325 C C . SER A 1 588 ? -12.075 -6.078 9.773 1.00 96.38 588 SER A C 1
ATOM 4327 O O . SER A 1 588 ? -12.269 -4.909 9.453 1.00 96.38 588 SER A O 1
ATOM 4329 N N . GLN A 1 589 ? -13.070 -6.955 9.916 1.00 94.88 589 GLN A N 1
ATOM 4330 C CA . GLN A 1 589 ? -14.495 -6.639 9.779 1.00 94.88 589 GLN A CA 1
ATOM 4331 C C . GLN A 1 589 ? -15.141 -6.097 11.063 1.00 94.88 589 GLN A C 1
ATOM 4333 O O . GLN A 1 589 ? -16.356 -5.887 11.092 1.00 94.88 589 GLN A O 1
ATOM 4338 N N . ALA A 1 590 ? -14.358 -5.881 12.125 1.00 94.31 590 ALA A N 1
ATOM 4339 C CA . ALA A 1 590 ? -14.835 -5.215 13.335 1.00 94.31 590 ALA A CA 1
ATOM 4340 C C . ALA A 1 590 ? -15.490 -3.858 13.013 1.00 94.31 590 ALA A C 1
ATOM 4342 O O . ALA A 1 590 ? -15.187 -3.217 12.003 1.00 94.31 590 ALA A O 1
ATOM 4343 N N . PHE A 1 591 ? -16.402 -3.432 13.884 1.00 92.69 591 PHE A N 1
ATOM 4344 C CA . PHE A 1 591 ? -17.190 -2.208 13.746 1.00 92.69 591 PHE A CA 1
ATOM 4345 C C . PHE A 1 591 ? -18.009 -2.186 12.449 1.00 92.69 591 PHE A C 1
ATOM 4347 O O . PHE A 1 591 ? -18.107 -1.149 11.794 1.00 92.69 591 PHE A O 1
ATOM 4354 N N . ASN A 1 592 ? -18.572 -3.328 12.040 1.00 90.31 592 ASN A N 1
ATOM 4355 C CA . ASN A 1 592 ? -19.241 -3.499 10.742 1.00 90.31 592 ASN A CA 1
ATOM 4356 C C . ASN A 1 592 ? -18.364 -3.084 9.544 1.00 90.31 592 ASN A C 1
ATOM 4358 O O . ASN A 1 592 ? -18.844 -2.464 8.598 1.00 90.31 592 ASN A O 1
ATOM 4362 N N . SER A 1 593 ? -17.072 -3.422 9.580 1.00 93.12 593 SER A N 1
ATOM 4363 C CA . SER A 1 593 ? -16.095 -3.129 8.519 1.00 93.12 593 SER A CA 1
ATOM 4364 C C . SER A 1 593 ? -15.911 -1.641 8.185 1.00 93.12 593 SER A C 1
ATOM 4366 O O . SER A 1 593 ? -15.368 -1.328 7.129 1.00 93.12 593 SER A O 1
ATOM 4368 N N . GLN A 1 594 ? -16.318 -0.715 9.065 1.00 91.06 594 GLN A N 1
ATOM 4369 C CA . GLN A 1 594 ? -16.271 0.735 8.800 1.00 91.06 594 GLN A CA 1
ATOM 4370 C C . GLN A 1 594 ? -14.882 1.259 8.409 1.00 91.06 594 GLN A C 1
ATOM 4372 O O . GLN A 1 594 ? -14.785 2.233 7.670 1.00 91.06 594 GLN A O 1
ATOM 4377 N N . ILE A 1 595 ? -13.818 0.621 8.899 1.00 93.94 595 ILE A N 1
ATOM 4378 C CA . ILE A 1 595 ? -12.425 0.983 8.599 1.00 93.94 595 ILE A CA 1
ATOM 4379 C C . ILE A 1 595 ? -11.668 -0.151 7.894 1.00 93.94 595 ILE A C 1
ATOM 4381 O O . ILE A 1 595 ? -10.447 -0.158 7.860 1.00 93.94 595 ILE A O 1
ATOM 4385 N N . LYS A 1 596 ? -12.370 -1.141 7.326 1.00 94.69 596 LYS A N 1
ATOM 4386 C CA . LYS A 1 596 ? -11.722 -2.236 6.592 1.00 94.69 596 LYS A CA 1
ATOM 4387 C C . LYS A 1 596 ? -11.084 -1.714 5.299 1.00 94.69 596 LYS A C 1
ATOM 4389 O O . LYS A 1 596 ? -11.765 -1.122 4.462 1.00 94.69 596 LYS A O 1
ATOM 4394 N N . GLY A 1 597 ? -9.802 -2.005 5.104 1.00 94.12 597 GLY A N 1
ATOM 4395 C CA . GLY A 1 597 ? -9.010 -1.556 3.958 1.00 94.12 597 GLY A CA 1
ATOM 4396 C C . GLY A 1 597 ? -8.494 -0.120 4.079 1.00 94.12 597 GLY A C 1
ATOM 4397 O O . GLY A 1 597 ? -8.038 0.433 3.080 1.00 94.12 597 GLY A O 1
ATOM 4398 N N . SER A 1 598 ? -8.591 0.497 5.262 1.00 96.94 598 SER A N 1
ATOM 4399 C CA . SER A 1 598 ? -7.860 1.726 5.571 1.00 96.94 598 SER A CA 1
ATOM 4400 C C . SER A 1 598 ? -6.394 1.428 5.889 1.00 96.94 598 SER A C 1
ATOM 4402 O O . SER A 1 598 ? -6.021 0.277 6.148 1.00 96.94 598 SER A O 1
ATOM 4404 N N . LEU A 1 599 ? -5.568 2.473 5.889 1.00 98.25 599 LEU A N 1
ATOM 4405 C CA . LEU A 1 599 ? -4.173 2.383 6.310 1.00 98.25 599 LEU A CA 1
ATOM 4406 C C . LEU A 1 599 ? -4.015 2.898 7.738 1.00 98.25 599 LEU A C 1
ATOM 4408 O O . LEU A 1 599 ? -4.598 3.916 8.114 1.00 98.25 599 LEU A O 1
ATOM 4412 N N . LEU A 1 600 ? -3.215 2.191 8.521 1.00 97.88 600 LEU A N 1
ATOM 4413 C CA . LEU A 1 600 ? -2.749 2.604 9.831 1.00 97.88 600 LEU A CA 1
ATOM 4414 C C . LEU A 1 600 ? -1.334 3.151 9.692 1.00 97.88 600 LEU A C 1
ATOM 4416 O O . LEU A 1 600 ? -0.484 2.462 9.136 1.00 97.88 600 LEU A O 1
ATOM 4420 N N . LEU A 1 601 ? -1.088 4.352 10.208 1.00 97.44 601 LEU A N 1
ATOM 4421 C CA . LEU A 1 601 ? 0.227 4.992 10.166 1.00 97.44 601 LEU A CA 1
ATOM 4422 C C . LEU A 1 601 ? 0.609 5.472 11.564 1.00 97.44 601 LEU A C 1
ATOM 4424 O O . LEU A 1 601 ? -0.115 6.267 12.167 1.00 97.44 601 LEU A O 1
ATOM 4428 N N . GLN A 1 602 ? 1.721 4.963 12.091 1.00 96.44 602 GLN A N 1
ATOM 4429 C CA . GLN A 1 602 ? 2.171 5.259 13.450 1.00 96.44 602 GLN A CA 1
ATOM 4430 C C . GLN A 1 602 ? 3.102 6.466 13.470 1.00 96.44 602 GLN A C 1
ATOM 4432 O O . GLN A 1 602 ? 4.208 6.408 12.937 1.00 96.44 602 GLN A O 1
ATOM 4437 N N . LYS A 1 603 ? 2.689 7.532 14.161 1.00 94.06 603 LYS A N 1
ATOM 4438 C CA . LYS A 1 603 ? 3.577 8.634 14.523 1.00 94.06 603 LYS A CA 1
ATOM 4439 C C . LYS A 1 603 ? 4.528 8.201 15.636 1.00 94.06 603 LYS A C 1
ATOM 4441 O O . LYS A 1 603 ? 4.084 7.656 16.647 1.00 94.06 603 LYS A O 1
ATOM 4446 N N . TRP A 1 604 ? 5.813 8.509 15.515 1.00 92.56 604 TRP A N 1
ATOM 4447 C CA . TRP A 1 604 ? 6.778 8.323 16.587 1.00 92.56 604 TRP A CA 1
ATOM 4448 C C . TRP A 1 604 ? 6.336 9.043 17.872 1.00 92.56 604 TRP A C 1
ATOM 4450 O O . TRP A 1 604 ? 6.114 10.263 17.873 1.00 92.56 604 TRP A O 1
ATOM 4460 N N . GLN A 1 605 ? 6.193 8.263 18.950 1.00 91.44 605 GLN A N 1
ATOM 4461 C CA . GLN A 1 605 ? 5.762 8.690 20.288 1.00 91.44 605 GLN A CA 1
ATOM 4462 C C . GLN A 1 605 ? 4.503 9.574 20.287 1.00 91.44 605 GLN A C 1
ATOM 4464 O O . GLN A 1 605 ? 4.429 10.568 21.014 1.00 91.44 605 GLN A O 1
ATOM 4469 N N . GLY A 1 606 ? 3.513 9.242 19.457 1.00 91.75 606 GLY A N 1
ATOM 4470 C CA . GLY A 1 606 ? 2.281 10.021 19.362 1.00 91.75 606 GLY A CA 1
ATOM 4471 C C . GLY A 1 606 ? 1.105 9.259 18.766 1.00 91.75 606 GLY A C 1
ATOM 4472 O O . GLY A 1 606 ? 0.826 8.113 19.116 1.00 91.75 606 GLY A O 1
ATOM 4473 N N . GLU A 1 607 ? 0.369 9.934 17.895 1.00 92.81 607 GLU A N 1
ATOM 4474 C CA . GLU A 1 607 ? -0.854 9.443 17.276 1.00 92.81 607 GLU A CA 1
ATOM 4475 C C . GLU A 1 607 ? -0.639 8.171 16.441 1.00 92.81 607 GLU A C 1
ATOM 4477 O O . GLU A 1 607 ? 0.257 8.108 15.601 1.00 92.81 607 GLU A O 1
ATOM 4482 N N . LEU A 1 608 ? -1.542 7.196 16.574 1.00 95.69 608 LEU A N 1
ATOM 4483 C CA . LEU A 1 608 ? -1.812 6.264 15.480 1.00 95.69 608 LEU A CA 1
ATOM 4484 C C . LEU A 1 608 ? -2.926 6.834 14.602 1.00 95.69 608 LEU A C 1
ATOM 4486 O O . LEU A 1 608 ? -4.072 6.989 15.049 1.00 95.69 608 LEU A O 1
ATOM 4490 N N . TYR A 1 609 ? -2.603 7.091 13.340 1.00 96.38 609 TYR A N 1
ATOM 4491 C CA . TYR A 1 609 ? -3.561 7.538 12.342 1.00 96.38 609 TYR A CA 1
ATOM 4492 C C . TYR A 1 609 ? -4.296 6.364 11.694 1.00 96.38 609 TYR A C 1
ATOM 4494 O O . TYR A 1 609 ? -3.731 5.300 11.465 1.00 96.38 609 TYR A O 1
ATOM 4502 N N . ASN A 1 610 ? -5.556 6.599 11.342 1.00 96.69 610 ASN A N 1
ATOM 4503 C CA . ASN A 1 610 ? -6.367 5.786 10.448 1.00 96.69 610 ASN A CA 1
ATOM 4504 C C . ASN A 1 610 ? -6.725 6.622 9.217 1.00 96.69 610 ASN A C 1
ATOM 4506 O O . ASN A 1 610 ? -7.525 7.560 9.310 1.00 96.69 610 ASN A O 1
ATOM 4510 N N . LEU A 1 611 ? -6.128 6.273 8.081 1.00 97.38 611 LEU A N 1
ATOM 4511 C CA . LEU A 1 611 ? -6.295 6.940 6.799 1.00 97.38 611 LEU A CA 1
ATOM 4512 C C . LEU A 1 611 ? -7.307 6.158 5.960 1.00 97.38 611 LEU A C 1
ATOM 4514 O O . LEU A 1 611 ? -7.019 5.082 5.432 1.00 97.38 611 LEU A O 1
ATOM 4518 N N . ILE A 1 612 ? -8.522 6.695 5.864 1.00 95.19 612 ILE A N 1
ATOM 4519 C CA . ILE A 1 612 ? -9.608 6.100 5.085 1.00 95.19 612 ILE A CA 1
ATOM 4520 C C . ILE A 1 612 ? -9.355 6.404 3.612 1.00 95.19 612 ILE A C 1
ATOM 4522 O O . ILE A 1 612 ? -9.366 7.568 3.206 1.00 95.19 612 ILE A O 1
ATOM 4526 N N . LEU A 1 613 ? -9.142 5.351 2.827 1.00 93.25 613 LEU A N 1
ATOM 4527 C CA . LEU A 1 613 ? -8.922 5.442 1.388 1.00 93.25 613 LEU A CA 1
ATOM 4528 C C . LEU A 1 613 ? -10.248 5.554 0.623 1.00 93.25 613 LEU A C 1
ATOM 4530 O O . LEU A 1 613 ? -11.267 4.990 1.033 1.00 93.25 613 LEU A O 1
ATOM 4534 N N . SER A 1 614 ? -10.220 6.218 -0.533 1.00 88.31 614 SER A N 1
ATOM 4535 C CA . SER A 1 614 ? -11.288 6.129 -1.533 1.00 88.31 614 SER A CA 1
ATOM 4536 C C . SER A 1 614 ? -11.475 4.692 -2.039 1.00 88.31 614 SER A C 1
ATOM 4538 O O . SER A 1 614 ? -10.633 3.812 -1.845 1.00 88.31 614 SER A O 1
ATOM 4540 N N . SER A 1 615 ? -12.602 4.422 -2.703 1.00 82.38 615 SER A N 1
ATOM 4541 C CA . SER A 1 615 ? -12.932 3.078 -3.201 1.00 82.38 615 SER A CA 1
ATOM 4542 C C . SER A 1 615 ? -11.922 2.523 -4.211 1.00 82.38 615 SER A C 1
ATOM 4544 O O . SER A 1 615 ? -11.742 1.311 -4.270 1.00 82.38 615 SER A O 1
ATOM 4546 N N . ASP A 1 616 ? -11.269 3.395 -4.979 1.00 79.06 616 ASP A N 1
ATOM 4547 C CA . ASP A 1 616 ? -10.201 3.067 -5.933 1.00 79.06 616 ASP A CA 1
ATOM 4548 C C . ASP A 1 616 ? -8.796 3.073 -5.304 1.00 79.06 616 ASP A C 1
ATOM 4550 O O . ASP A 1 616 ? -7.819 2.826 -6.003 1.00 79.06 616 ASP A O 1
ATOM 4554 N N . SER A 1 617 ? -8.687 3.350 -3.997 1.00 83.88 617 SER A N 1
ATOM 4555 C CA . SER A 1 617 ? -7.434 3.434 -3.236 1.00 83.88 617 SER A CA 1
ATOM 4556 C C . SER A 1 617 ? -6.434 4.495 -3.728 1.00 83.88 617 SER A C 1
ATOM 4558 O O . SER A 1 617 ? -5.263 4.446 -3.355 1.00 83.88 617 SER A O 1
ATOM 4560 N N . ARG A 1 618 ? -6.891 5.480 -4.515 1.00 85.81 618 ARG A N 1
ATOM 4561 C CA . ARG A 1 618 ? -6.056 6.538 -5.119 1.00 85.81 618 ARG A CA 1
ATOM 4562 C C . ARG A 1 618 ? -6.161 7.906 -4.447 1.00 85.81 618 ARG A C 1
ATOM 4564 O O . ARG A 1 618 ? -5.555 8.865 -4.911 1.00 85.81 618 ARG A O 1
ATOM 4571 N N . SER A 1 619 ? -6.896 8.011 -3.341 1.00 89.69 619 SER A N 1
ATOM 4572 C CA . SER A 1 619 ? -6.921 9.207 -2.490 1.00 89.69 619 SER A CA 1
ATOM 4573 C C . SER A 1 619 ? -7.234 8.860 -1.034 1.00 89.69 619 SER A C 1
ATOM 4575 O O . SER A 1 619 ? -7.843 7.825 -0.750 1.00 89.69 619 SER A O 1
ATOM 4577 N N . VAL A 1 620 ? -6.852 9.738 -0.104 1.00 94.12 620 VAL A N 1
ATOM 4578 C CA . VAL A 1 620 ? -7.284 9.672 1.298 1.00 94.12 620 VAL A CA 1
ATOM 4579 C C . VAL A 1 620 ? -8.503 10.572 1.482 1.00 94.12 620 VAL A C 1
ATOM 4581 O O . VAL A 1 620 ? -8.416 11.791 1.361 1.00 94.12 620 VAL A O 1
ATOM 4584 N N . SER A 1 621 ? -9.655 9.980 1.799 1.00 91.00 621 SER A N 1
ATOM 4585 C CA . SER A 1 621 ? -10.889 10.733 2.045 1.00 91.00 621 SER A CA 1
ATOM 4586 C C . SER A 1 621 ? -10.948 11.338 3.447 1.00 91.00 621 SER A C 1
ATOM 4588 O O . SER A 1 621 ? -11.647 12.327 3.659 1.00 91.00 621 SER A O 1
ATOM 4590 N N . GLN A 1 622 ? -10.258 10.729 4.420 1.00 89.06 622 GLN A N 1
ATOM 4591 C CA . GLN A 1 622 ? -10.273 11.176 5.812 1.00 89.06 622 GLN A CA 1
ATOM 4592 C C . GLN A 1 622 ? -9.058 10.650 6.585 1.00 89.06 622 GLN A C 1
ATOM 4594 O O . GLN A 1 622 ? -8.705 9.480 6.457 1.00 89.06 622 GLN A O 1
ATOM 4599 N N . VAL A 1 623 ? -8.481 11.494 7.443 1.00 91.38 623 VAL A N 1
ATOM 4600 C CA . VAL A 1 623 ? -7.440 11.125 8.414 1.00 91.38 623 VAL A CA 1
ATOM 4601 C C . VAL A 1 623 ? -8.025 11.255 9.817 1.00 91.38 623 VAL A C 1
ATOM 4603 O O . VAL A 1 623 ? -8.492 12.326 10.201 1.00 91.38 623 VAL A O 1
ATOM 4606 N N . ASN A 1 624 ? -8.025 10.162 10.576 1.00 90.31 624 ASN A N 1
ATOM 4607 C CA . ASN A 1 624 ? -8.514 10.116 11.954 1.00 90.31 624 ASN A CA 1
ATOM 4608 C C . ASN A 1 624 ? -7.393 9.707 12.905 1.00 90.31 624 ASN A C 1
ATOM 4610 O O . ASN A 1 624 ? -6.571 8.873 12.548 1.00 90.31 624 ASN A O 1
ATOM 4614 N N . VAL A 1 625 ? -7.406 10.205 14.138 1.00 92.25 625 VAL A N 1
ATOM 4615 C CA . VAL A 1 625 ? -6.561 9.667 15.214 1.00 92.25 625 VAL A CA 1
ATOM 4616 C C . VAL A 1 625 ? -7.332 8.549 15.913 1.00 92.25 625 VAL A C 1
ATOM 4618 O O . VAL A 1 625 ? -8.420 8.797 16.433 1.00 92.25 625 VAL A O 1
ATOM 4621 N N . LEU A 1 626 ? -6.796 7.324 15.922 1.00 90.00 626 LEU A N 1
ATOM 4622 C CA . LEU A 1 626 ? -7.404 6.204 16.653 1.00 90.00 626 LEU A CA 1
ATOM 4623 C C . LEU A 1 626 ? -7.038 6.230 18.136 1.00 90.00 626 LEU A C 1
ATOM 4625 O O . LEU A 1 626 ? -7.897 6.010 18.990 1.00 90.00 626 LEU A O 1
ATOM 4629 N N . PHE A 1 627 ? -5.767 6.478 18.446 1.00 86.25 627 PHE A N 1
ATOM 4630 C CA . PHE A 1 627 ? -5.261 6.548 19.813 1.00 86.25 627 PHE A CA 1
ATOM 4631 C C . PHE A 1 627 ? -3.921 7.282 19.878 1.00 86.25 627 PHE A C 1
ATOM 4633 O O . PHE A 1 627 ? -3.267 7.507 18.864 1.00 86.25 627 PHE A O 1
ATOM 4640 N N . GLN A 1 628 ? -3.541 7.656 21.098 1.00 90.38 628 GLN A N 1
ATOM 4641 C CA . GLN A 1 628 ? -2.234 8.208 21.442 1.00 90.38 628 GLN A CA 1
ATOM 4642 C C . GLN A 1 628 ? -1.360 7.084 22.004 1.00 90.38 628 GLN A C 1
ATOM 4644 O O . GLN A 1 628 ? -1.759 6.433 22.975 1.00 90.38 628 GLN A O 1
ATOM 4649 N N . ASP A 1 629 ? -0.183 6.871 21.424 1.00 86.25 629 ASP A N 1
ATOM 4650 C CA . ASP A 1 629 ? 0.835 5.955 21.929 1.00 86.25 629 ASP A CA 1
ATOM 4651 C C . ASP A 1 629 ? 2.155 6.708 22.168 1.00 86.25 629 ASP A C 1
ATOM 4653 O O . ASP A 1 629 ? 2.930 6.925 21.236 1.00 86.25 629 ASP A O 1
ATOM 4657 N N . PRO A 1 630 ? 2.474 7.059 23.426 1.00 84.38 630 PRO A N 1
ATOM 4658 C CA . PRO A 1 630 ? 3.675 7.822 23.759 1.00 84.38 630 PRO A CA 1
ATOM 4659 C C . PRO A 1 630 ? 4.984 7.049 23.533 1.00 84.38 630 PRO A C 1
ATOM 4661 O O . PRO A 1 630 ? 6.055 7.599 23.770 1.00 84.38 630 PRO A O 1
ATOM 4664 N N . SER A 1 631 ? 4.923 5.778 23.127 1.00 87.94 631 SER A N 1
ATOM 4665 C CA . SER A 1 631 ? 6.094 4.974 22.780 1.00 87.94 631 SER A CA 1
ATOM 4666 C C . SER A 1 631 ? 6.121 4.522 21.322 1.00 87.94 631 SER A C 1
ATOM 4668 O O . SER A 1 631 ? 7.188 4.135 20.866 1.00 87.94 631 SER A O 1
ATOM 4670 N N . GLY A 1 632 ? 5.004 4.562 20.593 1.00 92.12 632 GLY A N 1
ATOM 4671 C CA . GLY A 1 632 ? 4.851 3.884 19.302 1.00 92.12 632 GLY A CA 1
ATOM 4672 C C . GLY A 1 632 ? 5.840 4.346 18.228 1.00 92.12 632 GLY A C 1
ATOM 4673 O O . GLY A 1 632 ? 6.166 5.526 18.148 1.00 92.12 632 GLY A O 1
ATOM 4674 N N . LEU A 1 633 ? 6.305 3.412 17.399 1.00 94.75 633 LEU A N 1
ATOM 4675 C CA . LEU A 1 633 ? 7.083 3.673 16.179 1.00 94.75 633 LEU A CA 1
ATOM 4676 C C . LEU A 1 633 ? 6.562 2.847 15.005 1.00 94.75 633 LEU A C 1
ATOM 4678 O O . LEU A 1 633 ? 6.386 3.368 13.909 1.00 94.75 633 LEU A O 1
ATOM 4682 N N . ASP A 1 634 ? 6.289 1.566 15.247 1.00 96.12 634 ASP A N 1
ATOM 4683 C CA . ASP A 1 634 ? 5.772 0.649 14.238 1.00 96.12 634 ASP A CA 1
ATOM 4684 C C . ASP A 1 634 ? 4.416 0.063 14.653 1.00 96.12 634 ASP A C 1
ATOM 4686 O O . ASP A 1 634 ? 4.090 0.013 15.845 1.00 96.12 634 ASP A O 1
ATOM 4690 N N . VAL A 1 635 ? 3.614 -0.342 13.666 1.00 96.81 635 VAL A N 1
ATOM 4691 C CA . VAL A 1 635 ? 2.250 -0.851 13.845 1.00 96.81 635 VAL A CA 1
ATOM 4692 C C . VAL A 1 635 ? 2.053 -2.134 13.050 1.00 96.81 635 VAL A C 1
ATOM 4694 O O . VAL A 1 635 ? 2.485 -2.247 11.911 1.00 96.81 635 VAL A O 1
ATOM 4697 N N . ILE A 1 636 ? 1.374 -3.109 13.652 1.00 95.56 636 ILE A N 1
ATOM 4698 C CA . ILE A 1 636 ? 1.042 -4.375 13.003 1.00 95.56 636 ILE A CA 1
ATOM 4699 C C . ILE A 1 636 ? -0.343 -4.867 13.411 1.00 95.56 636 ILE A C 1
ATOM 4701 O O . ILE A 1 636 ? -0.781 -4.721 14.556 1.00 95.56 636 ILE A O 1
ATOM 4705 N N . MET A 1 637 ? -1.038 -5.513 12.480 1.00 93.81 637 MET A N 1
ATOM 4706 C CA . MET A 1 637 ? -2.341 -6.120 12.743 1.00 93.81 637 MET A CA 1
ATOM 4707 C C . MET A 1 637 ? -2.207 -7.518 13.349 1.00 93.81 637 MET A C 1
ATOM 4709 O O . MET A 1 637 ? -1.484 -8.372 12.843 1.00 93.81 637 MET A O 1
ATOM 4713 N N . GLY A 1 638 ? -2.948 -7.778 14.424 1.00 92.50 638 GLY A N 1
ATOM 4714 C CA . GLY A 1 638 ? -3.090 -9.087 15.058 1.00 92.50 638 GLY A CA 1
ATOM 4715 C C . GLY A 1 638 ? -4.456 -9.740 14.796 1.00 92.50 638 GLY A C 1
ATOM 4716 O O . GLY A 1 638 ? -5.439 -9.052 14.497 1.00 92.50 638 GLY A O 1
ATOM 4717 N N . PRO A 1 639 ? -4.583 -11.072 14.973 1.00 91.94 639 PRO A N 1
ATOM 4718 C CA . PRO A 1 639 ? -5.826 -11.776 14.671 1.00 91.94 639 PRO A CA 1
ATOM 4719 C C . PRO A 1 639 ? -7.051 -11.241 15.440 1.00 91.94 639 PRO A C 1
ATOM 4721 O O . PRO A 1 639 ? -7.034 -11.021 16.656 1.00 91.94 639 PRO A O 1
ATOM 4724 N N . GLY A 1 640 ? -8.180 -11.108 14.748 1.00 92.69 640 GLY A N 1
ATOM 4725 C CA . GLY A 1 640 ? -9.420 -10.580 15.331 1.00 92.69 640 GLY A CA 1
ATOM 4726 C C . GLY A 1 640 ? -9.471 -9.054 15.377 1.00 92.69 640 GLY A C 1
ATOM 4727 O O . GLY A 1 640 ? -10.233 -8.497 16.159 1.00 92.69 640 GLY A O 1
ATOM 4728 N N . GLY A 1 641 ? -8.646 -8.392 14.562 1.00 94.38 641 GLY A N 1
ATOM 4729 C CA . GLY A 1 641 ? -8.654 -6.942 14.398 1.00 94.38 641 GLY A CA 1
ATOM 4730 C C . GLY A 1 641 ? -7.943 -6.159 15.486 1.00 94.38 641 GLY A C 1
ATOM 4731 O O . GLY A 1 641 ? -8.188 -4.960 15.602 1.00 94.38 641 GLY A O 1
ATOM 4732 N N . ALA A 1 642 ? -7.104 -6.820 16.289 1.00 95.88 642 ALA A N 1
ATOM 4733 C CA . ALA A 1 642 ? -6.265 -6.097 17.231 1.00 95.88 642 ALA A CA 1
ATOM 4734 C C . ALA A 1 642 ? -5.184 -5.332 16.477 1.00 95.88 642 ALA A C 1
ATOM 4736 O O . ALA A 1 642 ? -4.624 -5.845 15.514 1.00 95.88 642 ALA A O 1
ATOM 4737 N N . VAL A 1 643 ? -4.875 -4.139 16.957 1.00 97.00 643 VAL A N 1
ATOM 4738 C CA . VAL A 1 643 ? -3.749 -3.346 16.477 1.00 97.00 643 VAL A CA 1
ATOM 4739 C C . VAL A 1 643 ? -2.660 -3.426 17.531 1.00 97.00 643 VAL A C 1
ATOM 4741 O O . VAL A 1 643 ? -2.941 -3.252 18.716 1.00 97.00 643 VAL A O 1
ATOM 4744 N N . LEU A 1 644 ? -1.440 -3.748 17.128 1.00 96.12 644 LEU A N 1
ATOM 4745 C CA . LEU A 1 644 ? -0.292 -3.796 18.016 1.00 96.12 644 LEU A CA 1
ATOM 4746 C C . LEU A 1 644 ? 0.676 -2.702 17.608 1.00 96.12 644 LEU A C 1
ATOM 4748 O O . LEU A 1 644 ? 1.010 -2.593 16.433 1.00 96.12 644 LEU A O 1
ATOM 4752 N N . THR A 1 645 ? 1.140 -1.932 18.578 1.00 95.81 645 THR A N 1
ATOM 4753 C CA . THR A 1 645 ? 2.199 -0.947 18.385 1.00 95.81 645 THR A CA 1
ATOM 4754 C C . THR A 1 645 ? 3.452 -1.410 19.113 1.00 95.81 645 THR A C 1
ATOM 4756 O O . THR A 1 645 ? 3.383 -2.052 20.172 1.00 95.81 645 THR A O 1
ATOM 4759 N N . VAL A 1 646 ? 4.615 -1.120 18.535 1.00 94.06 646 VAL A N 1
ATOM 4760 C CA . VAL A 1 646 ? 5.910 -1.414 19.159 1.00 94.06 646 VAL A CA 1
ATOM 4761 C C . VAL A 1 646 ? 6.675 -0.137 19.460 1.00 94.06 646 VAL A C 1
ATOM 4763 O O . VAL A 1 646 ? 6.677 0.812 18.675 1.00 94.06 646 VAL A O 1
ATOM 4766 N N . GLY A 1 647 ? 7.272 -0.121 20.650 1.00 87.06 647 GLY A N 1
ATOM 4767 C CA . GLY A 1 647 ? 7.754 1.086 21.294 1.00 87.06 647 GLY A CA 1
ATOM 4768 C C . GLY A 1 647 ? 9.218 1.422 21.005 1.00 87.06 647 GLY A C 1
ATOM 4769 O O . GLY A 1 647 ? 10.113 0.628 21.311 1.00 87.06 647 GLY A O 1
ATOM 4770 N N . PHE A 1 648 ? 9.458 2.644 20.531 1.00 88.75 648 PHE A N 1
ATOM 4771 C CA . PHE A 1 648 ? 10.762 3.290 20.430 1.00 88.75 648 PHE A CA 1
ATOM 4772 C C . PHE A 1 648 ? 10.808 4.529 21.328 1.00 88.75 648 PHE A C 1
ATOM 4774 O O . PHE A 1 648 ? 10.439 5.643 20.939 1.00 88.75 648 PHE A O 1
ATOM 4781 N N . ASP A 1 649 ? 11.290 4.343 22.553 1.00 84.00 649 ASP A N 1
ATOM 4782 C CA . ASP A 1 649 ? 11.342 5.398 23.558 1.00 84.00 649 ASP A CA 1
ATOM 4783 C C . ASP A 1 649 ? 12.753 5.649 24.101 1.00 84.00 649 ASP A C 1
ATOM 4785 O O . ASP A 1 649 ? 13.594 4.754 24.181 1.00 84.00 649 ASP A O 1
ATOM 4789 N N . ALA A 1 650 ? 13.005 6.891 24.522 1.00 79.44 650 ALA A N 1
ATOM 4790 C CA . ALA A 1 650 ? 14.293 7.298 25.088 1.00 79.44 650 ALA A CA 1
ATOM 4791 C C . ALA A 1 650 ? 14.597 6.651 26.454 1.00 79.44 650 ALA A C 1
ATOM 4793 O O . ALA A 1 650 ? 15.728 6.728 26.936 1.00 79.44 650 ALA A O 1
ATOM 4794 N N . ALA A 1 651 ? 13.599 6.037 27.097 1.00 79.81 651 ALA A N 1
ATOM 4795 C CA . ALA A 1 651 ? 13.753 5.306 28.348 1.00 79.81 651 ALA A CA 1
ATOM 4796 C C . ALA A 1 651 ? 14.113 3.821 28.128 1.00 79.81 651 ALA A C 1
ATOM 4798 O O . ALA A 1 651 ? 14.340 3.113 29.112 1.00 79.81 651 ALA A O 1
ATOM 4799 N N . TYR A 1 652 ? 14.235 3.372 26.869 1.00 82.94 652 TYR A N 1
ATOM 4800 C CA . TYR A 1 652 ? 14.573 2.004 26.472 1.00 82.94 652 TYR A CA 1
ATOM 4801 C C . TYR A 1 652 ? 13.661 0.968 27.146 1.00 82.94 652 TYR A C 1
ATOM 4803 O O . TYR A 1 652 ? 14.135 -0.006 27.744 1.00 82.94 652 TYR A O 1
ATOM 4811 N N . THR A 1 653 ? 12.345 1.212 27.129 1.00 85.12 653 THR A N 1
ATOM 4812 C CA . THR A 1 653 ? 11.385 0.337 27.820 1.00 85.12 653 THR A CA 1
ATOM 4813 C C . THR A 1 653 ? 10.980 -0.899 27.017 1.00 85.12 653 THR A C 1
ATOM 4815 O O . THR A 1 653 ? 10.581 -1.899 27.622 1.00 85.12 653 THR A O 1
ATOM 4818 N N . GLY A 1 654 ? 11.128 -0.870 25.686 1.00 87.88 654 GLY A N 1
ATOM 4819 C CA . GLY A 1 654 ? 10.836 -1.999 24.799 1.00 87.88 654 GLY A CA 1
ATOM 4820 C C . GLY A 1 654 ? 9.387 -2.472 24.929 1.00 87.88 654 GLY A C 1
ATOM 4821 O O . GLY A 1 654 ? 9.142 -3.621 25.310 1.00 87.88 654 GLY A O 1
ATOM 4822 N N . ASN A 1 655 ? 8.429 -1.572 24.695 1.00 92.88 655 ASN A N 1
ATOM 4823 C CA . ASN A 1 655 ? 7.006 -1.852 24.888 1.00 92.88 655 ASN A CA 1
ATOM 4824 C C . ASN A 1 655 ? 6.374 -2.507 23.659 1.00 92.88 655 ASN A C 1
ATOM 4826 O O . ASN A 1 655 ? 6.649 -2.125 22.525 1.00 92.88 655 ASN A O 1
ATOM 4830 N N . VAL A 1 656 ? 5.462 -3.446 23.901 1.00 95.56 656 VAL A N 1
ATOM 4831 C CA . VAL A 1 656 ? 4.457 -3.867 22.918 1.00 95.56 656 VAL A CA 1
ATOM 4832 C C . VAL A 1 656 ? 3.091 -3.561 23.511 1.00 95.56 656 VAL A C 1
ATOM 4834 O O . VAL A 1 656 ? 2.725 -4.137 24.543 1.00 95.56 656 VAL A O 1
ATOM 4837 N N . THR A 1 657 ? 2.339 -2.670 22.874 1.00 95.00 657 THR A N 1
ATOM 4838 C CA . THR A 1 657 ? 0.981 -2.309 23.294 1.00 95.00 657 THR A CA 1
ATOM 4839 C C . THR A 1 657 ? -0.024 -2.958 22.358 1.00 95.00 657 THR A C 1
ATOM 4841 O O . THR A 1 657 ? 0.171 -3.010 21.149 1.00 95.00 657 THR A O 1
ATOM 4844 N N . VAL A 1 658 ? -1.097 -3.507 22.923 1.00 96.00 658 VAL A N 1
ATOM 4845 C CA . VAL A 1 658 ? -2.166 -4.174 22.181 1.00 96.00 658 VAL A CA 1
ATOM 4846 C C . VAL A 1 658 ? -3.451 -3.385 22.354 1.00 96.00 658 VAL A C 1
ATOM 4848 O O . VAL A 1 658 ? -3.903 -3.143 23.475 1.00 96.00 658 VAL A O 1
ATOM 4851 N N . HIS A 1 659 ? -4.073 -3.057 21.231 1.00 96.31 659 HIS A N 1
ATOM 4852 C CA . HIS A 1 659 ? -5.356 -2.386 21.122 1.00 96.31 659 HIS A CA 1
ATOM 4853 C C . HIS A 1 659 ? -6.381 -3.386 20.580 1.00 96.31 659 HIS A C 1
ATOM 4855 O O . HIS A 1 659 ? -6.365 -3.739 19.403 1.00 96.31 659 HIS A O 1
ATOM 4861 N N . THR A 1 660 ? -7.264 -3.892 21.439 1.00 95.50 660 THR A N 1
ATOM 4862 C CA . THR A 1 660 ? -8.271 -4.905 21.070 1.00 95.50 660 THR A CA 1
ATOM 4863 C C . THR A 1 660 ? -9.619 -4.244 20.764 1.00 95.50 660 THR A C 1
ATOM 4865 O O . THR A 1 660 ? -10.069 -3.447 21.590 1.00 95.50 660 THR A O 1
ATOM 4868 N N . PRO A 1 661 ? -10.294 -4.568 19.642 1.00 95.31 661 PRO A N 1
ATOM 4869 C CA . PRO A 1 661 ? -11.604 -4.015 19.312 1.00 95.31 661 PRO A CA 1
ATOM 4870 C C . PRO A 1 661 ? -12.654 -4.269 20.394 1.00 95.31 661 PRO A C 1
ATOM 4872 O O . PRO A 1 661 ? -12.821 -5.398 20.865 1.00 95.31 661 PRO A O 1
ATOM 4875 N N . ILE A 1 662 ? -13.408 -3.226 20.730 1.00 92.25 662 ILE A N 1
ATOM 4876 C CA . ILE A 1 662 ? -14.628 -3.295 21.532 1.00 92.25 662 ILE A CA 1
ATOM 4877 C C . ILE A 1 662 ? -15.799 -3.115 20.569 1.00 92.25 662 ILE A C 1
ATOM 4879 O O . ILE A 1 662 ? -16.192 -1.995 20.261 1.00 92.25 662 ILE A O 1
ATOM 4883 N N . ASP A 1 663 ? -16.332 -4.227 20.068 1.00 91.12 663 ASP A N 1
ATOM 4884 C CA . ASP A 1 663 ? -17.417 -4.215 19.086 1.00 91.12 663 ASP A CA 1
ATOM 4885 C C . ASP A 1 663 ? -18.748 -4.654 19.726 1.00 91.12 663 ASP A C 1
ATOM 4887 O O . ASP A 1 663 ? -19.009 -5.856 19.847 1.00 91.12 663 ASP A O 1
ATOM 4891 N N . PRO A 1 664 ? -19.606 -3.706 20.152 1.00 84.94 664 PRO A N 1
ATOM 4892 C CA . PRO A 1 664 ? -20.878 -4.023 20.798 1.00 84.94 664 PRO A CA 1
ATOM 4893 C C . PRO A 1 664 ? -21.923 -4.614 19.840 1.00 84.94 664 PRO A C 1
ATOM 4895 O O . PRO A 1 664 ? -22.952 -5.103 20.303 1.00 84.94 664 PRO A O 1
ATOM 4898 N N . SER A 1 665 ? -21.688 -4.592 18.522 1.00 84.94 665 SER A N 1
ATOM 4899 C CA . SER A 1 665 ? -22.612 -5.183 17.544 1.00 84.94 665 SER A CA 1
ATOM 4900 C C . SER A 1 665 ? -22.537 -6.715 17.491 1.00 84.94 665 SER A C 1
ATOM 4902 O O . SER A 1 665 ? -23.419 -7.380 16.941 1.00 84.94 665 SER A O 1
ATOM 4904 N N . VAL A 1 666 ? -21.506 -7.303 18.102 1.00 89.44 666 VAL A N 1
ATOM 4905 C CA . VAL A 1 666 ? -21.227 -8.738 18.046 1.00 89.44 666 VAL A CA 1
ATOM 4906 C C . VAL A 1 666 ? -22.053 -9.499 19.082 1.00 89.44 666 VAL A C 1
ATOM 4908 O O . VAL A 1 666 ? -21.706 -9.584 20.257 1.00 89.44 666 VAL A O 1
ATOM 4911 N N . VAL A 1 667 ? -23.152 -10.103 18.627 1.00 85.25 667 VAL A N 1
ATOM 4912 C CA . VAL A 1 667 ? -24.089 -10.876 19.472 1.00 85.25 667 VAL A CA 1
ATOM 4913 C C . VAL A 1 667 ? -23.989 -12.398 19.301 1.00 85.25 667 VAL A C 1
ATOM 4915 O O . VAL A 1 667 ? -24.547 -13.150 20.099 1.00 85.25 667 VAL A O 1
ATOM 4918 N N . GLY A 1 668 ? -23.286 -12.869 18.270 1.00 90.62 668 GLY A N 1
ATOM 4919 C CA . GLY A 1 668 ? -23.117 -14.287 17.940 1.00 90.62 668 GLY A CA 1
ATOM 4920 C C . GLY A 1 668 ? -21.679 -14.616 17.537 1.00 90.62 668 GLY A C 1
ATOM 4921 O O . GLY A 1 668 ? -20.797 -13.771 17.717 1.00 90.62 668 GLY A O 1
ATOM 4922 N N . PRO A 1 669 ? -21.423 -15.837 17.029 1.00 95.06 669 PRO A N 1
ATOM 4923 C CA . PRO A 1 669 ? -20.117 -16.193 16.496 1.00 95.06 669 PRO A CA 1
ATOM 4924 C C . PRO A 1 669 ? -19.761 -15.304 15.305 1.00 95.06 669 PRO A C 1
ATOM 4926 O O . PRO A 1 669 ? -20.450 -15.332 14.287 1.00 95.06 669 PRO A O 1
ATOM 4929 N N . THR A 1 670 ? -18.673 -14.550 15.427 1.00 96.56 670 THR A N 1
ATOM 4930 C CA . THR A 1 670 ? -18.247 -13.579 14.414 1.00 96.56 670 THR A CA 1
ATOM 4931 C C . THR A 1 670 ? -16.762 -13.735 14.147 1.00 96.56 670 THR A C 1
ATOM 4933 O O . THR A 1 670 ? -15.949 -13.554 15.052 1.00 96.56 670 THR A O 1
ATOM 4936 N N . ALA A 1 671 ? -16.403 -14.051 12.902 1.00 97.25 671 ALA A N 1
ATOM 4937 C CA . ALA A 1 671 ? -15.029 -13.973 12.428 1.00 97.25 671 ALA A CA 1
ATOM 4938 C C . ALA A 1 671 ? -14.731 -12.530 12.011 1.00 97.25 671 ALA A C 1
ATOM 4940 O O . ALA A 1 671 ? -15.512 -11.915 11.285 1.00 97.25 671 ALA A O 1
ATOM 4941 N N . MET A 1 672 ? -13.610 -11.987 12.484 1.00 96.88 672 MET A N 1
ATOM 4942 C CA . MET A 1 672 ? -13.243 -10.587 12.256 1.00 96.88 672 MET A CA 1
ATOM 4943 C C . MET A 1 672 ? -12.048 -10.437 11.318 1.00 96.88 672 MET A C 1
ATOM 4945 O O . MET A 1 672 ? -12.073 -9.557 10.468 1.00 96.88 672 MET A O 1
ATOM 4949 N N . ASP A 1 673 ? -11.034 -11.296 11.434 1.00 96.31 673 ASP A N 1
ATOM 4950 C CA . ASP A 1 673 ? -9.852 -11.276 10.563 1.00 96.31 673 ASP A CA 1
ATOM 4951 C C . ASP A 1 673 ? -9.209 -12.670 10.462 1.00 96.31 673 ASP A C 1
ATOM 4953 O O . ASP A 1 673 ? -9.444 -13.539 11.312 1.00 96.31 673 ASP A O 1
ATOM 4957 N N . ILE A 1 674 ? -8.371 -12.863 9.443 1.00 95.62 674 ILE A N 1
ATOM 4958 C CA . ILE A 1 674 ? -7.550 -14.053 9.226 1.00 95.62 674 ILE A CA 1
ATOM 4959 C C . ILE A 1 674 ? -6.078 -13.688 8.999 1.00 95.62 674 ILE A C 1
ATOM 4961 O O . ILE A 1 674 ? -5.747 -12.728 8.303 1.00 95.62 674 ILE A O 1
ATOM 4965 N N . PHE A 1 675 ? -5.187 -14.509 9.554 1.00 93.50 675 PHE A N 1
ATOM 4966 C CA . PHE A 1 675 ? -3.760 -14.502 9.260 1.00 93.50 675 PHE A CA 1
ATOM 4967 C C . PHE A 1 675 ? -3.268 -15.914 8.873 1.00 93.50 675 PHE A C 1
ATOM 4969 O O . PHE A 1 675 ? -3.653 -16.880 9.537 1.00 93.50 675 PHE A O 1
ATOM 4976 N N . PRO A 1 676 ? -2.392 -16.055 7.861 1.00 93.12 676 PRO A N 1
ATOM 4977 C CA . PRO A 1 676 ? -2.060 -15.027 6.875 1.00 93.12 676 PRO A CA 1
ATOM 4978 C C . PRO A 1 676 ? -3.245 -14.788 5.920 1.00 93.12 676 PRO A C 1
ATOM 4980 O O . PRO A 1 676 ? -4.102 -15.654 5.751 1.00 93.12 676 PRO A O 1
ATOM 4983 N N . TRP A 1 677 ? -3.286 -13.629 5.260 1.00 94.19 677 TRP A N 1
ATOM 4984 C CA . TRP A 1 677 ? -4.281 -13.339 4.212 1.00 94.19 677 TRP A CA 1
ATOM 4985 C C . TRP A 1 677 ? -3.896 -13.890 2.837 1.00 94.19 677 TRP A C 1
ATOM 4987 O O . TRP A 1 677 ? -4.653 -13.782 1.876 1.00 94.19 677 TRP A O 1
ATOM 4997 N N . ARG A 1 678 ? -2.713 -14.488 2.719 1.00 94.06 678 ARG A N 1
ATOM 4998 C CA . ARG A 1 678 ? -2.262 -15.143 1.496 1.00 94.06 678 ARG A CA 1
ATOM 4999 C C . ARG A 1 678 ? -1.339 -16.304 1.808 1.00 94.06 678 ARG A C 1
ATOM 5001 O O . ARG A 1 678 ? -0.563 -16.231 2.759 1.00 94.06 678 ARG A O 1
ATOM 5008 N N . ALA A 1 679 ? -1.423 -17.366 1.016 1.00 93.25 679 ALA A N 1
ATOM 5009 C CA . ALA A 1 679 ? -0.537 -18.521 1.138 1.00 93.25 679 ALA A CA 1
ATOM 5010 C C . ALA A 1 679 ? -0.431 -19.299 -0.185 1.00 93.25 679 ALA A C 1
ATOM 5012 O O . ALA A 1 679 ? -1.323 -19.182 -1.027 1.00 93.25 679 ALA A O 1
ATOM 5013 N N . PRO A 1 680 ? 0.605 -20.136 -0.376 1.00 91.31 680 PRO A N 1
ATOM 5014 C CA . PRO A 1 680 ? 0.789 -20.904 -1.602 1.00 91.31 680 PRO A CA 1
ATOM 5015 C C . PRO A 1 680 ? -0.383 -21.840 -1.895 1.00 91.31 680 PRO A C 1
ATOM 5017 O O . PRO A 1 680 ? -0.905 -22.516 -1.005 1.00 91.31 680 PRO A O 1
ATOM 5020 N N . ALA A 1 681 ? -0.742 -21.953 -3.174 1.00 90.69 681 ALA A N 1
ATOM 5021 C CA . ALA A 1 681 ? -1.780 -22.856 -3.671 1.00 90.69 681 ALA A CA 1
ATOM 5022 C C . ALA A 1 6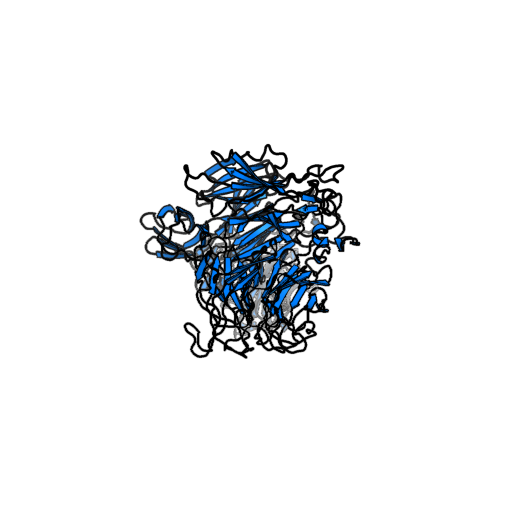81 ? -1.522 -24.340 -3.350 1.00 90.69 681 ALA A C 1
ATOM 5024 O O . ALA A 1 681 ? -2.446 -25.149 -3.358 1.00 90.69 681 ALA A O 1
ATOM 5025 N N . ALA A 1 682 ? -0.282 -24.712 -3.020 1.00 88.75 682 ALA A N 1
ATOM 5026 C CA . ALA A 1 682 ? 0.055 -26.054 -2.552 1.00 88.75 682 ALA A CA 1
ATOM 5027 C C . ALA A 1 682 ? -0.593 -26.417 -1.196 1.00 88.75 682 ALA A C 1
ATOM 5029 O O . ALA A 1 682 ? -0.581 -27.589 -0.816 1.00 88.75 682 ALA A O 1
ATOM 5030 N N . GLY A 1 683 ? -1.165 -25.442 -0.476 1.00 89.81 683 GLY A N 1
ATOM 5031 C CA . GLY A 1 683 ? -1.752 -25.629 0.849 1.00 89.81 683 GLY A CA 1
ATOM 5032 C C . GLY A 1 683 ? -0.708 -25.968 1.917 1.00 89.81 683 GLY A C 1
ATOM 5033 O O . GLY A 1 683 ? 0.498 -25.843 1.712 1.00 89.81 683 GLY A O 1
ATOM 5034 N N . GLY A 1 684 ? -1.170 -26.390 3.093 1.00 89.19 684 GLY A N 1
ATOM 5035 C CA . GLY A 1 684 ? -0.299 -26.845 4.185 1.00 89.19 684 GLY A CA 1
ATOM 5036 C C . GLY A 1 684 ? 0.190 -25.741 5.127 1.00 89.19 684 GLY A C 1
ATOM 5037 O O . GLY A 1 684 ? 0.636 -26.051 6.229 1.00 89.19 684 GLY A O 1
ATOM 5038 N N . ALA A 1 685 ? 0.059 -24.470 4.745 1.00 90.25 685 ALA A N 1
ATOM 5039 C CA . ALA A 1 685 ? 0.355 -23.351 5.630 1.00 90.25 685 ALA A CA 1
ATOM 5040 C C . ALA A 1 685 ? -0.659 -23.281 6.791 1.00 90.25 685 ALA A C 1
ATOM 5042 O O . ALA A 1 685 ? -1.849 -23.537 6.583 1.00 90.25 685 ALA A O 1
ATOM 5043 N N . PRO A 1 686 ? -0.227 -22.958 8.018 1.00 92.94 686 PRO A N 1
ATOM 5044 C CA . PRO A 1 686 ? -1.139 -22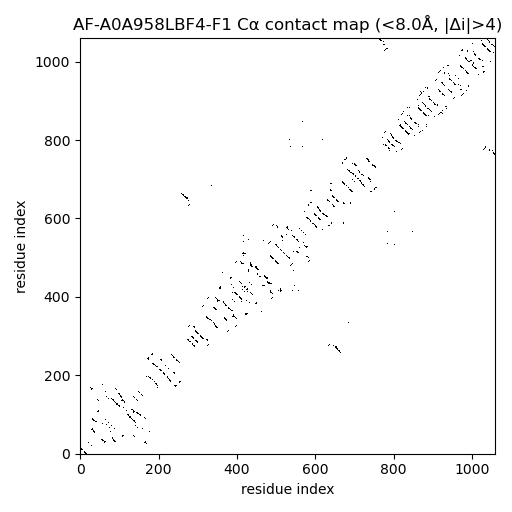.731 9.132 1.00 92.94 686 PRO A CA 1
ATOM 5045 C C . PRO A 1 686 ? -1.958 -21.447 8.934 1.00 92.94 686 PRO A C 1
ATOM 5047 O O . PRO A 1 686 ? -1.502 -20.505 8.289 1.00 92.94 686 PRO A O 1
ATOM 5050 N N . PHE A 1 687 ? -3.151 -21.398 9.523 1.00 95.06 687 PHE A N 1
ATOM 5051 C CA . PHE A 1 687 ? -3.943 -20.174 9.637 1.00 95.06 687 PHE A CA 1
ATOM 5052 C C . PHE A 1 687 ? -4.432 -19.950 11.068 1.00 95.06 687 PHE A C 1
ATOM 5054 O O . PHE A 1 687 ? -4.620 -20.898 11.838 1.00 95.06 687 PHE A O 1
ATOM 5061 N N . VAL A 1 688 ? -4.710 -18.687 11.382 1.00 96.12 688 VAL A N 1
ATOM 5062 C CA . VAL A 1 688 ? -5.394 -18.225 12.588 1.00 96.12 688 VAL A CA 1
ATOM 5063 C C . VAL A 1 688 ? -6.522 -17.285 12.172 1.00 96.12 688 VAL A C 1
ATOM 5065 O O . VAL A 1 688 ? -6.278 -16.238 11.582 1.00 96.12 688 VAL A O 1
ATOM 5068 N N . ILE A 1 689 ? -7.761 -17.638 12.505 1.00 97.75 689 ILE A N 1
ATOM 5069 C CA . ILE A 1 689 ? -8.915 -16.739 12.424 1.00 97.75 689 ILE A CA 1
ATOM 5070 C C . ILE A 1 689 ? -9.173 -16.196 13.824 1.00 97.75 689 ILE A C 1
ATOM 5072 O O . ILE A 1 689 ? -9.339 -16.961 14.780 1.00 97.75 689 ILE A O 1
ATOM 5076 N N . GLY A 1 690 ? -9.204 -14.874 13.947 1.00 96.81 690 GLY A N 1
ATOM 5077 C CA . GLY A 1 690 ? -9.591 -14.200 15.178 1.00 96.81 690 GLY A CA 1
ATOM 5078 C C . GLY A 1 690 ? -11.015 -13.662 15.101 1.00 96.81 690 GLY A C 1
ATOM 5079 O O . GLY A 1 690 ? -11.485 -13.245 14.042 1.00 96.81 690 GLY A O 1
ATOM 5080 N N . GLY A 1 691 ? -11.706 -13.666 16.234 1.00 96.25 691 GLY A N 1
ATOM 5081 C CA . GLY A 1 691 ? -13.085 -13.205 16.318 1.00 96.25 691 GLY A CA 1
ATOM 5082 C C . GLY A 1 691 ? -13.649 -13.350 17.723 1.00 96.25 691 GLY A C 1
ATOM 5083 O O . GLY A 1 691 ? -12.897 -13.303 18.697 1.00 96.25 691 GLY A O 1
ATOM 5084 N N . GLN A 1 692 ? -14.963 -13.529 17.832 1.00 95.56 692 GLN A N 1
ATOM 5085 C CA . GLN A 1 692 ? -15.649 -13.699 19.113 1.00 95.56 692 GLN A CA 1
ATOM 5086 C C . GLN A 1 692 ? -16.732 -14.779 19.044 1.00 95.56 692 GLN A C 1
ATOM 5088 O O . GLN A 1 692 ? -17.291 -15.057 17.984 1.00 95.56 692 GLN A O 1
ATOM 5093 N N . ASN A 1 693 ? -17.054 -15.343 20.210 1.00 95.50 693 ASN A N 1
ATOM 5094 C CA . ASN A 1 693 ? -18.138 -16.298 20.443 1.00 95.50 693 ASN A CA 1
ATOM 5095 C C . ASN A 1 693 ? -18.084 -17.567 19.577 1.00 95.50 693 ASN A C 1
ATOM 5097 O O . ASN A 1 693 ? -19.126 -18.153 19.278 1.00 95.50 693 ASN A O 1
ATOM 5101 N N . PHE A 1 694 ? -16.898 -18.023 19.171 1.00 96.62 694 PHE A N 1
ATOM 5102 C CA . PHE A 1 694 ? -16.795 -19.308 18.479 1.00 96.62 694 PHE A CA 1
ATOM 5103 C C . PHE A 1 694 ? -17.159 -20.476 19.412 1.00 96.62 694 PHE A C 1
ATOM 5105 O O . PHE A 1 694 ? -17.041 -20.389 20.636 1.00 96.62 694 PHE A O 1
ATOM 5112 N N . GLY A 1 695 ? -17.630 -21.576 18.819 1.00 93.31 695 GLY A N 1
ATOM 5113 C CA . GLY A 1 695 ? -18.052 -22.774 19.539 1.00 93.31 695 GLY A CA 1
ATOM 5114 C C . GLY A 1 695 ? -16.898 -23.699 19.934 1.00 93.31 695 GLY A C 1
ATOM 5115 O O . GLY A 1 695 ? -15.853 -23.287 20.423 1.00 93.31 695 GLY A O 1
ATOM 5116 N N . SER A 1 696 ? -17.103 -24.999 19.736 1.00 95.88 696 SER A N 1
ATOM 5117 C CA . SER A 1 696 ? -16.091 -26.030 19.984 1.00 95.88 696 SER A CA 1
ATOM 5118 C C . SER A 1 696 ? -15.446 -26.505 18.683 1.00 95.88 696 SER A C 1
ATOM 5120 O O . SER A 1 696 ? -16.005 -26.313 17.601 1.00 95.88 696 SER A O 1
ATOM 5122 N N . LEU A 1 697 ? -14.327 -27.224 18.784 1.00 97.38 697 LEU A N 1
ATOM 5123 C CA . LEU A 1 697 ? -13.700 -27.876 17.631 1.00 97.38 697 LEU A CA 1
ATOM 5124 C C . LEU A 1 697 ? -14.678 -28.806 16.891 1.00 97.38 697 LEU A C 1
ATOM 5126 O O . LEU A 1 697 ? -14.751 -28.776 15.670 1.00 97.38 697 LEU A O 1
ATOM 5130 N N . ALA A 1 698 ? -15.484 -29.583 17.622 1.00 96.19 698 ALA A N 1
ATOM 5131 C CA . ALA A 1 698 ? -16.428 -30.538 17.033 1.00 96.19 698 ALA A CA 1
ATOM 5132 C C . ALA A 1 698 ? -17.589 -29.873 16.275 1.00 96.19 698 ALA A C 1
ATOM 5134 O O . ALA A 1 698 ? -18.235 -30.512 15.449 1.00 96.19 698 ALA A O 1
ATOM 5135 N N . SER A 1 699 ? -17.874 -28.608 16.579 1.00 95.38 699 SER A N 1
ATOM 5136 C CA . SER A 1 699 ? -18.978 -27.851 15.994 1.00 95.38 699 SER A CA 1
ATOM 5137 C C . SER A 1 699 ? -18.515 -26.813 14.979 1.00 95.38 699 SER A C 1
ATOM 5139 O O . SER A 1 699 ? -19.333 -25.972 14.622 1.00 95.38 699 SER A O 1
ATOM 5141 N N . THR A 1 700 ? -17.235 -26.812 14.590 1.00 98.38 700 THR A N 1
ATOM 5142 C CA . THR A 1 700 ? -16.638 -25.753 13.769 1.00 98.38 700 THR A CA 1
ATOM 5143 C C . THR A 1 700 ? -16.020 -26.310 12.493 1.00 98.38 700 THR A C 1
ATOM 5145 O O . THR A 1 700 ? -15.258 -27.272 12.538 1.00 98.38 700 THR A O 1
ATOM 5148 N N . SER A 1 701 ? -16.303 -25.671 11.361 1.00 98.25 701 SER A N 1
ATOM 5149 C CA . SER A 1 701 ? -15.633 -25.921 10.083 1.00 98.25 701 SER A CA 1
ATOM 5150 C C . SER A 1 701 ? -15.306 -24.610 9.380 1.00 98.25 701 SER A C 1
ATOM 5152 O O . SER A 1 701 ? -16.056 -23.642 9.499 1.00 98.25 701 SER A O 1
ATOM 5154 N N . VAL A 1 702 ? -14.213 -24.603 8.621 1.00 98.69 702 VAL A N 1
ATOM 5155 C CA . VAL A 1 702 ? -13.739 -23.444 7.856 1.00 98.69 702 VAL A CA 1
ATOM 5156 C C . VAL A 1 702 ? -13.593 -23.840 6.390 1.00 98.69 702 VAL A C 1
ATOM 5158 O O . VAL A 1 702 ? -13.068 -24.918 6.102 1.00 98.69 702 VAL A O 1
ATOM 5161 N N . THR A 1 703 ? -14.029 -22.980 5.471 1.00 98.50 703 THR A N 1
ATOM 5162 C CA . THR A 1 703 ? -13.740 -23.110 4.037 1.00 98.50 703 THR A CA 1
ATOM 5163 C C . THR A 1 703 ? -13.042 -21.864 3.504 1.00 98.50 703 THR A C 1
ATOM 5165 O O . THR A 1 703 ? -13.343 -20.750 3.924 1.00 98.50 703 THR A O 1
ATOM 5168 N N . PHE A 1 704 ? -12.119 -22.067 2.566 1.00 97.75 704 PHE A N 1
ATOM 5169 C CA . PHE A 1 704 ? -11.486 -21.019 1.767 1.00 97.75 704 PHE A CA 1
ATOM 5170 C C . PHE A 1 704 ? -12.121 -21.066 0.379 1.00 97.75 704 PHE A C 1
ATOM 5172 O O . PHE A 1 704 ? -11.942 -22.039 -0.362 1.00 97.75 704 PHE A O 1
ATOM 5179 N N . GLY A 1 705 ? -12.974 -20.087 0.075 1.00 94.44 705 GLY A N 1
ATOM 5180 C CA . GLY A 1 705 ? -13.984 -20.235 -0.965 1.00 94.44 705 GLY A CA 1
ATOM 5181 C C . GLY A 1 705 ? -14.835 -21.479 -0.690 1.00 94.44 705 GLY A C 1
ATOM 5182 O O . GLY A 1 705 ? -15.478 -21.604 0.355 1.00 94.44 705 GLY A O 1
ATOM 5183 N N . THR A 1 706 ? -14.792 -22.446 -1.605 1.00 92.75 706 THR A N 1
ATOM 5184 C CA . THR A 1 706 ? -15.527 -23.718 -1.496 1.00 92.75 706 THR A CA 1
ATOM 5185 C C . THR A 1 706 ? -14.696 -24.871 -0.925 1.00 92.75 706 THR A C 1
ATOM 5187 O O . THR A 1 706 ? -15.222 -25.970 -0.741 1.00 92.75 706 THR A O 1
ATOM 5190 N N . VAL A 1 707 ? -13.407 -24.655 -0.635 1.00 97.31 707 VAL A N 1
ATOM 5191 C CA . VAL A 1 707 ? -12.480 -25.730 -0.257 1.00 97.31 707 VAL A CA 1
ATOM 5192 C C . VAL A 1 707 ? -12.377 -25.846 1.268 1.00 97.31 707 VAL A C 1
ATOM 5194 O O . VAL A 1 707 ? -12.007 -24.873 1.927 1.00 97.31 707 VAL A O 1
ATOM 5197 N N . PRO A 1 708 ? -12.686 -27.014 1.864 1.00 97.75 708 PRO A N 1
ATOM 5198 C CA . PRO A 1 708 ? -12.651 -27.192 3.311 1.00 97.75 708 PRO A CA 1
ATOM 5199 C C . PRO A 1 708 ? -11.221 -27.247 3.849 1.00 97.75 708 PRO A C 1
ATOM 5201 O O . PRO A 1 708 ? -10.372 -27.960 3.318 1.00 97.75 708 PRO A O 1
ATOM 5204 N N . ALA A 1 709 ? -10.980 -26.527 4.941 1.00 98.12 709 ALA A N 1
ATOM 5205 C CA . ALA A 1 709 ? -9.717 -26.518 5.665 1.00 98.12 709 ALA A CA 1
ATOM 5206 C C . ALA A 1 709 ? -9.681 -27.572 6.780 1.00 98.12 709 ALA A C 1
ATOM 5208 O O . ALA A 1 709 ? -10.720 -28.031 7.264 1.00 98.12 709 ALA A O 1
ATOM 5209 N N . THR A 1 710 ? -8.478 -27.906 7.253 1.00 97.75 710 THR A N 1
ATOM 5210 C CA . THR A 1 710 ? -8.322 -28.716 8.471 1.00 97.75 710 THR A CA 1
ATOM 5211 C C . THR A 1 710 ? -8.303 -27.791 9.679 1.00 97.75 710 THR A C 1
ATOM 5213 O O . THR A 1 710 ? -7.378 -26.999 9.808 1.00 97.75 710 THR A O 1
ATOM 5216 N N . VAL A 1 711 ? -9.284 -27.890 10.578 1.00 98.31 711 VAL A N 1
ATOM 5217 C CA . VAL A 1 711 ? -9.302 -27.124 11.838 1.00 98.31 711 VAL A CA 1
ATOM 5218 C C . VAL A 1 711 ? -8.590 -27.922 12.931 1.00 98.31 711 VAL A C 1
ATOM 5220 O O . VAL A 1 711 ? -8.906 -29.090 13.152 1.00 98.31 711 VAL A O 1
ATOM 5223 N N . THR A 1 712 ? -7.634 -27.300 13.621 1.00 96.81 712 THR A N 1
ATOM 5224 C CA . THR A 1 712 ? -6.804 -27.938 14.655 1.00 96.81 712 THR A CA 1
ATOM 5225 C C . THR A 1 712 ? -7.160 -27.501 16.070 1.00 96.81 712 THR A C 1
ATOM 5227 O O . THR A 1 712 ? -7.068 -28.310 16.993 1.00 96.81 712 THR A O 1
ATOM 5230 N N . SER A 1 713 ? -7.595 -26.255 16.272 1.00 97.00 713 SER A N 1
ATOM 5231 C CA . SER A 1 713 ? -8.085 -25.791 17.575 1.00 97.00 713 SER A CA 1
ATOM 5232 C C . SER A 1 713 ? -9.161 -24.719 17.430 1.00 97.00 713 SER A C 1
ATOM 5234 O O . SER A 1 713 ? -9.191 -23.982 16.446 1.00 97.00 713 SER A O 1
ATOM 5236 N N . VAL A 1 714 ? -10.052 -24.653 18.421 1.00 97.94 714 VAL A N 1
ATOM 5237 C CA . VAL A 1 714 ? -11.081 -23.616 18.541 1.00 97.94 714 VAL A CA 1
ATOM 5238 C C . VAL A 1 714 ? -11.187 -23.211 20.003 1.00 97.94 714 VAL A C 1
ATOM 5240 O O . VAL A 1 714 ? -11.357 -24.068 20.873 1.00 97.94 714 VAL A O 1
ATOM 5243 N N . SER A 1 715 ? -11.107 -21.914 20.252 1.00 96.75 715 SER A N 1
ATOM 5244 C CA . SER A 1 715 ? -11.498 -21.259 21.495 1.00 96.75 715 SER A CA 1
ATOM 5245 C C . SER A 1 715 ? -12.573 -20.219 21.207 1.00 96.75 715 SER A C 1
ATOM 5247 O O . SER A 1 715 ? -12.932 -20.026 20.053 1.00 96.75 715 SER A O 1
ATOM 5249 N N . SER A 1 716 ? -13.058 -19.496 22.218 1.00 94.81 716 SER A N 1
ATOM 5250 C CA . SER A 1 716 ? -14.080 -18.461 22.009 1.00 94.81 716 SER A CA 1
ATOM 5251 C C . SER A 1 716 ? -13.618 -17.299 21.116 1.00 94.81 716 SER A C 1
ATOM 5253 O O . SER A 1 716 ? -14.473 -16.586 20.594 1.00 94.81 716 SER A O 1
ATOM 5255 N N . LYS A 1 717 ? -12.303 -17.107 20.919 1.00 96.38 717 LYS A N 1
ATOM 5256 C CA . LYS A 1 717 ? -11.722 -15.976 20.164 1.00 96.38 717 LYS A CA 1
ATOM 5257 C C . LYS A 1 717 ? -10.749 -16.362 19.047 1.00 96.38 717 LYS A C 1
ATOM 5259 O O . LYS A 1 717 ? -10.297 -15.491 18.293 1.00 96.38 717 LYS A O 1
ATOM 5264 N N . ARG A 1 718 ? -10.380 -17.643 18.945 1.00 96.50 718 ARG A N 1
ATOM 5265 C CA . ARG A 1 718 ? -9.401 -18.144 17.971 1.00 96.50 718 ARG A CA 1
ATOM 5266 C C . ARG A 1 718 ? -9.863 -19.443 17.335 1.00 96.50 718 ARG A C 1
ATOM 5268 O O . ARG A 1 718 ? -10.293 -20.361 18.025 1.00 96.50 718 ARG A O 1
ATOM 5275 N N . ILE A 1 719 ? -9.684 -19.544 16.026 1.00 97.88 719 ILE A N 1
ATOM 5276 C CA . ILE A 1 719 ? -9.725 -20.804 15.284 1.00 97.88 719 ILE A CA 1
ATOM 5277 C C . ILE A 1 719 ? -8.366 -20.958 14.616 1.00 97.88 719 ILE A C 1
ATOM 5279 O O . ILE A 1 719 ? -7.921 -20.047 13.924 1.00 97.88 719 ILE A O 1
ATOM 5283 N N . THR A 1 720 ? -7.709 -22.096 14.812 1.00 96.88 720 THR A N 1
ATOM 5284 C CA . THR A 1 720 ? -6.459 -22.415 14.112 1.00 96.88 720 THR A CA 1
ATOM 5285 C C . THR A 1 720 ? -6.636 -23.641 13.241 1.00 96.88 720 THR A C 1
ATOM 5287 O O . THR A 1 720 ? -7.480 -24.501 13.520 1.00 96.88 720 THR A O 1
ATOM 5290 N N . GLY A 1 721 ? -5.838 -23.732 12.187 1.00 95.88 721 GLY A N 1
ATOM 5291 C CA . GLY A 1 721 ? -5.886 -24.865 11.283 1.00 95.88 721 GLY A CA 1
ATOM 5292 C C . GLY A 1 721 ? -4.824 -24.812 10.203 1.00 95.88 721 GLY A C 1
ATOM 5293 O O . GLY A 1 721 ? -3.841 -24.084 10.308 1.00 95.88 721 GLY A O 1
ATOM 5294 N N . THR A 1 722 ? -5.045 -25.592 9.153 1.00 95.12 722 THR A N 1
ATOM 5295 C CA . THR A 1 722 ? -4.182 -25.683 7.979 1.00 95.12 722 THR A CA 1
ATOM 5296 C C . THR A 1 722 ? -4.966 -25.328 6.723 1.00 95.12 722 THR A C 1
ATOM 5298 O O . THR A 1 722 ? -6.043 -25.882 6.476 1.00 95.12 722 THR A O 1
ATOM 5301 N N . ILE A 1 723 ? -4.406 -24.416 5.932 1.00 95.31 723 ILE A N 1
ATOM 5302 C CA . ILE A 1 723 ? -4.938 -23.942 4.657 1.00 95.31 723 ILE A CA 1
ATOM 5303 C C . ILE A 1 723 ? -4.957 -25.116 3.667 1.00 95.31 723 ILE A C 1
ATOM 5305 O O . ILE A 1 723 ? -3.944 -25.813 3.522 1.00 95.31 723 ILE A O 1
ATOM 5309 N N . PRO A 1 724 ? -6.086 -25.376 2.989 1.00 95.50 724 PRO A N 1
ATOM 5310 C CA . PRO A 1 724 ? -6.196 -26.497 2.070 1.00 95.50 724 PRO A CA 1
ATOM 5311 C C . PRO A 1 724 ? -5.587 -26.176 0.702 1.00 95.50 724 PRO A C 1
ATOM 5313 O O . PRO A 1 724 ? -5.502 -25.015 0.307 1.00 95.50 724 PRO A O 1
ATOM 5316 N N . ALA A 1 725 ? -5.220 -27.222 -0.039 1.00 93.50 725 ALA A N 1
ATOM 5317 C CA . ALA A 1 725 ? -4.825 -27.123 -1.441 1.00 93.50 725 ALA A CA 1
ATOM 5318 C C . ALA A 1 725 ? -6.066 -27.281 -2.346 1.00 93.50 725 ALA A C 1
ATOM 5320 O O . ALA A 1 725 ? -6.715 -28.334 -2.295 1.00 93.50 725 ALA A O 1
ATOM 5321 N N . PRO A 1 726 ? -6.436 -26.279 -3.159 1.00 91.69 726 PRO A N 1
ATOM 5322 C CA . PRO A 1 726 ? -7.523 -26.400 -4.123 1.00 91.69 726 PRO A CA 1
ATOM 5323 C C . PRO A 1 726 ? -7.085 -27.233 -5.339 1.00 91.69 726 PRO A C 1
ATOM 5325 O O . PRO A 1 726 ? -5.915 -27.270 -5.708 1.00 91.69 726 PRO A O 1
ATOM 5328 N N . SER A 1 727 ? -8.044 -27.874 -6.011 1.00 87.19 727 SER A N 1
ATOM 5329 C CA . SER A 1 727 ? -7.782 -28.570 -7.285 1.00 87.19 727 SER A CA 1
ATOM 5330 C C . SER A 1 727 ? -7.596 -27.611 -8.469 1.00 87.19 727 SER A C 1
ATOM 5332 O O . SER A 1 727 ? -6.928 -27.963 -9.437 1.00 87.19 727 SER A O 1
ATOM 5334 N N . ALA A 1 728 ? -8.166 -26.407 -8.370 1.00 84.44 728 ALA A N 1
ATOM 5335 C CA . ALA A 1 728 ? -8.036 -25.307 -9.319 1.00 84.44 728 ALA A CA 1
ATOM 5336 C C . ALA A 1 728 ? -7.859 -23.997 -8.521 1.00 84.44 728 ALA A C 1
ATOM 5338 O O . ALA A 1 728 ? -8.857 -23.389 -8.130 1.00 84.44 728 ALA A O 1
ATOM 5339 N N . PRO A 1 729 ? -6.619 -23.618 -8.161 1.00 84.12 729 PRO A N 1
ATOM 5340 C CA . PRO A 1 729 ? -6.365 -22.382 -7.425 1.00 84.12 729 PRO A CA 1
ATOM 5341 C C . PRO A 1 729 ? -6.644 -21.141 -8.286 1.00 84.12 729 PRO A C 1
ATOM 5343 O O . PRO A 1 729 ? -6.472 -21.178 -9.502 1.00 84.12 729 PRO A O 1
ATOM 5346 N N . THR A 1 730 ? -7.023 -20.040 -7.637 1.00 82.81 730 THR A N 1
ATOM 5347 C CA . THR A 1 730 ? -7.151 -18.698 -8.229 1.00 82.81 730 THR A CA 1
ATOM 5348 C C . THR A 1 730 ? -6.332 -17.700 -7.411 1.00 82.81 730 THR A C 1
ATOM 5350 O O . THR A 1 730 ? -6.177 -17.883 -6.200 1.00 82.81 730 THR A O 1
ATOM 5353 N N . ALA A 1 731 ? -5.809 -16.667 -8.069 1.00 80.00 731 ALA A N 1
ATOM 5354 C CA . ALA A 1 731 ? -5.118 -15.562 -7.417 1.00 80.00 731 ALA A CA 1
ATOM 5355 C C . ALA A 1 731 ? -6.084 -14.560 -6.757 1.00 80.00 731 ALA A C 1
ATOM 5357 O O . ALA A 1 731 ? -5.621 -13.693 -6.012 1.00 80.00 731 ALA A O 1
ATOM 5358 N N . GLU A 1 732 ? -7.392 -14.678 -6.996 1.00 84.69 732 GLU A N 1
ATOM 5359 C CA . GLU A 1 732 ? -8.408 -13.772 -6.465 1.00 84.69 732 GLU A CA 1
ATOM 5360 C C . GLU A 1 732 ? -8.585 -13.878 -4.949 1.00 84.69 732 GLU A C 1
ATOM 5362 O O . GLU A 1 732 ? -8.330 -14.915 -4.323 1.00 84.69 732 GLU A O 1
ATOM 5367 N N . LEU A 1 733 ? -9.067 -12.785 -4.351 1.00 91.75 733 LEU A N 1
ATOM 5368 C CA . LEU A 1 733 ? -9.492 -12.792 -2.957 1.00 91.75 733 LEU A CA 1
ATOM 5369 C C . LEU A 1 733 ? -10.782 -13.604 -2.806 1.00 91.75 733 LEU A C 1
ATOM 5371 O O . LEU A 1 733 ? -11.824 -13.305 -3.386 1.00 91.75 733 LEU A O 1
ATOM 5375 N N . LEU A 1 734 ? -10.702 -14.612 -1.955 1.00 95.81 734 LEU A N 1
ATOM 5376 C CA . LEU A 1 734 ? -11.756 -15.529 -1.582 1.00 95.81 734 LEU A CA 1
ATOM 5377 C C . LEU A 1 734 ? -12.385 -15.126 -0.254 1.00 95.81 734 LEU A C 1
ATOM 5379 O O . LEU A 1 734 ? -11.719 -14.655 0.676 1.00 95.81 734 LEU A O 1
ATOM 5383 N N . ASP A 1 735 ? -13.672 -15.425 -0.146 1.00 97.75 735 ASP A N 1
ATOM 5384 C CA . ASP A 1 735 ? -14.355 -15.454 1.135 1.00 97.75 735 ASP A CA 1
ATOM 5385 C C . ASP A 1 735 ? -13.824 -16.610 1.986 1.00 97.75 735 ASP A C 1
ATOM 5387 O O . ASP A 1 735 ? -13.624 -17.729 1.498 1.00 97.75 735 ASP A O 1
ATOM 5391 N N . VAL A 1 736 ? -13.646 -16.361 3.281 1.00 98.38 736 VAL A N 1
ATOM 5392 C CA . VAL A 1 736 ? -13.400 -17.418 4.266 1.00 98.38 736 VAL A CA 1
ATOM 5393 C C . VAL A 1 736 ? -14.659 -17.597 5.096 1.00 98.38 736 VAL A C 1
ATOM 5395 O O . VAL A 1 736 ? -15.064 -16.701 5.836 1.00 98.38 736 VAL A O 1
ATOM 5398 N N . VAL A 1 737 ? -15.293 -18.760 4.973 1.00 98.44 737 VAL A N 1
ATOM 5399 C CA . VAL A 1 737 ? -16.562 -19.049 5.646 1.00 98.44 737 VAL A CA 1
ATOM 5400 C C . VAL A 1 737 ? -16.297 -19.906 6.872 1.00 98.44 737 VAL A C 1
ATOM 5402 O O . VAL A 1 737 ? -15.717 -20.988 6.780 1.00 98.44 737 VAL A O 1
ATOM 5405 N N . VAL A 1 738 ? -16.765 -19.440 8.025 1.00 98.44 738 VAL A N 1
ATOM 5406 C CA . VAL A 1 738 ? -16.725 -20.170 9.290 1.00 98.44 738 VAL A CA 1
ATOM 5407 C C . VAL A 1 738 ? -18.143 -20.597 9.643 1.00 98.44 738 VAL A C 1
ATOM 5409 O O . VAL A 1 738 ? -19.030 -19.770 9.849 1.00 98.44 738 VAL A O 1
ATOM 5412 N N . GLN A 1 739 ? -18.354 -21.904 9.749 1.00 97.69 739 GLN A N 1
ATOM 5413 C CA . GLN A 1 739 ? -19.548 -22.474 10.369 1.00 97.69 739 GLN A CA 1
ATOM 5414 C C . GLN A 1 739 ? -19.184 -22.850 11.795 1.00 97.69 739 GLN A C 1
ATOM 5416 O O . GLN A 1 739 ? -18.243 -23.617 11.991 1.00 97.69 739 GLN A O 1
ATOM 5421 N N . THR A 1 740 ? -19.904 -22.348 12.793 1.00 95.94 740 THR A N 1
ATOM 5422 C CA . THR A 1 740 ? -19.684 -22.741 14.186 1.00 95.94 740 THR A CA 1
ATOM 5423 C C . THR A 1 740 ? -20.973 -22.702 14.997 1.00 95.94 740 THR A C 1
ATOM 5425 O O . THR A 1 740 ? -21.765 -21.769 14.898 1.00 95.94 740 THR A O 1
ATOM 5428 N N . GLY A 1 741 ? -21.237 -23.760 15.770 1.00 88.00 741 GLY A N 1
ATOM 5429 C CA . GLY A 1 741 ? -22.428 -23.824 16.629 1.00 88.00 741 GLY A CA 1
ATOM 5430 C C . GLY A 1 741 ? -23.762 -23.741 15.869 1.00 88.00 741 GLY A C 1
ATOM 5431 O O . GLY A 1 741 ? -24.760 -23.302 16.434 1.00 88.00 741 GLY A O 1
ATOM 5432 N N . GLY A 1 742 ? -23.784 -24.137 14.590 1.00 90.19 742 GLY A N 1
ATOM 5433 C CA . GLY A 1 742 ? -24.958 -24.032 13.715 1.00 90.19 742 GLY A CA 1
ATOM 5434 C C . GLY A 1 742 ? -25.218 -22.630 13.148 1.00 90.19 742 GLY A C 1
ATOM 5435 O O . GLY A 1 742 ? -26.272 -22.420 12.555 1.00 90.19 742 GLY A O 1
ATOM 5436 N N . GLN A 1 743 ? -24.289 -21.689 13.334 1.00 96.06 743 GLN A N 1
ATOM 5437 C CA . GLN A 1 743 ? -24.308 -20.347 12.749 1.00 96.06 743 GLN A CA 1
ATOM 5438 C C . GLN A 1 743 ? -23.171 -20.191 11.734 1.00 96.06 743 GLN A C 1
ATOM 5440 O O . GLN A 1 743 ? -22.135 -20.849 11.853 1.00 96.06 743 GLN A O 1
ATOM 5445 N N . GLN A 1 744 ? -23.360 -19.292 10.768 1.00 96.12 744 GLN A N 1
ATOM 5446 C CA . GLN A 1 744 ? -22.359 -18.941 9.764 1.00 96.12 744 GLN A CA 1
ATOM 5447 C C . GLN A 1 744 ? -21.871 -17.509 9.981 1.00 96.12 744 GLN A C 1
ATOM 5449 O O . GLN A 1 744 ? -22.671 -16.602 10.197 1.00 96.12 744 GLN A O 1
ATOM 5454 N N . THR A 1 745 ? -20.567 -17.302 9.836 1.00 97.00 745 THR A N 1
ATOM 5455 C CA . THR A 1 745 ? -19.940 -15.986 9.696 1.00 97.00 745 THR A CA 1
ATOM 5456 C C . THR A 1 745 ? -18.941 -16.040 8.541 1.00 97.00 745 THR A C 1
ATOM 5458 O O . THR A 1 745 ? -18.280 -17.061 8.337 1.00 97.00 745 THR A O 1
ATOM 5461 N N . THR A 1 746 ? -18.871 -14.975 7.745 1.00 97.25 746 THR A N 1
ATOM 5462 C CA . THR A 1 746 ? -18.043 -14.908 6.535 1.00 97.25 746 THR A CA 1
ATOM 5463 C C . THR A 1 746 ? -17.063 -13.749 6.658 1.00 97.25 746 THR A C 1
ATOM 5465 O O . THR A 1 746 ? -17.467 -12.626 6.952 1.00 97.25 746 THR A O 1
ATOM 5468 N N . LEU A 1 747 ? -15.781 -14.020 6.419 1.00 97.38 747 LEU A N 1
ATOM 5469 C CA . LEU A 1 747 ? -14.772 -13.006 6.132 1.00 97.38 747 LEU A CA 1
ATOM 5470 C C . LEU A 1 747 ? -14.769 -12.752 4.627 1.00 97.38 747 LEU A C 1
ATOM 5472 O O . LEU A 1 747 ? -14.252 -13.576 3.872 1.00 97.38 747 LEU A O 1
ATOM 5476 N N . GLU A 1 748 ? -15.367 -11.648 4.191 1.00 94.94 748 GLU A N 1
ATOM 5477 C CA . GLU A 1 748 ? -15.496 -11.346 2.763 1.00 94.94 748 GLU A CA 1
ATOM 5478 C C . GLU A 1 748 ? -14.142 -10.965 2.159 1.00 94.94 748 GLU A C 1
ATOM 5480 O O . GLU A 1 748 ? -13.445 -10.109 2.723 1.00 94.94 748 GLU A O 1
ATOM 5485 N N . LYS A 1 749 ? -13.783 -11.572 1.017 1.00 92.88 749 LYS A N 1
ATOM 5486 C CA . LYS A 1 749 ? -12.549 -11.292 0.256 1.00 92.88 749 LYS A CA 1
ATOM 5487 C C . LYS A 1 749 ? -11.302 -11.163 1.146 1.00 92.88 749 LYS A C 1
ATOM 5489 O O . LYS A 1 749 ? -10.557 -10.192 1.054 1.00 92.88 749 LYS A O 1
ATOM 5494 N N . ALA A 1 750 ? -11.107 -12.112 2.057 1.00 95.31 750 ALA A N 1
ATOM 5495 C CA . ALA A 1 750 ? -10.117 -12.001 3.130 1.00 95.31 750 ALA A CA 1
ATOM 5496 C C . ALA A 1 750 ? -8.854 -12.844 2.911 1.00 95.31 750 ALA A C 1
ATOM 5498 O O . ALA A 1 750 ? -7.877 -12.680 3.643 1.00 95.31 750 ALA A O 1
ATOM 5499 N N . PHE A 1 751 ? -8.867 -13.759 1.939 1.00 96.12 751 PHE A N 1
ATOM 5500 C CA . PHE A 1 751 ? -7.746 -14.658 1.682 1.00 96.12 751 PHE A CA 1
ATOM 5501 C C . PHE A 1 751 ? -7.494 -14.862 0.191 1.00 96.12 751 PHE A C 1
ATOM 5503 O O . PHE A 1 751 ? -8.448 -15.061 -0.544 1.00 96.12 751 PHE A O 1
ATOM 5510 N N . ARG A 1 752 ? -6.239 -14.937 -0.257 1.00 93.62 752 ARG A N 1
ATOM 5511 C CA . ARG A 1 752 ? -5.900 -15.352 -1.632 1.00 93.62 752 ARG A CA 1
ATOM 5512 C C . ARG A 1 752 ? -4.869 -16.471 -1.688 1.00 93.62 752 ARG A C 1
ATOM 5514 O O . ARG A 1 752 ? -3.965 -16.543 -0.854 1.00 93.62 752 ARG A O 1
ATOM 5521 N N . TYR A 1 753 ? -4.953 -17.307 -2.718 1.00 92.38 753 TYR A N 1
ATOM 5522 C CA . TYR A 1 753 ? -3.869 -18.235 -3.019 1.00 92.38 753 TYR A CA 1
ATOM 5523 C C . TYR A 1 753 ? -2.763 -17.545 -3.814 1.00 92.38 753 TYR A C 1
ATOM 5525 O O . TYR A 1 753 ? -3.020 -16.724 -4.690 1.00 92.38 753 TYR A O 1
ATOM 5533 N N . LEU A 1 754 ? -1.524 -17.919 -3.514 1.00 89.44 754 LEU A N 1
ATOM 5534 C CA . LEU A 1 754 ? -0.349 -17.560 -4.292 1.00 89.44 754 LEU A CA 1
ATOM 5535 C C . LEU A 1 754 ? -0.049 -18.691 -5.272 1.00 89.44 754 LEU A C 1
ATOM 5537 O O . LEU A 1 754 ? 0.146 -19.845 -4.867 1.00 89.44 754 LEU A O 1
ATOM 5541 N N . LEU A 1 755 ? -0.104 -18.378 -6.562 1.00 82.94 755 LEU A N 1
ATOM 5542 C CA . LEU A 1 755 ? 0.053 -19.356 -7.630 1.00 82.94 755 LEU A CA 1
ATOM 5543 C C . LEU A 1 755 ? 1.542 -19.596 -7.914 1.00 82.94 755 LEU A C 1
ATOM 5545 O O . LEU A 1 755 ? 2.319 -18.649 -7.877 1.00 82.94 755 LEU A O 1
ATOM 5549 N N . PRO A 1 756 ? 1.967 -20.838 -8.212 1.00 71.19 756 PRO A N 1
ATOM 5550 C CA . PRO A 1 756 ? 3.308 -21.072 -8.733 1.00 71.19 756 PRO A CA 1
ATOM 5551 C C . PRO A 1 756 ? 3.531 -20.318 -10.049 1.00 71.19 756 PRO A C 1
ATOM 5553 O O . PRO A 1 756 ? 2.600 -20.183 -10.846 1.00 71.19 756 PRO A O 1
ATOM 5556 N N . ASP A 1 757 ? 4.775 -19.925 -10.323 1.00 60.41 757 ASP A N 1
ATOM 5557 C CA . ASP A 1 757 ? 5.137 -19.294 -11.594 1.00 60.41 757 ASP A CA 1
ATOM 5558 C C . ASP A 1 757 ? 4.651 -20.111 -12.801 1.00 60.41 757 ASP A C 1
ATOM 5560 O O . ASP A 1 757 ? 4.878 -21.321 -12.908 1.00 60.41 757 ASP A O 1
ATOM 5564 N N . GLY A 1 758 ? 3.964 -19.434 -13.725 1.00 54.91 758 GLY A N 1
ATOM 5565 C CA . GLY A 1 758 ? 3.426 -20.031 -14.949 1.00 54.91 758 GLY A CA 1
ATOM 5566 C C . GLY A 1 758 ? 2.128 -20.835 -14.782 1.00 54.91 758 GLY A C 1
ATOM 5567 O O . GLY A 1 758 ? 1.652 -21.394 -15.771 1.00 54.91 758 GLY A O 1
ATOM 5568 N N . VAL A 1 759 ? 1.537 -20.890 -13.581 1.00 55.25 759 VAL A N 1
ATOM 5569 C CA . VAL A 1 759 ? 0.264 -21.575 -13.297 1.00 55.25 759 VAL A CA 1
ATOM 5570 C C . VAL A 1 759 ? -0.860 -20.552 -13.102 1.00 55.25 759 VAL A C 1
ATOM 5572 O O . VAL A 1 759 ? -0.728 -19.646 -12.291 1.00 55.25 759 VAL A O 1
ATOM 5575 N N . GLY A 1 760 ? -1.983 -20.732 -13.808 1.00 58.44 760 GLY A N 1
ATOM 5576 C CA . GLY A 1 760 ? -3.136 -19.817 -13.798 1.00 58.44 760 GLY A CA 1
ATOM 5577 C C . GLY A 1 760 ? -3.375 -19.166 -15.163 1.00 58.44 760 GLY A C 1
ATOM 5578 O O . GLY A 1 760 ? -2.463 -19.110 -15.993 1.00 58.44 760 GLY A O 1
ATOM 5579 N N . VAL A 1 761 ? -4.612 -18.726 -15.401 1.00 66.69 761 VAL A N 1
ATOM 5580 C CA . VAL A 1 761 ? -4.937 -17.768 -16.469 1.00 66.69 761 VAL A CA 1
ATOM 5581 C C . VAL A 1 761 ? -4.984 -16.381 -15.841 1.00 66.69 761 VAL A C 1
ATOM 5583 O O . VAL A 1 761 ? -5.356 -16.270 -14.673 1.00 66.69 761 VAL A O 1
ATOM 5586 N N . GLY A 1 762 ? -4.565 -15.353 -16.573 1.00 72.88 762 GLY A N 1
ATOM 5587 C CA . GLY A 1 762 ? -4.720 -13.983 -16.091 1.00 72.88 762 GLY A CA 1
ATOM 5588 C C . GLY A 1 762 ? -6.177 -13.522 -16.115 1.00 72.88 762 GLY A C 1
ATOM 5589 O O . GLY A 1 762 ? -7.078 -14.270 -16.499 1.00 72.88 762 GLY A O 1
ATOM 5590 N N . GLU A 1 763 ? -6.404 -12.278 -15.718 1.00 79.88 763 GLU A N 1
ATOM 5591 C CA . GLU A 1 763 ? -7.719 -11.638 -15.713 1.00 79.88 763 GLU A CA 1
ATOM 5592 C C . GLU A 1 763 ? -7.644 -10.249 -16.348 1.00 79.88 763 GLU A C 1
ATOM 5594 O O . GLU A 1 763 ? -6.587 -9.615 -16.369 1.00 79.88 763 GLU A O 1
ATOM 5599 N N . TRP A 1 764 ? -8.778 -9.772 -16.861 1.00 86.81 764 TRP A N 1
ATOM 5600 C CA . TRP A 1 764 ? -8.894 -8.466 -17.500 1.00 86.81 764 TRP A CA 1
ATOM 5601 C C . TRP A 1 764 ? -9.749 -7.514 -16.671 1.00 86.81 764 TRP A C 1
ATOM 5603 O O . TRP A 1 764 ? -10.844 -7.869 -16.233 1.00 86.81 764 TRP A O 1
ATOM 5613 N N . THR A 1 765 ? -9.285 -6.276 -16.526 1.00 85.75 765 THR A N 1
ATOM 5614 C CA . THR A 1 765 ? -10.090 -5.153 -16.038 1.00 85.75 765 THR A CA 1
ATOM 5615 C C . THR A 1 765 ? -10.265 -4.112 -17.135 1.00 85.75 765 THR A C 1
ATOM 5617 O O . THR A 1 765 ? -9.415 -3.966 -18.013 1.00 85.75 765 THR A O 1
ATOM 5620 N N . VAL A 1 766 ? -11.377 -3.383 -17.077 1.00 87.62 766 VAL A N 1
ATOM 5621 C CA . VAL A 1 766 ? -11.650 -2.238 -17.952 1.00 87.62 766 VAL A CA 1
ATOM 5622 C C . VAL A 1 766 ? -11.349 -0.965 -17.169 1.00 87.62 766 VAL A C 1
ATOM 5624 O O . VAL A 1 766 ? -11.819 -0.816 -16.041 1.00 87.62 766 VAL A O 1
ATOM 5627 N N . GLU A 1 767 ? -10.559 -0.077 -17.759 1.00 86.12 767 GLU A N 1
ATOM 5628 C CA . GLU A 1 767 ? -10.180 1.217 -17.186 1.00 86.12 767 GLU A CA 1
ATOM 5629 C C . GLU A 1 767 ? -11.020 2.357 -17.777 1.00 86.12 767 GLU A C 1
ATOM 5631 O O . GLU A 1 767 ? -11.869 2.151 -18.648 1.00 86.12 767 GLU A O 1
ATOM 5636 N N . THR A 1 768 ? -10.781 3.582 -17.302 1.00 86.81 768 THR A N 1
ATOM 5637 C CA . THR A 1 768 ? -11.370 4.796 -17.881 1.00 86.81 768 THR A CA 1
ATOM 5638 C C . THR A 1 768 ? -11.102 4.847 -19.394 1.00 86.81 768 THR A C 1
ATOM 5640 O O . THR A 1 768 ? -9.928 4.832 -19.784 1.00 86.81 768 THR A O 1
ATOM 5643 N N . PRO A 1 769 ? -12.144 4.940 -20.245 1.00 93.31 769 PRO A N 1
ATOM 5644 C CA . PRO A 1 769 ? -11.975 4.978 -21.695 1.00 93.31 769 PRO A CA 1
ATOM 5645 C C . PRO A 1 769 ? -11.175 6.208 -22.131 1.00 93.31 769 PRO A C 1
ATOM 5647 O O . PRO A 1 769 ? -11.129 7.224 -21.429 1.00 93.31 769 PRO A O 1
ATOM 5650 N N . MET A 1 770 ? -10.545 6.109 -23.299 1.00 95.25 770 MET A N 1
ATOM 5651 C CA . MET A 1 770 ? -9.815 7.223 -23.894 1.00 95.25 770 MET A CA 1
ATOM 5652 C C . MET A 1 770 ? -10.761 8.402 -24.183 1.00 95.25 770 MET A C 1
ATOM 5654 O O . MET A 1 770 ? -11.922 8.193 -24.525 1.00 95.25 770 MET A O 1
ATOM 5658 N N . PRO A 1 771 ? -10.283 9.658 -24.128 1.00 93.94 771 PRO A N 1
ATOM 5659 C CA . PRO A 1 771 ? -11.101 10.819 -24.482 1.00 93.94 771 PRO A CA 1
ATOM 5660 C C . PRO A 1 771 ? -11.535 10.846 -25.954 1.00 93.94 771 PRO A C 1
ATOM 5662 O O . PRO A 1 771 ? -12.503 11.527 -26.289 1.00 93.94 771 PRO A O 1
ATOM 5665 N N . HIS A 1 772 ? -10.803 10.137 -26.821 1.00 91.44 772 HIS A N 1
ATOM 5666 C CA . HIS A 1 772 ? -11.039 10.035 -28.260 1.00 91.44 772 HIS A CA 1
ATOM 5667 C C . HIS A 1 772 ? -10.789 8.595 -28.714 1.00 91.44 772 HIS A C 1
ATOM 5669 O O . HIS A 1 772 ? -9.857 7.952 -28.228 1.00 91.44 772 HIS A O 1
ATOM 5675 N N . GLU A 1 773 ? -11.584 8.108 -29.664 1.00 93.81 773 GLU A N 1
ATOM 5676 C CA . GLU A 1 773 ? -11.356 6.813 -30.309 1.00 93.81 773 GLU A CA 1
ATOM 5677 C C . GLU A 1 773 ? -10.100 6.888 -31.194 1.00 93.81 773 GLU A C 1
ATOM 5679 O O . GLU A 1 773 ? -9.897 7.873 -31.905 1.00 93.81 773 GLU A O 1
ATOM 5684 N N . LEU A 1 774 ? -9.233 5.873 -31.132 1.00 94.25 774 LEU A N 1
ATOM 5685 C CA . LEU A 1 774 ? -8.039 5.770 -31.977 1.00 94.25 774 LEU A CA 1
ATOM 5686 C C . LEU A 1 774 ? -7.861 4.330 -32.458 1.00 94.25 774 LEU A C 1
ATOM 5688 O O . LEU A 1 774 ? -7.866 3.409 -31.646 1.00 94.25 774 LEU A O 1
ATOM 5692 N N . GLY A 1 775 ? -7.627 4.124 -33.754 1.00 92.50 775 GLY A N 1
ATOM 5693 C CA . GLY A 1 775 ? -7.122 2.856 -34.296 1.00 92.50 775 GLY A CA 1
ATOM 5694 C C . GLY A 1 775 ? -5.651 2.941 -34.713 1.00 92.50 775 GLY A C 1
ATOM 5695 O O . GLY A 1 775 ? -5.047 4.017 -34.665 1.00 92.50 775 GLY A O 1
ATOM 5696 N N . GLU A 1 776 ? -5.086 1.817 -35.164 1.00 93.56 776 GLU A N 1
ATOM 5697 C CA . GLU A 1 776 ? -3.694 1.706 -35.653 1.00 93.56 776 GLU A CA 1
ATOM 5698 C C . GLU A 1 776 ? -2.704 2.490 -34.786 1.00 93.56 776 GLU A C 1
ATOM 5700 O O . GLU A 1 776 ? -1.949 3.355 -35.252 1.00 93.56 776 GLU A O 1
ATOM 5705 N N . VAL A 1 777 ? -2.819 2.241 -33.482 1.00 95.88 777 VAL A N 1
ATOM 5706 C CA . VAL A 1 777 ? -2.198 3.057 -32.453 1.00 95.88 777 VAL A CA 1
ATOM 5707 C C . VAL A 1 777 ? -0.730 2.709 -32.302 1.00 95.88 777 VAL A C 1
ATOM 5709 O O . VAL A 1 777 ? -0.292 1.576 -32.496 1.00 95.88 777 VAL A O 1
ATOM 5712 N N . ALA A 1 778 ? 0.031 3.710 -31.895 1.00 96.06 778 ALA A N 1
ATOM 5713 C CA . ALA A 1 778 ? 1.381 3.562 -31.408 1.00 96.06 778 ALA A CA 1
ATOM 5714 C C . ALA A 1 778 ? 1.431 4.189 -30.023 1.00 96.06 778 ALA A C 1
ATOM 5716 O O . ALA A 1 778 ? 0.903 5.285 -29.815 1.00 96.06 778 ALA A O 1
ATOM 5717 N N . ALA A 1 779 ? 2.063 3.500 -29.080 1.00 96.50 779 ALA A N 1
ATOM 5718 C CA . ALA A 1 779 ? 2.097 3.938 -27.696 1.00 96.50 779 ALA A CA 1
ATOM 5719 C C . ALA A 1 779 ? 3.454 3.658 -27.041 1.00 96.50 779 ALA A C 1
ATOM 5721 O O . ALA A 1 779 ? 4.254 2.852 -27.523 1.00 96.50 779 ALA A O 1
ATOM 5722 N N . GLY A 1 780 ? 3.724 4.338 -25.932 1.00 95.62 780 GLY A N 1
ATOM 5723 C CA . GLY A 1 780 ? 4.899 4.109 -25.101 1.00 95.62 780 GLY A CA 1
ATOM 5724 C C . GLY A 1 780 ? 4.661 4.598 -23.681 1.00 95.62 780 GLY A C 1
ATOM 5725 O O . GLY A 1 780 ? 4.052 5.646 -23.485 1.00 95.62 780 GLY A O 1
ATOM 5726 N N . ILE A 1 781 ? 5.140 3.847 -22.688 1.00 93.62 781 ILE A N 1
ATOM 5727 C CA . ILE A 1 781 ? 5.094 4.285 -21.291 1.00 93.62 781 ILE A CA 1
ATOM 5728 C C . ILE A 1 781 ? 6.413 4.957 -20.943 1.00 93.62 781 ILE A C 1
ATOM 5730 O O . ILE A 1 781 ? 7.479 4.347 -21.026 1.00 93.62 781 ILE A O 1
ATOM 5734 N N . VAL A 1 782 ? 6.321 6.218 -20.538 1.00 88.81 782 VAL A N 1
ATOM 5735 C CA . VAL A 1 782 ? 7.439 7.001 -20.032 1.00 88.81 782 VAL A CA 1
ATOM 5736 C C . VAL A 1 782 ? 7.068 7.470 -18.634 1.00 88.81 782 VAL A C 1
ATOM 5738 O O . VAL A 1 782 ? 6.088 8.184 -18.464 1.00 88.81 782 VAL A O 1
ATOM 5741 N N . ASN A 1 783 ? 7.856 7.073 -17.633 1.00 79.94 783 ASN A N 1
ATOM 5742 C CA . ASN A 1 783 ? 7.735 7.575 -16.260 1.00 79.94 783 ASN A CA 1
ATOM 5743 C C . ASN A 1 783 ? 6.336 7.412 -15.631 1.00 79.94 783 ASN A C 1
ATOM 5745 O O . ASN A 1 783 ? 5.820 8.356 -15.041 1.00 79.94 783 ASN A O 1
ATOM 5749 N N . GLY A 1 784 ? 5.719 6.235 -15.785 1.00 83.75 784 GLY A N 1
ATOM 5750 C CA . GLY A 1 784 ? 4.378 5.962 -15.243 1.00 83.75 784 GLY A CA 1
ATOM 5751 C C . GLY A 1 784 ? 3.231 6.570 -16.056 1.00 83.75 784 GLY A C 1
ATOM 5752 O O . GLY A 1 784 ? 2.075 6.499 -15.651 1.00 83.75 784 GLY A O 1
ATOM 5753 N N . VAL A 1 785 ? 3.526 7.141 -17.226 1.00 88.75 785 VAL A N 1
ATOM 5754 C CA . VAL A 1 785 ? 2.529 7.742 -18.114 1.00 88.75 785 VAL A CA 1
ATOM 5755 C C . VAL A 1 785 ? 2.563 7.052 -19.465 1.00 88.75 785 VAL A C 1
ATOM 5757 O O . VAL A 1 785 ? 3.603 6.994 -20.122 1.00 88.75 785 VAL A O 1
ATOM 5760 N N . MET A 1 786 ? 1.418 6.529 -19.894 1.00 94.69 786 MET A N 1
ATOM 5761 C CA . MET A 1 786 ? 1.244 5.994 -21.239 1.00 94.69 786 MET A CA 1
ATOM 5762 C C . MET A 1 786 ? 0.940 7.138 -22.199 1.00 94.69 786 MET A C 1
ATOM 5764 O O . MET A 1 786 ? -0.090 7.785 -22.062 1.00 94.69 786 MET A O 1
ATOM 5768 N N . TYR A 1 787 ? 1.799 7.349 -23.188 1.00 95.88 787 TYR A N 1
ATOM 5769 C CA . TYR A 1 787 ? 1.541 8.239 -24.314 1.00 95.88 787 TYR A CA 1
ATOM 5770 C C . TYR A 1 787 ? 1.056 7.426 -25.503 1.00 95.88 787 TYR A C 1
ATOM 5772 O O . TYR A 1 787 ? 1.601 6.356 -25.781 1.00 95.88 787 TYR A O 1
ATOM 5780 N N . ILE A 1 788 ? 0.037 7.925 -26.197 1.00 96.38 788 ILE A N 1
ATOM 5781 C CA . ILE A 1 788 ? -0.590 7.225 -27.315 1.00 96.38 788 ILE A CA 1
ATOM 5782 C C . ILE A 1 788 ? -0.996 8.195 -28.425 1.00 96.38 788 ILE A C 1
ATOM 5784 O O . ILE A 1 788 ? -1.468 9.308 -28.186 1.00 96.38 788 ILE A O 1
ATOM 5788 N N . VAL A 1 789 ? -0.776 7.748 -29.659 1.00 95.81 789 VAL A N 1
ATOM 5789 C CA . VAL A 1 789 ? -1.236 8.375 -30.901 1.00 95.81 789 VAL A CA 1
ATOM 5790 C C . VAL A 1 789 ? -1.825 7.285 -31.789 1.00 95.81 789 VAL A C 1
ATOM 5792 O O . VAL A 1 789 ? -1.476 6.115 -31.654 1.00 95.81 789 VAL A O 1
ATOM 5795 N N . GLY A 1 790 ? -2.667 7.649 -32.745 1.00 91.56 790 GLY A N 1
ATOM 5796 C CA . GLY A 1 790 ? -3.213 6.702 -33.715 1.00 91.56 790 GLY A CA 1
ATOM 5797 C C . GLY A 1 790 ? -3.827 7.418 -34.905 1.00 91.56 790 GLY A C 1
ATOM 5798 O O . GLY A 1 790 ? -3.934 8.645 -34.896 1.00 91.56 790 GLY A O 1
ATOM 5799 N N . HIS A 1 791 ? -4.221 6.653 -35.927 1.00 84.25 791 HIS A N 1
ATOM 5800 C CA . HIS A 1 791 ? -4.939 7.156 -37.112 1.00 84.25 791 HIS A CA 1
ATOM 5801 C C . HIS A 1 791 ? -4.322 8.441 -37.713 1.00 84.25 791 HIS A C 1
ATOM 5803 O O . HIS A 1 791 ? -3.117 8.660 -37.629 1.00 84.25 791 HIS A O 1
ATOM 5809 N N . HIS A 1 792 ? -5.130 9.296 -38.348 1.00 76.06 792 HIS A N 1
ATOM 5810 C CA . HIS A 1 792 ? -4.710 10.561 -38.961 1.00 76.06 792 HIS A CA 1
ATOM 5811 C C . HIS A 1 792 ? -4.844 11.778 -38.022 1.00 76.06 792 HIS A C 1
ATOM 5813 O O . HIS A 1 792 ? -4.804 12.922 -38.484 1.00 76.06 792 HIS A O 1
ATOM 5819 N N . THR A 1 793 ? -5.027 11.567 -36.710 1.00 86.69 793 THR A N 1
ATOM 5820 C CA . THR A 1 793 ? -5.096 12.675 -35.739 1.00 86.69 793 THR A CA 1
ATOM 5821 C C . THR A 1 793 ? -3.710 13.269 -35.482 1.00 86.69 793 THR A C 1
ATOM 5823 O O . THR A 1 793 ? -2.684 12.614 -35.642 1.00 86.69 793 THR A O 1
ATOM 5826 N N . ASN A 1 794 ? -3.636 14.540 -35.107 1.00 89.19 794 ASN A N 1
ATOM 5827 C CA . ASN A 1 794 ? -2.389 15.159 -34.658 1.00 89.19 794 ASN A CA 1
ATOM 5828 C C . ASN A 1 794 ? -2.248 15.178 -33.127 1.00 89.19 794 ASN A C 1
ATOM 5830 O O . ASN A 1 794 ? -1.203 15.608 -32.639 1.00 89.19 794 ASN A O 1
ATOM 5834 N N . GLN A 1 795 ? -3.276 14.740 -32.394 1.00 90.06 795 GLN A N 1
ATOM 5835 C CA . GLN A 1 795 ? -3.308 14.758 -30.936 1.00 90.06 795 GLN A CA 1
ATOM 5836 C C . GLN A 1 795 ? -2.357 13.718 -30.346 1.00 90.06 795 GLN A C 1
ATOM 5838 O O . GLN A 1 795 ? -2.271 12.590 -30.832 1.00 90.06 795 GLN A O 1
ATOM 5843 N N . THR A 1 796 ? -1.689 14.115 -29.267 1.00 94.56 796 THR A N 1
ATOM 5844 C CA . THR A 1 796 ? -0.951 13.226 -28.371 1.00 94.56 796 THR A CA 1
ATOM 5845 C C . THR A 1 796 ? -1.800 13.069 -27.116 1.00 94.56 796 THR A C 1
ATOM 5847 O O . THR A 1 796 ? -2.074 14.065 -26.448 1.00 94.56 796 THR A O 1
ATOM 5850 N N . LEU A 1 797 ? -2.248 11.853 -26.811 1.00 95.12 797 LEU A N 1
ATOM 5851 C CA . LEU A 1 797 ? -2.975 11.579 -25.572 1.00 95.12 797 LEU A CA 1
ATOM 5852 C C . LEU A 1 797 ? -2.016 11.005 -24.537 1.00 95.12 797 LEU A C 1
ATOM 5854 O O . LEU A 1 797 ? -1.060 10.308 -24.895 1.00 95.12 797 LEU A O 1
ATOM 5858 N N . SER A 1 798 ? -2.288 11.266 -23.264 1.00 94.31 798 SER A N 1
ATOM 5859 C CA . SER A 1 798 ? -1.585 10.613 -22.168 1.00 94.31 798 SER A CA 1
ATOM 5860 C C . SER A 1 798 ? -2.539 10.082 -21.107 1.00 94.31 798 SER A C 1
ATOM 5862 O O . SER A 1 798 ? -3.589 10.671 -20.849 1.00 94.31 798 SER A O 1
ATOM 5864 N N . PHE A 1 799 ? -2.163 8.958 -20.506 1.00 91.94 799 PHE A N 1
ATOM 5865 C CA . PHE A 1 799 ? -2.853 8.340 -19.384 1.00 91.94 799 PHE A CA 1
ATOM 5866 C C . PHE A 1 799 ? -1.873 8.163 -18.235 1.00 91.94 799 PHE A C 1
ATOM 5868 O O . PHE A 1 799 ? -0.881 7.437 -18.349 1.00 91.94 799 PHE A O 1
ATOM 5875 N N . ASP A 1 800 ? -2.145 8.859 -17.140 1.00 86.12 800 ASP A N 1
ATOM 5876 C CA . ASP A 1 800 ? -1.361 8.780 -15.917 1.00 86.12 800 ASP A CA 1
ATOM 5877 C C . ASP A 1 800 ? -1.768 7.517 -15.143 1.00 86.12 800 ASP A C 1
ATOM 5879 O O . ASP A 1 800 ? -2.915 7.380 -14.711 1.00 86.12 800 ASP A O 1
ATOM 5883 N N . LEU A 1 801 ? -0.849 6.556 -15.013 1.00 84.12 801 LEU A N 1
ATOM 5884 C CA . LEU A 1 801 ? -1.173 5.210 -14.531 1.00 84.12 801 LEU A CA 1
ATOM 5885 C C . LEU A 1 801 ? -1.461 5.172 -13.024 1.00 84.12 801 LEU A C 1
ATOM 5887 O O . LEU A 1 801 ? -2.163 4.260 -12.573 1.00 84.12 801 LEU A O 1
ATOM 5891 N N . SER A 1 802 ? -0.982 6.155 -12.250 1.00 73.44 802 SER A N 1
ATOM 5892 C CA . SER A 1 802 ? -1.237 6.225 -10.808 1.00 73.44 802 SER A CA 1
ATOM 5893 C C . SER A 1 802 ? -2.577 6.887 -10.498 1.00 73.44 802 SER A C 1
ATOM 5895 O O . SER A 1 802 ? -3.325 6.385 -9.660 1.00 73.44 802 SER A O 1
ATOM 5897 N N . THR A 1 803 ? -2.917 7.967 -11.206 1.00 76.12 803 THR A N 1
ATOM 5898 C CA . THR A 1 803 ? -4.170 8.708 -10.987 1.00 76.12 803 THR A CA 1
ATOM 5899 C C . THR A 1 803 ? -5.336 8.143 -11.798 1.00 76.12 803 THR A C 1
ATOM 5901 O O . THR A 1 803 ? -6.479 8.188 -11.350 1.00 76.12 803 THR A O 1
ATOM 5904 N N . GLY A 1 804 ? -5.072 7.536 -12.959 1.00 81.81 804 GLY A N 1
ATOM 5905 C CA . GLY A 1 804 ? -6.095 7.018 -13.880 1.00 81.81 804 GLY A CA 1
ATOM 5906 C C . GLY A 1 804 ? -6.790 8.104 -14.678 1.00 81.81 804 GLY A C 1
ATOM 5907 O O . GLY A 1 804 ? -7.943 7.934 -15.081 1.00 81.81 804 GLY A O 1
ATOM 5908 N N . LEU A 1 805 ? -6.113 9.235 -14.857 1.00 85.56 805 LEU A N 1
ATOM 5909 C CA . LEU A 1 805 ? -6.641 10.393 -15.556 1.00 85.56 805 LEU A CA 1
ATOM 5910 C C . LEU A 1 805 ? -5.999 10.530 -16.934 1.00 85.56 805 LEU A C 1
ATOM 5912 O O . LEU A 1 805 ? -4.794 10.336 -17.110 1.00 85.56 805 LEU A O 1
ATOM 5916 N N . TRP A 1 806 ? -6.835 10.897 -17.902 1.00 93.56 806 TRP A N 1
ATOM 5917 C CA . TRP A 1 806 ? -6.431 11.193 -19.269 1.00 93.56 806 TRP A CA 1
ATOM 5918 C C . TRP A 1 806 ? -6.149 12.682 -19.474 1.00 93.56 806 TRP A C 1
ATOM 5920 O O . TRP A 1 806 ? -6.806 13.538 -18.875 1.00 93.56 806 TRP A O 1
ATOM 5930 N N . ARG A 1 807 ? -5.226 12.984 -20.391 1.00 91.81 807 ARG A N 1
ATOM 5931 C CA . ARG A 1 807 ? -4.979 14.326 -20.931 1.00 91.81 807 ARG A CA 1
ATOM 5932 C C . ARG A 1 807 ? -4.876 14.300 -22.450 1.00 91.81 807 ARG A C 1
ATOM 5934 O O . ARG A 1 807 ? -4.375 13.340 -23.034 1.00 91.81 807 ARG A O 1
ATOM 5941 N N . ASP A 1 808 ? -5.319 15.383 -23.074 1.00 92.19 808 ASP A N 1
ATOM 5942 C CA . ASP A 1 808 ? -5.289 15.595 -24.524 1.00 92.19 808 ASP A CA 1
ATOM 5943 C C . ASP A 1 808 ? -4.757 16.987 -24.919 1.00 92.19 808 ASP A C 1
ATOM 5945 O O . ASP A 1 808 ? -4.897 17.415 -26.066 1.00 92.19 808 ASP A O 1
ATOM 5949 N N . ASP A 1 809 ? -4.108 17.684 -23.980 1.00 92.00 809 ASP A N 1
ATOM 5950 C CA . ASP A 1 809 ? -3.582 19.047 -24.119 1.00 92.00 809 ASP A CA 1
ATOM 5951 C C . ASP A 1 809 ? -2.072 19.111 -24.429 1.00 92.00 809 ASP A C 1
ATOM 5953 O O . ASP A 1 809 ? -1.439 20.144 -24.218 1.00 92.00 809 ASP A O 1
ATOM 5957 N N . HIS A 1 810 ? -1.506 18.023 -24.955 1.00 93.50 810 HIS A N 1
ATOM 5958 C CA . HIS A 1 810 ? -0.084 17.889 -25.287 1.00 93.50 810 HIS A CA 1
ATOM 5959 C C . HIS A 1 810 ? 0.297 18.483 -26.646 1.00 93.50 810 HIS A C 1
ATOM 5961 O O . HIS A 1 810 ? -0.539 18.705 -27.531 1.00 93.50 810 HIS A O 1
ATOM 5967 N N . ALA A 1 811 ? 1.602 18.660 -26.861 1.00 94.44 811 ALA A N 1
ATOM 5968 C CA . ALA A 1 811 ? 2.129 19.033 -28.164 1.00 94.44 811 ALA A CA 1
ATOM 5969 C C . ALA A 1 811 ? 1.701 18.051 -29.269 1.00 94.44 811 ALA A C 1
ATOM 5971 O O . ALA A 1 811 ? 1.778 16.824 -29.144 1.00 94.44 811 ALA A O 1
ATOM 5972 N N . VAL A 1 812 ? 1.286 18.620 -30.400 1.00 92.81 812 VAL A N 1
ATOM 5973 C CA . VAL A 1 812 ? 0.855 17.862 -31.579 1.00 92.81 812 VAL A CA 1
ATOM 5974 C C . VAL A 1 812 ? 2.049 17.301 -32.349 1.00 92.81 812 VAL A C 1
ATOM 5976 O O . VAL A 1 812 ? 3.070 17.977 -32.518 1.00 92.81 812 VAL A O 1
ATOM 5979 N N . ARG A 1 813 ? 1.916 16.074 -32.859 1.00 92.44 813 ARG A N 1
ATOM 5980 C CA . ARG A 1 813 ? 2.983 15.416 -33.629 1.00 92.44 813 ARG A CA 1
ATOM 5981 C C . ARG A 1 813 ? 3.189 16.068 -35.009 1.00 92.44 813 ARG A C 1
ATOM 5983 O O . ARG A 1 813 ? 2.211 16.455 -35.654 1.00 92.44 813 ARG A O 1
ATOM 5990 N N . PRO A 1 814 ? 4.437 16.175 -35.505 1.00 92.50 814 PRO A N 1
ATOM 5991 C CA . PRO A 1 814 ? 4.738 16.859 -36.764 1.00 92.50 814 PRO A CA 1
ATOM 5992 C C . PRO A 1 814 ? 4.288 16.099 -38.022 1.00 92.50 814 PRO A C 1
ATOM 5994 O O . PRO A 1 814 ? 3.972 16.739 -39.025 1.00 92.50 814 PRO A O 1
ATOM 5997 N N . PHE A 1 815 ? 4.239 14.763 -37.990 1.00 93.44 815 PHE A N 1
ATOM 5998 C CA . PHE A 1 815 ? 3.789 13.923 -39.105 1.00 93.44 815 PHE A CA 1
ATOM 5999 C C . PHE A 1 815 ? 2.646 13.005 -38.652 1.00 93.44 815 PHE A C 1
ATOM 6001 O O . PHE A 1 815 ? 2.814 12.179 -37.756 1.00 93.44 815 PHE A O 1
ATOM 6008 N N . ILE A 1 816 ? 1.483 13.155 -39.291 1.00 91.38 816 ILE A N 1
ATOM 6009 C CA . ILE A 1 816 ? 0.189 12.592 -38.857 1.00 91.38 816 ILE A CA 1
ATOM 6010 C C . ILE A 1 816 ? -0.167 11.248 -39.512 1.00 91.38 816 ILE A C 1
ATOM 6012 O O . ILE A 1 816 ? -1.344 10.956 -39.695 1.00 91.38 816 ILE A O 1
ATOM 6016 N N . GLY A 1 817 ? 0.826 10.479 -39.960 1.00 89.94 817 GLY A N 1
ATOM 6017 C CA . GLY A 1 817 ? 0.563 9.146 -40.507 1.00 89.94 817 GLY A CA 1
ATOM 6018 C C . GLY A 1 817 ? -0.011 8.189 -39.458 1.00 89.94 817 GLY A C 1
ATOM 6019 O O . GLY A 1 817 ? -0.099 8.512 -38.271 1.00 89.94 817 GLY A O 1
ATOM 6020 N N . ASP A 1 818 ? -0.393 7.000 -39.902 1.00 89.75 818 ASP A N 1
ATOM 6021 C CA . ASP A 1 818 ? -0.838 5.905 -39.039 1.00 89.75 818 ASP A CA 1
ATOM 6022 C C . ASP A 1 818 ? 0.137 4.715 -39.115 1.00 89.75 818 ASP A C 1
ATOM 6024 O O . ASP A 1 818 ? 1.174 4.782 -39.783 1.00 89.75 818 ASP A O 1
ATOM 6028 N N . HIS A 1 819 ? -0.150 3.636 -38.381 1.00 93.31 819 HIS A N 1
ATOM 6029 C CA . HIS A 1 819 ? 0.669 2.418 -38.339 1.00 93.31 819 HIS A CA 1
ATOM 6030 C C . HIS A 1 819 ? 2.155 2.655 -38.011 1.00 93.31 819 HIS A C 1
ATOM 6032 O O . HIS A 1 819 ? 3.055 2.037 -38.598 1.00 93.31 819 HIS A O 1
ATOM 6038 N N . HIS A 1 820 ? 2.437 3.584 -37.103 1.00 95.12 820 HIS A N 1
ATOM 6039 C CA . HIS A 1 820 ? 3.799 3.789 -36.630 1.00 95.12 820 HIS A CA 1
ATOM 6040 C C . HIS A 1 820 ? 4.259 2.584 -35.812 1.00 95.12 820 HIS A C 1
ATOM 6042 O O . HIS A 1 820 ? 3.503 2.029 -35.018 1.00 95.12 820 HIS A O 1
ATOM 6048 N N . ALA A 1 821 ? 5.533 2.232 -35.943 1.00 95.94 821 ALA A N 1
ATOM 6049 C CA . ALA A 1 821 ? 6.196 1.501 -34.878 1.00 95.94 821 ALA A CA 1
ATOM 6050 C C . ALA A 1 821 ? 6.598 2.486 -33.770 1.00 95.94 821 ALA A C 1
ATOM 6052 O O . ALA A 1 821 ? 6.768 3.682 -34.034 1.00 95.94 821 ALA A O 1
ATOM 6053 N N . ALA A 1 822 ? 6.760 2.005 -32.538 1.00 96.94 822 ALA A N 1
ATOM 6054 C CA . ALA A 1 822 ? 7.130 2.871 -31.429 1.00 96.94 822 ALA A CA 1
ATOM 6055 C C . ALA A 1 822 ? 7.979 2.198 -30.355 1.00 96.94 822 ALA A C 1
ATOM 6057 O O . ALA A 1 822 ? 7.760 1.045 -29.979 1.00 96.94 822 ALA A O 1
ATOM 6058 N N . GLU A 1 823 ? 8.929 2.963 -29.823 1.00 97.44 823 GLU A N 1
ATOM 6059 C CA . GLU A 1 823 ? 9.844 2.527 -28.774 1.00 97.44 823 GLU A CA 1
ATOM 6060 C C . GLU A 1 823 ? 10.151 3.653 -27.784 1.00 97.44 823 GLU A C 1
ATOM 6062 O O . GLU A 1 823 ? 10.113 4.832 -28.131 1.00 97.44 823 GLU A O 1
ATOM 6067 N N . VAL A 1 824 ? 10.479 3.288 -26.544 1.00 95.56 824 VAL A N 1
ATOM 6068 C CA . VAL A 1 824 ? 10.915 4.234 -25.508 1.00 95.56 824 VAL A CA 1
ATOM 6069 C C . VAL A 1 824 ? 12.400 4.026 -25.245 1.00 95.56 824 VAL A C 1
ATOM 6071 O O . VAL A 1 824 ? 12.829 2.911 -24.957 1.00 95.56 824 VAL A O 1
ATOM 6074 N N . VAL A 1 825 ? 13.183 5.099 -25.347 1.00 92.50 825 VAL A N 1
ATOM 6075 C CA . VAL A 1 825 ? 14.626 5.094 -25.076 1.00 92.50 825 VAL A CA 1
ATOM 6076 C C . VAL A 1 825 ? 14.981 6.350 -24.289 1.00 92.50 825 VAL A C 1
ATOM 6078 O O . VAL A 1 825 ? 14.602 7.448 -24.694 1.00 92.50 825 VAL A O 1
ATOM 6081 N N . ASP A 1 826 ? 15.685 6.186 -23.167 1.00 84.94 826 ASP A N 1
ATOM 6082 C CA . ASP A 1 826 ? 16.179 7.274 -22.309 1.00 84.94 826 ASP A CA 1
ATOM 6083 C C . ASP A 1 826 ? 15.111 8.331 -21.967 1.00 84.94 826 ASP A C 1
ATOM 6085 O O . ASP A 1 826 ? 15.310 9.534 -22.140 1.00 84.94 826 ASP A O 1
ATOM 6089 N N . GLY A 1 827 ? 13.932 7.872 -21.532 1.00 85.38 827 GLY A N 1
ATOM 6090 C CA . GLY A 1 827 ? 12.834 8.754 -21.123 1.00 85.38 827 GLY A CA 1
ATOM 6091 C C . GLY A 1 827 ? 12.160 9.515 -22.270 1.00 85.38 827 GLY A C 1
ATOM 6092 O O . GLY A 1 827 ? 11.434 10.473 -22.021 1.00 85.38 827 GLY A O 1
ATOM 6093 N N . LYS A 1 828 ? 12.394 9.117 -23.525 1.00 92.50 828 LYS A N 1
ATOM 6094 C CA . LYS A 1 828 ? 11.774 9.713 -24.715 1.00 92.50 828 LYS A CA 1
ATOM 6095 C C . LYS A 1 828 ? 11.045 8.668 -25.529 1.00 92.50 828 LYS A C 1
ATOM 6097 O O . LYS A 1 828 ? 11.468 7.513 -25.605 1.00 92.50 828 LYS A O 1
ATOM 6102 N N . TRP A 1 829 ? 9.971 9.097 -26.173 1.00 96.94 829 TRP A N 1
ATOM 6103 C CA . TRP A 1 829 ? 9.127 8.231 -26.977 1.00 96.94 829 TRP A CA 1
ATOM 6104 C C . TRP A 1 829 ? 9.376 8.458 -28.470 1.00 96.94 829 TRP A C 1
ATOM 6106 O O . TRP A 1 829 ? 9.236 9.569 -28.976 1.00 96.94 829 TRP A O 1
ATOM 6116 N N . TYR A 1 830 ? 9.785 7.403 -29.172 1.00 98.06 830 TYR A N 1
ATOM 6117 C CA . TYR A 1 830 ? 10.155 7.416 -30.583 1.00 98.06 830 TYR A CA 1
ATOM 6118 C C . TYR A 1 830 ? 9.043 6.779 -31.412 1.00 98.06 830 TYR A C 1
ATOM 6120 O O . TYR A 1 830 ? 8.760 5.597 -31.238 1.00 98.06 830 TYR A O 1
ATOM 6128 N N . LEU A 1 831 ? 8.476 7.529 -32.356 1.00 97.12 831 LEU A N 1
ATOM 6129 C CA . LEU A 1 831 ? 7.641 7.013 -33.439 1.00 97.12 831 LEU A CA 1
ATOM 6130 C C . LEU A 1 831 ? 8.492 6.800 -34.685 1.00 97.12 831 LEU A C 1
ATOM 6132 O O . LEU A 1 831 ? 9.235 7.694 -35.099 1.00 97.12 831 LEU A O 1
ATOM 6136 N N . ILE A 1 832 ? 8.367 5.630 -35.299 1.00 97.12 832 ILE A N 1
ATOM 6137 C CA . ILE A 1 832 ? 9.219 5.182 -36.396 1.00 97.12 832 ILE A CA 1
ATOM 6138 C C . ILE A 1 832 ? 8.335 4.792 -37.577 1.00 97.12 832 ILE A C 1
ATOM 6140 O O . ILE A 1 832 ? 7.505 3.888 -37.484 1.00 97.12 832 ILE A O 1
ATOM 6144 N N . GLY A 1 833 ? 8.538 5.477 -38.700 1.00 94.62 833 GLY A N 1
ATOM 6145 C CA . GLY A 1 833 ? 7.892 5.176 -39.970 1.00 94.62 833 GLY A CA 1
ATOM 6146 C C . GLY A 1 833 ? 6.421 5.555 -39.944 1.00 94.62 833 GLY A C 1
ATOM 6147 O O . GLY A 1 833 ? 6.058 6.598 -39.407 1.00 94.62 833 GLY A O 1
ATOM 6148 N N . GLY A 1 834 ? 5.573 4.712 -40.521 1.00 93.12 834 GLY A N 1
ATOM 6149 C CA . GLY A 1 834 ? 4.128 4.923 -40.647 1.00 93.12 834 GLY A CA 1
ATOM 6150 C C . GLY A 1 834 ? 3.681 5.024 -42.102 1.00 93.12 834 GLY A C 1
ATOM 6151 O O . GLY A 1 834 ? 4.505 4.963 -43.012 1.00 93.12 834 GLY A O 1
ATOM 6152 N N . ILE A 1 835 ? 2.378 5.157 -42.320 1.00 91.75 835 ILE A N 1
ATOM 6153 C CA . ILE A 1 835 ? 1.766 5.215 -43.648 1.00 91.75 835 ILE A CA 1
ATOM 6154 C C . ILE A 1 835 ? 1.060 6.563 -43.808 1.00 91.75 835 ILE A C 1
ATOM 6156 O O . ILE A 1 835 ? 0.303 7.004 -42.945 1.00 91.75 835 ILE A O 1
ATOM 6160 N N . GLY A 1 836 ? 1.312 7.239 -44.932 1.00 89.75 836 GLY A N 1
ATOM 6161 C CA . GLY A 1 836 ? 0.680 8.527 -45.222 1.00 89.75 836 GLY A CA 1
ATOM 6162 C C . GLY A 1 836 ? 1.259 9.677 -44.392 1.00 89.75 836 GLY A C 1
ATOM 6163 O O . GLY A 1 836 ? 2.326 9.569 -43.800 1.00 89.75 836 GLY A O 1
ATOM 6164 N N . GLY A 1 837 ? 0.620 10.852 -44.425 1.00 85.69 837 GLY A N 1
ATOM 6165 C CA . GLY A 1 837 ? 1.029 12.011 -43.608 1.00 85.69 837 GLY A CA 1
ATOM 6166 C C . GLY A 1 837 ? 2.480 12.500 -43.794 1.00 85.69 837 GLY A C 1
ATOM 6167 O O . GLY A 1 837 ? 2.957 13.296 -42.989 1.00 85.69 837 GLY A O 1
ATOM 6168 N N . SER A 1 838 ? 3.183 12.046 -44.842 1.00 89.88 838 SER A N 1
ATOM 6169 C CA . SER A 1 838 ? 4.639 12.194 -45.033 1.00 89.88 838 SER A CA 1
ATOM 6170 C C . SER A 1 838 ? 5.503 11.561 -43.928 1.00 89.88 838 SER A C 1
ATOM 6172 O O . SER A 1 838 ? 6.651 11.972 -43.746 1.00 89.88 838 SER A O 1
ATOM 6174 N N . SER A 1 839 ? 4.978 10.579 -43.187 1.00 92.56 839 SER A N 1
ATOM 6175 C CA . SER A 1 839 ? 5.691 9.915 -42.090 1.00 92.56 839 SER A CA 1
ATOM 6176 C C . SER A 1 839 ? 6.526 8.709 -42.525 1.00 92.56 839 SER A C 1
ATOM 6178 O O . SER A 1 839 ? 7.281 8.187 -41.714 1.00 92.56 839 SER A O 1
ATOM 6180 N N . ASP A 1 840 ? 6.443 8.280 -43.788 1.00 90.62 840 ASP A N 1
ATOM 6181 C CA . ASP A 1 840 ? 6.917 6.968 -44.269 1.00 90.62 840 ASP A CA 1
ATOM 6182 C C . ASP A 1 840 ? 8.398 6.646 -43.986 1.00 90.62 840 ASP A C 1
ATOM 6184 O O . ASP A 1 840 ? 8.792 5.480 -43.941 1.00 90.62 840 ASP A O 1
ATOM 6188 N N . LEU A 1 841 ? 9.226 7.681 -43.812 1.00 95.38 841 LEU A N 1
ATOM 6189 C CA . LEU A 1 841 ? 10.654 7.580 -43.492 1.00 95.38 841 LEU A CA 1
ATOM 6190 C C . LEU A 1 841 ? 11.017 8.266 -42.171 1.00 95.38 841 LEU A C 1
ATOM 6192 O O . LEU A 1 841 ? 12.195 8.391 -41.855 1.00 95.38 841 LEU A O 1
ATOM 6196 N N . LYS A 1 842 ? 10.050 8.798 -41.423 1.00 96.62 842 LYS A N 1
ATOM 6197 C CA . LYS A 1 842 ? 10.328 9.724 -40.323 1.00 96.62 842 LYS A CA 1
ATOM 6198 C C . LYS A 1 842 ? 10.560 9.006 -39.004 1.00 96.62 842 LYS A C 1
ATOM 6200 O O . LYS A 1 842 ? 9.920 8.006 -38.698 1.00 96.62 842 LYS A O 1
ATOM 6205 N N . VAL A 1 843 ? 11.463 9.580 -38.212 1.00 98.19 843 VAL A N 1
ATOM 6206 C CA . VAL A 1 843 ? 11.615 9.296 -36.784 1.00 98.19 843 VAL A CA 1
ATOM 6207 C C . VAL A 1 843 ? 11.148 10.537 -36.032 1.00 98.19 843 VAL A C 1
ATOM 6209 O O . VAL A 1 843 ? 11.786 11.586 -36.137 1.00 98.19 843 VAL A O 1
ATOM 6212 N N . GLN A 1 844 ? 10.028 10.441 -35.319 1.00 97.69 844 GLN A N 1
ATOM 6213 C CA . GLN A 1 844 ? 9.482 11.521 -34.489 1.00 97.69 844 GLN A CA 1
ATOM 6214 C C . GLN A 1 844 ? 9.779 11.204 -33.026 1.00 97.69 844 GLN A C 1
ATOM 6216 O O . GLN A 1 844 ? 9.594 10.068 -3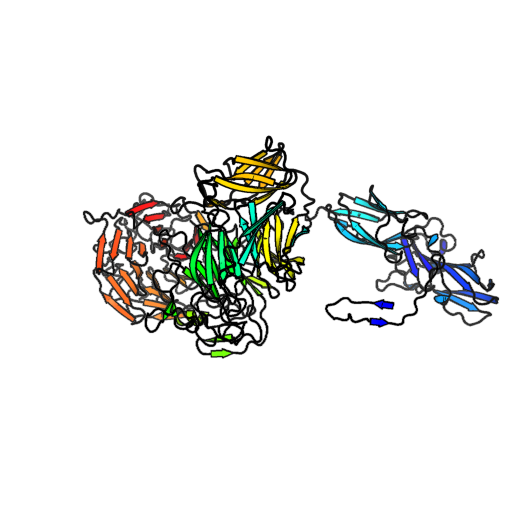2.606 1.00 97.69 844 GLN A O 1
ATOM 6221 N N . ILE A 1 845 ? 10.258 12.178 -32.261 1.00 98.12 845 ILE A N 1
ATOM 6222 C CA . ILE A 1 845 ? 10.725 11.973 -30.889 1.00 98.12 845 ILE A CA 1
ATOM 6223 C C . ILE A 1 845 ? 9.964 12.927 -29.981 1.00 98.12 845 ILE A C 1
ATOM 6225 O O . ILE A 1 845 ? 10.142 14.141 -30.095 1.00 98.12 845 ILE A O 1
ATOM 6229 N N . TYR A 1 846 ? 9.141 12.379 -29.098 1.00 97.00 846 TYR A N 1
ATOM 6230 C CA . TYR A 1 846 ? 8.433 13.127 -28.073 1.00 97.00 846 TYR A CA 1
ATOM 6231 C C . TYR A 1 846 ? 9.225 13.124 -26.768 1.00 97.00 846 TYR A C 1
ATOM 6233 O O . TYR A 1 846 ? 9.644 12.070 -26.275 1.00 97.00 846 TYR A O 1
ATOM 6241 N N . ASP A 1 847 ? 9.434 14.320 -26.229 1.00 93.00 847 ASP A N 1
ATOM 6242 C CA . ASP A 1 847 ? 10.067 14.547 -24.939 1.00 93.00 847 ASP A CA 1
ATOM 6243 C C . ASP A 1 847 ? 9.006 15.030 -23.933 1.00 93.00 847 ASP A C 1
ATOM 6245 O O . ASP A 1 847 ? 8.624 16.206 -23.973 1.00 93.00 847 ASP A O 1
ATOM 6249 N N . PRO A 1 848 ? 8.531 14.155 -23.025 1.00 89.56 848 PRO A N 1
ATOM 6250 C CA . PRO A 1 848 ? 7.495 14.515 -22.063 1.00 89.56 848 PRO A CA 1
ATOM 6251 C C . PRO A 1 848 ? 7.960 15.534 -21.019 1.00 89.56 848 PRO A C 1
ATOM 6253 O O . PRO A 1 848 ? 7.120 16.200 -20.424 1.00 89.56 848 PRO A O 1
ATOM 6256 N N . LEU A 1 849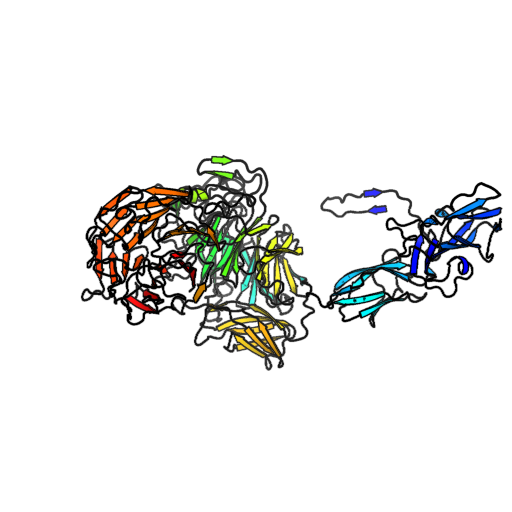 ? 9.272 15.711 -20.805 1.00 82.62 849 LEU A N 1
ATOM 6257 C CA . LEU A 1 849 ? 9.781 16.720 -19.866 1.00 82.62 849 LEU A CA 1
ATOM 6258 C C . LEU A 1 849 ? 9.576 18.143 -20.388 1.00 82.62 849 LEU A C 1
ATOM 6260 O O . LEU A 1 849 ? 9.467 19.084 -19.607 1.00 82.62 849 LEU A O 1
ATOM 6264 N N . THR A 1 850 ? 9.563 18.305 -21.711 1.00 86.69 850 THR A N 1
ATOM 6265 C CA . THR A 1 850 ? 9.408 19.611 -22.370 1.00 86.69 850 THR A CA 1
ATOM 6266 C C . THR A 1 850 ? 8.078 19.761 -23.100 1.00 86.69 850 THR A C 1
ATOM 6268 O O . THR A 1 850 ? 7.846 20.826 -23.668 1.00 86.69 850 THR A O 1
ATOM 6271 N N . ASP A 1 851 ? 7.244 18.713 -23.096 1.00 92.19 851 ASP A N 1
ATOM 6272 C CA . ASP A 1 851 ? 6.020 18.594 -23.896 1.00 92.19 851 ASP A CA 1
ATOM 6273 C C . ASP A 1 851 ? 6.263 19.051 -25.342 1.00 92.19 851 ASP A C 1
ATOM 6275 O O . ASP A 1 851 ? 5.695 20.025 -25.834 1.00 92.19 851 ASP A O 1
ATOM 6279 N N . SER A 1 852 ? 7.225 18.412 -26.016 1.00 95.12 852 SER A N 1
ATOM 6280 C CA . SER A 1 852 ? 7.604 18.817 -27.368 1.00 95.12 852 SER A CA 1
ATOM 6281 C C . SER A 1 852 ? 8.033 17.654 -28.257 1.00 95.12 852 SER A C 1
ATOM 6283 O O . SER A 1 852 ? 8.592 16.654 -27.802 1.00 95.12 852 SER A O 1
ATOM 6285 N N . TRP A 1 853 ? 7.773 17.806 -29.558 1.00 97.56 853 TRP A N 1
ATOM 6286 C CA . TRP A 1 853 ? 8.207 16.875 -30.596 1.00 97.56 853 TRP A CA 1
ATOM 6287 C C . TRP A 1 853 ? 9.441 17.396 -31.333 1.00 97.56 853 TRP A C 1
ATOM 6289 O O . TRP A 1 853 ? 9.537 18.569 -31.697 1.00 97.56 853 TRP A O 1
ATOM 6299 N N . SER A 1 854 ? 10.356 16.485 -31.641 1.00 97.25 854 SER A N 1
ATOM 6300 C CA . SER A 1 854 ? 11.515 16.700 -32.507 1.00 97.25 854 SER A CA 1
ATOM 6301 C C . SER A 1 854 ? 11.653 15.556 -33.520 1.00 97.25 854 SER A C 1
ATOM 6303 O O . SER A 1 854 ? 10.841 14.630 -33.537 1.00 97.25 854 SER A O 1
ATOM 6305 N N . THR A 1 855 ? 12.650 15.622 -34.405 1.00 97.62 855 THR A N 1
ATOM 6306 C CA . THR A 1 855 ? 12.885 14.596 -35.435 1.00 97.62 855 THR A CA 1
ATOM 6307 C C . THR A 1 855 ? 14.286 14.005 -35.341 1.00 97.62 855 THR A C 1
ATOM 6309 O O . THR A 1 855 ? 15.256 14.752 -35.203 1.00 97.62 855 THR A O 1
ATOM 6312 N N . GLY A 1 856 ? 14.390 12.685 -35.491 1.00 97.19 856 GLY A N 1
ATOM 6313 C CA . GLY A 1 856 ? 15.651 11.966 -35.699 1.00 97.19 856 GLY A CA 1
ATOM 6314 C C . GLY A 1 856 ? 16.028 11.851 -37.179 1.00 97.19 856 GLY A C 1
ATOM 6315 O O . GLY A 1 856 ? 15.371 12.416 -38.055 1.00 97.19 856 GLY A O 1
ATOM 6316 N N . GLN A 1 857 ? 17.097 11.110 -37.470 1.00 98.19 857 GLN A N 1
ATOM 6317 C CA . GLN A 1 857 ? 17.498 10.783 -38.835 1.00 98.19 857 GLN A CA 1
ATOM 6318 C C . GLN A 1 857 ? 16.445 9.882 -39.492 1.00 98.19 857 GLN A C 1
ATOM 6320 O O . GLN A 1 857 ? 16.046 8.863 -38.924 1.00 98.19 857 GLN A O 1
ATOM 6325 N N . ASP A 1 858 ? 16.054 10.240 -40.718 1.00 98.12 858 ASP A N 1
ATOM 6326 C CA . ASP A 1 858 ? 15.130 9.457 -41.537 1.00 98.12 858 ASP A CA 1
ATOM 6327 C C . ASP A 1 858 ? 15.597 7.992 -41.692 1.00 98.12 858 ASP A C 1
ATOM 6329 O O . ASP A 1 858 ? 16.791 7.705 -41.846 1.00 98.12 858 ASP A O 1
ATOM 6333 N N . ILE A 1 859 ? 14.635 7.071 -41.672 1.00 97.25 859 ILE A N 1
ATOM 6334 C CA . ILE A 1 859 ? 14.821 5.626 -41.831 1.00 97.25 859 ILE A CA 1
ATOM 6335 C C . ILE A 1 859 ? 15.409 5.341 -43.225 1.00 97.25 859 ILE A C 1
ATOM 6337 O O . ILE A 1 859 ? 14.979 5.947 -44.210 1.00 97.25 859 ILE A O 1
ATOM 6341 N N . PRO A 1 860 ? 16.367 4.402 -43.365 1.00 97.06 860 PRO A N 1
ATOM 6342 C CA . PRO A 1 860 ? 17.021 4.113 -44.645 1.00 97.06 860 PRO A CA 1
ATOM 6343 C C . PRO A 1 860 ? 16.125 3.416 -45.688 1.00 97.06 860 PRO A C 1
ATOM 6345 O O . PRO A 1 860 ? 16.556 3.226 -46.826 1.00 97.06 860 PRO A O 1
ATOM 6348 N N . PHE A 1 861 ? 14.906 3.016 -45.320 1.00 95.75 861 PHE A N 1
ATOM 6349 C CA . PHE A 1 861 ? 13.900 2.411 -46.194 1.00 95.75 861 PHE A CA 1
ATOM 6350 C C . PHE A 1 861 ? 12.482 2.718 -45.681 1.00 95.75 861 PHE A C 1
ATOM 6352 O O . PHE A 1 861 ? 12.301 2.977 -44.495 1.00 95.75 861 PHE A O 1
ATOM 6359 N N . SER A 1 862 ? 11.480 2.685 -46.568 1.00 94.56 862 SER A N 1
ATOM 6360 C CA . SER A 1 862 ? 10.070 2.881 -46.191 1.00 94.56 862 SER A CA 1
ATOM 6361 C C . SER A 1 862 ? 9.564 1.695 -45.368 1.00 94.56 862 SER A C 1
ATOM 6363 O O . SER A 1 862 ? 9.778 0.543 -45.754 1.00 94.56 862 SER A O 1
ATOM 6365 N N . SER A 1 863 ? 8.944 1.982 -44.220 1.00 95.56 863 SER A N 1
ATOM 6366 C CA . SER A 1 863 ? 8.482 0.967 -43.267 1.00 95.56 863 SER A CA 1
ATOM 6367 C C . SER A 1 863 ? 7.233 1.441 -42.510 1.00 95.56 863 SER A C 1
ATOM 6369 O O . SER A 1 863 ? 7.311 2.027 -41.431 1.00 95.56 863 SER A O 1
ATOM 6371 N N . GLY A 1 864 ? 6.057 1.200 -43.091 1.00 94.25 864 GLY A N 1
ATOM 6372 C CA . GLY A 1 864 ? 4.771 1.284 -42.389 1.00 94.25 864 GLY A CA 1
ATOM 6373 C C . GLY A 1 864 ? 4.450 -0.023 -41.659 1.00 94.25 864 GLY A C 1
ATOM 6374 O O . GLY A 1 864 ? 4.677 -1.099 -42.211 1.00 94.25 864 GLY A O 1
ATOM 6375 N N . SER A 1 865 ? 3.942 0.032 -40.426 1.00 94.88 865 SER A N 1
ATOM 6376 C CA . SER A 1 865 ? 3.650 -1.168 -39.615 1.00 94.88 865 SER A CA 1
ATOM 6377 C C . SER A 1 865 ? 4.858 -2.115 -39.483 1.00 94.88 865 SER A C 1
ATOM 6379 O O . SER A 1 865 ? 4.723 -3.342 -39.602 1.00 94.88 865 SER A O 1
ATOM 6381 N N . GLY A 1 866 ? 6.053 -1.533 -39.349 1.00 96.31 866 GLY A N 1
ATOM 6382 C CA . GLY A 1 866 ? 7.307 -2.259 -39.170 1.00 96.31 866 GLY A CA 1
ATOM 6383 C C . GLY A 1 866 ? 7.428 -2.873 -37.777 1.00 96.31 866 GLY A C 1
ATOM 6384 O O . GLY A 1 866 ? 6.795 -2.423 -36.826 1.00 96.31 866 GLY A O 1
ATOM 6385 N N . SER A 1 867 ? 8.268 -3.898 -37.655 1.00 98.06 867 SER A N 1
ATOM 6386 C CA . SER A 1 867 ? 8.551 -4.559 -36.381 1.00 98.06 867 SER A CA 1
ATOM 6387 C C . SER A 1 867 ? 9.733 -3.889 -35.692 1.00 98.06 867 SER A C 1
ATOM 6389 O O . SER A 1 867 ? 10.824 -3.856 -36.268 1.00 98.06 867 SER A O 1
ATOM 6391 N N . THR A 1 868 ? 9.552 -3.406 -34.462 1.00 97.94 868 THR A N 1
ATOM 6392 C CA . THR A 1 868 ? 10.626 -2.777 -33.677 1.00 97.94 868 THR A CA 1
ATOM 6393 C C . THR A 1 868 ? 10.916 -3.471 -32.353 1.00 97.94 868 THR A C 1
ATOM 6395 O O . THR A 1 868 ? 10.091 -4.225 -31.828 1.00 97.94 868 THR A O 1
ATOM 6398 N N . ALA A 1 869 ? 12.128 -3.233 -31.845 1.00 97.44 869 ALA A N 1
ATOM 6399 C CA . ALA A 1 869 ? 12.554 -3.580 -30.493 1.00 97.44 869 ALA A CA 1
ATOM 6400 C C . ALA A 1 869 ? 13.684 -2.660 -30.012 1.00 97.44 869 ALA A C 1
ATOM 6402 O O . ALA A 1 869 ? 14.579 -2.321 -30.792 1.00 97.44 869 ALA A O 1
ATOM 6403 N N . VAL A 1 870 ? 13.699 -2.345 -28.714 1.00 97.31 870 VAL A N 1
ATOM 6404 C CA . VAL A 1 870 ? 14.873 -1.769 -28.040 1.00 97.31 870 VAL A CA 1
ATOM 6405 C C . VAL A 1 870 ? 15.746 -2.885 -27.486 1.00 97.31 870 VAL A C 1
ATOM 6407 O O . VAL A 1 870 ? 15.290 -3.706 -26.691 1.00 97.31 870 VAL A O 1
ATOM 6410 N N . ILE A 1 871 ? 17.009 -2.915 -27.900 1.00 94.69 871 ILE A N 1
ATOM 6411 C CA . ILE A 1 871 ? 18.025 -3.833 -27.378 1.00 94.69 871 ILE A CA 1
ATOM 6412 C C . ILE A 1 871 ? 19.297 -3.014 -27.165 1.00 94.69 871 ILE A C 1
ATOM 6414 O O . ILE A 1 871 ? 19.779 -2.377 -28.104 1.00 94.69 871 ILE A O 1
ATOM 6418 N N . ASP A 1 872 ? 19.823 -3.017 -25.937 1.00 88.00 872 ASP A N 1
ATOM 6419 C CA . ASP A 1 872 ? 21.049 -2.285 -25.569 1.00 88.00 872 ASP A CA 1
ATOM 6420 C C . ASP A 1 872 ? 20.994 -0.786 -25.955 1.00 88.00 872 ASP A C 1
ATOM 6422 O O . ASP A 1 872 ? 21.872 -0.253 -26.635 1.00 88.00 872 ASP A O 1
ATOM 6426 N N . GLY A 1 873 ? 19.878 -0.121 -25.621 1.00 88.12 873 GLY A N 1
ATOM 6427 C CA . GLY A 1 873 ? 19.653 1.308 -25.894 1.00 88.12 873 GLY A CA 1
ATOM 6428 C C . GLY A 1 873 ? 19.509 1.684 -27.378 1.00 88.12 873 GLY A C 1
ATOM 6429 O O . GLY A 1 873 ? 19.461 2.866 -27.716 1.00 88.12 873 GLY A O 1
ATOM 6430 N N . LYS A 1 874 ? 19.443 0.706 -28.288 1.00 96.69 874 LYS A N 1
ATOM 6431 C CA . LYS A 1 874 ? 19.291 0.924 -29.735 1.00 96.69 874 LYS A CA 1
ATOM 6432 C C . LYS A 1 874 ? 17.960 0.397 -30.228 1.00 96.69 874 LYS A C 1
ATOM 6434 O O . LYS A 1 874 ? 17.473 -0.615 -29.729 1.00 96.69 874 LYS A O 1
ATOM 6439 N N . ILE A 1 875 ? 17.415 1.045 -31.254 1.00 98.62 875 ILE A N 1
ATOM 6440 C CA . ILE A 1 875 ? 16.143 0.639 -31.849 1.00 98.62 875 ILE A CA 1
ATOM 6441 C C . ILE A 1 875 ? 16.408 -0.175 -33.110 1.00 98.62 875 ILE A C 1
ATOM 6443 O O . ILE A 1 875 ? 16.961 0.333 -34.083 1.00 98.62 875 ILE A O 1
ATOM 6447 N N . TYR A 1 876 ? 16.009 -1.438 -33.098 1.00 98.69 876 TYR A N 1
ATOM 6448 C CA . TYR A 1 876 ? 16.032 -2.310 -34.265 1.00 98.69 876 TYR A CA 1
ATOM 6449 C C . TYR A 1 876 ? 14.701 -2.183 -34.995 1.00 98.69 876 TYR A C 1
ATOM 6451 O O . TYR A 1 876 ? 13.656 -2.178 -34.354 1.00 98.69 876 TYR A O 1
ATOM 6459 N N . LEU A 1 877 ? 14.747 -2.092 -36.322 1.00 98.62 877 LEU A N 1
ATOM 6460 C CA . LEU A 1 877 ? 13.592 -2.037 -37.211 1.00 98.62 877 LEU A CA 1
ATOM 6461 C C . LEU A 1 877 ? 13.722 -3.142 -38.258 1.00 98.62 877 LEU A C 1
ATOM 6463 O O . LEU A 1 877 ? 14.746 -3.225 -38.940 1.00 98.62 877 LEU A O 1
ATOM 6467 N N . ALA A 1 878 ? 12.684 -3.957 -38.408 1.00 98.44 878 ALA A N 1
ATOM 6468 C CA . ALA A 1 878 ? 12.625 -5.044 -39.374 1.00 98.44 878 ALA A CA 1
ATOM 6469 C C . ALA A 1 878 ? 11.302 -5.031 -40.149 1.00 98.44 878 ALA A C 1
ATOM 6471 O O . ALA A 1 878 ? 10.219 -4.947 -39.567 1.00 98.44 878 ALA A O 1
ATOM 6472 N N . GLY A 1 879 ? 11.396 -5.168 -41.469 1.00 97.50 879 GLY A N 1
ATOM 6473 C CA . GLY A 1 879 ? 10.241 -5.298 -42.348 1.00 97.50 879 GLY A CA 1
ATOM 6474 C C . GLY A 1 879 ? 9.384 -4.034 -42.426 1.00 97.50 879 GLY A C 1
ATOM 6475 O O . GLY A 1 879 ? 9.896 -2.915 -42.431 1.00 97.50 879 GLY A O 1
ATOM 6476 N N . GLY A 1 880 ? 8.072 -4.223 -42.524 1.00 96.69 880 GLY A N 1
ATOM 6477 C CA . GLY A 1 880 ? 7.085 -3.177 -42.777 1.00 96.69 880 GLY A CA 1
ATOM 6478 C C . GLY A 1 880 ? 6.637 -3.115 -44.238 1.00 96.69 880 GLY A C 1
ATOM 6479 O O . GLY A 1 880 ? 7.056 -3.906 -45.088 1.00 96.69 880 GLY A O 1
ATOM 6480 N N . LEU A 1 881 ? 5.719 -2.193 -44.503 1.00 96.31 881 LEU A N 1
ATOM 6481 C CA . LEU A 1 881 ? 5.176 -1.877 -45.813 1.00 96.31 881 LEU A CA 1
ATOM 6482 C C . LEU A 1 881 ? 6.017 -0.760 -46.436 1.00 96.31 881 LEU A C 1
ATOM 6484 O O . LEU A 1 881 ? 6.121 0.327 -45.868 1.00 96.31 881 LEU A O 1
ATOM 6488 N N . ASP A 1 882 ? 6.567 -1.012 -47.618 1.00 95.06 882 ASP A N 1
ATOM 6489 C CA . ASP A 1 882 ? 7.104 0.041 -48.473 1.00 95.06 882 ASP A CA 1
ATOM 6490 C C . ASP A 1 882 ? 5.914 0.771 -49.111 1.00 95.06 882 ASP A C 1
ATOM 6492 O O . ASP A 1 882 ? 5.245 0.226 -49.993 1.00 95.06 882 ASP A O 1
ATOM 6496 N N . SER A 1 883 ? 5.620 1.993 -48.664 1.00 87.81 883 SER A N 1
ATOM 6497 C CA . SER A 1 883 ? 4.449 2.748 -49.131 1.00 87.81 883 SER A CA 1
ATOM 6498 C C . SER A 1 883 ? 4.569 3.207 -50.587 1.00 87.81 883 SER A C 1
ATOM 6500 O O . SER A 1 883 ? 3.558 3.416 -51.259 1.00 87.81 883 SER A O 1
ATOM 6502 N N . THR A 1 884 ? 5.790 3.277 -51.126 1.00 88.44 884 THR A N 1
ATOM 6503 C CA . THR A 1 884 ? 6.041 3.539 -52.550 1.00 88.44 884 THR A CA 1
ATOM 6504 C C . THR A 1 884 ? 5.705 2.341 -53.436 1.00 88.44 884 THR A C 1
ATOM 6506 O O . THR A 1 884 ? 5.206 2.527 -54.547 1.00 88.44 884 THR A O 1
ATOM 6509 N N . GLN A 1 885 ? 5.983 1.120 -52.973 1.00 90.62 885 GLN A N 1
ATOM 6510 C CA . GLN A 1 885 ? 5.711 -0.113 -53.725 1.00 90.62 885 GLN A CA 1
ATOM 6511 C C . GLN A 1 885 ? 4.362 -0.751 -53.375 1.00 90.62 885 GLN A C 1
ATOM 6513 O O . GLN A 1 885 ? 3.855 -1.561 -54.153 1.00 90.62 885 GLN A O 1
ATOM 6518 N N . ASN A 1 886 ? 3.782 -0.373 -52.233 1.00 93.06 886 ASN A N 1
ATOM 6519 C CA . ASN A 1 886 ? 2.623 -1.005 -51.609 1.00 93.06 886 ASN A CA 1
ATOM 6520 C C . ASN A 1 886 ? 2.809 -2.530 -51.479 1.00 93.06 886 ASN A C 1
ATOM 6522 O O . ASN A 1 886 ? 1.967 -3.312 -51.926 1.00 93.06 886 ASN A O 1
ATOM 6526 N N . GLN A 1 887 ? 3.972 -2.928 -50.955 1.00 95.44 887 GLN A N 1
ATOM 6527 C CA . GLN A 1 887 ? 4.406 -4.313 -50.746 1.00 95.44 887 GLN A CA 1
ATOM 6528 C C . GLN A 1 887 ? 5.258 -4.410 -49.478 1.00 95.44 887 GLN A C 1
ATOM 6530 O O . GLN A 1 887 ? 5.815 -3.411 -49.018 1.00 95.44 887 GLN A O 1
ATOM 6535 N N . GLU A 1 888 ? 5.401 -5.616 -48.933 1.00 96.19 888 GLU A N 1
ATOM 6536 C CA . GLU A 1 888 ? 6.319 -5.877 -47.829 1.00 96.19 888 GLU A CA 1
ATOM 6537 C C . GLU A 1 888 ? 7.790 -5.638 -48.208 1.00 96.19 888 GLU A C 1
ATOM 6539 O O . GLU A 1 888 ? 8.235 -5.949 -49.314 1.00 96.19 888 GLU A O 1
ATOM 6544 N N . THR A 1 889 ? 8.582 -5.172 -47.243 1.00 97.06 889 THR A N 1
ATOM 6545 C CA . THR A 1 889 ? 10.047 -5.225 -47.301 1.00 97.06 889 THR A CA 1
ATOM 6546 C C . THR A 1 889 ? 10.589 -6.277 -46.334 1.00 97.06 889 THR A C 1
ATOM 6548 O O . THR A 1 889 ? 9.948 -6.639 -45.348 1.00 97.06 889 THR A O 1
ATOM 6551 N N . ALA A 1 890 ? 11.783 -6.793 -46.624 1.00 98.00 890 ALA A N 1
ATOM 6552 C CA . ALA A 1 890 ? 12.539 -7.672 -45.730 1.00 98.00 890 ALA A CA 1
ATOM 6553 C C . ALA A 1 890 ? 13.725 -6.950 -45.070 1.00 98.00 890 ALA A C 1
ATOM 6555 O O . ALA A 1 890 ? 14.513 -7.581 -44.375 1.00 98.00 890 ALA A O 1
ATOM 6556 N N . ASN A 1 891 ? 13.898 -5.649 -45.315 1.00 98.38 891 ASN A N 1
ATOM 6557 C CA . ASN A 1 891 ? 15.041 -4.901 -44.801 1.00 98.38 891 ASN A CA 1
ATOM 6558 C C . ASN A 1 891 ? 15.057 -4.848 -43.268 1.00 98.38 891 ASN A C 1
ATOM 6560 O O . ASN A 1 891 ? 14.011 -4.757 -42.625 1.00 98.38 891 ASN A O 1
ATOM 6564 N N . THR A 1 892 ? 16.268 -4.841 -42.713 1.00 98.75 892 THR A N 1
ATOM 6565 C CA . THR A 1 892 ? 16.525 -4.682 -41.280 1.00 98.75 892 THR A CA 1
ATOM 6566 C C . THR A 1 892 ? 17.547 -3.570 -41.086 1.00 98.75 892 THR A C 1
ATOM 6568 O O . THR A 1 892 ? 18.531 -3.496 -41.828 1.00 98.75 892 THR A O 1
ATOM 6571 N N . ALA A 1 893 ? 17.347 -2.709 -40.094 1.00 98.62 893 ALA A N 1
ATOM 6572 C CA . ALA A 1 893 ? 18.324 -1.705 -39.694 1.00 98.62 893 ALA A CA 1
ATOM 6573 C C . ALA A 1 893 ? 18.283 -1.457 -38.184 1.00 98.62 893 ALA A C 1
ATOM 6575 O O . ALA A 1 893 ? 17.296 -1.755 -37.517 1.00 98.62 893 ALA A O 1
ATOM 6576 N N . VAL A 1 894 ? 19.361 -0.890 -37.651 1.00 98.69 894 VAL A N 1
ATOM 6577 C CA . VAL A 1 894 ? 19.453 -0.439 -36.261 1.00 98.69 894 VAL A CA 1
ATOM 6578 C C . VAL A 1 894 ? 19.720 1.057 -36.211 1.00 98.69 894 VAL A C 1
ATOM 6580 O O . VAL A 1 894 ? 20.592 1.565 -36.920 1.00 98.69 894 VAL A O 1
ATOM 6583 N N . TYR A 1 895 ? 18.970 1.753 -35.369 1.00 98.69 895 TYR A N 1
ATOM 6584 C CA . TYR A 1 895 ? 19.132 3.158 -35.049 1.00 98.69 895 TYR A CA 1
ATOM 6585 C C . TYR A 1 895 ? 19.867 3.307 -33.725 1.00 98.69 895 TYR A C 1
ATOM 6587 O O . TYR A 1 895 ? 19.494 2.700 -32.719 1.00 98.69 895 TYR A O 1
ATOM 6595 N N . ASN A 1 896 ? 20.903 4.137 -33.730 1.00 97.12 896 ASN A N 1
ATOM 6596 C CA . ASN A 1 896 ? 21.574 4.586 -32.522 1.00 97.12 896 ASN A CA 1
ATOM 6597 C C . ASN A 1 896 ? 21.068 5.996 -32.166 1.00 97.12 896 ASN A C 1
ATOM 6599 O O . ASN A 1 896 ? 21.426 6.943 -32.876 1.00 97.12 896 ASN A O 1
ATOM 6603 N N . PRO A 1 897 ? 20.278 6.156 -31.085 1.00 94.94 897 PRO A N 1
ATOM 6604 C CA . PRO A 1 897 ? 19.767 7.460 -30.665 1.00 94.94 897 PRO A CA 1
ATOM 6605 C C . PRO A 1 897 ? 20.867 8.450 -30.269 1.00 94.94 897 PRO A C 1
ATOM 6607 O O . PRO A 1 897 ? 20.722 9.644 -30.514 1.00 94.94 897 PRO A O 1
ATOM 6610 N N . VAL A 1 898 ? 21.993 7.965 -29.729 1.00 91.94 898 VAL A N 1
ATOM 6611 C CA . VAL A 1 898 ? 23.114 8.807 -29.273 1.00 91.94 898 VAL A CA 1
ATOM 6612 C C . VAL A 1 898 ? 23.822 9.473 -30.449 1.00 91.94 898 VAL A C 1
ATOM 6614 O O . VAL A 1 898 ? 24.105 10.668 -30.417 1.00 91.94 898 VAL A O 1
ATOM 6617 N N . SER A 1 899 ? 24.118 8.709 -31.503 1.00 94.81 899 SER A N 1
ATOM 6618 C CA . SER A 1 899 ? 24.775 9.241 -32.704 1.00 94.81 899 SER A CA 1
ATOM 6619 C C . SER A 1 899 ? 23.795 9.731 -33.768 1.00 94.81 899 SER A C 1
ATOM 6621 O O . SER A 1 899 ? 24.244 10.229 -34.799 1.00 94.81 899 SER A O 1
ATOM 6623 N N . ASN A 1 900 ? 22.485 9.587 -33.527 1.00 97.44 900 ASN A N 1
ATOM 6624 C CA . ASN A 1 900 ? 21.410 9.889 -34.467 1.00 97.44 900 ASN A CA 1
ATOM 6625 C C . ASN A 1 900 ? 21.677 9.274 -35.853 1.00 97.44 900 ASN A C 1
ATOM 6627 O O . ASN A 1 900 ? 21.776 9.992 -36.846 1.00 97.44 900 ASN A O 1
ATOM 6631 N N . SER A 1 901 ? 21.888 7.953 -35.905 1.00 97.88 901 SER A N 1
ATOM 6632 C CA . SER A 1 901 ? 22.303 7.280 -37.143 1.00 97.88 901 SER A CA 1
ATOM 6633 C C . SER A 1 901 ? 21.792 5.858 -37.312 1.00 97.88 901 SER A C 1
ATOM 6635 O O . SER A 1 901 ? 21.804 5.078 -36.359 1.00 97.88 901 SER A O 1
ATOM 6637 N N . TRP A 1 902 ? 21.463 5.494 -38.554 1.00 98.62 902 TRP A N 1
ATOM 6638 C CA . TRP A 1 902 ? 21.043 4.148 -38.947 1.00 98.62 902 TRP A CA 1
ATOM 6639 C C . TRP A 1 902 ? 22.181 3.311 -39.542 1.00 98.62 902 TRP A C 1
ATOM 6641 O O . TRP A 1 902 ? 23.015 3.816 -40.292 1.00 98.62 902 TRP A O 1
ATOM 6651 N N . THR A 1 903 ? 22.176 2.009 -39.261 1.00 98.56 903 THR A N 1
ATOM 6652 C CA . THR A 1 903 ? 23.045 1.001 -39.890 1.00 98.56 903 THR A CA 1
ATOM 6653 C C . THR A 1 903 ? 22.187 -0.137 -40.436 1.00 98.56 903 THR A C 1
ATOM 6655 O O . THR A 1 903 ? 21.360 -0.678 -39.707 1.00 98.56 903 THR A O 1
ATOM 6658 N N . MET A 1 904 ? 22.367 -0.497 -41.711 1.00 98.50 904 MET A N 1
ATOM 6659 C CA . MET A 1 904 ? 21.687 -1.649 -42.317 1.00 98.50 904 MET A CA 1
ATOM 6660 C C . MET A 1 904 ? 22.242 -2.963 -41.758 1.00 98.50 904 MET A C 1
ATOM 6662 O O . MET A 1 904 ? 23.452 -3.088 -41.573 1.00 98.50 904 MET A O 1
ATOM 6666 N N . LEU A 1 905 ? 21.356 -3.929 -41.531 1.00 98.62 905 LEU A N 1
ATOM 6667 C CA . LEU A 1 905 ? 21.640 -5.244 -40.954 1.00 98.62 905 LEU A CA 1
ATOM 6668 C C . LEU A 1 905 ? 21.187 -6.365 -41.896 1.00 98.62 905 LEU A C 1
ATOM 6670 O O . LEU A 1 905 ? 20.652 -6.105 -42.981 1.00 98.62 905 LEU A O 1
ATOM 6674 N N . THR A 1 906 ? 21.380 -7.618 -41.483 1.00 98.62 906 THR A N 1
ATOM 6675 C CA . THR A 1 906 ? 20.926 -8.777 -42.249 1.00 98.62 906 THR A CA 1
ATOM 6676 C C . THR A 1 906 ? 19.394 -8.751 -42.435 1.00 98.62 906 THR A C 1
ATOM 6678 O O . THR A 1 906 ? 18.645 -8.672 -41.450 1.00 98.62 906 THR A O 1
ATOM 6681 N N . PRO A 1 907 ? 18.891 -8.809 -43.689 1.00 98.62 907 PRO A N 1
ATOM 6682 C CA . PRO A 1 907 ? 17.457 -8.821 -43.974 1.00 98.62 907 PRO A CA 1
ATOM 6683 C C . PRO A 1 907 ? 16.736 -10.025 -43.361 1.00 98.62 907 PRO A C 1
ATOM 6685 O O . PRO A 1 907 ? 17.316 -11.103 -43.210 1.00 98.62 907 PRO A O 1
ATOM 6688 N N . MET A 1 908 ? 15.447 -9.853 -43.073 1.00 98.50 908 MET A N 1
ATOM 6689 C CA . MET A 1 908 ? 14.540 -10.930 -42.679 1.00 98.50 908 MET A CA 1
ATOM 6690 C C . MET A 1 908 ? 14.539 -12.063 -43.715 1.00 98.50 908 MET A C 1
ATOM 6692 O O . MET A 1 908 ? 14.684 -11.834 -44.918 1.00 98.50 908 MET A O 1
ATOM 6696 N N . LEU A 1 909 ? 14.280 -13.295 -43.266 1.00 97.94 909 LEU A N 1
ATOM 6697 C CA . LEU A 1 909 ? 14.148 -14.450 -44.165 1.00 97.94 909 LEU A CA 1
ATOM 6698 C C . LEU A 1 909 ? 12.894 -14.356 -45.046 1.00 97.94 909 LEU A C 1
ATOM 6700 O O . LEU A 1 909 ? 12.886 -14.864 -46.167 1.00 97.94 909 LEU A O 1
ATOM 6704 N N . ALA A 1 910 ? 11.841 -13.710 -44.543 1.00 96.88 910 ALA A N 1
ATOM 6705 C CA . ALA A 1 910 ? 10.650 -13.350 -45.299 1.00 96.88 910 ALA A CA 1
ATOM 6706 C C . ALA A 1 910 ? 10.120 -11.984 -44.838 1.00 96.88 910 ALA A C 1
ATOM 6708 O O . ALA A 1 910 ? 9.898 -11.785 -43.642 1.00 96.88 910 ALA A O 1
ATOM 6709 N N . GLY A 1 911 ? 9.882 -11.067 -45.781 1.00 96.62 911 GLY A N 1
ATOM 6710 C CA . GLY A 1 911 ? 9.288 -9.758 -45.498 1.00 96.62 911 GLY A CA 1
ATOM 6711 C C . GLY A 1 911 ? 7.862 -9.869 -44.952 1.00 96.62 911 GLY A C 1
ATOM 6712 O O . GLY A 1 911 ? 7.110 -10.782 -45.325 1.00 96.62 911 GLY A O 1
ATOM 6713 N N . ARG A 1 912 ? 7.506 -8.967 -44.032 1.00 95.75 912 ARG A N 1
ATOM 6714 C CA . ARG A 1 912 ? 6.195 -8.894 -43.366 1.00 95.75 912 ARG A CA 1
ATOM 6715 C C . ARG A 1 912 ? 5.887 -7.458 -42.953 1.00 95.75 912 ARG A C 1
ATOM 6717 O O . ARG A 1 912 ? 6.798 -6.728 -42.579 1.00 95.75 912 ARG A O 1
ATOM 6724 N N . HIS A 1 913 ? 4.606 -7.106 -42.935 1.00 96.44 913 HIS A N 1
ATOM 6725 C CA . HIS A 1 913 ? 4.068 -5.905 -42.282 1.00 96.44 913 HIS A CA 1
ATOM 6726 C C . HIS A 1 913 ? 2.907 -6.285 -41.355 1.00 96.44 913 HIS A C 1
ATOM 6728 O O . HIS A 1 913 ? 2.337 -7.374 -41.490 1.00 96.44 913 HIS A O 1
ATOM 6734 N N . HIS A 1 914 ? 2.559 -5.399 -40.416 1.00 96.69 914 HIS A N 1
ATOM 6735 C CA . HIS A 1 914 ? 1.503 -5.627 -39.412 1.00 96.69 914 HIS A CA 1
ATOM 6736 C C . HIS A 1 914 ? 1.685 -6.939 -38.630 1.00 96.69 914 HIS A C 1
ATOM 6738 O O . HIS A 1 914 ? 0.716 -7.629 -38.297 1.00 96.69 914 HIS A O 1
ATOM 6744 N N . ALA A 1 915 ? 2.937 -7.330 -38.412 1.00 97.44 915 ALA A N 1
ATOM 6745 C CA . ALA A 1 915 ? 3.289 -8.426 -37.526 1.00 97.44 915 ALA A CA 1
ATOM 6746 C C . ALA A 1 915 ? 3.316 -7.918 -36.082 1.00 97.44 915 ALA A C 1
ATOM 6748 O O . ALA A 1 915 ? 3.494 -6.725 -35.864 1.00 97.44 915 ALA A O 1
ATOM 6749 N N . ALA A 1 916 ? 3.178 -8.824 -35.117 1.00 97.94 916 ALA A N 1
ATOM 6750 C CA . ALA A 1 916 ? 3.509 -8.510 -33.735 1.00 97.94 916 ALA A CA 1
ATOM 6751 C C . ALA A 1 916 ? 5.027 -8.571 -33.555 1.00 97.94 916 ALA A C 1
ATOM 6753 O O . ALA A 1 916 ? 5.645 -9.557 -33.968 1.00 97.94 916 ALA A O 1
ATOM 6754 N N . SER A 1 917 ? 5.625 -7.565 -32.917 1.00 97.56 917 SER A N 1
ATOM 6755 C CA . SER A 1 917 ? 7.043 -7.593 -32.543 1.00 97.56 917 SER A CA 1
ATOM 6756 C C . SER A 1 917 ? 7.262 -7.465 -31.043 1.00 97.56 917 SER A C 1
ATOM 6758 O O . SER A 1 917 ? 6.506 -6.788 -30.355 1.00 97.56 917 SER A O 1
ATOM 6760 N N . ALA A 1 918 ? 8.296 -8.128 -30.530 1.00 97.06 918 ALA A N 1
ATOM 6761 C CA . ALA A 1 918 ? 8.662 -8.089 -29.117 1.00 97.06 918 ALA A CA 1
ATOM 6762 C C . ALA A 1 918 ? 10.158 -8.345 -28.912 1.00 97.06 918 ALA A C 1
ATOM 6764 O O . ALA A 1 918 ? 10.857 -8.798 -29.821 1.00 97.06 918 ALA A O 1
ATOM 6765 N N . THR A 1 919 ? 10.640 -8.089 -27.697 1.00 96.94 919 THR A N 1
ATOM 6766 C CA . THR A 1 919 ? 12.025 -8.342 -27.291 1.00 96.94 919 THR A CA 1
ATOM 6767 C C . THR A 1 919 ? 12.089 -8.894 -25.879 1.00 96.94 919 THR A C 1
ATOM 6769 O O . THR A 1 919 ? 11.381 -8.417 -25.000 1.00 96.94 919 THR A O 1
ATOM 6772 N N . ASP A 1 920 ? 12.963 -9.872 -25.659 1.00 88.75 920 ASP A N 1
ATOM 6773 C CA . ASP A 1 920 ? 13.350 -10.359 -24.326 1.00 88.75 920 ASP A CA 1
ATOM 6774 C C . ASP A 1 920 ? 14.499 -9.530 -23.710 1.00 88.75 920 ASP A C 1
ATOM 6776 O O . ASP A 1 920 ? 15.124 -9.934 -22.728 1.00 88.75 920 ASP A O 1
ATOM 6780 N N . GLY A 1 921 ? 14.808 -8.384 -24.325 1.00 85.25 921 GLY A N 1
ATOM 6781 C CA . GLY A 1 921 ? 15.957 -7.533 -24.029 1.00 85.25 921 GLY A CA 1
ATOM 6782 C C . GLY A 1 921 ? 17.230 -7.929 -24.782 1.00 85.25 921 GLY A C 1
ATOM 6783 O O . GLY A 1 921 ? 18.189 -7.162 -24.777 1.00 85.25 921 GLY A O 1
ATOM 6784 N N . GLN A 1 922 ? 17.255 -9.088 -25.447 1.00 91.44 922 GLN A N 1
ATOM 6785 C CA . GLN A 1 922 ? 18.428 -9.609 -26.157 1.00 91.44 922 GLN A CA 1
ATOM 6786 C C . GLN A 1 922 ? 18.165 -9.854 -27.645 1.00 91.44 922 GLN A C 1
ATOM 6788 O O . GLN A 1 922 ? 19.070 -9.670 -28.455 1.00 91.44 922 GLN A O 1
ATOM 6793 N N . LYS A 1 923 ? 16.956 -10.276 -28.021 1.00 97.56 923 LYS A N 1
ATOM 6794 C CA . LYS A 1 923 ? 16.582 -10.668 -29.389 1.00 97.56 923 LYS A CA 1
ATOM 6795 C C . LYS A 1 923 ? 15.280 -10.010 -29.819 1.00 97.56 923 LYS A C 1
ATOM 6797 O O . LYS A 1 923 ? 14.408 -9.757 -28.997 1.00 97.56 923 LYS A O 1
ATOM 6802 N N . LEU A 1 924 ? 15.128 -9.794 -31.125 1.00 98.56 924 LEU A N 1
ATOM 6803 C CA . LEU A 1 924 ? 13.881 -9.314 -31.728 1.00 98.56 924 LEU A CA 1
ATOM 6804 C C . LEU A 1 924 ? 13.069 -10.507 -32.242 1.00 98.56 924 LEU A C 1
ATOM 6806 O O . LEU A 1 924 ? 13.548 -11.283 -33.066 1.00 98.56 924 LEU A O 1
ATOM 6810 N N . TYR A 1 925 ? 11.826 -10.626 -31.787 1.00 98.62 925 TYR A N 1
ATOM 6811 C CA . TYR A 1 925 ? 10.870 -11.652 -32.191 1.00 98.62 925 TYR A CA 1
ATOM 6812 C C . TYR A 1 925 ? 9.788 -11.020 -33.065 1.00 98.62 925 TYR A C 1
ATOM 6814 O O . TYR A 1 925 ? 9.260 -9.966 -32.721 1.00 98.62 925 TYR A O 1
ATOM 6822 N N . VAL A 1 926 ? 9.446 -11.666 -34.180 1.00 98.62 926 VAL A N 1
ATOM 6823 C CA . VAL A 1 926 ? 8.404 -11.227 -35.116 1.00 98.62 926 VAL A CA 1
ATOM 6824 C C . VAL A 1 926 ? 7.411 -12.363 -35.344 1.00 98.62 926 VAL A C 1
ATOM 6826 O O . VAL A 1 926 ? 7.788 -13.439 -35.819 1.00 98.62 926 VAL A O 1
ATOM 6829 N N . PHE A 1 927 ? 6.142 -12.117 -35.024 1.00 98.56 927 PHE A N 1
ATOM 6830 C CA . PHE A 1 927 ? 5.056 -13.094 -35.053 1.00 98.56 927 PHE A CA 1
ATOM 6831 C C . PHE A 1 927 ? 4.008 -12.730 -36.108 1.00 98.56 927 PHE A C 1
ATOM 6833 O O . PHE A 1 927 ? 3.436 -11.640 -36.092 1.00 98.56 927 PHE A O 1
ATOM 6840 N N . GLY A 1 928 ? 3.725 -13.672 -37.010 1.00 97.62 928 GLY A N 1
ATOM 6841 C CA . GLY A 1 928 ? 2.641 -13.565 -37.985 1.00 97.62 928 GLY A CA 1
ATOM 6842 C C . GLY A 1 928 ? 2.804 -12.405 -38.971 1.00 97.62 928 GLY A C 1
ATOM 6843 O O . GLY A 1 928 ? 3.822 -12.309 -39.663 1.00 97.62 928 GLY A O 1
ATOM 6844 N N . GLY A 1 929 ? 1.772 -11.567 -39.083 1.00 96.69 929 GLY A N 1
ATOM 6845 C CA . GLY A 1 929 ? 1.711 -10.454 -40.032 1.00 96.69 929 GLY A CA 1
ATOM 6846 C C . GLY A 1 929 ? 1.171 -10.862 -41.399 1.00 96.69 929 GLY A C 1
ATOM 6847 O O . GLY A 1 929 ? 0.632 -11.956 -41.573 1.00 96.69 929 GLY A O 1
ATOM 6848 N N . ARG A 1 930 ? 1.299 -9.971 -42.382 1.00 95.38 930 ARG A N 1
ATOM 6849 C CA . ARG A 1 930 ? 0.792 -10.165 -43.750 1.00 95.38 930 ARG A CA 1
ATOM 6850 C C . ARG A 1 930 ? 1.826 -9.814 -44.821 1.00 95.38 930 ARG A C 1
ATOM 6852 O O . ARG A 1 930 ? 2.918 -9.330 -44.519 1.00 95.38 930 ARG A O 1
ATOM 6859 N N . VAL A 1 931 ? 1.462 -10.152 -46.056 1.00 95.44 931 VAL A N 1
ATOM 6860 C CA . VAL A 1 931 ? 2.173 -9.855 -47.305 1.00 95.44 931 VAL A CA 1
ATOM 6861 C C . VAL A 1 931 ? 1.200 -9.247 -48.307 1.00 95.44 931 VAL A C 1
ATOM 6863 O O . VAL A 1 931 ? -0.008 -9.502 -48.230 1.00 95.44 931 VAL A O 1
ATOM 6866 N N . GLY A 1 932 ? 1.730 -8.529 -49.289 1.00 93.50 932 GLY A N 1
ATOM 6867 C CA . GLY A 1 932 ? 0.957 -7.875 -50.329 1.00 93.50 932 GLY A CA 1
ATOM 6868 C C . GLY A 1 932 ? 0.627 -6.411 -50.011 1.00 93.50 932 GLY A C 1
ATOM 6869 O O . GLY A 1 932 ? 1.332 -5.752 -49.248 1.00 93.50 932 GLY A O 1
ATOM 6870 N N . PRO A 1 933 ? -0.439 -5.872 -50.627 1.00 92.12 933 PRO A N 1
ATOM 6871 C CA . PRO A 1 933 ? -0.835 -4.482 -50.430 1.00 92.12 933 PRO A CA 1
ATOM 6872 C C . PRO A 1 933 ? -1.447 -4.238 -49.045 1.00 92.12 933 PRO A C 1
ATOM 6874 O O . PRO A 1 933 ? -1.865 -5.176 -48.363 1.00 92.12 933 PRO A O 1
ATOM 6877 N N . ASN A 1 934 ? -1.570 -2.961 -48.665 1.00 90.75 934 ASN A N 1
ATOM 6878 C CA . ASN A 1 934 ? -2.198 -2.540 -47.409 1.00 90.75 934 ASN A CA 1
ATOM 6879 C C . ASN A 1 934 ? -3.726 -2.754 -47.379 1.00 90.75 934 ASN A C 1
ATOM 6881 O O . ASN A 1 934 ? -4.502 -1.810 -47.506 1.00 90.75 934 ASN A O 1
ATOM 6885 N N . VAL A 1 935 ? -4.157 -4.009 -47.271 1.00 90.56 935 VAL A N 1
ATOM 6886 C CA . VAL A 1 935 ? -5.555 -4.426 -47.088 1.00 90.56 935 VAL A CA 1
ATOM 6887 C C . VAL A 1 935 ? -5.613 -5.654 -46.169 1.00 90.56 935 VAL A C 1
ATOM 6889 O O . VAL A 1 935 ? -4.629 -6.403 -46.094 1.00 90.56 935 VAL A O 1
ATOM 6892 N N . PRO A 1 936 ? -6.743 -5.923 -45.488 1.00 89.25 936 PRO A N 1
ATOM 6893 C CA . PRO A 1 936 ? -6.953 -7.185 -44.778 1.00 89.25 936 PRO A CA 1
ATOM 6894 C C . PRO A 1 936 ? -6.723 -8.394 -45.696 1.00 89.25 936 PRO A C 1
ATOM 6896 O O . PRO A 1 936 ? -7.378 -8.554 -46.729 1.00 89.25 936 PRO A O 1
ATOM 6899 N N . THR A 1 937 ? -5.755 -9.241 -45.341 1.00 91.12 937 THR A N 1
ATOM 6900 C CA . THR A 1 937 ? -5.433 -10.492 -46.043 1.00 91.12 937 THR A CA 1
ATOM 6901 C C . THR A 1 937 ? -5.294 -11.629 -45.040 1.00 91.12 937 THR A C 1
ATOM 6903 O O . THR A 1 937 ? -5.270 -11.415 -43.828 1.00 91.12 937 THR A O 1
ATOM 6906 N N . LEU A 1 938 ? -5.247 -12.871 -45.532 1.00 92.00 938 LEU A N 1
ATOM 6907 C CA . LEU A 1 938 ? -5.022 -14.011 -44.654 1.00 92.00 938 LEU A CA 1
ATOM 6908 C C . LEU A 1 938 ? -3.617 -13.901 -44.046 1.00 92.00 938 LEU A C 1
ATOM 6910 O O . LEU A 1 938 ? -2.616 -14.026 -44.757 1.00 92.00 938 LEU A O 1
ATOM 6914 N N . GLY A 1 939 ? -3.570 -13.689 -42.731 1.00 93.62 939 GLY A N 1
ATOM 6915 C CA . GLY A 1 939 ? -2.328 -13.561 -41.983 1.00 93.62 939 GLY A CA 1
ATOM 6916 C C . GLY A 1 939 ? -1.436 -14.803 -42.049 1.00 93.62 939 GLY A C 1
ATOM 6917 O O . GLY A 1 939 ? -1.814 -15.881 -42.524 1.00 93.62 939 GLY A O 1
ATOM 6918 N N . GLN A 1 940 ? -0.219 -14.636 -41.552 1.00 96.69 940 GLN A N 1
ATOM 6919 C CA . GLN A 1 940 ? 0.820 -15.657 -41.492 1.00 96.69 940 GLN A CA 1
ATOM 6920 C C . GLN A 1 940 ? 0.912 -16.228 -40.071 1.00 96.69 940 GLN A C 1
ATOM 6922 O O . GLN A 1 940 ? 0.506 -15.590 -39.104 1.00 96.69 940 GLN A O 1
ATOM 6927 N N . ASP A 1 941 ? 1.451 -17.437 -39.941 1.00 97.12 941 ASP A N 1
ATOM 6928 C CA . ASP A 1 941 ? 1.743 -18.104 -38.661 1.00 97.12 941 ASP A CA 1
ATOM 6929 C C . ASP A 1 941 ? 3.252 -18.227 -38.391 1.00 97.12 941 ASP A C 1
ATOM 6931 O O . ASP A 1 941 ? 3.682 -18.757 -37.370 1.00 97.12 941 ASP A O 1
ATOM 6935 N N . SER A 1 942 ? 4.093 -17.725 -39.295 1.00 97.62 942 SER A N 1
ATOM 6936 C CA . SER A 1 942 ? 5.541 -17.797 -39.144 1.00 97.62 942 SER A CA 1
ATOM 6937 C C . SER A 1 942 ? 6.039 -16.935 -37.982 1.00 97.62 942 SER A C 1
ATOM 6939 O O . SER A 1 942 ? 5.745 -15.741 -37.931 1.00 97.62 942 SER A O 1
ATOM 6941 N N . VAL A 1 943 ? 6.880 -17.520 -37.132 1.00 98.50 943 VAL A N 1
ATOM 6942 C CA . VAL A 1 943 ? 7.756 -16.818 -36.180 1.00 98.50 943 VAL A CA 1
ATOM 6943 C C . VAL A 1 943 ? 9.147 -16.646 -36.792 1.00 98.50 943 VAL A C 1
ATOM 6945 O O . VAL A 1 943 ? 9.695 -17.627 -37.311 1.00 98.50 943 VAL A O 1
ATOM 6948 N N . GLN A 1 944 ? 9.703 -15.434 -36.729 1.00 98.44 944 GLN A N 1
ATOM 6949 C CA . GLN A 1 944 ? 11.079 -15.095 -37.118 1.00 98.44 944 GLN A CA 1
ATOM 6950 C C . GLN A 1 944 ? 11.788 -14.404 -35.945 1.00 98.44 944 GLN A C 1
ATOM 6952 O O . GLN A 1 944 ? 11.216 -13.509 -35.332 1.00 98.44 944 GLN A O 1
ATOM 6957 N N . ILE A 1 945 ? 13.015 -14.815 -35.626 1.00 98.56 945 ILE A N 1
ATOM 6958 C CA . ILE A 1 945 ? 13.791 -14.310 -34.485 1.00 98.56 945 ILE A CA 1
ATOM 6959 C C . ILE A 1 945 ? 15.138 -13.811 -34.993 1.00 98.56 945 ILE A C 1
ATOM 6961 O O . ILE A 1 945 ? 15.842 -14.554 -35.679 1.00 98.56 945 ILE A O 1
ATOM 6965 N N . TYR A 1 946 ? 15.488 -12.578 -34.647 1.00 98.75 946 TYR A N 1
ATOM 6966 C CA . TYR A 1 946 ? 16.767 -11.954 -34.952 1.00 98.75 946 TYR A CA 1
ATOM 6967 C C . TYR A 1 946 ? 17.655 -11.899 -33.716 1.00 98.75 946 TYR A C 1
ATOM 6969 O O . TYR A 1 946 ? 17.227 -11.452 -32.649 1.00 98.75 946 TYR A O 1
ATOM 6977 N N . ASP A 1 947 ? 18.902 -12.324 -33.883 1.00 97.81 947 ASP A N 1
ATOM 6978 C CA . ASP A 1 947 ? 19.934 -12.251 -32.859 1.00 97.81 947 ASP A CA 1
ATOM 6979 C C . ASP A 1 947 ? 20.962 -11.160 -33.223 1.00 97.81 947 ASP A C 1
ATOM 6981 O O . ASP A 1 947 ? 21.753 -11.356 -34.155 1.00 97.81 947 ASP A O 1
ATOM 6985 N N . PRO A 1 948 ? 20.992 -10.022 -32.499 1.00 96.25 948 PRO A N 1
ATOM 6986 C CA . PRO A 1 948 ? 21.903 -8.917 -32.788 1.00 96.25 948 PRO A CA 1
ATOM 6987 C C . PRO A 1 948 ? 23.372 -9.242 -32.498 1.00 96.25 948 PRO A C 1
ATOM 6989 O O . PRO A 1 948 ? 24.248 -8.566 -33.031 1.00 96.25 948 PRO A O 1
ATOM 6992 N N . VAL A 1 949 ? 23.668 -10.268 -31.690 1.00 94.50 949 VAL A N 1
ATOM 6993 C CA . VAL A 1 949 ? 25.048 -10.705 -31.421 1.00 94.50 949 VAL A CA 1
ATOM 6994 C C . VAL A 1 949 ? 25.644 -11.379 -32.654 1.00 94.50 949 VAL A C 1
ATOM 6996 O O . VAL A 1 949 ? 26.841 -11.258 -32.914 1.00 94.50 949 VAL A O 1
ATOM 6999 N N . THR A 1 950 ? 24.813 -12.088 -33.421 1.00 96.81 950 THR A N 1
ATOM 7000 C CA . THR A 1 950 ? 25.250 -12.836 -34.611 1.00 96.81 950 THR A CA 1
ATOM 7001 C C . THR A 1 950 ? 24.859 -12.187 -35.938 1.00 96.81 950 THR A C 1
ATOM 7003 O O . THR A 1 950 ? 25.313 -12.665 -36.975 1.00 96.81 950 THR A O 1
ATOM 7006 N N . ASP A 1 951 ? 24.055 -11.117 -35.908 1.00 97.81 951 ASP A N 1
ATOM 7007 C CA . ASP A 1 951 ? 23.427 -10.495 -37.084 1.00 97.81 951 ASP A CA 1
ATOM 7008 C C . ASP A 1 951 ? 22.750 -11.545 -37.985 1.00 97.81 951 ASP A C 1
ATOM 7010 O O . ASP A 1 951 ? 23.005 -11.647 -39.184 1.00 97.81 951 ASP A O 1
ATOM 7014 N N . ALA A 1 952 ? 21.919 -12.400 -37.381 1.00 98.06 952 ALA A N 1
ATOM 7015 C CA . ALA A 1 952 ? 21.298 -13.521 -38.078 1.00 98.06 952 ALA A CA 1
ATOM 7016 C C . ALA A 1 952 ? 19.837 -13.743 -37.674 1.00 98.06 952 ALA A C 1
ATOM 7018 O O . ALA A 1 952 ? 19.442 -13.537 -36.526 1.00 98.06 952 ALA A O 1
ATOM 7019 N N . TRP A 1 953 ? 19.050 -14.227 -38.640 1.00 98.56 953 TRP A N 1
ATOM 7020 C CA . TRP A 1 953 ? 17.654 -14.620 -38.459 1.00 98.56 953 TRP A CA 1
ATOM 7021 C C . TRP A 1 953 ? 17.490 -16.141 -38.433 1.00 98.56 953 TRP A C 1
ATOM 7023 O O . TRP A 1 953 ? 18.085 -16.859 -39.241 1.00 98.56 953 TRP A O 1
ATOM 7033 N N . VAL A 1 954 ? 16.591 -16.615 -37.574 1.00 98.06 954 VAL A N 1
ATOM 7034 C CA . VAL A 1 954 ? 16.055 -17.984 -37.582 1.00 98.06 954 VAL A CA 1
ATOM 7035 C C . VAL A 1 954 ? 14.530 -17.953 -37.647 1.00 98.06 954 VAL A C 1
ATOM 7037 O O . VAL A 1 954 ? 13.904 -17.027 -37.134 1.00 98.06 954 VAL A O 1
ATOM 7040 N N . ALA A 1 955 ? 13.906 -18.948 -38.279 1.00 97.94 955 ALA A N 1
ATOM 7041 C CA . ALA A 1 955 ? 12.455 -18.981 -38.445 1.00 97.94 955 ALA A CA 1
ATOM 7042 C C . ALA A 1 955 ? 11.829 -20.369 -38.263 1.00 97.94 955 ALA A C 1
ATOM 7044 O O . ALA A 1 955 ? 12.411 -21.401 -38.595 1.00 97.94 955 ALA A O 1
ATOM 7045 N N . SER A 1 956 ? 10.576 -20.377 -37.813 1.00 98.06 956 SER A N 1
ATOM 7046 C CA . SER A 1 956 ? 9.725 -21.576 -37.664 1.00 98.06 956 SER A CA 1
ATOM 7047 C C . SER A 1 956 ? 9.566 -22.411 -38.944 1.00 98.06 956 SER A C 1
ATOM 7049 O O . SER A 1 956 ? 9.449 -23.630 -38.873 1.00 98.06 956 SER A O 1
ATOM 7051 N N . PHE A 1 957 ? 9.620 -21.793 -40.128 1.00 96.25 957 PHE A N 1
ATOM 7052 C CA . PHE A 1 957 ? 9.519 -22.505 -41.410 1.00 96.25 957 PHE A CA 1
ATOM 7053 C C . PHE A 1 957 ? 10.845 -23.116 -41.895 1.00 96.25 957 PHE A C 1
ATOM 7055 O O . PHE A 1 957 ? 10.864 -23.823 -42.904 1.00 96.25 957 PHE A O 1
ATOM 7062 N N . GLN A 1 958 ? 11.966 -22.851 -41.217 1.00 96.81 958 GLN A N 1
ATOM 7063 C CA . GLN A 1 958 ? 13.233 -23.508 -41.528 1.00 96.81 958 GLN A CA 1
ATOM 7064 C C . GLN A 1 958 ? 13.265 -24.912 -40.921 1.00 96.81 958 GLN A C 1
ATOM 7066 O O . GLN A 1 958 ? 12.972 -25.116 -39.743 1.00 96.81 958 GLN A O 1
ATOM 7071 N N . SER A 1 959 ? 13.677 -25.894 -41.722 1.00 94.19 959 SER A N 1
ATOM 7072 C CA . SER A 1 959 ? 13.822 -27.275 -41.259 1.00 94.19 959 SER A CA 1
ATOM 7073 C C . SER A 1 959 ? 14.811 -27.363 -40.092 1.00 94.19 959 SER A C 1
ATOM 7075 O O . SER A 1 959 ? 15.979 -27.015 -40.245 1.00 94.19 959 SER A O 1
ATOM 7077 N N . GLY A 1 960 ? 14.357 -27.893 -38.953 1.00 92.06 960 GLY A N 1
ATOM 7078 C CA . GLY A 1 960 ? 15.194 -28.126 -37.773 1.00 92.06 960 GLY A CA 1
ATOM 7079 C C . GLY A 1 960 ? 15.387 -26.920 -36.849 1.00 92.06 960 GLY A C 1
ATOM 7080 O O . GLY A 1 960 ? 16.190 -27.026 -35.929 1.00 92.06 960 GLY A O 1
ATOM 7081 N N . SER A 1 961 ? 14.666 -25.807 -37.047 1.00 93.75 961 SER A N 1
ATOM 7082 C CA . SER A 1 961 ? 14.774 -24.628 -36.167 1.00 93.75 961 SER A CA 1
ATOM 7083 C C . SER A 1 961 ? 14.269 -24.872 -34.742 1.00 93.75 961 SER A C 1
ATOM 7085 O O . SER A 1 961 ? 14.709 -24.199 -33.817 1.00 93.75 961 SER A O 1
ATOM 7087 N N . GLY A 1 962 ? 13.340 -25.818 -34.558 1.00 93.62 962 GLY A N 1
ATOM 7088 C CA . GLY A 1 962 ? 12.712 -26.096 -33.262 1.00 93.62 962 GLY A CA 1
ATOM 7089 C C . GLY A 1 962 ? 11.710 -25.029 -32.803 1.00 93.62 962 GLY A C 1
ATOM 7090 O O . GLY A 1 962 ? 11.151 -25.172 -31.723 1.00 93.62 962 GLY A O 1
ATOM 7091 N N . ILE A 1 963 ? 11.455 -23.994 -33.613 1.00 97.62 963 ILE A N 1
ATOM 7092 C CA . ILE A 1 963 ? 10.530 -22.903 -33.285 1.00 97.62 963 ILE A CA 1
ATOM 7093 C C . ILE A 1 963 ? 9.122 -23.282 -33.773 1.00 97.62 963 ILE A C 1
ATOM 7095 O O . ILE A 1 963 ? 8.930 -23.430 -34.985 1.00 97.62 963 ILE A O 1
ATOM 7099 N N . PRO A 1 964 ? 8.122 -23.424 -32.888 1.00 97.62 964 PRO A N 1
ATOM 7100 C CA . PRO A 1 964 ? 6.752 -23.691 -33.312 1.00 97.62 964 PRO A CA 1
ATOM 7101 C C . PRO A 1 964 ? 6.110 -22.454 -33.977 1.00 97.62 964 PRO A C 1
ATOM 7103 O O . PRO A 1 964 ? 6.342 -21.329 -33.523 1.00 97.62 964 PRO A O 1
ATOM 7106 N N . PRO A 1 965 ? 5.281 -22.628 -35.026 1.00 98.00 965 PRO A N 1
ATOM 7107 C CA . PRO A 1 965 ? 4.518 -21.527 -35.617 1.00 98.00 965 PRO A CA 1
ATOM 7108 C C . PRO A 1 965 ? 3.476 -20.974 -34.629 1.00 98.00 965 PRO A C 1
ATOM 7110 O O . PRO A 1 965 ? 3.042 -21.683 -33.721 1.00 98.00 965 PRO A O 1
ATOM 7113 N N . LEU A 1 966 ? 3.068 -19.718 -34.828 1.00 97.81 966 LEU A N 1
ATOM 7114 C CA . LEU A 1 966 ? 1.975 -19.069 -34.100 1.00 97.81 966 LEU A CA 1
ATOM 7115 C C . LEU A 1 966 ? 0.688 -19.914 -34.236 1.00 97.81 966 LEU A C 1
ATOM 7117 O O . LEU A 1 966 ? 0.319 -20.242 -35.367 1.00 97.81 966 LEU A O 1
ATOM 7121 N N . PRO A 1 967 ? -0.019 -20.255 -33.138 1.00 97.12 967 PRO A N 1
ATOM 7122 C CA . PRO A 1 967 ? -1.159 -21.177 -33.188 1.00 97.12 967 PRO A CA 1
ATOM 7123 C C . PRO A 1 967 ? -2.304 -20.722 -34.098 1.00 97.12 967 PRO A C 1
ATOM 7125 O O . PRO A 1 967 ? -2.928 -21.550 -34.760 1.00 97.12 967 PRO A O 1
ATOM 7128 N N . GLN A 1 968 ? -2.555 -19.412 -34.156 1.00 95.88 968 GLN A N 1
ATOM 7129 C CA . GLN A 1 968 ? -3.570 -18.803 -35.011 1.00 95.88 968 GLN A CA 1
ATOM 7130 C C . GLN A 1 968 ? -2.920 -17.779 -35.944 1.00 95.88 968 GLN A C 1
ATOM 7132 O O . GLN A 1 968 ? -2.420 -16.746 -35.497 1.00 95.88 968 GLN A O 1
ATOM 7137 N N . ARG A 1 969 ? -2.967 -18.041 -37.253 1.00 95.44 969 ARG A N 1
ATOM 7138 C CA . ARG A 1 969 ? -2.468 -17.111 -38.275 1.00 95.44 969 ARG A CA 1
ATOM 7139 C C . ARG A 1 969 ? -3.279 -15.815 -38.289 1.00 95.44 969 ARG A C 1
ATOM 7141 O O . ARG A 1 969 ? -4.502 -15.858 -38.411 1.00 95.44 969 ARG A O 1
ATOM 7148 N N . ARG A 1 970 ? -2.603 -14.670 -38.188 1.00 96.00 970 ARG A N 1
ATOM 7149 C CA . ARG A 1 970 ? -3.244 -13.345 -38.154 1.00 96.00 970 ARG A CA 1
ATOM 7150 C C . ARG A 1 970 ? -2.252 -12.211 -38.422 1.00 96.00 970 ARG A C 1
ATOM 7152 O O . ARG A 1 970 ? -1.036 -12.421 -38.397 1.00 96.00 970 ARG A O 1
ATOM 7159 N N . SER A 1 971 ? -2.780 -11.031 -38.723 1.00 96.19 971 SER A N 1
ATOM 7160 C CA . SER A 1 971 ? -2.035 -9.774 -38.896 1.00 96.19 971 SER A CA 1
ATOM 7161 C C . SER A 1 971 ? -2.650 -8.667 -38.039 1.00 96.19 971 SER A C 1
ATOM 7163 O O . SER A 1 971 ? -3.588 -8.930 -37.305 1.00 96.19 971 SER A O 1
ATOM 7165 N N . GLY A 1 972 ? -2.129 -7.442 -38.101 1.00 94.69 972 GLY A N 1
ATOM 7166 C CA . GLY A 1 972 ? -2.712 -6.283 -37.411 1.00 94.69 972 GLY A CA 1
ATOM 7167 C C . GLY A 1 972 ? -2.575 -6.339 -35.890 1.00 94.69 972 GLY A C 1
ATOM 7168 O O . GLY A 1 972 ? -3.381 -5.754 -35.187 1.00 94.69 972 GLY A O 1
ATOM 7169 N N . MET A 1 973 ? -1.592 -7.073 -35.367 1.00 94.81 973 MET A N 1
ATOM 7170 C CA . MET A 1 973 ? -1.409 -7.246 -33.917 1.00 94.81 973 MET A CA 1
ATOM 7171 C C . MET A 1 973 ? -0.605 -6.108 -33.265 1.00 94.81 973 MET A C 1
ATOM 7173 O O . MET A 1 973 ? -0.613 -5.981 -32.049 1.00 94.81 973 MET A O 1
ATOM 7177 N N . GLY A 1 974 ? 0.123 -5.313 -34.059 1.00 89.50 974 GLY A N 1
ATOM 7178 C CA . GLY A 1 974 ? 0.988 -4.233 -33.573 1.00 89.50 974 GLY A CA 1
ATOM 7179 C C . GLY A 1 974 ? 2.161 -4.729 -32.722 1.00 89.50 974 GLY A C 1
ATOM 7180 O O . GLY A 1 974 ? 3.124 -5.263 -33.268 1.00 89.50 974 GLY A O 1
ATOM 7181 N N . LYS A 1 975 ? 2.120 -4.547 -31.396 1.00 95.06 975 LYS A N 1
ATOM 7182 C CA . LYS A 1 975 ? 3.207 -4.953 -30.477 1.00 95.06 975 LYS A CA 1
ATOM 7183 C C . LYS A 1 975 ? 2.861 -6.223 -29.694 1.00 95.06 975 LYS A C 1
ATOM 7185 O O . LYS A 1 975 ? 1.708 -6.495 -29.385 1.00 95.06 975 LYS A O 1
ATOM 7190 N N . ALA A 1 976 ? 3.878 -7.009 -29.360 1.00 97.19 976 ALA A N 1
ATOM 7191 C CA . ALA A 1 976 ? 3.802 -8.089 -28.385 1.00 97.19 976 ALA A CA 1
ATOM 7192 C C . ALA A 1 976 ? 4.637 -7.730 -27.147 1.00 97.19 976 ALA A C 1
ATOM 7194 O O . ALA A 1 976 ? 5.589 -6.949 -27.217 1.00 97.19 976 ALA A O 1
ATOM 7195 N N . VAL A 1 977 ? 4.288 -8.308 -26.000 1.00 96.38 977 VAL A N 1
ATOM 7196 C CA . VAL A 1 977 ? 4.871 -7.932 -24.705 1.00 96.38 977 VAL A CA 1
ATOM 7197 C C . VAL A 1 977 ? 5.692 -9.074 -24.129 1.00 96.38 977 VAL A C 1
ATOM 7199 O O . VAL A 1 977 ? 5.197 -10.189 -24.008 1.00 96.38 977 VAL A O 1
ATOM 7202 N N . TYR A 1 978 ? 6.940 -8.798 -23.744 1.00 93.81 978 TYR A N 1
ATOM 7203 C CA . TYR A 1 978 ? 7.733 -9.734 -22.952 1.00 93.81 978 TYR A CA 1
ATOM 7204 C C . TYR A 1 978 ? 7.448 -9.536 -21.470 1.00 93.81 978 TYR A C 1
ATOM 7206 O O . TYR A 1 978 ? 7.739 -8.480 -20.915 1.00 93.81 978 TYR A O 1
ATOM 7214 N N . TYR A 1 979 ? 6.884 -10.552 -20.835 1.00 87.56 979 TYR A N 1
ATOM 7215 C CA . TYR A 1 979 ? 6.460 -10.512 -19.448 1.00 87.56 979 TYR A CA 1
ATOM 7216 C C . TYR A 1 979 ? 6.727 -11.869 -18.795 1.00 87.56 979 TYR A C 1
ATOM 7218 O O . TYR A 1 979 ? 6.343 -12.913 -19.321 1.00 87.56 979 TYR A O 1
ATOM 7226 N N . ARG A 1 980 ? 7.450 -11.854 -17.665 1.00 77.50 980 ARG A N 1
ATOM 7227 C CA . ARG A 1 980 ? 7.840 -13.050 -16.888 1.00 77.50 980 ARG A CA 1
ATOM 7228 C C . ARG A 1 980 ? 8.472 -14.176 -17.710 1.00 77.50 980 ARG A C 1
ATOM 7230 O O . ARG A 1 980 ? 8.170 -15.351 -17.527 1.00 77.50 980 ARG A O 1
ATOM 7237 N N . GLY A 1 981 ? 9.376 -13.822 -18.618 1.00 80.38 981 GLY A N 1
ATOM 7238 C CA . GLY A 1 981 ? 10.074 -14.821 -19.424 1.00 80.38 981 GLY A CA 1
ATOM 7239 C C . GLY A 1 981 ? 9.281 -15.340 -20.621 1.00 80.38 981 GLY A C 1
ATOM 7240 O O . GLY A 1 981 ? 9.776 -16.222 -21.314 1.00 80.38 981 GLY A O 1
ATOM 7241 N N . GLU A 1 982 ? 8.084 -14.815 -20.885 1.00 91.94 982 GLU A N 1
ATOM 7242 C CA . GLU A 1 982 ? 7.217 -15.224 -21.991 1.00 91.94 982 GLU A CA 1
ATOM 7243 C C . GLU A 1 982 ? 6.807 -14.024 -22.863 1.00 91.94 982 GLU A C 1
ATOM 7245 O O . GLU A 1 982 ? 6.900 -12.876 -22.442 1.00 91.94 982 GLU A O 1
ATOM 7250 N N . LEU A 1 983 ? 6.364 -14.283 -24.096 1.00 97.00 983 LEU A N 1
ATOM 7251 C CA . LEU A 1 983 ? 6.014 -13.279 -25.107 1.00 97.00 983 LEU A CA 1
ATOM 7252 C C . LEU A 1 983 ? 4.518 -13.363 -25.429 1.00 97.00 983 LEU A C 1
ATOM 7254 O O . LEU A 1 983 ? 4.062 -14.367 -25.970 1.00 97.00 983 LEU A O 1
ATOM 7258 N N . TYR A 1 984 ? 3.767 -12.315 -25.105 1.00 97.50 984 TYR A N 1
ATOM 7259 C CA . TYR A 1 984 ? 2.316 -12.221 -25.255 1.00 97.50 984 TYR A CA 1
ATOM 7260 C C . TYR A 1 984 ? 1.958 -11.589 -26.597 1.00 97.50 984 TYR A C 1
ATOM 7262 O O . TYR A 1 984 ? 2.337 -10.449 -26.864 1.00 97.50 984 TYR A O 1
ATOM 7270 N N . VAL A 1 985 ? 1.206 -12.317 -27.421 1.00 98.31 985 VAL A N 1
ATOM 7271 C CA . VAL A 1 985 ? 0.757 -11.909 -28.756 1.00 98.31 985 VAL A CA 1
ATOM 7272 C C . VAL A 1 985 ? -0.764 -11.771 -28.751 1.00 98.31 985 VAL A C 1
ATOM 7274 O O . VAL A 1 985 ? -1.486 -12.771 -28.689 1.00 98.31 985 VAL A O 1
ATOM 7277 N N . LEU A 1 986 ? -1.242 -10.529 -28.820 1.00 98.00 986 LEU A N 1
ATOM 7278 C CA . LEU A 1 986 ? -2.643 -10.177 -28.605 1.00 98.00 986 LEU A CA 1
ATOM 7279 C C . LEU A 1 986 ? -3.333 -9.770 -29.908 1.00 98.00 986 LEU A C 1
ATOM 7281 O O . LEU A 1 986 ? -2.722 -9.160 -30.786 1.00 98.00 986 LEU A O 1
ATOM 7285 N N . GLY A 1 987 ? -4.617 -10.101 -29.996 1.00 97.31 987 GLY A N 1
ATOM 7286 C CA . GLY A 1 987 ? -5.541 -9.566 -30.985 1.00 97.31 987 GLY A CA 1
ATOM 7287 C C . GLY A 1 987 ? -5.148 -9.812 -32.436 1.00 97.31 987 GLY A C 1
ATOM 7288 O O . GLY A 1 987 ? -4.556 -10.841 -32.776 1.00 97.31 987 GLY A O 1
ATOM 7289 N N . GLY A 1 988 ? -5.497 -8.859 -33.295 1.00 96.81 988 GLY A N 1
ATOM 7290 C CA . GLY A 1 988 ? -5.231 -8.866 -34.729 1.00 96.81 988 GLY A CA 1
ATOM 7291 C C . GLY A 1 988 ? -6.497 -8.954 -35.577 1.00 96.81 988 GLY A C 1
ATOM 7292 O O . GLY A 1 988 ? -7.610 -8.995 -35.071 1.00 96.81 988 GLY A O 1
ATOM 7293 N N . GLU A 1 989 ? -6.315 -9.019 -36.889 1.00 96.62 989 GLU A N 1
ATOM 7294 C CA . GLU A 1 989 ? -7.377 -9.085 -37.893 1.00 96.62 989 GLU A CA 1
ATOM 7295 C C . GLU A 1 989 ? -7.120 -10.173 -38.942 1.00 96.62 989 GLU A C 1
ATOM 7297 O O . GLU A 1 989 ? -6.025 -10.747 -39.061 1.00 96.62 989 GLU A O 1
ATOM 7302 N N . THR A 1 990 ? -8.163 -10.457 -39.718 1.00 95.75 990 THR A N 1
ATOM 7303 C CA . THR A 1 990 ? -8.156 -11.406 -40.827 1.00 95.75 990 THR A CA 1
ATOM 7304 C C . THR A 1 990 ? -9.149 -10.996 -41.922 1.00 95.75 990 THR A C 1
ATOM 7306 O O . THR A 1 990 ? -9.727 -9.916 -41.915 1.00 95.75 990 THR A O 1
ATOM 7309 N N . VAL A 1 991 ? -9.304 -11.854 -42.926 1.00 94.31 991 VAL A N 1
ATOM 7310 C CA . VAL A 1 991 ? -10.289 -11.699 -44.003 1.00 94.31 991 VAL A CA 1
ATOM 7311 C C . VAL A 1 991 ? -11.713 -12.027 -43.533 1.00 94.31 991 VAL A C 1
ATOM 7313 O O . VAL A 1 991 ? -11.859 -12.840 -42.618 1.00 94.31 991 VAL A O 1
ATOM 7316 N N . PRO A 1 992 ? -12.751 -11.524 -44.235 1.00 93.06 992 PRO A N 1
ATOM 7317 C CA . PRO A 1 992 ? -14.149 -11.844 -43.962 1.00 93.06 992 PRO A CA 1
ATOM 7318 C C . PRO A 1 992 ? -14.449 -13.330 -43.750 1.00 93.06 992 PRO A C 1
ATOM 7320 O O . PRO A 1 992 ? -14.225 -14.151 -44.646 1.00 93.06 992 PRO A O 1
ATOM 7323 N N . GLY A 1 993 ? -14.992 -13.666 -42.576 1.00 87.31 993 GLY A N 1
ATOM 7324 C CA . GLY A 1 993 ? -15.325 -15.034 -42.172 1.00 87.31 993 GLY A CA 1
ATOM 7325 C C . GLY A 1 993 ? -14.108 -15.893 -41.813 1.00 87.31 993 GLY A C 1
ATOM 7326 O O . GLY A 1 993 ? -14.154 -17.118 -41.965 1.00 87.31 993 GLY A O 1
ATOM 7327 N N . GLY A 1 994 ? -13.006 -15.269 -41.392 1.00 89.69 994 GLY A N 1
ATOM 7328 C CA . GLY A 1 994 ? -11.796 -15.960 -40.963 1.00 89.69 994 GLY A CA 1
ATOM 7329 C C . GLY A 1 994 ? -12.043 -16.922 -39.795 1.00 89.69 994 GLY A C 1
ATOM 7330 O O . GLY A 1 994 ? -12.842 -16.668 -38.898 1.00 89.69 994 GLY A O 1
ATOM 7331 N N . ILE A 1 995 ? -11.357 -18.067 -39.809 1.00 91.06 995 ILE A N 1
ATOM 7332 C CA . ILE A 1 995 ? -11.541 -19.107 -38.788 1.00 91.06 995 ILE A CA 1
ATOM 7333 C C . ILE A 1 995 ? -11.066 -18.588 -37.430 1.00 91.06 995 ILE A C 1
ATOM 7335 O O . ILE A 1 995 ? -9.890 -18.258 -37.284 1.00 91.06 995 ILE A O 1
ATOM 7339 N N . GLY A 1 996 ? -11.966 -18.604 -36.445 1.00 88.81 996 GLY A N 1
ATOM 7340 C CA . GLY A 1 996 ? -11.680 -18.205 -35.066 1.00 88.81 996 GLY A CA 1
ATOM 7341 C C . GLY A 1 996 ? -11.670 -16.695 -34.831 1.00 88.81 996 GLY A C 1
ATOM 7342 O O . GLY A 1 996 ? -11.197 -16.289 -33.780 1.00 88.81 996 GLY A O 1
ATOM 7343 N N . ALA A 1 997 ? -12.120 -15.892 -35.801 1.00 94.12 997 ALA A N 1
ATOM 7344 C CA . ALA A 1 997 ? -12.317 -14.457 -35.625 1.00 94.12 997 ALA A CA 1
ATOM 7345 C C . ALA A 1 997 ? -13.717 -14.156 -35.074 1.00 94.12 997 ALA A C 1
ATOM 7347 O O . ALA A 1 997 ? -14.687 -14.850 -35.399 1.00 94.12 997 ALA A O 1
ATOM 7348 N N . GLU A 1 998 ? -13.802 -13.094 -34.288 1.00 96.69 998 GLU A N 1
ATOM 7349 C CA . GLU A 1 998 ? -15.037 -12.531 -33.754 1.00 96.69 998 GLU A CA 1
ATOM 7350 C C . GLU A 1 998 ? -15.765 -11.676 -34.816 1.00 96.69 998 GLU A C 1
ATOM 7352 O O . GLU A 1 998 ? -15.206 -11.387 -35.888 1.00 96.69 998 GLU A O 1
ATOM 7357 N N . PRO A 1 999 ? -17.035 -11.277 -34.586 1.00 94.69 999 PRO A N 1
ATOM 7358 C CA . PRO A 1 999 ? -17.731 -10.345 -35.468 1.00 94.69 999 PRO A CA 1
ATOM 7359 C C . PRO A 1 999 ? -16.892 -9.089 -35.727 1.00 94.69 999 PRO A C 1
ATOM 7361 O O . PRO A 1 999 ? -16.408 -8.468 -34.793 1.00 94.69 999 PRO A O 1
ATOM 7364 N N . GLY A 1 1000 ? -16.732 -8.725 -37.002 1.00 94.06 1000 GLY A N 1
ATOM 7365 C CA . GLY A 1 1000 ? -15.799 -7.671 -37.414 1.00 94.06 1000 GLY A CA 1
ATOM 7366 C C . GLY A 1 1000 ? -14.483 -8.201 -37.987 1.00 94.06 1000 GLY A C 1
ATOM 7367 O O . GLY A 1 1000 ? -13.687 -7.401 -38.452 1.00 94.06 1000 GLY A O 1
ATOM 7368 N N . ASP A 1 1001 ? -14.268 -9.522 -38.031 1.00 97.25 1001 ASP A N 1
ATOM 7369 C CA . ASP A 1 1001 ? -13.067 -10.159 -38.602 1.00 97.25 1001 ASP A CA 1
ATOM 7370 C C . ASP A 1 1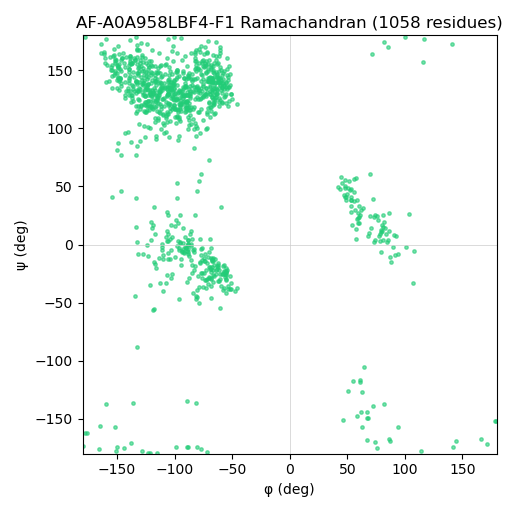001 ? -11.765 -9.807 -37.851 1.00 97.25 1001 ASP A C 1
ATOM 7372 O O . ASP A 1 1001 ? -10.666 -9.783 -38.415 1.00 97.25 1001 ASP A O 1
ATOM 7376 N N . VAL A 1 1002 ? -11.909 -9.583 -36.545 1.00 97.44 1002 VAL A N 1
ATOM 7377 C CA . VAL A 1 1002 ? -10.854 -9.298 -35.564 1.00 97.44 1002 VAL A CA 1
ATOM 7378 C C . VAL A 1 1002 ? -10.727 -10.440 -34.551 1.00 97.44 1002 VAL A C 1
ATOM 7380 O O . VAL A 1 1002 ? -11.602 -11.298 -34.454 1.00 97.44 1002 VAL A O 1
ATOM 7383 N N . TYR A 1 1003 ? -9.626 -10.478 -33.805 1.00 97.50 1003 TYR A N 1
ATOM 7384 C CA . TYR A 1 1003 ? -9.386 -11.458 -32.746 1.00 97.50 1003 TYR A CA 1
ATOM 7385 C C . TYR A 1 1003 ? -9.315 -10.773 -31.377 1.00 97.50 1003 TYR A C 1
ATOM 7387 O O . TYR A 1 1003 ? -8.747 -9.693 -31.231 1.00 97.50 1003 TYR A O 1
ATOM 7395 N N . ASP A 1 1004 ? -9.847 -11.438 -30.362 1.00 96.69 1004 ASP A N 1
ATOM 7396 C CA . ASP A 1 1004 ? -9.631 -11.194 -28.928 1.00 96.69 1004 ASP A CA 1
ATOM 7397 C C . ASP A 1 1004 ? -8.510 -12.080 -28.349 1.00 96.69 1004 ASP A C 1
ATOM 7399 O O . ASP A 1 1004 ? -7.994 -11.846 -27.261 1.00 96.69 1004 ASP A O 1
ATOM 7403 N N . ARG A 1 1005 ? -8.089 -13.089 -29.106 1.00 95.25 1005 ARG A N 1
ATOM 7404 C CA . ARG A 1 1005 ? -7.128 -14.116 -28.708 1.00 95.25 1005 ARG A CA 1
ATOM 7405 C C . ARG A 1 1005 ? -5.805 -13.582 -28.141 1.00 95.25 1005 ARG A C 1
ATOM 7407 O O . ARG A 1 1005 ? -5.139 -12.742 -28.753 1.00 95.25 1005 ARG A O 1
ATOM 7414 N N . VAL A 1 1006 ? -5.340 -14.220 -27.062 1.00 97.06 1006 VAL A N 1
ATOM 7415 C CA . VAL A 1 1006 ? -4.008 -14.013 -26.464 1.00 97.06 1006 VAL A CA 1
ATOM 7416 C C . VAL A 1 1006 ? -3.188 -15.306 -26.531 1.00 97.06 1006 VAL A C 1
ATOM 7418 O O . VAL A 1 1006 ? -3.421 -16.249 -25.776 1.00 97.06 1006 VAL A O 1
ATOM 7421 N N . ASP A 1 1007 ? -2.201 -15.369 -27.431 1.00 97.19 1007 ASP A N 1
ATOM 7422 C CA . ASP A 1 1007 ? -1.250 -16.489 -27.490 1.00 97.19 1007 ASP A CA 1
ATOM 7423 C C . ASP A 1 1007 ? 0.070 -16.099 -26.822 1.00 97.19 1007 ASP A C 1
ATOM 7425 O O . ASP A 1 1007 ? 0.624 -15.036 -27.098 1.00 97.19 1007 ASP A O 1
ATOM 7429 N N . VAL A 1 1008 ? 0.608 -16.980 -25.980 1.00 96.62 1008 VAL A N 1
ATOM 7430 C CA . VAL A 1 1008 ? 1.839 -16.739 -25.225 1.00 96.62 1008 VAL A CA 1
ATOM 7431 C C . VAL A 1 1008 ? 2.923 -17.733 -25.624 1.00 96.62 1008 VAL A C 1
ATOM 7433 O O . VAL A 1 1008 ? 2.732 -18.949 -25.538 1.00 96.62 1008 VAL A O 1
ATOM 7436 N N . TYR A 1 1009 ? 4.067 -17.207 -26.062 1.00 97.25 1009 TYR A N 1
ATOM 7437 C CA . TYR A 1 1009 ? 5.238 -17.978 -26.467 1.00 97.25 1009 TYR A CA 1
ATOM 7438 C C . TYR A 1 1009 ? 6.295 -17.995 -25.370 1.00 97.25 1009 TYR A C 1
ATOM 7440 O O . TYR A 1 1009 ? 6.748 -16.947 -24.911 1.00 97.25 1009 TYR A O 1
ATOM 7448 N N . ASN A 1 1010 ? 6.747 -19.187 -24.994 1.00 91.94 1010 ASN A N 1
ATOM 7449 C CA . ASN A 1 1010 ? 7.882 -19.355 -24.101 1.00 91.94 1010 ASN A CA 1
ATOM 7450 C C . ASN A 1 1010 ? 9.164 -19.581 -24.932 1.00 91.94 1010 ASN A C 1
ATOM 7452 O O . ASN A 1 1010 ? 9.318 -20.655 -25.528 1.00 91.94 1010 ASN A O 1
ATOM 7456 N N . PRO A 1 1011 ? 10.102 -18.614 -24.977 1.00 90.12 1011 PRO A N 1
ATOM 7457 C CA . PRO A 1 1011 ? 11.319 -18.712 -25.777 1.00 90.12 1011 PRO A CA 1
ATOM 7458 C C . PRO A 1 1011 ? 12.328 -19.740 -25.242 1.00 90.12 1011 PRO A C 1
ATOM 7460 O O . PRO A 1 1011 ? 13.184 -20.187 -26.002 1.00 90.12 1011 PRO A O 1
ATOM 7463 N N . VAL A 1 1012 ? 12.233 -20.144 -23.968 1.00 86.44 1012 VAL A N 1
ATOM 7464 C CA . VAL A 1 1012 ? 13.136 -21.134 -23.352 1.00 86.44 1012 VAL A CA 1
ATOM 7465 C C . VAL A 1 1012 ? 12.708 -22.558 -23.697 1.00 86.44 1012 VAL A C 1
ATOM 7467 O O . VAL A 1 1012 ? 13.536 -23.379 -24.085 1.00 86.44 1012 VAL A O 1
ATOM 7470 N N . SER A 1 1013 ? 11.416 -22.865 -23.561 1.00 86.88 1013 SER A N 1
ATOM 7471 C CA . SER A 1 1013 ? 10.872 -24.196 -23.859 1.00 86.88 1013 SER A CA 1
ATOM 7472 C C . SER A 1 1013 ? 10.442 -24.372 -25.318 1.00 86.88 1013 SER A C 1
ATOM 7474 O O . SER A 1 1013 ? 10.122 -25.492 -25.713 1.00 86.88 1013 SER A O 1
ATOM 7476 N N . ALA A 1 1014 ? 10.437 -23.288 -26.104 1.00 92.94 1014 ALA A N 1
ATOM 7477 C CA . ALA A 1 1014 ? 9.950 -23.240 -27.480 1.00 92.94 1014 ALA A CA 1
ATOM 7478 C C . ALA A 1 1014 ? 8.534 -23.827 -27.606 1.00 92.94 1014 ALA A C 1
ATOM 7480 O O . ALA A 1 1014 ? 8.280 -24.749 -28.384 1.00 92.94 1014 ALA A O 1
ATOM 7481 N N . SER A 1 1015 ? 7.603 -23.307 -26.806 1.00 93.94 1015 SER A N 1
ATOM 7482 C CA . SER A 1 1015 ? 6.221 -23.786 -26.761 1.00 93.94 1015 SER A CA 1
ATOM 7483 C C . SER A 1 1015 ? 5.214 -22.642 -26.672 1.00 93.94 1015 SER A C 1
ATOM 7485 O O . SER A 1 1015 ? 5.557 -21.527 -26.277 1.00 93.94 1015 SER A O 1
ATOM 7487 N N . TRP A 1 1016 ? 3.974 -22.931 -27.074 1.00 96.62 1016 TRP A N 1
ATOM 7488 C CA . TRP A 1 1016 ? 2.847 -22.004 -27.014 1.00 96.62 1016 TRP A CA 1
ATOM 7489 C C . TRP A 1 1016 ? 1.811 -22.469 -25.999 1.00 96.62 1016 TRP A C 1
ATOM 7491 O O . TRP A 1 1016 ? 1.555 -23.667 -25.855 1.00 96.62 1016 TRP A O 1
ATOM 7501 N N . ARG A 1 1017 ? 1.153 -21.497 -25.378 1.00 93.00 1017 ARG A N 1
ATOM 7502 C CA . ARG A 1 1017 ? -0.091 -21.661 -24.622 1.00 93.00 1017 ARG A CA 1
ATOM 7503 C C . ARG A 1 1017 ? -1.023 -20.486 -24.929 1.00 93.00 1017 ARG A C 1
ATOM 7505 O O . ARG A 1 1017 ? -0.565 -19.465 -25.431 1.00 93.00 1017 ARG A O 1
ATOM 7512 N N . GLN A 1 1018 ? -2.311 -20.631 -24.640 1.00 90.75 1018 GLN A N 1
ATOM 7513 C CA . GLN A 1 1018 ? -3.292 -19.549 -24.772 1.00 90.75 1018 GLN A CA 1
ATOM 7514 C C . GLN A 1 1018 ? -3.627 -19.002 -23.377 1.00 90.75 1018 GLN A C 1
ATOM 7516 O O . GLN A 1 1018 ? -3.708 -19.780 -22.423 1.00 90.75 1018 GLN A O 1
ATOM 7521 N N . GLU A 1 1019 ? -3.771 -17.685 -23.267 1.00 91.69 1019 GLU A N 1
ATOM 7522 C CA . GLU A 1 1019 ? -4.307 -16.990 -22.088 1.00 91.69 1019 GLU A CA 1
ATOM 7523 C C . GLU A 1 1019 ? -5.807 -16.718 -22.226 1.00 91.69 1019 GLU A C 1
ATOM 7525 O O . GLU A 1 1019 ? -6.407 -17.052 -23.246 1.00 91.69 1019 GLU A O 1
ATOM 7530 N N . VAL A 1 1020 ? -6.423 -16.127 -21.198 1.00 89.00 1020 VAL A N 1
ATOM 7531 C CA . VAL A 1 1020 ? -7.782 -15.586 -21.335 1.00 89.00 1020 VAL A CA 1
ATOM 7532 C C . VAL A 1 1020 ? -7.839 -14.553 -22.469 1.00 89.00 1020 VAL A C 1
ATOM 7534 O O . VAL A 1 1020 ? -6.946 -13.713 -22.616 1.00 89.00 1020 VAL A O 1
ATOM 7537 N N . ASP A 1 1021 ? -8.889 -14.641 -23.283 1.00 94.56 1021 ASP A N 1
ATOM 7538 C CA . ASP A 1 1021 ? -9.107 -13.744 -24.415 1.00 94.56 1021 ASP A CA 1
ATOM 7539 C C . ASP A 1 1021 ? -9.386 -12.306 -23.925 1.00 94.56 1021 ASP A C 1
ATOM 7541 O O . ASP A 1 1021 ? -9.877 -12.098 -22.811 1.00 94.56 1021 ASP A O 1
ATOM 7545 N N . MET A 1 1022 ? -9.018 -11.305 -24.729 1.00 96.50 1022 MET A N 1
ATOM 7546 C CA . MET A 1 1022 ? -9.304 -9.893 -24.458 1.00 96.50 1022 MET A CA 1
ATOM 7547 C C . MET A 1 1022 ? -10.822 -9.666 -24.338 1.00 96.50 1022 MET A C 1
ATOM 7549 O O . MET A 1 1022 ? -11.583 -10.293 -25.072 1.00 96.50 1022 MET A O 1
ATOM 7553 N N . PRO A 1 1023 ? -11.297 -8.742 -23.481 1.00 96.00 1023 PRO A N 1
ATOM 7554 C CA . PRO A 1 1023 ? -12.722 -8.428 -23.401 1.00 96.00 1023 PRO A CA 1
ATOM 7555 C C . PRO A 1 1023 ? -13.286 -7.885 -24.720 1.00 96.00 1023 PRO A C 1
ATOM 7557 O O . PRO A 1 1023 ? -14.448 -8.146 -25.035 1.00 96.00 1023 PRO A O 1
ATOM 7560 N N . THR A 1 1024 ? -12.459 -7.177 -25.496 1.00 95.56 1024 THR A N 1
ATOM 7561 C CA . THR A 1 1024 ? -12.813 -6.659 -26.820 1.00 95.56 1024 THR A CA 1
ATOM 7562 C C . THR A 1 1024 ? -11.837 -7.169 -27.879 1.00 95.56 1024 THR A C 1
ATOM 7564 O O . THR A 1 1024 ? -10.629 -6.928 -27.799 1.00 95.56 1024 THR A O 1
ATOM 7567 N N . ALA A 1 1025 ? -12.359 -7.831 -28.915 1.00 97.06 1025 ALA A N 1
ATOM 7568 C CA . ALA A 1 1025 ? -11.582 -8.234 -30.084 1.00 97.06 1025 ALA A CA 1
ATOM 7569 C C . ALA A 1 1025 ? -11.122 -7.002 -30.872 1.00 97.06 1025 ALA A C 1
ATOM 7571 O O . ALA A 1 1025 ? -11.948 -6.190 -31.287 1.00 97.06 1025 ALA A O 1
ATOM 7572 N N . ARG A 1 1026 ? -9.805 -6.837 -31.054 1.00 97.06 1026 ARG A N 1
ATOM 7573 C CA . ARG A 1 1026 ? -9.220 -5.617 -31.634 1.00 97.06 1026 ARG A CA 1
ATOM 7574 C C . ARG A 1 1026 ? -7.961 -5.895 -32.448 1.00 97.06 1026 ARG A C 1
ATOM 7576 O O . ARG A 1 1026 ? -7.186 -6.807 -32.154 1.00 97.06 1026 ARG A O 1
ATOM 7583 N N . HIS A 1 1027 ? -7.728 -5.052 -33.447 1.00 96.62 1027 HIS A N 1
ATOM 7584 C CA . HIS A 1 1027 ? -6.494 -4.981 -34.231 1.00 96.62 1027 HIS A CA 1
ATOM 7585 C C . HIS A 1 1027 ? -5.902 -3.564 -34.182 1.00 96.62 1027 HIS A C 1
ATOM 7587 O O . HIS A 1 1027 ? -6.507 -2.649 -33.626 1.00 96.62 1027 HIS A O 1
ATOM 7593 N N . GLY A 1 1028 ? -4.700 -3.379 -34.730 1.00 95.25 1028 GLY A N 1
ATOM 7594 C CA . GLY A 1 1028 ? -3.996 -2.098 -34.698 1.00 95.25 1028 GLY A CA 1
ATOM 7595 C C . GLY A 1 1028 ? -3.724 -1.629 -33.266 1.00 95.25 1028 GLY A C 1
ATOM 7596 O O . GLY A 1 1028 ? -3.799 -0.436 -32.996 1.00 95.25 1028 GLY A O 1
ATOM 7597 N N . ILE A 1 1029 ? -3.497 -2.576 -32.346 1.00 96.81 1029 ILE A N 1
ATOM 7598 C CA . ILE A 1 1029 ? -3.277 -2.344 -30.911 1.00 96.81 1029 ILE A CA 1
ATOM 7599 C C . ILE A 1 1029 ? -1.786 -2.234 -30.582 1.00 96.81 1029 ILE A C 1
ATOM 7601 O O . ILE A 1 1029 ? -0.936 -2.764 -31.295 1.00 96.81 1029 ILE A O 1
ATOM 7605 N N . PHE A 1 1030 ? -1.458 -1.608 -29.451 1.00 97.31 1030 PHE A N 1
ATOM 7606 C CA . PHE A 1 1030 ? -0.072 -1.487 -28.988 1.00 97.31 1030 PHE A CA 1
ATOM 7607 C C . PHE A 1 1030 ? 0.056 -1.824 -27.492 1.00 97.31 1030 PHE A C 1
ATOM 7609 O O . PHE A 1 1030 ? 0.140 -0.919 -26.664 1.00 97.31 1030 PHE A O 1
ATOM 7616 N N . PRO A 1 1031 ? 0.036 -3.120 -27.124 1.00 97.12 1031 PRO A N 1
ATOM 7617 C CA . PRO A 1 1031 ? 0.138 -3.562 -25.737 1.00 97.12 1031 PRO A CA 1
ATOM 7618 C C . PRO A 1 1031 ? 1.450 -3.122 -25.068 1.00 97.12 1031 PRO A C 1
ATOM 7620 O O . PRO A 1 1031 ? 2.526 -3.244 -25.662 1.00 97.12 1031 PRO A O 1
ATOM 7623 N N . LEU A 1 1032 ? 1.380 -2.651 -23.819 1.00 96.12 1032 LEU A N 1
ATOM 7624 C CA . LEU A 1 1032 ? 2.532 -2.158 -23.051 1.00 96.12 1032 LEU A CA 1
ATOM 7625 C C . LEU A 1 1032 ? 2.581 -2.773 -21.649 1.00 96.12 1032 LEU A C 1
ATOM 7627 O O . LEU A 1 1032 ? 1.570 -2.814 -20.956 1.00 96.12 1032 LEU A O 1
ATOM 7631 N N . LEU A 1 1033 ? 3.765 -3.221 -21.220 1.00 92.31 1033 LEU A N 1
ATOM 7632 C CA . LEU A 1 1033 ? 3.993 -3.718 -19.859 1.00 92.31 1033 LEU A CA 1
ATOM 7633 C C . LEU A 1 1033 ? 4.342 -2.571 -18.912 1.00 92.31 1033 LEU A C 1
ATOM 7635 O O . LEU A 1 1033 ? 5.287 -1.825 -19.176 1.00 92.31 1033 LEU A O 1
ATOM 7639 N N . HIS A 1 1034 ? 3.650 -2.494 -17.780 1.00 85.75 1034 HIS A N 1
ATOM 7640 C CA . HIS A 1 1034 ? 4.013 -1.622 -16.669 1.00 85.75 1034 HIS A CA 1
ATOM 7641 C C . HIS A 1 1034 ? 3.481 -2.170 -15.343 1.00 85.75 1034 HIS A C 1
ATOM 7643 O O . HIS A 1 1034 ? 2.332 -2.594 -15.284 1.00 85.75 1034 HIS A O 1
ATOM 7649 N N . ASP A 1 1035 ? 4.312 -2.177 -14.296 1.00 78.94 1035 ASP A N 1
ATOM 7650 C CA . ASP A 1 1035 ? 3.965 -2.687 -12.957 1.00 78.94 1035 ASP A CA 1
ATOM 7651 C C . ASP A 1 1035 ? 3.233 -4.035 -12.969 1.00 78.94 1035 ASP A C 1
ATOM 7653 O O . ASP A 1 1035 ? 2.152 -4.196 -12.406 1.00 78.94 1035 ASP A O 1
ATOM 7657 N N . ASP A 1 1036 ? 3.842 -5.009 -13.654 1.00 76.56 1036 ASP A N 1
ATOM 7658 C CA . ASP A 1 1036 ? 3.324 -6.372 -13.808 1.00 76.56 1036 ASP A CA 1
ATOM 7659 C C . ASP A 1 1036 ? 1.923 -6.457 -14.456 1.00 76.56 1036 ASP A C 1
ATOM 7661 O O . ASP A 1 1036 ? 1.238 -7.469 -14.317 1.00 76.56 1036 ASP A O 1
ATOM 7665 N N . LYS A 1 1037 ? 1.516 -5.427 -15.208 1.00 85.81 1037 LYS A N 1
ATOM 7666 C CA . LYS A 1 1037 ? 0.251 -5.362 -15.952 1.00 85.81 1037 LYS A CA 1
ATOM 7667 C C . LYS A 1 1037 ? 0.483 -5.063 -17.428 1.00 85.81 1037 LYS A C 1
ATOM 7669 O O . LYS A 1 1037 ? 1.378 -4.291 -17.774 1.00 85.81 1037 LYS A O 1
ATOM 7674 N N . ILE A 1 1038 ? -0.343 -5.639 -18.301 1.00 94.69 1038 ILE A N 1
ATOM 7675 C CA . ILE A 1 1038 ? -0.318 -5.345 -19.742 1.00 94.69 1038 ILE A CA 1
ATOM 7676 C C . ILE A 1 1038 ? -1.498 -4.435 -20.082 1.00 94.69 1038 ILE A C 1
ATOM 7678 O O . ILE A 1 1038 ? -2.646 -4.851 -19.968 1.00 94.69 1038 ILE A O 1
ATOM 7682 N N . TYR A 1 1039 ? -1.209 -3.211 -20.515 1.00 95.81 1039 TYR A N 1
ATOM 7683 C CA . TYR A 1 1039 ? -2.198 -2.211 -20.915 1.00 95.81 1039 TYR A CA 1
ATOM 7684 C C . TYR A 1 1039 ? -2.453 -2.286 -22.419 1.00 95.81 1039 TYR A C 1
ATOM 7686 O O . TYR A 1 1039 ? -1.501 -2.318 -23.199 1.00 95.81 1039 TYR A O 1
ATOM 7694 N N . VAL A 1 1040 ? -3.725 -2.276 -22.824 1.00 97.19 1040 VAL A N 1
ATOM 7695 C CA . VAL A 1 1040 ? -4.167 -2.260 -24.225 1.00 97.19 1040 VAL A CA 1
ATOM 7696 C C . VAL A 1 1040 ? -5.212 -1.161 -24.415 1.00 97.19 1040 VAL A C 1
ATOM 7698 O O . VAL A 1 1040 ? -6.376 -1.317 -24.036 1.00 97.19 1040 VAL A O 1
ATOM 7701 N N . ALA A 1 1041 ? -4.792 -0.048 -25.016 1.00 96.56 1041 ALA A N 1
ATOM 7702 C CA . ALA A 1 1041 ? -5.632 1.117 -25.288 1.00 96.56 1041 ALA A CA 1
ATOM 7703 C C . ALA A 1 1041 ? -5.850 1.314 -26.796 1.00 96.56 1041 ALA A C 1
ATOM 7705 O O . ALA A 1 1041 ? -4.913 1.148 -27.576 1.00 96.56 1041 ALA A O 1
ATOM 7706 N N . GLY A 1 1042 ? -7.071 1.676 -27.196 1.00 95.56 1042 GLY A N 1
ATOM 7707 C CA . GLY A 1 1042 ? -7.436 1.934 -28.593 1.00 95.56 1042 GLY A CA 1
ATOM 7708 C C . GLY A 1 1042 ? -7.415 0.698 -29.491 1.00 95.56 1042 GLY A C 1
ATOM 7709 O O . GLY A 1 1042 ? -7.686 -0.415 -29.051 1.00 95.56 1042 GLY A O 1
ATOM 7710 N N . GLY A 1 1043 ? -7.105 0.886 -30.768 1.00 95.75 1043 GLY A N 1
ATOM 7711 C CA . GLY A 1 1043 ? -7.234 -0.149 -31.793 1.00 95.75 1043 GLY A CA 1
ATOM 7712 C C . GLY A 1 1043 ? -8.643 -0.214 -32.384 1.00 95.75 1043 GLY A C 1
ATOM 7713 O O . GLY A 1 1043 ? -9.569 0.433 -31.900 1.00 95.75 1043 GLY A O 1
ATOM 7714 N N . GLY A 1 1044 ? -8.791 -0.976 -33.462 1.00 95.25 1044 GLY A N 1
ATOM 7715 C CA . GLY A 1 1044 ? -10.038 -1.107 -34.209 1.00 95.25 1044 GLY A CA 1
ATOM 7716 C C . GLY A 1 1044 ? -10.768 -2.423 -33.938 1.00 95.25 1044 GLY A C 1
ATOM 7717 O O . GLY A 1 1044 ? -10.143 -3.487 -33.951 1.00 95.25 1044 GLY A O 1
ATOM 7718 N N . ASP A 1 1045 ? -12.083 -2.358 -33.743 1.00 94.94 1045 ASP A N 1
ATOM 7719 C CA . ASP A 1 1045 ? -12.991 -3.490 -33.491 1.00 94.94 1045 ASP A CA 1
ATOM 7720 C C . ASP A 1 1045 ? -13.551 -4.138 -34.779 1.00 94.94 1045 ASP A C 1
ATOM 7722 O O . ASP A 1 1045 ? -14.290 -5.121 -34.736 1.00 94.94 1045 ASP A O 1
ATOM 7726 N N . MET A 1 1046 ? -13.164 -3.620 -35.949 1.00 95.44 1046 MET A N 1
ATOM 7727 C CA . MET A 1 1046 ? -13.476 -4.187 -37.263 1.00 95.44 1046 MET A CA 1
ATOM 7728 C C . MET A 1 1046 ? -12.247 -4.182 -38.175 1.00 95.44 1046 MET A C 1
ATOM 7730 O O . MET A 1 1046 ? -11.556 -3.173 -38.270 1.00 95.44 1046 MET A O 1
ATOM 7734 N N . ALA A 1 1047 ? -12.004 -5.265 -38.907 1.00 94.19 1047 ALA A N 1
ATOM 7735 C CA . ALA A 1 1047 ? -10.879 -5.386 -39.825 1.00 94.19 1047 ALA A CA 1
ATOM 7736 C C . ALA A 1 1047 ? -10.854 -4.250 -40.862 1.00 94.19 1047 ALA A C 1
ATOM 7738 O O . ALA A 1 1047 ? -11.879 -3.866 -41.440 1.00 94.19 1047 ALA A O 1
ATOM 7739 N N . GLY A 1 1048 ? -9.658 -3.743 -41.142 1.00 89.88 1048 GLY A N 1
ATOM 7740 C CA . GLY A 1 1048 ? -9.441 -2.540 -41.933 1.00 89.88 1048 GLY A CA 1
ATOM 7741 C C . GLY A 1 1048 ? -9.617 -1.263 -41.108 1.00 89.88 1048 GLY A C 1
ATOM 7742 O O . GLY A 1 1048 ? -9.110 -1.139 -40.006 1.00 89.88 1048 GLY A O 1
ATOM 7743 N N . HIS A 1 1049 ? -10.290 -0.254 -41.661 1.00 89.75 1049 HIS A N 1
ATOM 7744 C CA . HIS A 1 1049 ? -10.378 1.050 -41.000 1.00 89.75 1049 HIS A CA 1
ATOM 7745 C C . HIS A 1 1049 ? -11.468 1.076 -39.921 1.00 89.75 1049 HIS A C 1
ATOM 7747 O O . HIS A 1 1049 ? -12.646 1.242 -40.242 1.00 89.75 1049 HIS A O 1
ATOM 7753 N N . SER A 1 1050 ? -11.059 0.967 -38.657 1.00 94.75 1050 SER A N 1
ATOM 7754 C CA . SER A 1 1050 ? -11.894 1.190 -37.469 1.00 94.75 1050 SER A CA 1
ATOM 7755 C C . SER A 1 1050 ? -11.065 1.717 -36.288 1.00 94.75 1050 SER A C 1
ATOM 7757 O O . SER A 1 1050 ? -9.833 1.799 -36.367 1.00 94.75 1050 SER A O 1
ATOM 7759 N N . GLU A 1 1051 ? -11.749 2.126 -35.223 1.00 94.94 1051 GLU A N 1
ATOM 7760 C CA . GLU A 1 1051 ? -11.196 2.776 -34.033 1.00 94.94 1051 GLU A CA 1
ATOM 7761 C C . GLU A 1 1051 ? -12.065 2.471 -32.803 1.00 94.94 1051 GLU A C 1
ATOM 7763 O O . GLU A 1 1051 ? -13.218 2.070 -32.940 1.00 94.94 1051 GLU A O 1
ATOM 7768 N N . SER A 1 1052 ? -11.497 2.619 -31.607 1.00 95.62 1052 SER A N 1
ATOM 7769 C CA . SER A 1 1052 ? -12.200 2.472 -30.330 1.00 95.62 1052 SER A CA 1
ATOM 7770 C C . SER A 1 1052 ? -11.528 3.322 -29.253 1.00 95.62 1052 SER A C 1
ATOM 7772 O O . SER A 1 1052 ? -10.374 3.734 -29.402 1.00 95.62 1052 SER A O 1
ATOM 7774 N N . ASP A 1 1053 ? -12.234 3.573 -28.154 1.00 95.38 1053 ASP A N 1
ATOM 7775 C CA . ASP A 1 1053 ? -11.739 4.256 -26.954 1.00 95.38 1053 ASP A CA 1
ATOM 7776 C C . ASP A 1 1053 ? -11.418 3.278 -25.806 1.00 95.38 1053 ASP A C 1
ATOM 7778 O O . ASP A 1 1053 ? -11.086 3.695 -24.695 1.00 95.38 1053 ASP A O 1
ATOM 7782 N N . ALA A 1 1054 ? -11.493 1.969 -26.063 1.00 95.75 1054 ALA A N 1
ATOM 7783 C CA . ALA A 1 1054 ? -11.376 0.939 -25.041 1.00 95.75 1054 ALA A CA 1
ATOM 7784 C C . ALA A 1 1054 ? -9.977 0.905 -24.406 1.00 95.75 1054 ALA A C 1
ATOM 7786 O O . ALA A 1 1054 ? -8.955 0.894 -25.100 1.00 95.75 1054 ALA A O 1
ATOM 7787 N N . VAL A 1 1055 ? -9.939 0.807 -23.075 1.00 96.38 1055 VAL A N 1
ATOM 7788 C CA . VAL A 1 1055 ? -8.716 0.647 -22.280 1.00 96.38 1055 VAL A CA 1
ATOM 7789 C C . VAL A 1 1055 ? -8.888 -0.576 -21.394 1.00 96.38 1055 VAL A C 1
ATOM 7791 O O . VAL A 1 1055 ? -9.739 -0.609 -20.507 1.00 96.38 1055 VAL A O 1
ATOM 7794 N N . GLU A 1 1056 ? -8.087 -1.600 -21.660 1.00 95.75 1056 GLU A N 1
ATOM 7795 C CA . GLU A 1 1056 ? -8.176 -2.897 -20.994 1.00 95.75 1056 GLU A CA 1
ATOM 7796 C C . GLU A 1 1056 ? -6.815 -3.263 -20.415 1.00 95.75 1056 GLU A C 1
ATOM 7798 O O . GLU A 1 1056 ? -5.776 -3.031 -21.040 1.00 95.75 1056 GLU A O 1
ATOM 7803 N N . VAL A 1 1057 ? -6.818 -3.825 -19.210 1.00 93.62 1057 VAL A N 1
ATOM 7804 C CA . VAL A 1 1057 ? -5.602 -4.146 -18.465 1.00 93.62 1057 VAL A CA 1
ATOM 7805 C C . VAL A 1 1057 ? -5.624 -5.605 -18.065 1.00 93.62 1057 VAL A C 1
ATOM 7807 O O . VAL A 1 1057 ? -6.546 -6.060 -17.392 1.00 93.62 1057 VAL A O 1
ATOM 7810 N N . PHE A 1 1058 ? -4.593 -6.327 -18.481 1.00 90.56 1058 PHE A N 1
ATOM 7811 C CA . PHE A 1 1058 ? -4.388 -7.719 -18.125 1.00 90.56 1058 PHE A CA 1
ATOM 7812 C C . PHE A 1 1058 ? -3.494 -7.834 -16.891 1.00 90.56 1058 PHE A C 1
ATOM 7814 O O . PHE A 1 1058 ? -2.410 -7.242 -16.835 1.00 90.56 1058 PHE A O 1
ATOM 7821 N N . HIS A 1 1059 ? -3.941 -8.646 -15.937 1.00 80.19 1059 HIS A N 1
ATOM 7822 C CA . HIS A 1 1059 ? -3.267 -8.970 -14.681 1.00 80.19 1059 HIS A CA 1
ATOM 7823 C C . HIS A 1 1059 ? -2.958 -10.465 -14.665 1.00 80.19 1059 HIS A C 1
ATOM 7825 O O . HIS A 1 1059 ? -3.788 -11.259 -15.110 1.00 80.19 1059 HIS A O 1
ATOM 7831 N N . ARG A 1 1060 ? -1.792 -10.869 -14.149 1.00 69.12 1060 ARG A N 1
ATOM 7832 C CA . ARG A 1 1060 ? -1.435 -12.292 -14.051 1.00 69.12 1060 ARG A CA 1
ATOM 7833 C C . ARG A 1 1060 ? -0.790 -12.716 -12.743 1.00 69.12 1060 ARG A C 1
ATOM 7835 O O . ARG A 1 1060 ? 0.178 -12.059 -12.287 1.00 69.12 1060 ARG A O 1
#

Sequence (1060 aa):
VSLTIADSNNPPETLTDDTDLDVYPITAVGGVLAGYFDTGTTPPAQVVATLANTTLNHVEVRPDMKVVSSPTGTIGGSSLTNNTVVTLVGSIAIPAAGSYQFSLNGGSATWLRIDSMSGVTGPVQLTAGSHSIEARFAVDSVSQLPLSVLVSFNGSSPTPVPAALLSHDQTALPPFINSMPVQGSEFGGEHIVIDGVGFFPASSVVLNWGTQSFVAPTIQYGTQILFTVPPGTGQVPVSVTTPNGTSNQITYTYQSGTVPIQFSSAVATTTPGETFSRAAWGPDGRLYVGGTTGNIYAYTLDENYAVTATQTISAIAPLQNNAILGLAFNPYDSYNPPAQPLKLYVSHSQLFAQGGGCFSGPAPYTGQVSVLSGPNFSTVTPLITGLPSSNHDHGVNGLQFDNFGDLYIAIGGNTNAGVHACALGDIPESPLAGGIAKAFVSKPSFNGTVTYLETATGLPNNDQVFGETVDIAPGVDVVPYFPGFRNPFDVLLTTRNFWFASENGADIGFGDASTSLTTQAPITQDADDELDLLASGHHYGHANRNLGRYDARRAVYFYPTDSPVHSVYTAPLAVVASSSNGLEEYRSQAFNSQIKGSLLLQKWQGELYNLILSSDSRSVSQVNVLFQDPSGLDVIMGPGGAVLTVGFDAAYTGNVTVHTPIDPSVVGPTAMDIFPWRAPAAGGAPFVIGGQNFGSLASTSVTFGTVPATVTSVSSKRITGTIPAPSAPTAELLDVVVQTGGQQTTLEKAFRYLLPDGVGVGEWTVETPMPHELGEVAAGIVNGVMYIVGHHTNQTLSFDLSTGLWRDDHAVRPFIGDHHAAEVVDGKWYLIGGIGGSSDLKVQIYDPLTDSWSTGQDIPFSSGSGSTAVIDGKIYLAGGLDSTQNQETANTAVYNPVSNSWTMLTPMLAGRHHAASATDGQKLYVFGGRVGPNVPTLGQDSVQIYDPVTDAWVASFQSGSGIPPLPQRRSGMGKAVYYRGELYVLGGETVPGGIGAEPGDVYDRVDVYNPVSASWRQEVDMPTARHGIFPLLHDDKIYVAGGGDMAGHSESDAVEVFHR